Protein AF-A0A521CHL3-F1 (afdb_monomer)

Solvent-accessible surface area (backbone atoms only — not comparable to full-atom values): 56141 Å² total; per-residue (Å²): 143,76,88,83,78,94,79,90,90,88,90,88,84,85,87,86,85,91,86,89,87,87,84,86,89,77,91,72,84,73,78,74,84,77,61,81,56,54,75,77,79,68,53,83,86,53,56,62,40,13,30,24,64,44,37,39,57,24,23,21,20,54,37,72,91,40,62,57,53,78,48,54,65,20,42,77,37,71,34,74,70,78,50,58,35,85,77,58,42,73,54,68,34,48,39,29,29,50,95,64,32,32,39,38,42,41,32,41,62,54,93,85,50,97,58,73,41,62,48,35,43,34,36,26,34,58,90,73,43,42,80,73,43,71,38,60,69,99,61,47,59,76,37,38,39,52,17,43,63,101,68,37,32,35,42,17,14,63,60,11,45,32,36,22,37,72,87,67,55,48,77,74,38,73,33,59,73,31,38,30,25,8,18,40,38,68,56,96,65,34,31,37,37,35,27,28,34,71,88,78,65,45,11,28,40,36,36,20,33,62,88,69,46,48,76,76,51,72,40,85,48,60,44,39,94,26,57,18,25,46,19,45,54,94,64,30,39,38,41,38,24,6,46,50,11,35,38,37,35,30,33,62,86,80,63,41,75,74,36,70,31,77,48,87,44,85,44,87,39,63,29,12,38,38,16,48,54,71,70,30,31,33,43,31,37,60,54,31,38,38,35,25,31,60,77,76,42,45,79,73,38,69,42,85,36,60,54,27,54,38,33,40,15,45,55,79,62,34,36,36,41,43,30,58,55,15,50,33,35,22,34,57,89,73,55,45,78,73,37,65,41,72,67,44,88,48,45,72,20,36,34,34,33,32,44,66,33,30,39,35,37,42,6,41,74,13,27,38,40,34,22,35,58,89,70,47,48,72,68,49,74,47,53,69,34,46,56,69,40,64,35,34,67,29,60,45,91,34,27,43,32,32,30,57,82,39,27,41,41,34,33,28,51,50,74,97,66,87,64,41,44,50,37,77,49,59,40,55,85,61,41,46,64,78,36,74,28,39,36,40,30,76,78,36,45,71,73,70,56,37,33,39,40,33,66,54,46,43,42,57,54,76,41,75,60,48,58,48,77,46,63,40,89,62,62,42,85,31,48,30,24,33,24,35,26,28,85,73,29,26,46,22,50,40,76,51,76,47,49,26,44,41,66,40,49,44,48,44,72,75,48,60,70,59,71,42,46,41,58,43,74,46,41,41,32,30,39,40,32,24,78,17,70,27,68,46,74,48,60,32,41,37,36,25,82,86,57,51,72,48,76,50,76,50,71,38,48,49,71,33,69,48,84,46,76,49,72,46,67,36,37,89,81,36,57,46,77,39,57,36,38,38,34,49,87,82,32,62,34,73,47,78,40,43,25,39,59,81,73,72,85,74,81,87,84,86,90,84,86,81,88,86,88,86,83,92,87,78,91,78,83,91,87,84,88,89,87,88,79,91,87,85,89,89,85,91,84,90,83,90,85,92,79,84,88,74,88,90,79,85,87,77,76,86,79,78,80,81,77,82,79,79,75,84,74,87,73,89,79,78,90,82,85,86,91,85,89,83,90,82,87,88,85,88,86,89,82,89,78,89,79,87,82,92,80,90,82,86,83,85,86,87,89,80,87,84,83,86,84,88,87,88,84,89,81,89,79,89,83,85,80,93,84,82,79,82,77,82,77,86,73,82,81,79,89,79,76,88,88,45,88,88,70,40,61,67,49,50,54,49,48,51,53,51,31,50,53,54,15,53,52,26,44,70,70,43,37,48,68,60,16,41,54,33,34,55,50,40,48,75,68,44,51,71,62,41,74,74,47,80,61,75,69,25,58,52,50,45,54,53,49,48,54,45,52,53,47,36,44,53,48,48,52,55,42,49,53,51,51,52,44,40,53,39,50,22,54,16,50,34,26,37,52,53,12,38,55,27,44,56,75,63,40,50,73,59,13,36,52,23,11,48,51,12,21,52,35,31,45,53,42,51,50,57,52,68,69,47,88,79,67,76,53,80,49,59,47,71,27,68,40,85,75,87,63,94,52,45,84,36,47,45,55,78,41,76,58,39,32,74,67,25,30,49,48,31,38,76,67,68,36,58,32,40,45,45,33,16,71,58,37,69,58,100,83,56,86,64,72,58,69,57,50,35,50,50,51,28,36,73,73,68,37,35,43,75,71,29,52,54,37,55,55,47,48,20,74,40,65,83,54,70,58,48,77,38,67,49,71,65,51,44,51,51,53,22,51,50,18,48,52,51,29,61,76,60,107

Sequence (987 aa):
MGPFSRRSVLEAFAGITAVPAVGGARGVSSTADVDPTAFPSVGERDRGAWGTYHGNRRRTGYVPDGTGPEANPRIEWLFETGFTGGDGSLRQQHPIVRDGVAYAFAETSSETTADSGSFRLAAIDLETGSESWRVAPEVNGATGPLATDDRSLYLNSLNGVLSLGRTDGEVEWVQDDFFPTGGPVSVGEEVYSIVEDRSTGEGLVVALDAGSGERLWNHPVGEVRSAASPAYADGTIYAATGRGGRLYAIDVESRSEEWVFEIDGDHDFQGSVPAIAPGEAYVASQERLFSIDADAGEERWSVESGNSWNAPAVTGERVLHSESRGLVAYDRESGSELWRTRRFTGPESSSIAVGDTAYLHDGFTGEIGAFDLETGERRWRFPLGSHNVRADLSFHDGRLLLNVAGRVFAIVGGDVESTPTATATHDPDRPAIGREVTFDASGSGGEIDRYLWNLSGGLFRTGEEATYAYEYDTGGNRQYSLLVIDENGRTDAVYSEALAPNAEFSVTVTGTNGPIEAGAELEVSFDVTNDGDAEAARTIDVSADGIGSTSVRTRLDSGETSAETATLATDSESVGTFDVAVDSGTDGDSISVTVSDPAAESGGGDATDGTGGSGSEGDDATTDGNAGDDTAVDGTAAAGTVLSPVDSRYLLGAGTLAVLATGGALFRRSQGGDADGTEVDGLADDGDSAGDPSTAGDPSPATGASGSHAGGGAASGGDADPDDAASSSSDPEPPVDLDDPAGSVEAIRTGLAEAANAAESAEEDGDLDAAVARYERAVRTYDDPIERLDGPDAAELAAALDDVKAELHAVRTRRRARDTLRETLRSAEKSLREAIDAHVEGRSTLSKLRYRQARDRFGTALDAIDDADANVPSSPIEVSPAGESDLADAPLADLPGVSDGAAGALSEAGFETVADLYAANPAADDESGDLAAALDSARGQGDLEASAVSRLTALSWRSDGDTTAFGDRADVERRRDRAATGFDATR

Mean predicted aligned error: 20.57 Å

InterPro domains:
  IPR000601 PKD domain [PS50093] (420-491)
  IPR002372 Pyrrolo-quinoline quinone repeat domain [PF13360] (244-411)
  IPR006311 Twin-arginine translocation pathway, signal sequence [PS51318] (1-32)
  IPR011047 Quinoprotein alcohol dehydrogenase-like superfamily [SSF50998] (47-410)
  IPR013783 Immunoglobulin-like fold [G3DSA:2.60.40.10] (415-498)
  IPR018391 Pyrrolo-quinoline quinone beta-propeller repeat [SM00564] (94-136)
  IPR018391 Pyrrolo-quinoline quinone beta-propeller repeat [SM00564] (145-176)
  IPR018391 Pyrrolo-quinoline quinone beta-propeller repeat [SM00564] (192-220)
  IPR018391 Pyrrolo-quinoline quinone beta-propeller repeat [SM00564] (229-262)
  IPR018391 Pyrrolo-quinoline quinone beta-propeller repeat [SM00564] (274-304)
  IPR018391 Pyrrolo-quinoline quinone beta-propeller repeat [SM00564] (312-342)
  IPR018391 Pyrrolo-quinoline quinone beta-propeller repeat [SM00564] (351-383)
  IPR035986 PKD domain superfamily [SSF49299] (419-492)

Organism: NCBI:txid413815

Structure (mmCIF, N/CA/C/O backbone):
data_AF-A0A521CHL3-F1
#
_entry.id   AF-A0A521CHL3-F1
#
loop_
_atom_site.group_PDB
_atom_site.id
_atom_site.type_symbol
_atom_site.label_atom_id
_atom_site.label_alt_id
_atom_site.label_comp_id
_atom_site.label_asym_id
_atom_site.label_entity_id
_atom_site.label_seq_id
_atom_site.pdbx_PDB_ins_code
_atom_site.Cartn_x
_atom_site.Cartn_y
_atom_site.Cartn_z
_atom_site.occupancy
_atom_site.B_iso_or_equiv
_atom_site.auth_seq_id
_atom_site.auth_comp_id
_atom_site.auth_asym_id
_atom_site.auth_atom_id
_atom_site.pdbx_PDB_model_num
ATOM 1 N N . MET A 1 1 ? -6.415 -23.460 53.308 1.00 35.06 1 MET A N 1
ATOM 2 C CA . MET A 1 1 ? -6.766 -22.132 52.777 1.00 35.06 1 MET A CA 1
ATOM 3 C C . MET A 1 1 ? -5.615 -21.212 53.107 1.00 35.06 1 MET A C 1
ATOM 5 O O . MET A 1 1 ? -5.363 -20.959 54.275 1.00 35.06 1 MET A O 1
ATOM 9 N N . GLY A 1 2 ? -4.865 -20.883 52.069 1.00 25.92 2 GLY A N 1
ATOM 10 C CA . GLY A 1 2 ? -3.640 -20.093 52.016 1.00 25.92 2 GLY A CA 1
ATOM 11 C C . GLY A 1 2 ? -3.240 -20.121 50.534 1.00 25.92 2 GLY A C 1
ATOM 12 O O . GLY A 1 2 ? -3.306 -21.216 49.964 1.00 25.92 2 GLY A O 1
ATOM 13 N N . PRO A 1 3 ? -3.009 -18.968 49.888 1.00 32.91 3 PRO A N 1
ATOM 14 C CA . PRO A 1 3 ? -3.007 -18.853 48.433 1.00 32.91 3 PRO A CA 1
ATOM 15 C C . PRO A 1 3 ? -1.753 -19.495 47.833 1.00 32.91 3 PRO A C 1
ATOM 17 O O . PRO A 1 3 ? -0.672 -19.460 48.419 1.00 32.91 3 PRO A O 1
ATOM 20 N N . PHE A 1 4 ? -1.940 -20.150 46.689 1.00 25.53 4 PHE A N 1
ATOM 21 C CA . PHE A 1 4 ? -0.888 -20.780 45.901 1.00 25.53 4 PHE A CA 1
ATOM 22 C C . PHE A 1 4 ? -0.238 -19.717 45.012 1.00 25.53 4 PHE A C 1
ATOM 24 O O . PHE A 1 4 ? -0.891 -19.237 44.092 1.00 25.53 4 PHE A O 1
ATOM 31 N N . SER A 1 5 ? 1.035 -19.395 45.243 1.00 26.48 5 SER A N 1
ATOM 32 C CA . SER A 1 5 ? 1.858 -18.702 44.251 1.00 26.48 5 SER A CA 1
ATOM 33 C C . SER A 1 5 ? 2.413 -19.721 43.248 1.00 26.48 5 SER A C 1
ATOM 35 O O . SER A 1 5 ? 2.952 -20.771 43.616 1.00 26.48 5 SER A O 1
ATOM 37 N N . ARG A 1 6 ? 2.224 -19.447 41.954 1.00 30.14 6 ARG A N 1
ATOM 38 C CA . ARG A 1 6 ? 2.750 -20.245 40.840 1.00 30.14 6 ARG A CA 1
ATOM 39 C C . ARG A 1 6 ? 4.199 -19.836 40.556 1.00 30.14 6 ARG A C 1
ATOM 41 O O . ARG A 1 6 ? 4.444 -18.928 39.780 1.00 30.14 6 ARG A O 1
ATOM 48 N N . ARG A 1 7 ? 5.172 -20.549 41.123 1.00 27.22 7 ARG A N 1
ATOM 49 C CA . ARG A 1 7 ? 6.515 -20.683 40.525 1.00 27.22 7 ARG A CA 1
ATOM 50 C C . ARG A 1 7 ? 7.098 -22.036 40.943 1.00 27.22 7 ARG A C 1
ATOM 52 O O . ARG A 1 7 ? 7.063 -22.376 42.124 1.00 27.22 7 ARG A O 1
ATOM 59 N N . SER A 1 8 ? 7.659 -22.766 39.971 1.00 27.97 8 SER A N 1
ATOM 60 C CA . SER A 1 8 ? 8.470 -24.007 40.069 1.00 27.97 8 SER A CA 1
ATOM 61 C C . SER A 1 8 ? 7.780 -25.339 39.720 1.00 27.97 8 SER A C 1
ATOM 63 O O . SER A 1 8 ? 7.399 -26.061 40.632 1.00 27.97 8 SER A O 1
ATOM 65 N N . VAL A 1 9 ? 7.744 -25.735 38.433 1.00 26.08 9 VAL A N 1
ATOM 66 C CA . VAL A 1 9 ? 8.030 -27.128 37.989 1.00 26.08 9 VAL A CA 1
ATOM 67 C C . VAL A 1 9 ? 8.511 -27.128 36.523 1.00 26.08 9 VAL A C 1
ATOM 69 O O . VAL A 1 9 ? 7.705 -27.245 35.609 1.00 26.08 9 VAL A O 1
ATOM 72 N N . LEU A 1 10 ? 9.826 -27.087 36.296 1.00 25.38 10 LEU A N 1
ATOM 73 C CA . LEU A 1 10 ? 10.471 -27.632 35.094 1.00 25.38 10 LEU A CA 1
ATOM 74 C C . LEU A 1 10 ? 11.805 -28.252 35.526 1.00 25.38 10 LEU A C 1
ATOM 76 O O . LEU A 1 10 ? 12.746 -27.535 35.828 1.00 25.38 10 LEU A O 1
ATOM 80 N N . GLU A 1 11 ? 11.803 -29.581 35.664 1.00 26.72 11 GLU A N 1
ATOM 81 C CA . GLU A 1 11 ? 12.904 -30.534 35.429 1.00 26.72 11 GLU A CA 1
ATOM 82 C C . GLU A 1 11 ? 12.657 -31.823 36.232 1.00 26.72 11 GLU A C 1
ATOM 84 O O . GLU A 1 11 ? 12.900 -31.887 37.434 1.00 26.72 11 GLU A O 1
ATOM 89 N N . ALA A 1 12 ? 12.156 -32.860 35.552 1.00 25.39 12 ALA A N 1
ATOM 90 C CA . ALA A 1 12 ? 12.571 -34.262 35.696 1.00 25.39 12 ALA A CA 1
ATOM 91 C C . ALA A 1 12 ? 11.578 -35.167 34.949 1.00 25.39 12 ALA A C 1
ATOM 93 O O . ALA A 1 12 ? 10.434 -35.306 35.366 1.00 25.39 12 ALA A O 1
ATOM 94 N N . PHE A 1 13 ? 12.029 -35.791 33.859 1.00 27.11 13 PHE A N 1
ATOM 95 C CA . PHE A 1 13 ? 12.040 -37.249 33.644 1.00 27.11 13 PHE A CA 1
ATOM 96 C C . PHE A 1 13 ? 12.063 -37.584 32.148 1.00 27.11 13 PHE A C 1
ATOM 98 O O . PHE A 1 13 ? 11.044 -37.628 31.466 1.00 27.11 13 PHE A O 1
ATOM 105 N N . ALA A 1 14 ? 13.259 -37.927 31.670 1.00 25.86 14 ALA A N 1
ATOM 106 C CA . ALA A 1 14 ? 13.431 -38.768 30.500 1.00 25.86 14 ALA A CA 1
ATOM 107 C C . ALA A 1 14 ? 13.123 -40.235 30.858 1.00 25.86 14 ALA A C 1
ATOM 109 O O . ALA A 1 14 ? 13.662 -40.772 31.826 1.00 25.86 14 ALA A O 1
ATOM 110 N N . GLY A 1 15 ? 12.325 -40.884 30.007 1.00 25.23 15 GLY A N 1
ATOM 111 C CA . GLY A 1 15 ? 12.303 -42.333 29.808 1.00 25.23 15 GLY A CA 1
ATOM 112 C C . GLY A 1 15 ? 11.286 -43.123 30.632 1.00 25.23 15 GLY A C 1
ATOM 113 O O . GLY A 1 15 ? 11.526 -43.400 31.799 1.00 25.23 15 GLY A O 1
ATOM 114 N N . ILE A 1 16 ? 10.228 -43.611 29.972 1.00 27.03 16 ILE A N 1
ATOM 115 C CA . ILE A 1 16 ? 9.769 -45.011 30.033 1.00 27.03 16 ILE A CA 1
ATOM 116 C C . ILE A 1 16 ? 8.892 -45.319 28.803 1.00 27.03 16 ILE A C 1
ATOM 118 O O . ILE A 1 16 ? 8.158 -44.493 28.276 1.00 27.03 16 ILE A O 1
ATOM 122 N N . THR A 1 17 ? 9.073 -46.550 28.352 1.00 24.12 17 THR A N 1
ATOM 123 C CA . THR A 1 17 ? 8.630 -47.280 27.166 1.00 24.12 17 THR A CA 1
ATOM 124 C C . THR A 1 17 ? 7.113 -47.439 26.974 1.00 24.12 17 THR A C 1
ATOM 126 O O . THR A 1 17 ? 6.349 -47.561 27.926 1.00 24.12 17 THR A O 1
ATOM 129 N N . ALA A 1 18 ? 6.715 -47.559 25.703 1.00 25.81 18 ALA A N 1
ATOM 130 C CA . ALA A 1 18 ? 5.373 -47.887 25.212 1.00 25.81 18 ALA A CA 1
ATOM 131 C C . ALA A 1 18 ? 4.869 -49.300 25.585 1.00 25.81 18 ALA A C 1
ATOM 133 O O . ALA A 1 18 ? 5.690 -50.206 25.705 1.00 25.81 18 ALA A O 1
ATOM 134 N N . VAL A 1 19 ? 3.531 -49.481 25.653 1.00 25.47 19 VAL A N 1
ATOM 135 C CA . VAL A 1 19 ? 2.693 -50.631 25.183 1.00 25.47 19 VAL A CA 1
ATOM 136 C C . VAL A 1 19 ? 1.184 -50.274 25.374 1.00 25.47 19 VAL A C 1
ATOM 138 O O . VAL A 1 19 ? 0.874 -49.511 26.287 1.00 25.47 19 VAL A O 1
ATOM 141 N N . PRO A 1 20 ? 0.236 -50.762 24.531 1.00 39.19 20 PRO A N 1
ATOM 142 C CA . PRO A 1 20 ? -1.047 -50.103 24.246 1.00 39.19 20 PRO A CA 1
ATOM 143 C C . PRO A 1 20 ? -2.272 -50.735 24.937 1.00 39.19 20 PRO A C 1
ATOM 145 O O . PRO A 1 20 ? -2.263 -51.921 25.270 1.00 39.19 20 PRO A O 1
ATOM 148 N N . ALA A 1 21 ? -3.377 -49.985 25.048 1.00 23.52 21 ALA A N 1
ATOM 149 C CA . ALA A 1 21 ? -4.708 -50.557 25.270 1.00 23.52 21 ALA A CA 1
ATOM 150 C C . ALA A 1 21 ? -5.847 -49.677 24.722 1.00 23.52 21 ALA A C 1
ATOM 152 O O . ALA A 1 21 ? -5.897 -48.467 24.902 1.00 23.52 21 ALA A O 1
ATOM 153 N N . VAL A 1 22 ? -6.756 -50.374 24.048 1.00 26.78 22 VAL A N 1
ATOM 154 C CA . VAL A 1 22 ? -7.987 -49.970 23.361 1.00 26.78 22 VAL A CA 1
ATOM 155 C C . VAL A 1 22 ? -9.111 -49.628 24.350 1.00 26.78 22 VAL A C 1
ATOM 157 O O . VAL A 1 22 ? -9.289 -50.363 25.319 1.00 26.78 22 VAL A O 1
ATOM 160 N N . GLY A 1 23 ? -9.965 -48.643 24.024 1.00 23.70 23 GLY A N 1
ATOM 161 C CA . GLY A 1 23 ? -11.385 -48.688 24.417 1.00 23.70 23 GLY A CA 1
ATOM 162 C C . GLY A 1 23 ? -12.096 -47.374 24.777 1.00 23.70 23 GLY A C 1
ATOM 163 O O . GLY A 1 23 ? -12.236 -47.071 25.950 1.00 23.70 23 GLY A O 1
ATOM 164 N N . GLY A 1 24 ? -12.687 -46.708 23.776 1.00 23.14 24 GLY A N 1
ATOM 165 C CA . GLY A 1 24 ? -14.116 -46.343 23.788 1.00 23.14 24 GLY A CA 1
ATOM 166 C C . GLY A 1 24 ? -14.632 -45.124 24.580 1.00 23.14 24 GLY A C 1
ATOM 167 O O . GLY A 1 24 ? -14.970 -45.245 25.749 1.00 23.14 24 GLY A O 1
ATOM 168 N N . ALA A 1 25 ? -14.952 -44.072 23.811 1.00 23.08 25 ALA A N 1
ATOM 169 C CA . ALA A 1 25 ? -16.158 -43.222 23.885 1.00 23.08 25 ALA A CA 1
ATOM 170 C C . ALA A 1 25 ? -16.265 -42.130 24.977 1.00 23.08 25 ALA A C 1
ATOM 172 O O . ALA A 1 25 ? -16.672 -42.399 26.101 1.00 23.08 25 ALA A O 1
ATOM 173 N N . ARG A 1 26 ? -16.137 -40.853 24.590 1.00 25.17 26 ARG A N 1
ATOM 174 C CA . ARG A 1 26 ? -17.204 -39.947 24.094 1.00 25.17 26 ARG A CA 1
ATOM 175 C C . ARG A 1 26 ? -16.591 -38.558 23.870 1.00 25.17 26 ARG A C 1
ATOM 177 O O . ARG A 1 26 ? -15.890 -38.064 24.742 1.00 25.17 26 ARG A O 1
ATOM 184 N N . GLY A 1 27 ? -16.830 -37.982 22.693 1.00 26.38 27 GLY A N 1
ATOM 185 C CA . GLY A 1 27 ? -16.244 -36.713 22.265 1.00 26.38 27 GLY A CA 1
ATOM 186 C C . GLY A 1 27 ? -16.694 -35.546 23.135 1.00 26.38 27 GLY A C 1
ATOM 187 O O . GLY A 1 27 ? -17.873 -35.203 23.153 1.00 26.38 27 GLY A O 1
ATOM 188 N N . VAL A 1 28 ? -15.728 -34.963 23.833 1.00 24.62 28 VAL A N 1
ATOM 189 C CA . VAL A 1 28 ? -15.716 -33.553 24.208 1.00 24.62 28 VAL A CA 1
ATOM 190 C C . VAL A 1 28 ? -14.839 -32.905 23.144 1.00 24.62 28 VAL A C 1
ATOM 192 O O . VAL A 1 28 ? -13.716 -33.362 22.933 1.00 24.62 28 VAL A O 1
ATOM 195 N N . SER A 1 29 ? -15.399 -31.949 22.403 1.00 23.23 29 SER A N 1
ATOM 196 C CA . SER A 1 29 ? -14.643 -31.130 21.456 1.00 23.23 29 SER A CA 1
ATOM 197 C C . SER A 1 29 ? -13.524 -30.460 22.238 1.00 23.23 29 SER A C 1
ATOM 199 O O . SER A 1 29 ? -13.809 -29.721 23.178 1.00 23.23 29 SER A O 1
ATOM 201 N N . SER A 1 30 ? -12.276 -30.785 21.911 1.00 23.88 30 SER A N 1
ATOM 202 C CA . SER A 1 30 ? -11.129 -30.028 22.386 1.00 23.88 30 SER A CA 1
ATOM 203 C C . SER A 1 30 ? -11.307 -28.585 21.933 1.00 23.88 30 SER A C 1
ATOM 205 O O . SER A 1 30 ? -11.673 -28.338 20.782 1.00 23.88 30 SER A O 1
ATOM 207 N N . THR A 1 31 ? -11.097 -27.672 22.874 1.00 26.48 31 THR A N 1
ATOM 208 C CA . THR A 1 31 ? -10.693 -26.290 22.632 1.00 26.48 31 THR A CA 1
ATOM 209 C C . THR A 1 31 ? -9.754 -26.264 21.431 1.00 26.48 31 THR A C 1
ATOM 211 O O . THR A 1 31 ? -8.763 -26.997 21.416 1.00 26.48 31 THR A O 1
ATOM 214 N N . ALA A 1 32 ? -10.134 -25.529 20.388 1.00 26.14 32 ALA A N 1
ATOM 215 C CA . ALA A 1 32 ? -9.200 -25.208 19.326 1.00 26.14 32 ALA A CA 1
ATOM 216 C C . ALA A 1 32 ? -8.048 -24.440 19.981 1.00 26.14 32 ALA A C 1
ATOM 218 O O . ALA A 1 32 ? -8.306 -23.515 20.748 1.00 26.14 32 ALA A O 1
ATOM 219 N N . ASP A 1 33 ? -6.813 -24.878 19.743 1.00 24.36 33 ASP A N 1
ATOM 220 C CA . ASP A 1 33 ? -5.635 -24.050 19.969 1.00 24.36 33 ASP A CA 1
ATOM 221 C C . ASP A 1 33 ? -5.854 -22.765 19.157 1.00 24.36 33 ASP A C 1
ATOM 223 O O . ASP A 1 33 ? -5.810 -22.797 17.925 1.00 24.36 33 ASP A O 1
ATOM 227 N N . VAL A 1 34 ? -6.210 -21.665 19.825 1.00 34.19 34 VAL A N 1
ATOM 228 C CA . VAL A 1 34 ? -6.193 -20.342 19.201 1.00 34.19 34 VAL A CA 1
ATOM 229 C C . VAL A 1 34 ? -4.738 -19.917 19.224 1.00 34.19 34 VAL A C 1
ATOM 231 O O . VAL A 1 34 ? -4.152 -19.709 20.283 1.00 34.19 34 VAL A O 1
ATOM 234 N N . ASP A 1 35 ? -4.142 -19.909 18.043 1.00 32.97 35 ASP A N 1
ATOM 235 C CA . ASP A 1 35 ? -2.757 -19.536 17.828 1.00 32.97 35 ASP A CA 1
ATOM 236 C C . ASP A 1 35 ? -2.606 -18.015 18.031 1.00 32.97 35 ASP A C 1
ATOM 238 O O . ASP A 1 35 ? -3.145 -17.250 17.228 1.00 32.97 35 ASP A O 1
ATOM 242 N N . PRO A 1 36 ? -1.892 -17.543 19.072 1.00 31.84 36 PRO A N 1
ATOM 243 C CA . PRO A 1 36 ? -1.682 -16.113 19.314 1.00 31.84 36 PRO A CA 1
ATOM 244 C C . PRO A 1 36 ? -0.836 -15.440 18.218 1.00 31.84 36 PRO A C 1
ATOM 246 O O . PRO A 1 36 ? -0.735 -14.217 18.182 1.00 31.84 36 PRO A O 1
ATOM 249 N N . THR A 1 37 ? -0.238 -16.216 17.307 1.00 37.38 37 THR A N 1
ATOM 250 C CA . THR A 1 37 ? 0.479 -15.704 16.133 1.00 37.38 37 THR A CA 1
ATOM 251 C C . THR A 1 37 ? -0.426 -15.507 14.912 1.00 37.38 37 THR A C 1
ATOM 253 O O . THR A 1 37 ? 0.019 -14.925 13.912 1.00 37.38 37 THR A O 1
ATOM 256 N N . ALA A 1 38 ? -1.686 -15.959 14.981 1.00 45.12 38 ALA A N 1
ATOM 257 C CA . ALA A 1 38 ? -2.637 -15.869 13.886 1.00 45.12 38 ALA A CA 1
ATOM 258 C C . ALA A 1 38 ? -3.087 -14.423 13.654 1.00 45.12 38 ALA A C 1
ATOM 260 O O . ALA A 1 38 ? -3.426 -13.683 14.577 1.00 45.12 38 ALA A O 1
ATOM 261 N N . PHE A 1 39 ? -3.129 -14.020 12.383 1.00 53.34 39 PHE A N 1
ATOM 262 C CA . PHE A 1 39 ? -3.695 -12.730 12.013 1.00 53.34 39 PHE A CA 1
ATOM 263 C C . PHE A 1 39 ? -5.175 -12.680 12.409 1.00 53.34 39 PHE A C 1
ATOM 265 O O . PHE A 1 39 ? -5.908 -13.630 12.111 1.00 53.34 39 PHE A O 1
ATOM 272 N N . PRO A 1 40 ? -5.642 -11.582 13.031 1.00 50.03 40 PRO A N 1
ATOM 273 C CA . PRO A 1 40 ? -7.0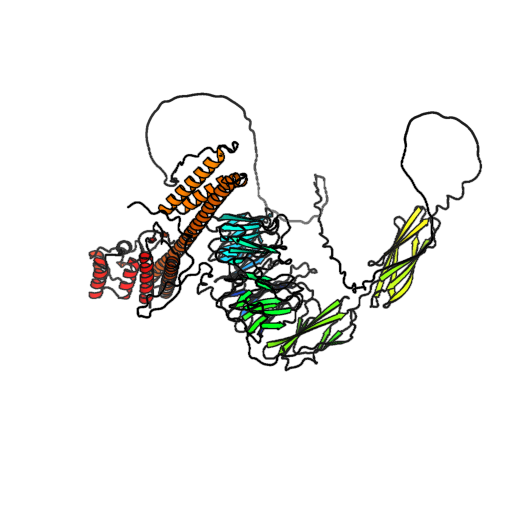51 -11.434 13.349 1.00 50.03 40 PRO A CA 1
ATOM 274 C C . PRO A 1 40 ? -7.876 -11.552 12.069 1.00 50.03 40 PRO A C 1
ATOM 276 O O . PRO A 1 40 ? -7.482 -11.050 11.009 1.00 50.03 40 PRO A O 1
ATOM 279 N N . SER A 1 41 ? -9.027 -12.223 12.158 1.00 42.69 41 SER A N 1
ATOM 280 C CA . SER A 1 41 ? -9.891 -12.384 10.994 1.00 42.69 41 SER A CA 1
ATOM 281 C C . SER A 1 41 ? -10.292 -11.003 10.472 1.00 42.69 41 SER A C 1
ATOM 283 O O . SER A 1 41 ? -10.833 -10.176 11.209 1.00 42.69 41 SER A O 1
ATOM 285 N N . VAL A 1 42 ? -9.993 -10.726 9.202 1.00 46.44 42 VAL A N 1
ATOM 286 C CA . VAL A 1 42 ? -10.389 -9.466 8.571 1.00 46.44 42 VAL A CA 1
ATOM 287 C C . VAL A 1 42 ? -11.915 -9.387 8.642 1.00 46.44 42 VAL A C 1
ATOM 289 O O . VAL A 1 42 ? -12.606 -10.325 8.219 1.00 46.44 42 VAL A O 1
ATOM 292 N N . GLY A 1 43 ? -12.445 -8.301 9.215 1.00 43.03 43 GLY A N 1
ATOM 293 C CA . GLY A 1 43 ? -13.889 -8.093 9.326 1.00 43.03 43 GLY A CA 1
ATOM 294 C C . GLY A 1 43 ? -14.553 -8.197 7.952 1.00 43.03 43 GLY A C 1
ATOM 295 O O . GLY A 1 43 ? -13.961 -7.795 6.953 1.00 43.03 43 GLY A O 1
ATOM 296 N N . GLU A 1 44 ? -15.782 -8.724 7.873 1.00 39.81 44 GLU A N 1
ATOM 297 C CA . GLU A 1 44 ? -16.467 -9.018 6.594 1.00 39.81 44 GLU A CA 1
ATOM 298 C C . GLU A 1 44 ? -16.480 -7.854 5.585 1.00 39.81 44 GLU A C 1
ATOM 300 O O . GLU A 1 44 ? -16.571 -8.103 4.388 1.00 39.81 44 GLU A O 1
ATOM 305 N N . ARG A 1 45 ? -16.381 -6.601 6.054 1.00 44.53 45 ARG A N 1
ATOM 306 C CA . ARG A 1 45 ? -16.339 -5.392 5.214 1.00 44.53 45 ARG A CA 1
ATOM 307 C C . ARG A 1 45 ? -14.976 -5.083 4.597 1.00 44.53 45 ARG A C 1
ATOM 309 O O . ARG A 1 45 ? -14.935 -4.478 3.535 1.00 44.53 45 ARG A O 1
ATOM 316 N N . ASP A 1 46 ? -13.888 -5.482 5.246 1.00 49.09 46 ASP A N 1
ATOM 317 C CA . ASP A 1 46 ? -12.530 -5.301 4.723 1.00 49.09 46 ASP A CA 1
ATOM 318 C C . ASP A 1 46 ? -12.013 -6.577 4.040 1.00 49.09 46 ASP A C 1
ATOM 320 O O . ASP A 1 46 ? -10.956 -6.560 3.407 1.00 49.09 46 ASP A O 1
ATOM 324 N N . ARG A 1 47 ? -12.771 -7.686 4.103 1.00 53.50 47 ARG A N 1
ATOM 325 C CA . ARG A 1 47 ? -12.464 -8.909 3.351 1.00 53.50 47 ARG A CA 1
ATOM 326 C C . ARG A 1 47 ? -12.436 -8.601 1.858 1.00 53.50 47 ARG A C 1
ATOM 328 O O . ARG A 1 47 ? -13.454 -8.287 1.250 1.00 53.50 47 ARG A O 1
ATOM 335 N N . GLY A 1 48 ? -11.245 -8.723 1.282 1.00 58.66 48 GLY A N 1
ATOM 336 C CA . GLY A 1 48 ? -10.987 -8.486 -0.132 1.00 58.66 48 GLY A CA 1
ATOM 337 C C . GLY A 1 48 ? -10.591 -7.051 -0.475 1.00 58.66 48 GLY A C 1
ATOM 338 O O . GLY A 1 48 ? -10.082 -6.848 -1.565 1.00 58.66 48 GLY A O 1
ATOM 339 N N . ALA A 1 49 ? -10.746 -6.051 0.398 1.00 76.50 49 ALA A N 1
ATOM 340 C CA . ALA A 1 49 ? -10.307 -4.691 0.074 1.00 76.50 49 ALA A CA 1
ATOM 341 C C . ALA A 1 49 ? -8.768 -4.584 0.052 1.00 76.50 49 ALA A C 1
ATOM 343 O O . ALA A 1 49 ? -8.090 -5.119 0.925 1.00 76.50 49 ALA A O 1
ATOM 344 N N . TRP A 1 50 ? -8.228 -3.838 -0.915 1.00 90.12 50 TRP A N 1
ATOM 345 C CA . TRP A 1 50 ? -6.821 -3.424 -0.981 1.00 90.12 50 TRP A CA 1
ATOM 346 C C . TRP A 1 50 ? -6.768 -1.900 -0.870 1.00 90.12 50 TRP A C 1
ATOM 348 O O . TRP A 1 50 ? -6.447 -1.186 -1.819 1.00 90.12 50 TRP A O 1
ATOM 358 N N . GLY A 1 51 ? -7.230 -1.391 0.273 1.00 88.25 51 GLY A N 1
ATOM 359 C CA . GLY A 1 51 ? -7.613 0.015 0.419 1.00 88.25 51 GLY A CA 1
ATOM 360 C C . GLY A 1 51 ? -6.454 0.982 0.651 1.00 88.25 51 GLY A C 1
ATOM 361 O O . GLY A 1 51 ? -6.669 2.177 0.796 1.00 88.25 51 GLY A O 1
ATOM 362 N N . THR A 1 52 ? -5.225 0.494 0.752 1.00 89.44 52 THR A N 1
ATOM 363 C CA . THR A 1 52 ? -4.055 1.322 1.033 1.00 89.44 52 THR A CA 1
ATOM 364 C C . THR A 1 52 ? -2.790 0.593 0.580 1.00 89.44 52 THR A C 1
ATOM 366 O O . THR A 1 52 ? -2.850 -0.591 0.235 1.00 89.44 52 THR A O 1
ATOM 369 N N . TYR A 1 53 ? -1.642 1.272 0.583 1.00 87.69 53 TYR A N 1
ATOM 370 C CA . TYR A 1 53 ? -0.364 0.631 0.269 1.00 87.69 53 TYR A CA 1
ATOM 371 C C . TYR A 1 53 ? -0.117 -0.631 1.089 1.00 87.69 53 TYR A C 1
ATOM 373 O O . TYR A 1 53 ? -0.342 -0.664 2.299 1.00 87.69 53 TYR A O 1
ATOM 381 N N . HIS A 1 54 ? 0.342 -1.669 0.397 1.00 89.12 54 HIS A N 1
ATOM 382 C CA . HIS A 1 54 ? 0.593 -2.995 0.955 1.00 89.12 54 HIS A CA 1
ATOM 383 C C . HIS A 1 54 ? -0.646 -3.677 1.567 1.00 89.12 54 HIS A C 1
ATOM 385 O O . HIS A 1 54 ? -0.552 -4.534 2.445 1.00 89.12 54 HIS A O 1
ATOM 391 N N . GLY A 1 55 ? -1.823 -3.302 1.062 1.00 86.31 55 GLY A N 1
ATOM 392 C CA . GLY A 1 55 ? -3.079 -4.043 1.151 1.00 86.31 55 GLY A CA 1
ATOM 393 C C . GLY A 1 55 ? -3.931 -3.757 2.371 1.00 86.31 55 GLY A C 1
ATOM 394 O O . GLY A 1 55 ? -5.149 -3.643 2.246 1.00 86.31 55 GLY A O 1
ATOM 395 N N . ASN A 1 56 ? -3.320 -3.576 3.536 1.00 87.94 56 ASN A N 1
ATOM 396 C CA . ASN A 1 56 ? -4.045 -3.332 4.777 1.00 87.94 56 ASN A CA 1
ATOM 397 C C . ASN A 1 56 ? -3.376 -2.242 5.621 1.00 87.94 56 ASN A C 1
ATOM 399 O O . ASN A 1 56 ? -2.249 -1.825 5.368 1.00 87.94 56 ASN A O 1
ATOM 403 N N . ARG A 1 57 ? -4.090 -1.775 6.648 1.00 90.25 57 ARG A N 1
ATOM 404 C CA . ARG A 1 57 ? -3.632 -0.705 7.550 1.00 90.25 57 ARG A CA 1
ATOM 405 C C . ARG A 1 57 ? -2.362 -1.077 8.319 1.00 90.25 57 ARG A C 1
ATOM 407 O O . ARG A 1 57 ? -1.575 -0.192 8.633 1.00 90.25 57 ARG A O 1
ATOM 414 N N . ARG A 1 58 ? -2.142 -2.376 8.546 1.00 92.25 58 ARG A N 1
ATOM 415 C CA . ARG A 1 58 ? -0.924 -2.929 9.149 1.00 92.25 58 ARG A CA 1
ATOM 416 C C . ARG A 1 58 ? 0.245 -3.051 8.165 1.00 92.25 58 ARG A C 1
ATOM 418 O O . ARG A 1 58 ? 1.337 -3.411 8.581 1.00 92.25 58 ARG A O 1
ATOM 425 N N . ARG A 1 59 ? 0.019 -2.778 6.874 1.00 91.56 59 ARG A N 1
ATOM 426 C CA . ARG A 1 59 ? 1.000 -2.851 5.781 1.00 91.56 59 ARG A CA 1
ATOM 427 C C . ARG A 1 59 ? 1.665 -4.224 5.631 1.00 91.56 59 ARG A C 1
ATOM 429 O O . ARG A 1 59 ? 2.813 -4.305 5.226 1.00 91.56 59 ARG A O 1
ATOM 436 N N . THR A 1 60 ? 0.977 -5.317 5.966 1.00 92.69 60 THR A N 1
ATOM 437 C CA . THR A 1 60 ? 1.634 -6.639 5.976 1.00 92.69 60 THR A CA 1
ATOM 438 C C . THR A 1 60 ? 1.833 -7.240 4.590 1.00 92.69 60 THR A C 1
ATOM 440 O O . THR A 1 60 ? 2.546 -8.229 4.463 1.00 92.69 60 THR A O 1
ATOM 443 N N . GLY A 1 61 ? 1.163 -6.733 3.550 1.00 92.50 61 GLY A N 1
ATOM 444 C CA . GLY A 1 61 ? 1.252 -7.312 2.209 1.00 92.50 61 GLY A CA 1
ATOM 445 C C . GLY A 1 61 ? 0.762 -8.749 2.089 1.00 92.50 61 GLY A C 1
ATOM 446 O O . GLY A 1 61 ? 1.090 -9.408 1.103 1.00 92.50 61 GLY A O 1
ATOM 447 N N . TYR A 1 62 ? 0.025 -9.243 3.086 1.00 92.81 62 TYR A N 1
ATOM 448 C CA . TYR A 1 62 ? -0.378 -10.637 3.193 1.00 92.81 62 TYR A CA 1
ATOM 449 C C . TYR A 1 62 ? -1.896 -10.803 3.136 1.00 92.81 62 TYR A C 1
ATOM 451 O O . TYR A 1 62 ? -2.643 -10.099 3.819 1.00 92.81 62 TYR A O 1
ATOM 459 N N . VAL A 1 63 ? -2.342 -11.768 2.330 1.00 91.00 63 VAL A N 1
ATOM 460 C CA . VAL A 1 63 ? -3.744 -12.168 2.177 1.00 91.00 63 VAL A CA 1
ATOM 461 C C . VAL A 1 63 ? -3.852 -13.680 2.428 1.00 91.00 63 VAL A C 1
ATOM 463 O O . VAL A 1 63 ? -3.707 -14.456 1.482 1.00 91.00 63 VAL A O 1
ATOM 466 N N . PRO A 1 64 ? -4.082 -14.127 3.679 1.00 85.50 64 PRO A N 1
ATOM 467 C CA . PRO A 1 64 ? -4.010 -15.545 4.056 1.00 85.50 64 PRO A CA 1
ATOM 468 C C . PRO A 1 64 ? -5.030 -16.429 3.333 1.00 85.50 64 PRO A C 1
ATOM 470 O O . PRO A 1 64 ? -4.677 -17.487 2.825 1.00 85.50 64 PRO A O 1
ATOM 473 N N . ASP A 1 65 ? -6.279 -15.974 3.233 1.00 83.44 65 ASP A N 1
ATOM 474 C CA . ASP A 1 65 ? -7.380 -16.746 2.636 1.00 83.44 65 ASP A CA 1
ATOM 475 C C . ASP A 1 65 ? -7.550 -16.487 1.129 1.00 83.44 65 ASP A C 1
ATOM 477 O O . ASP A 1 65 ? -8.554 -16.867 0.523 1.00 83.44 65 ASP A O 1
ATOM 481 N N . GLY A 1 66 ? -6.604 -15.771 0.518 1.00 84.19 66 GLY A N 1
ATOM 482 C CA . GLY A 1 66 ? -6.660 -15.419 -0.892 1.00 84.19 66 GLY A CA 1
ATOM 483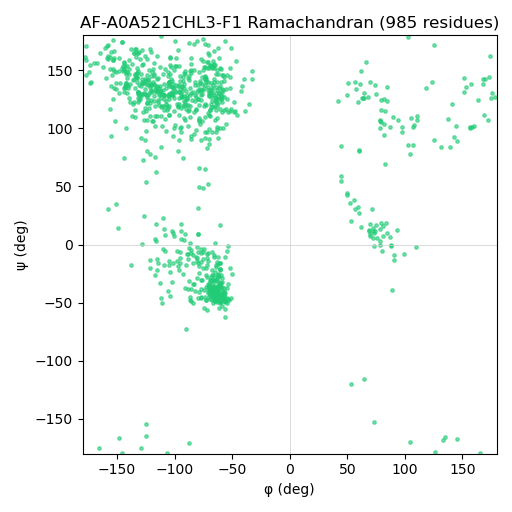 C C . GLY A 1 66 ? -6.151 -16.542 -1.789 1.00 84.19 66 GLY A C 1
ATOM 484 O O . GLY A 1 66 ? -5.241 -17.289 -1.438 1.00 84.19 66 GLY A O 1
ATOM 485 N N . THR A 1 67 ? -6.688 -16.611 -3.002 1.00 89.31 67 THR A N 1
ATOM 486 C CA . THR A 1 67 ? -6.160 -17.469 -4.067 1.00 89.31 67 THR A CA 1
ATOM 487 C C . THR A 1 67 ? -5.863 -16.598 -5.273 1.00 89.31 67 THR A C 1
ATOM 489 O O . THR A 1 67 ? -6.782 -16.086 -5.906 1.00 89.31 67 THR A O 1
ATOM 492 N N . GLY A 1 68 ? -4.580 -16.370 -5.548 1.00 89.50 68 GLY A N 1
ATOM 493 C CA . GLY A 1 68 ? -4.138 -15.627 -6.728 1.00 89.50 68 GLY A CA 1
ATOM 494 C C . GLY A 1 68 ? -3.948 -16.507 -7.964 1.00 89.50 68 GLY A C 1
ATOM 495 O O . GLY A 1 68 ? -4.320 -17.680 -7.963 1.00 89.50 68 GLY A O 1
ATOM 496 N N . PRO A 1 69 ? -3.363 -15.958 -9.041 1.00 92.62 69 PRO A N 1
ATOM 497 C CA . PRO A 1 69 ? -3.035 -16.729 -10.234 1.00 92.62 69 PRO A CA 1
ATOM 498 C C . PRO A 1 69 ? -1.990 -17.820 -9.934 1.00 92.62 69 PRO A C 1
ATOM 500 O O . PRO A 1 69 ? -0.793 -17.558 -9.874 1.00 92.62 69 PRO A O 1
ATOM 503 N N . GLU A 1 70 ? -2.420 -19.073 -9.779 1.00 85.12 70 GLU A N 1
ATOM 504 C CA . GLU A 1 70 ? -1.511 -20.191 -9.465 1.00 85.12 70 GLU A CA 1
ATOM 505 C C . GLU A 1 70 ? -0.693 -20.664 -10.678 1.00 85.12 70 GLU A C 1
ATOM 507 O O . GLU A 1 70 ? 0.436 -21.135 -10.533 1.00 85.12 70 GLU A O 1
ATOM 512 N N . ALA A 1 71 ? -1.249 -20.538 -11.888 1.00 89.00 71 ALA A N 1
ATOM 513 C CA . ALA A 1 71 ? -0.615 -20.958 -13.134 1.00 89.00 71 ALA A CA 1
ATOM 514 C C . ALA A 1 71 ? -1.201 -20.242 -14.362 1.00 89.00 71 ALA A C 1
ATOM 516 O O . ALA A 1 71 ? -2.323 -19.732 -14.337 1.00 89.00 71 ALA A O 1
ATOM 517 N N . ASN A 1 72 ? -0.428 -20.265 -15.454 1.00 90.69 72 ASN A N 1
ATOM 518 C CA . ASN A 1 72 ? -0.766 -19.712 -16.774 1.00 90.69 72 ASN A CA 1
ATOM 519 C C . ASN A 1 72 ? -1.395 -18.306 -16.694 1.00 90.69 72 ASN A C 1
ATOM 521 O O . ASN A 1 72 ? -2.539 -18.117 -17.117 1.00 90.69 72 ASN A O 1
ATOM 525 N N . PRO A 1 73 ? -0.678 -17.332 -16.110 1.00 94.75 73 PRO A N 1
ATOM 526 C CA . PRO A 1 73 ? -1.171 -15.966 -15.991 1.00 94.75 73 PRO A CA 1
ATOM 527 C C . PRO A 1 73 ? -1.523 -15.374 -17.361 1.00 94.75 73 PRO A C 1
ATOM 529 O O . PRO A 1 73 ? -0.849 -15.636 -18.362 1.00 94.75 73 PRO A O 1
ATOM 532 N N . ARG A 1 74 ? -2.577 -14.559 -17.386 1.00 94.69 74 ARG A N 1
ATOM 533 C CA . ARG A 1 74 ? -3.000 -13.776 -18.551 1.00 94.69 74 ARG A CA 1
ATOM 534 C C . ARG A 1 74 ? -3.536 -12.417 -18.116 1.00 94.69 74 ARG A C 1
ATOM 536 O O . ARG A 1 74 ? -4.062 -12.283 -17.011 1.00 94.69 74 ARG A O 1
ATOM 543 N N . ILE A 1 75 ? -3.446 -11.437 -19.006 1.00 94.56 75 ILE A N 1
ATOM 544 C CA . ILE A 1 75 ? -4.135 -10.155 -18.872 1.00 94.56 75 ILE A CA 1
ATOM 545 C C . ILE A 1 75 ? -5.636 -10.416 -19.026 1.00 94.56 75 ILE A C 1
ATOM 547 O O . ILE A 1 75 ? -6.083 -10.884 -20.069 1.00 94.56 75 ILE A O 1
ATOM 551 N N . GLU A 1 76 ? -6.416 -10.124 -17.992 1.00 95.00 76 GLU A N 1
ATOM 552 C CA . GLU A 1 76 ? -7.877 -10.104 -18.093 1.00 95.00 76 GLU A CA 1
ATOM 553 C C . GLU A 1 76 ? -8.340 -8.828 -18.792 1.00 95.00 76 GLU A C 1
ATOM 555 O O . GLU A 1 76 ? -9.145 -8.871 -19.719 1.00 95.00 76 GLU A O 1
ATOM 560 N N . TRP A 1 77 ? -7.774 -7.695 -18.377 1.00 94.12 77 TRP A N 1
ATOM 561 C CA . TRP A 1 77 ? -7.971 -6.406 -19.016 1.00 94.12 77 TRP A CA 1
ATOM 562 C C . TRP A 1 77 ? -6.771 -5.485 -18.793 1.00 94.12 77 TRP A C 1
ATOM 564 O O . TRP A 1 77 ? -5.947 -5.667 -17.891 1.00 94.12 77 TRP A O 1
ATOM 574 N N . LEU A 1 78 ? -6.687 -4.474 -19.654 1.00 91.12 78 LEU A N 1
ATOM 575 C CA . LEU A 1 78 ? -5.670 -3.431 -19.646 1.00 91.12 78 LEU A CA 1
ATOM 576 C C . LEU A 1 78 ? -6.356 -2.073 -19.740 1.00 91.12 78 LEU A C 1
ATOM 578 O O . LEU A 1 78 ? -7.117 -1.841 -20.680 1.00 91.12 78 LEU A O 1
ATOM 582 N N . PHE A 1 79 ? -6.019 -1.166 -18.831 1.00 89.44 79 PHE A N 1
ATOM 583 C CA . PHE A 1 79 ? -6.526 0.199 -18.828 1.00 89.44 79 PHE A CA 1
ATOM 584 C C . PHE A 1 79 ? -5.400 1.212 -19.048 1.00 89.44 79 PHE A C 1
ATOM 586 O O . PHE A 1 79 ? -4.360 1.151 -18.392 1.00 89.44 79 PHE A O 1
ATOM 593 N N . GLU A 1 80 ? -5.611 2.180 -19.941 1.00 86.06 80 GLU A N 1
ATOM 594 C CA . GLU A 1 80 ? -4.661 3.269 -20.175 1.00 86.06 80 GLU A CA 1
ATOM 595 C C . GLU A 1 80 ? -5.059 4.519 -19.377 1.00 86.06 80 GLU A C 1
ATOM 597 O O . GLU A 1 80 ? -6.089 5.153 -19.633 1.00 86.06 80 GLU A O 1
ATOM 602 N N . THR A 1 81 ? -4.188 4.954 -18.459 1.00 78.25 81 THR A N 1
ATOM 603 C CA . THR A 1 81 ? -4.394 6.180 -17.654 1.00 78.25 81 THR A CA 1
ATOM 604 C C . THR A 1 81 ? -4.338 7.455 -18.509 1.00 78.25 81 THR A C 1
ATOM 606 O O . THR A 1 81 ? -4.639 8.566 -18.067 1.00 78.25 81 THR A O 1
ATOM 609 N N . GLY A 1 82 ? -3.980 7.301 -19.787 1.00 71.31 82 GLY A N 1
ATOM 610 C CA . GLY A 1 82 ? -3.857 8.349 -20.790 1.00 71.31 82 GLY A CA 1
ATOM 611 C C . GLY A 1 82 ? -2.572 9.171 -20.677 1.00 71.31 82 GLY A C 1
ATOM 612 O O . GLY A 1 82 ? -2.419 10.124 -21.442 1.00 71.31 82 GLY A O 1
ATOM 613 N N . PHE A 1 83 ? -1.676 8.833 -19.749 1.00 68.44 83 PHE A N 1
ATOM 614 C CA . PHE A 1 83 ? -0.288 9.277 -19.779 1.00 68.44 83 PHE A CA 1
ATOM 615 C C . PHE A 1 83 ? 0.576 8.134 -20.295 1.00 68.44 83 PHE A C 1
ATOM 617 O O . PHE A 1 83 ? 0.981 7.249 -19.551 1.00 68.44 83 PHE A O 1
ATOM 624 N N . THR A 1 84 ? 0.818 8.139 -21.601 1.00 56.06 84 THR A N 1
ATOM 625 C CA . THR A 1 84 ? 1.754 7.242 -22.278 1.00 56.06 84 THR A CA 1
ATOM 626 C C . THR A 1 84 ? 2.956 8.113 -22.652 1.00 56.06 84 THR A C 1
ATOM 628 O O . THR A 1 84 ? 2.868 8.941 -23.553 1.00 56.06 84 THR A O 1
ATOM 631 N N . GLY A 1 85 ? 4.002 8.068 -21.819 1.00 52.38 85 GLY A N 1
ATOM 632 C CA . GLY A 1 85 ? 5.043 9.102 -21.687 1.00 52.38 85 GLY A CA 1
ATOM 633 C C . GLY A 1 85 ? 5.727 9.564 -22.984 1.00 52.38 85 GLY A C 1
ATOM 634 O O . GLY A 1 85 ? 5.843 8.830 -23.957 1.00 52.38 85 GLY A O 1
ATOM 635 N N . GLY A 1 86 ? 6.196 10.812 -22.994 1.00 44.53 86 GLY A N 1
ATOM 636 C CA . GLY A 1 86 ? 7.006 11.385 -24.076 1.00 44.53 86 GLY A CA 1
ATOM 637 C C . GLY A 1 86 ? 8.432 11.761 -23.659 1.00 44.53 86 GLY A C 1
ATOM 638 O O . GLY A 1 86 ? 9.248 12.030 -24.530 1.00 44.53 86 GLY A O 1
ATOM 639 N N . ASP A 1 87 ? 8.748 11.787 -22.362 1.00 43.78 87 ASP A N 1
ATOM 640 C CA . ASP A 1 87 ? 9.972 12.421 -21.847 1.00 43.78 87 ASP A CA 1
ATOM 641 C C . ASP A 1 87 ? 10.560 11.774 -20.574 1.00 43.78 87 ASP A C 1
ATOM 643 O O . ASP A 1 87 ? 11.465 12.327 -19.958 1.00 43.78 87 ASP A O 1
ATOM 647 N N . GLY A 1 88 ? 10.132 10.563 -20.208 1.00 46.97 88 GLY A N 1
ATOM 648 C CA . GLY A 1 88 ? 10.884 9.718 -19.268 1.00 46.97 88 GLY A CA 1
ATOM 649 C C . GLY A 1 88 ? 10.610 9.889 -17.769 1.00 46.97 88 GLY A C 1
ATOM 650 O O . GLY A 1 88 ? 11.162 9.107 -17.000 1.00 46.97 88 GLY A O 1
ATOM 651 N N . SER A 1 89 ? 9.714 10.784 -17.337 1.00 54.22 89 SER A N 1
ATOM 652 C CA . SER A 1 89 ? 9.362 10.935 -15.910 1.00 54.22 89 SER A CA 1
ATOM 653 C C . SER A 1 89 ? 7.876 10.725 -15.626 1.00 54.22 89 SER A C 1
ATOM 655 O O . SER A 1 89 ? 7.121 11.678 -15.420 1.00 54.22 89 SER A O 1
ATOM 657 N N . LEU A 1 90 ? 7.429 9.469 -15.593 1.00 61.91 90 LEU A N 1
ATOM 658 C CA . LEU A 1 90 ? 6.085 9.139 -15.110 1.00 61.91 90 LEU A CA 1
ATOM 659 C C . LEU A 1 90 ? 6.147 8.718 -13.643 1.00 61.91 90 LEU A C 1
ATOM 661 O O . LEU A 1 90 ? 6.636 7.628 -13.341 1.00 61.91 90 LEU A O 1
ATOM 665 N N . ARG A 1 91 ? 5.595 9.541 -12.745 1.00 66.44 91 ARG A N 1
ATOM 666 C CA . ARG A 1 91 ? 5.327 9.123 -11.364 1.00 66.44 91 ARG A CA 1
ATOM 667 C C . ARG A 1 91 ? 4.007 8.364 -11.338 1.00 66.44 91 ARG A C 1
ATOM 669 O O . ARG A 1 91 ? 2.977 8.846 -11.806 1.00 66.44 91 ARG A O 1
ATOM 676 N N . GLN A 1 92 ? 4.054 7.136 -10.842 1.00 68.25 92 GLN A N 1
ATOM 677 C CA . GLN A 1 92 ? 2.925 6.213 -10.831 1.00 68.25 92 GLN A CA 1
ATOM 678 C C . GLN A 1 92 ? 2.802 5.606 -9.447 1.00 68.25 92 GLN A C 1
ATOM 680 O O . GLN A 1 92 ? 3.806 5.329 -8.796 1.00 68.25 92 GLN A O 1
ATOM 685 N N . GLN A 1 93 ? 1.564 5.398 -9.019 1.00 77.44 93 GLN A N 1
ATOM 686 C CA . GLN A 1 93 ? 1.261 4.700 -7.777 1.00 77.44 93 GLN A CA 1
ATOM 687 C C . GLN A 1 93 ? 0.577 3.375 -8.106 1.00 77.44 93 GLN A C 1
ATOM 689 O O . GLN A 1 93 ? -0.078 3.240 -9.150 1.00 77.44 93 GLN A O 1
ATOM 694 N N . HIS A 1 94 ? 0.739 2.397 -7.218 1.00 85.12 94 HIS A N 1
ATOM 695 C CA . HIS A 1 94 ? 0.017 1.137 -7.321 1.00 85.12 94 HIS A CA 1
ATOM 696 C C . HIS A 1 94 ? -1.496 1.386 -7.207 1.00 85.12 94 HIS A C 1
ATOM 698 O O . HIS A 1 94 ? -1.920 2.296 -6.486 1.00 85.12 94 HIS A O 1
ATOM 704 N N . PRO A 1 95 ? -2.328 0.599 -7.904 1.00 91.50 95 PRO A N 1
ATOM 705 C CA . PRO A 1 95 ? -3.772 0.728 -7.786 1.00 91.50 95 PRO A CA 1
ATOM 706 C C . PRO A 1 95 ? -4.249 0.330 -6.389 1.00 91.50 95 PRO A C 1
ATOM 708 O O . PRO A 1 95 ? -3.829 -0.701 -5.875 1.00 91.50 95 PRO A O 1
ATOM 711 N N . ILE A 1 96 ? -5.166 1.078 -5.787 1.00 93.00 96 ILE A N 1
ATOM 712 C CA . ILE A 1 96 ? -5.899 0.612 -4.598 1.00 93.00 96 ILE A CA 1
ATOM 713 C C . ILE A 1 96 ? -7.282 0.121 -5.013 1.00 93.00 96 ILE A C 1
ATOM 715 O O . ILE A 1 96 ? -7.833 0.595 -6.005 1.00 93.00 96 ILE A O 1
ATOM 719 N N . VAL A 1 97 ? -7.844 -0.838 -4.282 1.00 92.38 97 VAL A N 1
ATOM 720 C CA . VAL A 1 97 ? -9.102 -1.493 -4.656 1.00 92.38 97 VAL A CA 1
ATOM 721 C C . VAL A 1 97 ? -10.075 -1.492 -3.495 1.00 92.38 97 VAL A C 1
ATOM 723 O O . VAL A 1 97 ? -9.742 -1.940 -2.396 1.00 92.38 97 VAL A O 1
ATOM 726 N N . ARG A 1 98 ? -11.307 -1.051 -3.748 1.00 89.56 98 ARG A N 1
ATOM 727 C CA . ARG A 1 98 ? -12.412 -1.179 -2.794 1.00 89.56 98 ARG A CA 1
ATOM 728 C C . ARG A 1 98 ? -13.744 -1.272 -3.529 1.00 89.56 98 ARG A C 1
ATOM 730 O O . ARG A 1 98 ? -13.959 -0.563 -4.507 1.00 89.56 98 ARG A O 1
ATOM 737 N N . ASP A 1 99 ? -14.628 -2.145 -3.049 1.00 86.12 99 ASP A N 1
ATOM 738 C CA . ASP A 1 99 ? -15.981 -2.374 -3.585 1.00 86.12 99 ASP A CA 1
ATOM 739 C C . ASP A 1 99 ? -16.035 -2.604 -5.107 1.00 86.12 99 ASP A C 1
ATOM 741 O O . ASP A 1 99 ? -16.889 -2.053 -5.798 1.00 86.12 99 ASP A O 1
ATOM 745 N N . GLY A 1 100 ? -15.103 -3.398 -5.646 1.00 87.62 100 GLY A N 1
ATOM 746 C CA . GLY A 1 100 ? -15.057 -3.705 -7.081 1.00 87.62 100 GLY A CA 1
ATOM 747 C C . GLY A 1 100 ? -14.596 -2.543 -7.968 1.00 87.62 100 GLY A C 1
ATOM 748 O O . GLY A 1 100 ? -14.748 -2.612 -9.185 1.00 87.62 100 GLY A O 1
ATOM 749 N N . VAL A 1 101 ? -14.016 -1.490 -7.388 1.00 92.62 101 VAL A N 1
ATOM 750 C CA . VAL A 1 101 ? -13.427 -0.367 -8.124 1.00 92.62 101 VAL A CA 1
ATOM 751 C C . VAL A 1 101 ? -11.937 -0.286 -7.815 1.00 92.62 101 VAL A C 1
ATOM 753 O O . VAL A 1 101 ? -11.538 -0.255 -6.649 1.00 92.62 101 VAL A O 1
ATOM 756 N N . ALA A 1 102 ? -11.116 -0.246 -8.863 1.00 94.56 102 ALA A N 1
ATOM 757 C CA . ALA A 1 102 ? -9.693 0.046 -8.770 1.00 94.56 102 ALA A CA 1
ATOM 758 C C . ALA A 1 102 ? -9.448 1.537 -9.027 1.00 94.56 102 ALA A C 1
ATOM 760 O O . ALA A 1 102 ? -9.923 2.091 -10.015 1.00 94.56 102 ALA A O 1
ATOM 761 N N . TYR A 1 103 ? -8.676 2.181 -8.160 1.00 93.31 103 TYR A N 1
ATOM 762 C CA . TYR A 1 103 ? -8.284 3.579 -8.296 1.00 93.31 103 TYR A CA 1
ATOM 763 C C . TYR A 1 103 ? -6.808 3.651 -8.645 1.00 93.31 103 TYR A C 1
ATOM 765 O O . TYR A 1 103 ? -5.972 3.096 -7.931 1.00 93.31 103 TYR A O 1
ATOM 773 N N . ALA A 1 104 ? -6.485 4.327 -9.743 1.00 89.69 104 ALA A N 1
ATOM 774 C CA . ALA A 1 104 ? -5.129 4.408 -10.261 1.00 89.69 104 ALA A CA 1
ATOM 775 C C . ALA A 1 104 ? -4.714 5.850 -10.528 1.00 89.69 104 ALA A C 1
ATOM 777 O O . ALA A 1 104 ? -5.457 6.638 -11.115 1.00 89.69 104 ALA A O 1
ATOM 778 N N . PHE A 1 105 ? -3.488 6.160 -10.122 1.00 83.19 105 PHE A N 1
ATOM 779 C CA . PHE A 1 105 ? -2.906 7.489 -10.198 1.00 83.19 105 PHE A CA 1
ATOM 780 C C . PHE A 1 105 ? -1.707 7.508 -11.151 1.00 83.19 105 PHE A C 1
ATOM 782 O O . PHE A 1 105 ? -0.842 6.626 -11.094 1.00 83.19 105 PHE A O 1
ATOM 789 N N . ALA A 1 106 ? -1.644 8.528 -12.007 1.00 77.25 106 ALA A N 1
ATOM 790 C CA . ALA A 1 106 ? -0.509 8.790 -12.883 1.00 77.25 106 ALA A CA 1
ATOM 791 C C . ALA A 1 106 ? -0.234 10.297 -13.010 1.00 77.25 106 ALA A C 1
ATOM 793 O O . ALA A 1 106 ? -1.154 11.101 -13.163 1.00 77.25 106 ALA A O 1
ATOM 794 N N . GLU A 1 107 ? 1.045 10.659 -12.994 1.00 73.00 107 GLU A N 1
ATOM 795 C CA . GLU A 1 107 ? 1.557 12.026 -13.099 1.00 73.00 107 GLU A CA 1
ATOM 796 C C . GLU A 1 107 ? 2.689 12.084 -14.132 1.00 73.00 107 GLU A C 1
ATOM 798 O O . GLU A 1 107 ? 3.558 11.208 -14.174 1.00 73.00 107 GLU A O 1
ATOM 803 N N . THR A 1 108 ? 2.710 13.148 -14.935 1.00 64.62 108 THR A N 1
ATOM 804 C CA . THR A 1 108 ? 3.856 13.506 -15.784 1.00 64.62 108 THR A CA 1
ATOM 805 C C . THR A 1 108 ? 4.721 14.545 -15.087 1.00 64.62 108 THR A C 1
ATOM 807 O O . THR A 1 108 ? 4.197 15.586 -14.695 1.00 64.62 108 THR A O 1
ATOM 810 N N . SER A 1 109 ? 6.034 14.347 -15.023 1.00 54.28 109 SER A N 1
ATOM 811 C CA . SER A 1 109 ? 6.952 15.412 -14.616 1.00 54.28 109 SER A CA 1
ATOM 812 C C . SER A 1 109 ? 7.495 16.111 -15.869 1.00 54.28 109 SER A C 1
ATOM 814 O O . SER A 1 109 ? 8.397 15.588 -16.517 1.00 54.28 109 SER A O 1
ATOM 816 N N . SER A 1 110 ? 6.951 17.272 -16.243 1.00 50.31 110 SER A N 1
ATOM 817 C CA . SER A 1 110 ? 7.567 18.096 -17.290 1.00 50.31 110 SER A CA 1
ATOM 818 C C . SER A 1 110 ? 8.610 19.023 -16.662 1.00 50.31 110 SER A C 1
ATOM 820 O O . SER A 1 110 ? 8.248 19.916 -15.899 1.00 50.31 110 SER A O 1
ATOM 822 N N . GLU A 1 111 ? 9.891 18.869 -17.007 1.00 41.56 111 GLU A N 1
ATOM 823 C CA . GLU A 1 111 ? 10.953 19.809 -16.591 1.00 41.56 111 GLU A CA 1
ATOM 824 C C . GLU A 1 111 ? 10.926 21.139 -17.377 1.00 41.56 111 GLU A C 1
ATOM 826 O O . GLU A 1 111 ? 11.596 22.102 -17.009 1.00 41.56 111 GLU A O 1
ATOM 831 N N . THR A 1 112 ? 10.170 21.216 -18.480 1.00 40.41 112 THR A N 1
ATOM 832 C CA . THR A 1 112 ? 10.312 22.278 -19.497 1.00 40.41 112 THR A CA 1
ATOM 833 C C . THR A 1 112 ? 9.186 23.312 -19.543 1.00 40.41 112 THR A C 1
ATOM 835 O O . THR A 1 112 ? 9.316 24.314 -20.249 1.00 40.41 112 THR A O 1
ATOM 838 N N . THR A 1 113 ? 8.109 23.144 -18.775 1.00 36.56 113 THR A N 1
ATOM 839 C CA . THR A 1 113 ? 7.016 24.124 -18.693 1.00 36.56 113 THR A CA 1
ATOM 840 C C . THR A 1 113 ? 6.755 24.528 -17.251 1.00 36.56 113 THR A C 1
ATOM 842 O O . THR A 1 113 ? 6.760 23.695 -16.358 1.00 36.56 113 THR A O 1
ATOM 845 N N . ALA A 1 114 ? 6.490 25.819 -17.031 1.00 37.31 114 ALA A N 1
ATOM 846 C CA . ALA A 1 114 ? 6.083 26.376 -15.736 1.00 37.31 114 ALA A CA 1
ATOM 847 C C . ALA A 1 114 ? 4.704 25.872 -15.246 1.00 37.31 114 ALA A C 1
ATOM 849 O O . ALA A 1 114 ? 4.253 26.289 -14.182 1.00 37.31 114 ALA A O 1
ATOM 850 N N . ASP A 1 115 ? 4.052 24.993 -16.011 1.00 42.69 115 ASP A N 1
ATOM 851 C CA . ASP A 1 115 ? 2.936 24.182 -15.545 1.00 42.69 115 ASP A CA 1
ATOM 852 C C . ASP A 1 115 ? 3.515 23.018 -14.732 1.00 42.69 115 ASP A C 1
ATOM 854 O O . ASP A 1 115 ? 4.124 22.097 -15.277 1.00 42.69 115 ASP A O 1
ATOM 858 N N . SER A 1 116 ? 3.340 23.082 -13.411 1.00 48.62 116 SER A N 1
ATOM 859 C CA . SER A 1 116 ? 3.437 21.927 -12.513 1.00 48.62 116 SER A CA 1
ATOM 860 C C . SER A 1 116 ? 2.761 20.709 -13.155 1.00 48.62 116 SER A C 1
ATOM 862 O O . SER A 1 116 ? 1.686 20.862 -13.734 1.00 48.62 116 SER A O 1
ATOM 864 N N . GLY A 1 117 ? 3.398 19.534 -13.076 1.00 56.00 117 GLY A N 1
ATOM 865 C CA . GLY A 1 117 ? 3.036 18.318 -13.814 1.00 56.00 117 GLY A CA 1
ATOM 866 C C . GLY A 1 117 ? 1.533 18.048 -13.947 1.00 56.00 117 GLY A C 1
ATOM 867 O O . GLY A 1 117 ? 0.757 18.297 -13.035 1.00 56.00 117 GLY A O 1
ATOM 868 N N . SER A 1 118 ? 1.086 17.537 -15.096 1.00 63.94 118 SER A N 1
ATOM 869 C CA . SER A 1 118 ? -0.321 17.162 -15.257 1.00 63.94 118 SER A CA 1
ATOM 870 C C . SER A 1 118 ? -0.622 15.828 -14.556 1.00 63.94 118 SER A C 1
ATOM 872 O O . SER A 1 118 ? 0.062 14.827 -14.780 1.00 63.94 118 SER A O 1
ATOM 874 N N . PHE A 1 119 ? -1.659 15.820 -13.716 1.00 75.00 119 PHE A N 1
ATOM 875 C CA . PHE A 1 119 ? -2.097 14.679 -12.901 1.00 75.00 119 PHE A CA 1
ATOM 876 C C . PHE A 1 119 ? -3.368 14.042 -13.443 1.00 75.00 119 PHE A C 1
ATOM 878 O O . PHE A 1 119 ? -4.234 14.735 -13.980 1.00 75.00 119 PHE A O 1
ATOM 885 N N . ARG A 1 120 ? -3.516 12.724 -13.263 1.00 81.81 120 ARG A N 1
ATOM 886 C CA . ARG A 1 120 ? -4.757 11.992 -13.540 1.00 81.81 120 ARG A CA 1
ATOM 887 C C . ARG A 1 120 ? -5.002 10.917 -12.497 1.00 81.81 120 ARG A C 1
ATOM 889 O O . ARG A 1 120 ? -4.145 10.070 -12.244 1.00 81.81 120 ARG A O 1
ATOM 896 N N . LEU A 1 121 ? -6.220 10.930 -11.973 1.00 88.56 121 LEU A N 1
ATOM 897 C CA . LEU A 1 121 ? -6.789 9.873 -11.154 1.00 88.56 121 LEU A CA 1
ATOM 898 C C . LEU A 1 121 ? -7.940 9.241 -11.933 1.00 88.56 121 LEU A C 1
ATOM 900 O O . LEU A 1 121 ? -8.818 9.947 -12.434 1.00 88.56 121 LEU A O 1
ATOM 904 N N . ALA A 1 122 ? -7.921 7.920 -12.051 1.00 90.69 122 ALA A N 1
ATOM 905 C CA . ALA A 1 122 ? -8.970 7.155 -12.705 1.00 90.69 122 ALA A CA 1
ATOM 906 C C . ALA A 1 122 ? -9.573 6.146 -11.730 1.00 90.69 122 ALA A C 1
ATOM 908 O O . ALA A 1 122 ? -8.837 5.464 -11.015 1.00 90.69 122 ALA A O 1
ATOM 909 N N . ALA A 1 123 ? -10.897 6.029 -11.754 1.00 93.81 123 ALA A N 1
ATOM 910 C CA . ALA A 1 123 ? -11.615 4.893 -11.201 1.00 93.81 123 ALA A CA 1
ATOM 911 C C . ALA A 1 123 ? -11.970 3.925 -12.326 1.00 93.81 123 ALA A C 1
ATOM 913 O O . ALA A 1 123 ? -12.513 4.319 -13.361 1.00 93.81 123 ALA A O 1
ATOM 914 N N . ILE A 1 124 ? -11.668 2.656 -12.103 1.00 95.19 124 ILE A N 1
ATOM 915 C CA . ILE A 1 124 ? -11.761 1.581 -13.080 1.00 95.19 124 ILE A CA 1
ATOM 916 C C . ILE A 1 124 ? -12.673 0.516 -12.484 1.00 95.19 124 ILE A C 1
ATOM 918 O O . ILE A 1 124 ? -12.429 0.031 -11.378 1.00 95.19 124 ILE A O 1
ATOM 922 N N . ASP A 1 125 ? -13.732 0.167 -13.204 1.00 92.31 125 ASP A N 1
ATOM 923 C CA . ASP A 1 125 ? -14.572 -0.974 -12.864 1.00 92.31 125 ASP A CA 1
ATOM 924 C C . ASP A 1 125 ? -13.735 -2.256 -12.954 1.00 92.31 125 ASP A C 1
ATOM 926 O O . ASP A 1 125 ? -13.169 -2.570 -14.002 1.00 92.31 125 ASP A O 1
ATOM 930 N N . LEU A 1 126 ? -13.607 -2.973 -11.839 1.00 92.12 126 LEU A N 1
ATOM 931 C CA . LEU A 1 126 ? -12.656 -4.074 -11.729 1.00 92.12 126 LEU A CA 1
ATOM 932 C C . LEU A 1 126 ? -13.071 -5.306 -12.545 1.00 92.12 126 LEU A C 1
ATOM 934 O O . LEU A 1 126 ? -12.210 -6.068 -12.980 1.00 92.12 126 LEU A O 1
ATOM 938 N N . GLU A 1 127 ? -14.372 -5.509 -12.757 1.00 89.31 127 GLU A N 1
ATOM 939 C CA . GLU A 1 127 ? -14.893 -6.651 -13.515 1.00 89.31 127 GLU A CA 1
ATOM 940 C C . GLU A 1 127 ? -14.655 -6.474 -15.020 1.00 89.31 127 GLU A C 1
ATOM 942 O O . GLU A 1 127 ? -14.312 -7.425 -15.719 1.00 89.31 127 GLU A O 1
ATOM 947 N N . THR A 1 128 ? -14.812 -5.251 -15.525 1.00 88.62 128 THR A N 1
ATOM 948 C CA . THR A 1 128 ? -14.760 -4.967 -16.966 1.00 88.62 128 THR A CA 1
ATOM 949 C C . THR A 1 128 ? -13.468 -4.296 -17.429 1.00 88.62 128 THR A C 1
ATOM 951 O O . THR A 1 128 ? -13.212 -4.256 -18.632 1.00 88.62 128 THR A O 1
ATOM 954 N N . GLY A 1 129 ? -12.684 -3.717 -16.517 1.00 92.19 129 GLY A N 1
ATOM 955 C CA . GLY A 1 129 ? -11.535 -2.868 -16.846 1.00 92.19 129 GLY A CA 1
ATOM 956 C C . GLY A 1 129 ? -11.914 -1.525 -17.477 1.00 92.19 129 GLY A C 1
ATOM 957 O O . GLY A 1 129 ? -11.056 -0.838 -18.036 1.00 92.19 129 GLY A O 1
ATOM 958 N N . SER A 1 130 ? -13.198 -1.157 -17.436 1.00 91.88 130 SER A N 1
ATOM 959 C CA . SER A 1 130 ? -13.711 0.065 -18.058 1.00 91.88 130 SER A CA 1
ATOM 960 C C . SER A 1 130 ? -13.562 1.268 -17.131 1.00 91.88 130 SER A C 1
ATOM 962 O O . SER A 1 130 ? -13.635 1.145 -15.911 1.00 91.88 130 SER A O 1
ATOM 964 N N . GLU A 1 131 ? -13.401 2.456 -17.713 1.00 93.69 131 GLU A N 1
ATOM 965 C CA . GLU A 1 131 ? -13.413 3.700 -16.944 1.00 93.69 131 GLU A CA 1
ATOM 966 C C . GLU A 1 131 ? -14.789 3.940 -16.315 1.00 93.69 131 GLU A C 1
ATOM 968 O O . GLU A 1 131 ? -15.791 4.019 -17.029 1.00 93.69 131 GLU A O 1
ATOM 973 N N . SER A 1 132 ? -14.821 4.119 -14.997 1.00 90.00 132 SER A N 1
ATOM 974 C CA . SER A 1 132 ? -15.990 4.637 -14.281 1.00 90.00 132 SER A CA 1
ATOM 975 C C . SER A 1 132 ? -16.002 6.162 -14.324 1.00 90.00 132 SER A C 1
ATOM 977 O O . SER A 1 132 ? -16.998 6.777 -14.704 1.00 90.00 132 SER A O 1
ATOM 979 N N . TRP A 1 133 ? -14.874 6.771 -13.960 1.00 92.12 133 TRP A N 1
ATOM 980 C CA . TRP A 1 133 ? -14.641 8.206 -14.062 1.00 92.12 133 TRP A CA 1
ATOM 981 C C . TRP A 1 133 ? -13.142 8.501 -14.095 1.00 92.12 133 TRP A C 1
ATOM 983 O O . TRP A 1 133 ? -12.310 7.681 -13.697 1.00 92.12 133 TRP A O 1
ATOM 993 N N . ARG A 1 134 ? -12.803 9.708 -14.547 1.00 90.12 134 ARG A N 1
ATOM 994 C CA . ARG A 1 134 ? -11.444 10.241 -14.541 1.00 90.12 134 ARG A CA 1
ATOM 995 C C . ARG A 1 134 ? -11.474 11.726 -14.235 1.00 90.12 134 ARG A C 1
ATOM 997 O O . ARG A 1 134 ? -12.237 12.470 -14.848 1.00 90.12 134 ARG A O 1
ATOM 1004 N N . VAL A 1 135 ? -10.582 12.145 -13.349 1.00 88.19 135 VAL A N 1
ATOM 1005 C CA . VAL A 1 135 ? -10.385 13.549 -12.985 1.00 88.19 135 VAL A CA 1
ATOM 1006 C C . VAL A 1 135 ? -8.910 13.926 -13.064 1.00 88.19 135 VAL A C 1
ATOM 1008 O O . VAL A 1 135 ? -8.017 13.074 -13.028 1.00 88.19 135 VAL A O 1
ATOM 1011 N N . ALA A 1 136 ? -8.662 15.226 -13.172 1.00 83.81 136 ALA A N 1
ATOM 1012 C CA . ALA A 1 136 ? -7.348 15.839 -13.036 1.00 83.81 136 ALA A CA 1
ATOM 1013 C C . ALA A 1 136 ? -7.453 16.901 -11.933 1.00 83.81 136 ALA A C 1
ATOM 1015 O O . ALA A 1 136 ? -7.691 18.068 -12.248 1.00 83.81 136 ALA A O 1
ATOM 1016 N N . PRO A 1 137 ? -7.388 16.498 -10.650 1.00 75.62 137 PRO A N 1
ATOM 1017 C CA . PRO A 1 137 ? -7.480 17.440 -9.545 1.00 75.62 137 PRO A CA 1
ATOM 1018 C C . PRO A 1 137 ? -6.355 18.474 -9.656 1.00 75.62 137 PRO A C 1
ATOM 1020 O O . PRO A 1 137 ? -5.249 18.131 -10.079 1.00 75.62 137 PRO A O 1
ATOM 1023 N N . GLU A 1 138 ? -6.614 19.720 -9.257 1.00 74.69 138 GLU A N 1
ATOM 1024 C CA . GLU A 1 138 ? -5.593 20.776 -9.177 1.00 74.69 138 GLU A CA 1
ATOM 1025 C C . GLU A 1 138 ? -4.670 20.539 -7.966 1.00 74.69 138 GLU A C 1
ATOM 1027 O O . GLU A 1 138 ? -4.649 21.286 -6.988 1.00 74.69 138 GLU A O 1
ATOM 1032 N N . VAL A 1 139 ? -3.921 19.439 -8.010 1.00 70.38 139 VAL A N 1
ATOM 1033 C CA . VAL A 1 139 ? -2.914 19.063 -7.016 1.00 70.38 139 VAL A CA 1
ATOM 1034 C C . VAL A 1 139 ? -1.524 19.336 -7.564 1.00 70.38 139 VAL A C 1
ATOM 1036 O O . VAL A 1 139 ? -1.282 19.211 -8.759 1.00 70.38 139 VAL A O 1
ATOM 1039 N N . ASN A 1 140 ? -0.600 19.704 -6.685 1.00 71.62 140 ASN A N 1
ATOM 1040 C CA . ASN A 1 140 ? 0.812 19.802 -7.021 1.00 71.62 140 ASN A CA 1
ATOM 1041 C C . ASN A 1 140 ? 1.531 18.599 -6.415 1.00 71.62 140 ASN A C 1
ATOM 1043 O O . ASN A 1 140 ? 1.614 18.524 -5.199 1.00 71.62 140 ASN A O 1
ATOM 1047 N N . GLY A 1 141 ? 2.014 17.676 -7.243 1.00 71.25 141 GLY A N 1
ATOM 1048 C CA . GLY A 1 141 ? 2.805 16.485 -6.890 1.00 71.25 141 GLY A CA 1
ATOM 1049 C C . GLY A 1 141 ? 2.110 15.514 -5.937 1.00 71.25 141 GLY A C 1
ATOM 1050 O O . GLY A 1 141 ? 1.824 15.890 -4.810 1.00 71.25 141 GLY A O 1
ATOM 1051 N N . ALA A 1 142 ? 1.920 14.240 -6.293 1.00 72.50 142 ALA A N 1
ATOM 1052 C CA . ALA A 1 142 ? 1.618 13.245 -5.255 1.00 72.50 142 ALA A CA 1
ATOM 1053 C C . ALA A 1 142 ? 2.900 12.876 -4.507 1.00 72.50 142 ALA A C 1
ATOM 1055 O O . ALA A 1 142 ? 3.930 12.599 -5.128 1.00 72.50 142 ALA A O 1
ATOM 1056 N N . THR A 1 143 ? 2.829 12.856 -3.178 1.00 70.62 143 THR A N 1
ATOM 1057 C CA . THR A 1 143 ? 3.978 12.529 -2.320 1.00 70.62 143 THR A CA 1
ATOM 1058 C C . THR A 1 143 ? 3.970 11.074 -1.858 1.00 70.62 143 THR A C 1
ATOM 1060 O O . THR A 1 143 ? 5.007 10.547 -1.467 1.00 70.62 143 THR A O 1
ATOM 1063 N N . GLY A 1 144 ? 2.847 10.370 -2.014 1.00 76.38 144 GLY A N 1
ATOM 1064 C CA . GLY A 1 144 ? 2.748 8.953 -1.695 1.00 76.38 144 GLY A CA 1
ATOM 1065 C C . GLY A 1 144 ? 1.503 8.272 -2.264 1.00 76.38 144 GLY A C 1
ATOM 1066 O O . GLY A 1 144 ? 0.741 8.879 -3.023 1.00 76.38 144 GLY A O 1
ATOM 1067 N N . PRO A 1 145 ? 1.308 6.990 -1.926 1.00 81.38 145 PRO A N 1
ATOM 1068 C CA . PRO A 1 145 ? 0.180 6.210 -2.410 1.00 81.38 145 PRO A CA 1
ATOM 1069 C C . PRO A 1 145 ? -1.158 6.630 -1.802 1.00 81.38 145 PRO A C 1
ATOM 1071 O O . PRO A 1 145 ? -1.217 7.194 -0.711 1.00 81.38 145 PRO A O 1
ATOM 1074 N N . LEU A 1 146 ? -2.240 6.315 -2.517 1.00 89.50 146 LEU A N 1
ATOM 1075 C CA . LEU A 1 146 ? -3.611 6.578 -2.083 1.00 89.50 146 LEU A CA 1
ATOM 1076 C C . LEU A 1 146 ? -4.010 5.688 -0.895 1.00 89.50 146 LEU A C 1
ATOM 1078 O O . LEU A 1 146 ? -3.540 4.556 -0.745 1.00 89.50 146 LEU A O 1
ATOM 1082 N N . ALA A 1 147 ? -4.968 6.172 -0.110 1.00 91.44 147 ALA A N 1
ATOM 1083 C CA . ALA A 1 147 ? -5.752 5.352 0.806 1.00 91.44 147 ALA A CA 1
ATOM 1084 C C . ALA A 1 147 ? -7.249 5.516 0.523 1.00 91.44 147 ALA A C 1
ATOM 1086 O O . ALA A 1 147 ? -7.670 6.501 -0.075 1.00 91.44 147 ALA A O 1
ATOM 1087 N N . THR A 1 148 ? -8.068 4.564 0.953 1.00 92.12 148 THR A N 1
ATOM 1088 C CA . THR A 1 148 ? -9.523 4.643 0.830 1.00 92.12 148 THR A CA 1
ATOM 1089 C C . THR A 1 148 ? -10.230 3.936 1.976 1.00 92.12 148 THR A C 1
ATOM 1091 O O . THR A 1 148 ? -9.744 2.934 2.507 1.00 92.12 148 THR A O 1
ATOM 1094 N N . ASP A 1 149 ? -11.405 4.450 2.320 1.00 86.00 149 ASP A N 1
ATOM 1095 C CA . ASP A 1 149 ? -12.373 3.826 3.216 1.00 86.00 149 ASP A CA 1
ATOM 1096 C C . ASP A 1 149 ? -13.746 3.685 2.532 1.00 86.00 149 ASP A C 1
ATOM 1098 O O . ASP A 1 149 ? -13.875 3.770 1.310 1.00 86.00 149 ASP A O 1
ATOM 1102 N N . ASP A 1 150 ? -14.797 3.428 3.312 1.00 81.38 150 ASP A N 1
ATOM 1103 C CA . ASP A 1 150 ? -16.160 3.280 2.794 1.00 81.38 150 ASP A CA 1
ATOM 1104 C C . ASP A 1 150 ? -16.682 4.535 2.072 1.00 81.38 150 ASP A C 1
ATOM 1106 O O . ASP A 1 150 ? -17.593 4.422 1.251 1.00 81.38 150 ASP A O 1
ATOM 1110 N N . ARG A 1 151 ? -16.112 5.714 2.333 1.00 82.06 151 ARG A N 1
ATOM 1111 C CA . ARG A 1 151 ? -16.620 7.006 1.872 1.00 82.06 151 ARG A CA 1
ATOM 1112 C C . ARG A 1 151 ? -15.724 7.650 0.816 1.00 82.06 151 ARG A C 1
ATOM 1114 O O . ARG A 1 151 ? -16.229 8.016 -0.248 1.00 82.06 151 ARG A O 1
ATOM 1121 N N . SER A 1 152 ? -14.426 7.748 1.083 1.00 93.19 152 SER A N 1
ATOM 1122 C CA . SER A 1 152 ? -13.546 8.682 0.375 1.00 93.19 152 SER A CA 1
ATOM 1123 C C . SER A 1 152 ? -12.213 8.057 -0.050 1.00 93.19 152 SER A C 1
ATOM 1125 O O . SER A 1 152 ? -11.833 6.953 0.361 1.00 93.19 152 SER A O 1
ATOM 1127 N N . LEU A 1 153 ? -11.526 8.752 -0.956 1.00 94.38 153 LEU A N 1
ATOM 1128 C CA . LEU A 1 153 ? -10.129 8.533 -1.318 1.00 94.38 153 LEU A CA 1
ATOM 1129 C C . LEU A 1 153 ? -9.289 9.614 -0.644 1.00 94.38 153 LEU A C 1
ATOM 1131 O O . LEU A 1 153 ? -9.635 10.787 -0.727 1.00 94.38 153 LEU A O 1
ATOM 1135 N N . TYR A 1 154 ? -8.157 9.237 -0.065 1.00 93.81 154 TYR A N 1
ATOM 1136 C CA . TYR A 1 154 ? -7.220 10.169 0.548 1.00 93.81 154 TYR A CA 1
ATOM 1137 C C . TYR A 1 154 ? -5.912 10.186 -0.219 1.00 93.81 154 TYR A C 1
ATOM 1139 O O . TYR A 1 154 ? -5.343 9.133 -0.530 1.00 93.81 154 TYR A O 1
ATOM 1147 N N . LEU A 1 155 ? -5.441 11.393 -0.508 1.00 90.31 155 LEU A N 1
ATOM 1148 C CA . LEU A 1 155 ? -4.227 11.638 -1.270 1.00 90.31 155 LEU A CA 1
ATOM 1149 C C . LEU A 1 155 ? -3.357 12.660 -0.549 1.00 90.31 155 LEU A C 1
ATOM 1151 O O . LEU A 1 155 ? -3.812 13.750 -0.212 1.00 90.31 155 LEU A O 1
ATOM 1155 N N . ASN A 1 156 ? -2.080 12.329 -0.415 1.00 89.19 156 ASN A N 1
ATOM 1156 C CA . ASN A 1 156 ? -1.065 13.267 0.026 1.00 89.19 156 ASN A CA 1
ATOM 1157 C C . ASN A 1 156 ? -0.393 13.917 -1.186 1.00 89.19 156 ASN A C 1
ATOM 1159 O O . ASN A 1 156 ? 0.056 13.232 -2.111 1.00 89.19 156 ASN A O 1
ATOM 1163 N N . SER A 1 157 ? -0.351 15.249 -1.181 1.00 84.88 157 SER A N 1
ATOM 1164 C CA . SER A 1 157 ? 0.253 16.060 -2.237 1.00 84.88 157 SER A CA 1
ATOM 1165 C C . SER A 1 157 ? 1.136 17.172 -1.674 1.00 84.88 157 SER A C 1
ATOM 1167 O O . SER A 1 157 ? 1.036 17.497 -0.495 1.00 84.88 157 SER A O 1
ATOM 1169 N N . LEU A 1 158 ? 1.939 17.846 -2.502 1.00 79.69 158 LEU A N 1
ATOM 1170 C CA . LEU A 1 158 ? 2.696 19.029 -2.057 1.00 79.69 158 LEU A CA 1
ATOM 1171 C C . LEU A 1 158 ? 1.778 20.163 -1.572 1.00 79.69 158 LEU A C 1
ATOM 1173 O O . LEU A 1 158 ? 2.215 21.003 -0.788 1.00 79.69 158 LEU A O 1
ATOM 1177 N N . ASN A 1 159 ? 0.508 20.172 -1.996 1.00 80.00 159 ASN A N 1
ATOM 1178 C CA . ASN A 1 159 ? -0.494 21.128 -1.527 1.00 80.00 159 ASN A CA 1
ATOM 1179 C C . ASN A 1 159 ? -1.080 20.767 -0.154 1.00 80.00 159 ASN A C 1
ATOM 1181 O O . ASN A 1 159 ? -1.639 21.656 0.482 1.00 80.00 159 ASN A O 1
ATOM 1185 N N . GLY A 1 160 ? -0.909 19.539 0.340 1.00 88.81 160 GLY A N 1
ATOM 1186 C CA . GLY A 1 160 ? -1.493 19.081 1.601 1.00 88.81 160 GLY A CA 1
ATOM 1187 C C . GLY A 1 160 ? -2.130 17.695 1.495 1.00 88.81 160 GLY A C 1
ATOM 1188 O O . GLY A 1 160 ? -1.903 16.970 0.521 1.00 88.81 160 GLY A O 1
ATOM 1189 N N . VAL A 1 161 ? -2.936 17.340 2.496 1.00 92.50 161 VAL A N 1
ATOM 1190 C CA . VAL A 1 161 ? -3.760 16.119 2.513 1.00 92.50 161 VAL A CA 1
ATOM 1191 C C . VAL A 1 161 ? -5.126 16.441 1.910 1.00 92.50 161 VAL A C 1
ATOM 1193 O O . VAL A 1 161 ? -5.739 17.444 2.270 1.00 92.50 161 VAL A O 1
ATOM 1196 N N . LEU A 1 162 ? -5.607 15.612 0.987 1.00 92.62 162 LEU A N 1
ATOM 1197 C CA . LEU A 1 162 ? -6.889 15.795 0.309 1.00 92.62 162 LEU A CA 1
ATOM 1198 C C . LEU A 1 162 ? -7.807 14.605 0.557 1.00 92.62 162 LEU A C 1
ATOM 1200 O O . LEU A 1 162 ? -7.343 13.464 0.533 1.00 92.62 162 LEU A O 1
ATOM 1204 N N . SER A 1 163 ? -9.106 14.882 0.671 1.00 94.62 163 SER A N 1
ATOM 1205 C CA . SER A 1 163 ? -10.161 13.888 0.467 1.00 94.62 163 SER A CA 1
ATOM 1206 C C . SER A 1 163 ? -10.847 14.108 -0.872 1.00 94.62 163 SER A C 1
ATOM 1208 O O . SER A 1 163 ? -11.160 15.241 -1.245 1.00 94.62 163 SER A O 1
ATOM 1210 N N . LEU A 1 164 ? -11.091 13.016 -1.589 1.00 93.06 164 LEU A N 1
ATOM 1211 C CA . LEU A 1 164 ? -11.799 12.987 -2.861 1.00 93.06 164 LEU A CA 1
ATOM 1212 C C . LEU A 1 164 ? -12.965 11.997 -2.782 1.00 93.06 164 LEU A C 1
ATOM 1214 O O . LEU A 1 164 ? -12.837 10.908 -2.215 1.00 93.06 164 LEU A O 1
ATOM 1218 N N . GLY A 1 165 ? -14.085 12.331 -3.415 1.00 91.56 165 GLY A N 1
ATOM 1219 C CA . GLY A 1 165 ? -15.234 11.441 -3.521 1.00 91.56 165 GLY A CA 1
ATOM 1220 C C . GLY A 1 165 ? -14.899 10.173 -4.312 1.00 91.56 165 GLY A C 1
ATOM 1221 O O . GLY A 1 165 ? -14.338 10.220 -5.406 1.00 91.56 165 GLY A O 1
ATOM 1222 N N . ARG A 1 166 ? -15.282 8.997 -3.804 1.00 91.62 166 ARG A N 1
ATOM 1223 C CA . ARG A 1 166 ? -15.043 7.709 -4.492 1.00 91.62 166 ARG A CA 1
ATOM 1224 C C . ARG A 1 166 ? -15.834 7.534 -5.791 1.00 91.62 166 ARG A C 1
ATOM 1226 O O . ARG A 1 166 ? -15.475 6.696 -6.622 1.00 91.62 166 ARG A O 1
ATOM 1233 N N . THR A 1 167 ? -16.937 8.264 -5.945 1.00 89.56 167 THR A N 1
ATOM 1234 C CA . THR A 1 167 ? -17.895 8.106 -7.051 1.00 89.56 167 THR A CA 1
ATOM 1235 C C . THR A 1 167 ? -17.695 9.085 -8.197 1.00 89.56 167 THR A C 1
ATOM 1237 O O . THR A 1 167 ? -18.212 8.835 -9.283 1.00 89.56 167 THR A O 1
ATOM 1240 N N . ASP A 1 168 ? -16.981 10.179 -7.963 1.00 86.00 168 ASP A N 1
ATOM 1241 C CA . ASP A 1 168 ? -16.784 11.263 -8.927 1.00 86.00 168 ASP A CA 1
ATOM 1242 C C . ASP A 1 168 ? -15.342 11.789 -8.966 1.00 86.00 168 ASP A C 1
ATOM 1244 O O . ASP A 1 168 ? -14.962 12.406 -9.957 1.00 86.00 168 ASP A O 1
ATOM 1248 N N . GLY A 1 169 ? -14.525 11.506 -7.948 1.00 87.50 169 GLY A N 1
ATOM 1249 C CA . GLY A 1 169 ? -13.158 12.007 -7.836 1.00 87.50 169 GLY A CA 1
ATOM 1250 C C . GLY A 1 169 ? -13.083 13.491 -7.476 1.00 87.50 169 GLY A C 1
ATOM 1251 O O . GLY A 1 169 ? -12.001 14.069 -7.544 1.00 87.50 169 GLY A O 1
ATOM 1252 N N . GLU A 1 170 ? -14.203 14.118 -7.114 1.00 86.75 170 GLU A N 1
ATOM 1253 C CA . GLU A 1 170 ? -14.245 15.536 -6.764 1.00 86.75 170 GLU A CA 1
ATOM 1254 C C . GLU A 1 170 ? -13.624 15.761 -5.384 1.00 86.75 170 GLU A C 1
ATOM 1256 O O . GLU A 1 170 ? -13.793 14.948 -4.475 1.00 86.75 170 GLU A O 1
ATOM 1261 N N . VAL A 1 171 ? -12.903 16.869 -5.217 1.00 90.00 171 VAL A N 1
ATOM 1262 C CA . VAL A 1 171 ? -12.286 17.225 -3.932 1.00 90.00 171 VAL A CA 1
ATOM 1263 C C . VAL A 1 171 ? -13.384 17.567 -2.921 1.00 90.00 171 VAL A C 1
ATOM 1265 O O . VAL A 1 171 ? -14.158 18.500 -3.132 1.00 90.00 171 VAL A O 1
ATOM 1268 N N . GLU A 1 172 ? -13.434 16.834 -1.809 1.00 89.94 172 GLU A N 1
ATOM 1269 C CA . GLU A 1 172 ? -14.366 17.086 -0.703 1.00 89.94 172 GLU A CA 1
ATOM 1270 C C . GLU A 1 172 ? -13.800 18.112 0.282 1.00 89.94 172 GLU A C 1
ATOM 1272 O O . GLU A 1 172 ? -14.502 19.034 0.699 1.00 89.94 172 GLU A O 1
ATOM 1277 N N . TRP A 1 173 ? -12.523 17.959 0.640 1.00 93.44 173 TRP A N 1
ATOM 1278 C CA . TRP A 1 173 ? -11.790 18.883 1.499 1.00 93.44 173 TRP A CA 1
ATOM 1279 C C . TRP A 1 173 ? -10.285 18.827 1.215 1.00 93.44 173 TRP A C 1
ATOM 1281 O O . TRP A 1 173 ? -9.767 17.845 0.674 1.00 93.44 173 TRP A O 1
ATOM 1291 N N . VAL A 1 174 ? -9.585 19.898 1.594 1.00 91.12 174 VAL A N 1
ATOM 1292 C CA . VAL A 1 174 ? -8.123 20.024 1.526 1.00 91.12 174 VAL A CA 1
ATOM 1293 C C . VAL A 1 174 ? -7.624 20.542 2.867 1.00 91.12 174 VAL A C 1
ATOM 1295 O O . VAL A 1 174 ? -8.150 21.533 3.369 1.00 91.12 174 VAL A O 1
ATOM 1298 N N . GLN A 1 175 ? -6.607 19.883 3.414 1.00 91.50 175 GLN A N 1
ATOM 1299 C CA . GLN A 1 175 ? -5.869 20.330 4.585 1.00 91.50 175 GLN A CA 1
ATOM 1300 C C . GLN A 1 175 ? -4.443 20.702 4.175 1.00 91.50 175 GLN A C 1
ATOM 1302 O O . GLN A 1 175 ? -3.644 19.828 3.830 1.00 91.50 175 GLN A O 1
ATOM 1307 N N . ASP A 1 176 ? -4.128 21.993 4.210 1.00 90.88 176 ASP A N 1
ATOM 1308 C CA . ASP A 1 176 ? -2.911 22.586 3.657 1.00 90.88 176 ASP A CA 1
ATOM 1309 C C . ASP A 1 176 ? -2.004 23.229 4.722 1.00 90.88 176 ASP A C 1
ATOM 1311 O O . ASP A 1 176 ? -1.070 23.956 4.400 1.00 90.88 176 ASP A O 1
ATOM 1315 N N . ASP A 1 177 ? -2.175 22.911 6.000 1.00 87.19 177 ASP A N 1
ATOM 1316 C CA . ASP A 1 177 ? -1.245 23.378 7.039 1.00 87.19 177 ASP A CA 1
ATOM 1317 C C . ASP A 1 177 ? 0.136 22.677 6.988 1.00 87.19 177 ASP A C 1
ATOM 1319 O O . ASP A 1 177 ? 1.095 23.127 7.622 1.00 87.19 177 ASP A O 1
ATOM 1323 N N . PHE A 1 178 ? 0.275 21.594 6.209 1.00 87.94 178 PHE A N 1
ATOM 1324 C CA . PHE A 1 178 ? 1.447 20.708 6.233 1.00 87.94 178 PHE A CA 1
ATOM 1325 C C . PHE A 1 178 ? 1.996 20.358 4.841 1.00 87.94 178 PHE A C 1
ATOM 1327 O O . PHE A 1 178 ? 1.312 20.465 3.820 1.00 87.94 178 PHE A O 1
ATOM 1334 N N . PHE A 1 179 ? 3.243 19.890 4.798 1.00 87.38 179 PHE A N 1
ATOM 1335 C CA . PHE A 1 179 ? 3.831 19.168 3.670 1.00 87.38 179 PHE A CA 1
ATOM 1336 C C . PHE A 1 179 ? 3.811 17.662 3.964 1.00 87.38 179 PHE A C 1
ATOM 1338 O O . PHE A 1 179 ? 4.655 17.174 4.713 1.00 87.38 179 PHE A O 1
ATOM 1345 N N . PRO A 1 180 ? 2.855 16.894 3.426 1.00 86.12 180 PRO A N 1
ATOM 1346 C CA . PRO A 1 180 ? 2.795 15.462 3.674 1.00 86.12 180 PRO A CA 1
ATOM 1347 C C . PRO A 1 180 ? 3.887 14.720 2.910 1.00 86.12 180 PRO A C 1
ATOM 1349 O O . PRO A 1 180 ? 4.187 15.049 1.759 1.00 86.12 180 PRO A O 1
ATOM 1352 N N . THR A 1 181 ? 4.457 13.692 3.532 1.00 78.56 181 THR A N 1
ATOM 1353 C CA . THR A 1 181 ? 5.696 13.092 3.029 1.00 78.56 181 THR A CA 1
ATOM 1354 C C . THR A 1 181 ? 5.478 11.740 2.352 1.00 78.56 181 THR A C 1
ATOM 1356 O O . THR A 1 181 ? 6.054 11.538 1.290 1.00 78.56 181 THR A O 1
ATOM 1359 N N . GLY A 1 182 ? 4.603 10.865 2.871 1.00 81.56 182 GLY A N 1
ATOM 1360 C CA . GLY A 1 182 ? 4.214 9.577 2.258 1.00 81.56 182 GLY A CA 1
ATOM 1361 C C . GLY A 1 182 ? 2.704 9.414 2.046 1.00 81.56 182 GLY A C 1
ATOM 1362 O O . GLY A 1 182 ? 2.006 10.405 1.883 1.00 81.56 182 GLY A O 1
ATOM 1363 N N . GLY A 1 183 ? 2.181 8.182 1.997 1.00 86.62 183 GLY A N 1
ATOM 1364 C CA . GLY A 1 183 ? 0.748 7.903 1.796 1.00 86.62 183 GLY A CA 1
ATOM 1365 C C . GLY A 1 183 ? -0.018 7.765 3.118 1.00 86.62 183 GLY A C 1
ATOM 1366 O O . GLY A 1 183 ? 0.518 7.162 4.048 1.00 86.62 183 GLY A O 1
ATOM 1367 N N . PRO A 1 184 ? -1.258 8.276 3.236 1.00 92.38 184 PRO A N 1
ATOM 1368 C CA . PRO A 1 184 ? -1.998 8.252 4.494 1.00 92.38 184 PRO A CA 1
ATOM 1369 C C . PRO A 1 184 ? -2.529 6.849 4.842 1.00 92.38 184 PRO A C 1
ATOM 1371 O O . PRO A 1 184 ? -2.471 5.902 4.047 1.00 92.38 184 PRO A O 1
ATOM 1374 N N . VAL A 1 185 ? -3.084 6.708 6.047 1.00 92.38 185 VAL A N 1
ATOM 1375 C CA . VAL A 1 185 ? -3.894 5.551 6.456 1.00 92.38 185 VAL A CA 1
ATOM 1376 C C . VAL A 1 185 ? -5.213 6.044 7.056 1.00 92.38 185 VAL A C 1
ATOM 1378 O O . VAL A 1 185 ? -5.207 6.897 7.934 1.00 92.38 185 VAL A O 1
ATOM 1381 N N . SER A 1 186 ? -6.348 5.534 6.567 1.00 91.69 186 SER A N 1
ATOM 1382 C CA . SER A 1 186 ? -7.681 5.851 7.111 1.00 91.69 186 SER A CA 1
ATOM 1383 C C . SER A 1 186 ? -8.156 4.730 8.031 1.00 91.69 186 SER A C 1
ATOM 1385 O O . SER A 1 186 ? -8.090 3.556 7.644 1.00 91.69 186 SER A O 1
ATOM 1387 N N . VAL A 1 187 ? -8.641 5.084 9.225 1.00 87.06 187 VAL A N 1
ATOM 1388 C CA . VAL A 1 187 ? -9.197 4.195 10.252 1.00 87.06 187 VAL A CA 1
ATOM 1389 C C . VAL A 1 187 ? -10.494 4.793 10.792 1.00 87.06 187 VAL A C 1
ATOM 1391 O O . VAL A 1 187 ? -10.487 5.768 11.533 1.00 87.06 187 VAL A O 1
ATOM 1394 N N . GLY A 1 188 ? -11.630 4.171 10.474 1.00 82.50 188 GLY A N 1
ATOM 1395 C CA . GLY A 1 188 ? -12.920 4.631 10.992 1.00 82.50 188 GLY A CA 1
ATOM 1396 C C . GLY A 1 188 ? -13.266 6.029 10.479 1.00 82.50 188 GLY A C 1
ATOM 1397 O O . GLY A 1 188 ? -13.478 6.192 9.283 1.00 82.50 188 GLY A O 1
ATOM 1398 N N . GLU A 1 189 ? -13.350 7.001 11.387 1.00 86.19 189 GLU A N 1
ATOM 1399 C CA . GLU A 1 189 ? -13.635 8.412 11.084 1.00 86.19 189 GLU A CA 1
ATOM 1400 C C . GLU A 1 189 ? -12.363 9.284 11.112 1.00 86.19 189 GLU A C 1
ATOM 1402 O O . GLU A 1 189 ? -12.458 10.507 11.072 1.00 86.19 189 GLU A O 1
ATOM 1407 N N . GLU A 1 190 ? -11.172 8.676 11.151 1.00 91.62 190 GLU A N 1
ATOM 1408 C CA . GLU A 1 190 ? -9.892 9.383 11.253 1.00 91.62 190 GLU A CA 1
ATOM 1409 C C . GLU A 1 190 ? -8.936 9.017 10.105 1.00 91.62 190 GLU A C 1
ATOM 1411 O O . GLU A 1 190 ? -8.888 7.878 9.631 1.00 91.62 190 GLU A O 1
ATOM 1416 N N . VAL A 1 191 ? -8.137 9.991 9.671 1.00 95.56 191 VAL A N 1
ATOM 1417 C CA . VAL A 1 191 ? -7.065 9.833 8.680 1.00 95.56 191 VAL A CA 1
ATOM 1418 C C . VAL A 1 191 ? -5.748 10.238 9.316 1.00 95.56 191 VAL A C 1
ATOM 1420 O O . VAL A 1 191 ? -5.601 11.372 9.772 1.00 95.56 191 VAL A O 1
ATOM 1423 N N . TYR A 1 192 ? -4.768 9.339 9.293 1.00 94.88 192 TYR A N 1
ATOM 1424 C CA . TYR A 1 192 ? -3.433 9.611 9.807 1.00 94.88 192 TYR A CA 1
ATOM 1425 C C . TYR A 1 192 ? -2.431 9.800 8.680 1.00 94.88 192 TYR A C 1
ATOM 1427 O O . TYR A 1 192 ? -2.410 9.048 7.698 1.00 94.88 192 TYR A O 1
ATOM 1435 N N . SER A 1 193 ? -1.564 10.791 8.850 1.00 93.69 193 SER A N 1
ATOM 1436 C CA . SER A 1 193 ? -0.501 11.101 7.905 1.00 93.69 193 SER A CA 1
ATOM 1437 C C . SER A 1 193 ? 0.773 11.507 8.631 1.00 93.69 193 SER A C 1
ATOM 1439 O O . SER A 1 193 ? 0.723 12.134 9.687 1.00 93.69 193 SER A O 1
ATOM 1441 N N . ILE A 1 194 ? 1.915 11.193 8.023 1.00 91.62 194 ILE A N 1
ATOM 1442 C CA . ILE A 1 194 ? 3.213 11.753 8.401 1.00 91.62 194 ILE A CA 1
ATOM 1443 C C . ILE A 1 194 ? 3.437 12.998 7.541 1.00 91.62 194 ILE A C 1
ATOM 1445 O O . ILE A 1 194 ? 3.247 12.963 6.319 1.00 91.62 194 ILE A O 1
ATOM 1449 N N . VAL A 1 195 ? 3.747 14.118 8.185 1.00 90.75 195 VAL A N 1
ATOM 1450 C CA . VAL A 1 195 ? 3.808 15.436 7.550 1.00 90.75 195 VAL A CA 1
ATOM 1451 C C . VAL A 1 195 ? 4.925 16.288 8.143 1.00 90.75 195 VAL A C 1
ATOM 1453 O O . VAL A 1 195 ? 5.336 16.071 9.273 1.00 90.75 195 VAL A O 1
ATOM 1456 N N . GLU A 1 196 ? 5.403 17.275 7.397 1.00 89.62 196 GLU A N 1
ATOM 1457 C CA . GLU A 1 196 ? 6.269 18.349 7.887 1.00 89.62 196 GLU A CA 1
ATOM 1458 C C . GLU A 1 196 ? 5.427 19.618 8.073 1.00 89.62 196 GLU A C 1
ATOM 1460 O O . GLU A 1 196 ? 4.689 20.027 7.171 1.00 89.62 196 GLU A O 1
ATOM 1465 N N . ASP A 1 197 ? 5.500 20.246 9.241 1.00 87.62 197 ASP A N 1
ATOM 1466 C CA . ASP A 1 197 ? 4.809 21.506 9.506 1.00 87.62 197 ASP A CA 1
ATOM 1467 C C . ASP A 1 197 ? 5.400 22.636 8.653 1.00 87.62 197 ASP A C 1
ATOM 1469 O O . ASP A 1 197 ? 6.609 22.871 8.649 1.00 87.62 197 ASP A O 1
ATOM 1473 N N . ARG A 1 198 ? 4.549 23.380 7.933 1.00 86.75 198 ARG A N 1
ATOM 1474 C CA . ARG A 1 198 ? 5.016 24.437 7.016 1.00 86.75 198 ARG A CA 1
ATOM 1475 C C . ARG A 1 198 ? 5.672 25.616 7.729 1.00 86.75 198 ARG A C 1
ATOM 1477 O O . ARG A 1 198 ? 6.452 26.343 7.115 1.00 86.75 198 ARG A O 1
ATOM 1484 N N . SER A 1 199 ? 5.307 25.855 8.984 1.00 85.19 199 SER A N 1
ATOM 1485 C CA . SER A 1 199 ? 5.745 27.015 9.755 1.00 85.19 199 SER A CA 1
ATOM 1486 C C . SER A 1 199 ? 7.022 26.740 10.542 1.00 85.19 199 SER A C 1
ATOM 1488 O O . SER A 1 199 ? 7.881 27.622 10.629 1.00 85.19 199 SER A O 1
ATOM 1490 N N . THR A 1 200 ? 7.166 25.530 11.086 1.00 86.62 200 THR A N 1
ATOM 1491 C CA . THR A 1 200 ? 8.307 25.149 11.928 1.00 86.62 200 THR A CA 1
ATOM 1492 C C . THR A 1 200 ? 9.320 24.259 11.211 1.00 86.62 200 THR A C 1
ATOM 1494 O O . THR A 1 200 ? 10.489 24.262 11.600 1.00 86.62 200 THR A O 1
ATOM 1497 N N . GLY A 1 201 ? 8.911 23.532 10.165 1.00 85.06 201 GLY A N 1
ATOM 1498 C CA . GLY A 1 201 ? 9.706 22.469 9.539 1.00 85.06 201 GLY A CA 1
ATOM 1499 C C . GLY A 1 201 ? 9.807 21.200 10.395 1.00 85.06 201 GLY A C 1
ATOM 1500 O O . GLY A 1 201 ? 10.654 20.347 10.138 1.00 85.06 201 GLY A O 1
ATOM 1501 N N . GLU A 1 202 ? 9.004 21.091 11.455 1.00 86.88 202 GLU A N 1
ATOM 1502 C CA . GLU A 1 202 ? 8.993 19.939 12.356 1.00 86.88 202 GLU A CA 1
ATOM 1503 C C . GLU A 1 202 ? 8.238 18.763 11.727 1.00 86.88 202 GLU A C 1
ATOM 1505 O O . GLU A 1 202 ? 7.203 18.950 11.087 1.00 86.88 202 GLU A O 1
ATOM 1510 N N . GLY A 1 203 ? 8.748 17.544 11.913 1.00 89.25 203 GLY A N 1
ATOM 1511 C CA . GLY A 1 203 ? 8.033 16.336 11.524 1.00 89.25 203 GLY A CA 1
ATOM 1512 C C . GLY A 1 203 ? 6.895 16.048 12.493 1.00 89.25 203 GLY A C 1
ATOM 1513 O O . GLY A 1 203 ? 7.075 16.114 13.702 1.00 89.25 203 GLY A O 1
ATOM 1514 N N . LEU A 1 204 ? 5.721 15.711 11.974 1.00 92.00 204 LEU A N 1
ATOM 1515 C CA . LEU A 1 204 ? 4.529 15.411 12.754 1.00 92.00 204 LEU A CA 1
ATOM 1516 C C . LEU A 1 204 ? 3.865 14.132 12.238 1.00 92.00 204 LEU A C 1
ATOM 1518 O O . LEU A 1 204 ? 3.764 13.901 11.032 1.00 92.00 204 LEU A O 1
ATOM 1522 N N . VAL A 1 205 ? 3.310 13.351 13.157 1.00 94.12 205 VAL A N 1
ATOM 1523 C CA . VAL A 1 205 ? 2.151 12.506 12.860 1.00 94.12 205 VAL A CA 1
ATOM 1524 C C . VAL A 1 205 ? 0.909 13.341 13.137 1.00 94.12 205 VAL A C 1
ATOM 1526 O O . VAL A 1 205 ? 0.770 13.895 14.225 1.00 94.12 205 VAL A O 1
ATOM 1529 N N . VAL A 1 206 ? 0.009 13.452 12.165 1.00 94.62 206 VAL A N 1
ATOM 1530 C CA . VAL A 1 206 ? -1.265 14.171 12.314 1.00 94.62 206 VAL A CA 1
ATOM 1531 C C . VAL A 1 206 ? -2.433 13.210 12.185 1.00 94.62 206 VAL A C 1
ATOM 1533 O O . VAL A 1 206 ? -2.402 12.316 11.341 1.00 94.62 206 VAL A O 1
ATOM 1536 N N . ALA A 1 207 ? -3.469 13.437 12.990 1.00 95.50 207 ALA A N 1
ATOM 1537 C CA . ALA A 1 207 ? -4.781 12.830 12.828 1.00 95.50 207 ALA A CA 1
ATOM 1538 C C . ALA A 1 207 ? -5.779 13.890 12.371 1.00 95.50 207 ALA A C 1
ATOM 1540 O O . ALA A 1 207 ? -5.886 14.965 12.975 1.00 95.50 207 ALA A O 1
ATOM 1541 N N . LEU A 1 208 ? -6.502 13.581 11.303 1.00 95.38 208 LEU A N 1
ATOM 1542 C CA . LEU A 1 208 ? -7.514 14.435 10.700 1.00 95.38 208 LEU A CA 1
ATOM 1543 C C . LEU A 1 208 ? -8.874 13.742 10.777 1.00 95.38 208 LEU A C 1
ATOM 1545 O O . LEU A 1 208 ? -8.952 12.526 10.612 1.00 95.38 208 LEU A O 1
ATOM 1549 N N . ASP A 1 209 ? -9.940 14.512 10.970 1.00 91.56 209 ASP A N 1
ATOM 1550 C CA . ASP A 1 209 ? -11.303 14.023 10.778 1.00 91.56 209 ASP A CA 1
ATOM 1551 C C . ASP A 1 209 ? -11.504 13.648 9.303 1.00 91.56 209 ASP A C 1
ATOM 1553 O O . ASP A 1 209 ? -11.261 14.452 8.401 1.00 91.56 209 ASP A O 1
ATOM 1557 N N . ALA A 1 210 ? -11.947 12.422 9.041 1.00 90.12 210 ALA A N 1
ATOM 1558 C CA . ALA A 1 210 ? -12.150 11.904 7.691 1.00 90.12 210 ALA A CA 1
ATOM 1559 C C . ALA A 1 210 ? -13.224 12.681 6.906 1.00 90.12 210 ALA A C 1
ATOM 1561 O O . ALA A 1 210 ? -13.169 12.780 5.678 1.00 90.12 210 ALA A O 1
ATOM 1562 N N . GLY A 1 211 ? -14.221 13.238 7.598 1.00 87.88 211 GLY A N 1
ATOM 1563 C CA . GLY A 1 211 ? -15.345 13.944 6.995 1.00 87.88 211 GLY A CA 1
ATOM 1564 C C . GLY A 1 211 ? -15.071 15.413 6.679 1.00 87.88 211 GLY A C 1
ATOM 1565 O O . GLY A 1 211 ? -15.618 15.909 5.690 1.00 87.88 211 GLY A O 1
ATOM 1566 N N . SER A 1 212 ? -14.272 16.102 7.497 1.00 86.12 212 SER A N 1
ATOM 1567 C CA . SER A 1 212 ? -14.013 17.545 7.391 1.00 86.12 212 SER A CA 1
ATOM 1568 C C . SER A 1 212 ? -12.565 17.912 7.055 1.00 86.12 212 SER A C 1
ATOM 1570 O O . SER A 1 212 ? -12.330 19.018 6.570 1.00 86.12 212 SER A O 1
ATOM 1572 N N . GLY A 1 213 ? -11.600 17.025 7.308 1.00 89.94 213 GLY A N 1
ATOM 1573 C CA . GLY A 1 213 ? -10.167 17.317 7.207 1.00 89.94 213 GLY A CA 1
ATOM 1574 C C . GLY A 1 213 ? -9.617 18.148 8.373 1.00 89.94 213 GLY A C 1
ATOM 1575 O O . GLY A 1 213 ? -8.453 18.565 8.349 1.00 89.94 213 GLY A O 1
ATOM 1576 N N . GLU A 1 214 ? -10.430 18.421 9.398 1.00 89.12 214 GLU A N 1
ATOM 1577 C CA . GLU A 1 214 ? -10.000 19.171 10.577 1.00 89.12 214 GLU A CA 1
ATOM 1578 C C . GLU A 1 214 ? -8.985 18.365 11.387 1.00 89.12 214 GLU A C 1
ATOM 1580 O O . GLU A 1 214 ? -9.165 17.176 11.648 1.00 89.12 214 GLU A O 1
ATOM 1585 N N . ARG A 1 215 ? -7.902 19.020 11.815 1.00 93.69 215 ARG A N 1
ATOM 1586 C CA . ARG A 1 215 ? -6.886 18.380 12.651 1.00 93.69 215 ARG A CA 1
ATOM 1587 C C . ARG A 1 215 ? -7.451 18.087 14.040 1.00 93.69 215 ARG A C 1
ATOM 1589 O O . ARG A 1 215 ? -7.715 19.011 14.806 1.00 93.69 215 ARG A O 1
ATOM 1596 N N . LEU A 1 216 ? -7.544 16.803 14.374 1.00 87.88 216 LEU A N 1
ATOM 1597 C CA . LEU A 1 216 ? -7.975 16.307 15.680 1.00 87.88 216 LEU A CA 1
ATOM 1598 C C . LEU A 1 216 ? -6.838 16.387 16.698 1.00 87.88 216 LEU A C 1
ATOM 1600 O O . LEU A 1 216 ? -7.020 16.855 17.824 1.00 87.88 216 LEU A O 1
ATOM 1604 N N . TRP A 1 217 ? -5.649 15.944 16.290 1.00 92.69 217 TRP A N 1
ATOM 1605 C CA . TRP A 1 217 ? -4.430 16.011 17.087 1.00 92.69 217 TRP A CA 1
ATOM 1606 C C . TRP A 1 217 ? -3.181 15.885 16.207 1.00 92.69 217 TRP A C 1
ATOM 1608 O O . TRP A 1 217 ? -3.254 15.595 15.012 1.00 92.69 217 TRP A O 1
ATOM 1618 N N . ASN A 1 218 ? -2.021 16.164 16.798 1.00 92.69 218 ASN A N 1
ATOM 1619 C CA . ASN A 1 218 ? -0.718 15.895 16.201 1.00 92.69 218 ASN A CA 1
ATOM 1620 C C . ASN A 1 218 ? 0.281 15.462 17.279 1.00 92.69 218 ASN A C 1
ATOM 1622 O O . ASN A 1 218 ? 0.098 15.797 18.449 1.00 92.69 218 ASN A O 1
ATOM 1626 N N . HIS A 1 219 ? 1.308 14.730 16.863 1.00 93.38 219 HIS A N 1
ATOM 1627 C CA . HIS A 1 219 ? 2.420 14.299 17.697 1.00 93.38 219 HIS A CA 1
ATOM 1628 C C . HIS A 1 219 ? 3.741 14.636 16.991 1.00 93.38 219 HIS A C 1
ATOM 1630 O O . HIS A 1 219 ? 3.928 14.205 15.847 1.00 93.38 219 HIS A O 1
ATOM 1636 N N . PRO A 1 220 ? 4.656 15.378 17.637 1.00 91.62 220 PRO A N 1
ATOM 1637 C CA . PRO A 1 220 ? 5.982 15.635 17.094 1.00 91.62 220 PRO A CA 1
ATOM 1638 C C . PRO A 1 220 ? 6.779 14.353 16.880 1.00 91.62 220 PRO A C 1
ATOM 1640 O O . PRO A 1 220 ? 6.805 13.468 17.731 1.00 91.62 220 PRO A O 1
ATOM 1643 N N . VAL A 1 221 ? 7.453 14.259 15.746 1.00 88.62 221 VAL A N 1
ATOM 1644 C CA . VAL A 1 221 ? 8.393 13.189 15.415 1.00 88.62 221 VAL A CA 1
ATOM 1645 C C . VAL A 1 221 ? 9.669 13.802 14.836 1.00 88.62 221 VAL A C 1
ATOM 1647 O O . VAL A 1 221 ? 9.734 14.998 14.548 1.00 88.62 221 VAL A O 1
ATOM 1650 N N . GLY A 1 222 ? 10.718 12.991 14.698 1.00 80.44 222 GLY A N 1
ATOM 1651 C CA . GLY A 1 222 ? 11.963 13.412 14.053 1.00 80.44 222 GLY A CA 1
ATOM 1652 C C . GLY A 1 222 ? 11.755 13.929 12.623 1.00 80.44 222 GLY A C 1
ATOM 1653 O O . GLY A 1 222 ? 10.664 13.877 12.069 1.00 80.44 222 GLY A O 1
ATOM 1654 N N . GLU A 1 223 ? 12.811 14.431 11.990 1.00 79.06 223 GLU A N 1
ATOM 1655 C CA . GLU A 1 223 ? 12.735 15.011 10.643 1.00 79.06 223 GLU A CA 1
ATOM 1656 C C . GLU A 1 223 ? 12.258 13.985 9.579 1.00 79.06 223 GLU A C 1
ATOM 1658 O O . GLU A 1 223 ? 12.776 12.871 9.458 1.00 79.06 223 GLU A O 1
ATOM 1663 N N . VAL A 1 224 ? 11.262 14.377 8.772 1.00 74.31 224 VAL A N 1
ATOM 1664 C CA . VAL A 1 224 ? 10.434 13.471 7.940 1.00 74.31 224 VAL A CA 1
ATOM 1665 C C . VAL A 1 224 ? 10.671 13.575 6.428 1.00 74.31 224 VAL A C 1
ATOM 1667 O O . VAL A 1 224 ? 9.802 13.187 5.659 1.00 74.31 224 VAL A O 1
ATOM 1670 N N . ARG A 1 225 ? 11.828 14.053 5.953 1.00 61.16 225 ARG A N 1
ATOM 1671 C CA . ARG A 1 225 ? 12.098 14.375 4.524 1.00 61.16 225 ARG A CA 1
ATOM 1672 C C . ARG A 1 225 ? 12.002 13.225 3.482 1.00 61.16 225 ARG A C 1
ATOM 1674 O O . ARG A 1 225 ? 12.500 13.371 2.368 1.00 61.16 225 ARG A O 1
ATOM 1681 N N . SER A 1 226 ? 11.370 12.091 3.789 1.00 63.62 226 SER A N 1
ATOM 1682 C CA . SER A 1 226 ? 11.203 10.919 2.917 1.00 63.62 226 SER A CA 1
ATOM 1683 C C . SER A 1 226 ? 9.751 10.413 2.887 1.00 63.62 226 SER A C 1
ATOM 1685 O O . SER A 1 226 ? 8.959 10.768 3.755 1.00 63.62 226 SER A O 1
ATOM 1687 N N . ALA A 1 227 ? 9.415 9.558 1.912 1.00 63.41 227 ALA A N 1
ATOM 1688 C CA . ALA A 1 227 ? 8.078 9.010 1.656 1.00 63.41 227 ALA A CA 1
ATOM 1689 C C . ALA A 1 227 ? 7.592 7.981 2.696 1.00 63.41 227 ALA A C 1
ATOM 1691 O O . ALA A 1 227 ? 7.152 6.879 2.364 1.00 63.41 227 ALA A O 1
ATOM 1692 N N . ALA A 1 228 ? 7.657 8.347 3.972 1.00 70.06 228 ALA A N 1
ATOM 1693 C CA . ALA A 1 228 ? 7.213 7.530 5.082 1.00 70.06 228 ALA A CA 1
ATOM 1694 C C . ALA A 1 228 ? 5.683 7.468 5.128 1.00 70.06 228 ALA A C 1
ATOM 1696 O O . ALA A 1 228 ? 5.000 8.484 5.258 1.00 70.06 228 ALA A O 1
ATOM 1697 N N . SER A 1 229 ? 5.140 6.258 5.026 1.00 86.38 229 SER A N 1
ATOM 1698 C CA . SER A 1 229 ? 3.706 6.007 5.183 1.00 86.38 229 SER A CA 1
ATOM 1699 C C . SER A 1 229 ? 3.470 5.355 6.547 1.00 86.38 229 SER A C 1
ATOM 1701 O O . SER A 1 229 ? 4.149 4.369 6.839 1.00 86.38 229 SER A O 1
ATOM 1703 N N . PRO A 1 230 ? 2.541 5.852 7.382 1.00 92.06 230 PRO A N 1
ATOM 1704 C CA . PRO A 1 230 ? 2.255 5.227 8.664 1.00 92.06 230 PRO A CA 1
ATOM 1705 C C . PRO A 1 230 ? 1.553 3.873 8.487 1.00 92.06 230 PRO A C 1
ATOM 1707 O O . PRO A 1 230 ? 0.819 3.644 7.510 1.00 92.06 230 PRO A O 1
ATOM 1710 N N . ALA A 1 231 ? 1.759 2.996 9.467 1.00 93.69 231 ALA A N 1
ATOM 1711 C CA . ALA A 1 231 ? 0.953 1.801 9.690 1.00 93.69 231 ALA A CA 1
ATOM 1712 C C . ALA A 1 231 ? 0.088 1.984 10.942 1.00 93.69 231 ALA A C 1
ATOM 1714 O O . ALA A 1 231 ? 0.466 2.700 11.865 1.00 93.69 231 ALA A O 1
ATOM 1715 N N . TYR A 1 232 ? -1.071 1.335 10.968 1.00 93.50 232 TYR A N 1
ATOM 1716 C CA . TYR A 1 232 ? -1.971 1.314 12.116 1.00 93.50 232 TYR A CA 1
ATOM 1717 C C . TYR A 1 232 ? -2.270 -0.128 12.518 1.00 93.50 232 TYR A C 1
ATOM 1719 O O . TYR A 1 232 ? -2.702 -0.937 11.686 1.00 93.50 232 TYR A O 1
ATOM 1727 N N . ALA A 1 233 ? -2.079 -0.426 13.797 1.00 89.06 233 ALA A N 1
ATOM 1728 C CA . ALA A 1 233 ? -2.342 -1.723 14.398 1.00 89.06 233 ALA A CA 1
ATOM 1729 C C . ALA A 1 233 ? -2.773 -1.536 15.854 1.00 89.06 233 ALA A C 1
ATOM 1731 O O . ALA A 1 233 ? -2.103 -0.836 16.597 1.00 89.06 233 ALA A O 1
ATOM 1732 N N . ASP A 1 234 ? -3.881 -2.168 16.245 1.00 83.94 234 ASP A N 1
ATOM 1733 C CA . ASP A 1 234 ? -4.293 -2.315 17.652 1.00 83.94 234 ASP A CA 1
ATOM 1734 C C . ASP A 1 234 ? -4.347 -1.010 18.470 1.00 83.94 234 ASP A C 1
ATOM 1736 O O . ASP A 1 234 ? -4.049 -1.013 19.657 1.00 83.94 234 ASP A O 1
ATOM 1740 N N . GLY A 1 235 ? -4.752 0.105 17.850 1.00 86.62 235 GLY A N 1
ATOM 1741 C CA . GLY A 1 235 ? -4.811 1.411 18.521 1.00 86.62 235 GLY A CA 1
ATOM 1742 C C . GLY A 1 235 ? -3.513 2.218 18.465 1.00 86.62 235 GLY A C 1
ATOM 1743 O O . GLY A 1 235 ? -3.506 3.361 18.907 1.00 86.62 235 GLY A O 1
ATOM 1744 N N . THR A 1 236 ? -2.457 1.686 17.852 1.00 92.06 236 THR A N 1
ATOM 1745 C CA . THR A 1 236 ? -1.142 2.326 17.755 1.00 92.06 236 THR A CA 1
ATOM 1746 C C . THR A 1 236 ? -0.819 2.707 16.307 1.00 92.06 236 THR A C 1
ATOM 1748 O O . THR A 1 236 ? -1.036 1.937 15.362 1.00 92.06 236 THR A O 1
ATOM 1751 N N . ILE A 1 237 ? -0.287 3.918 16.121 1.00 95.75 237 ILE A N 1
ATOM 1752 C CA . ILE A 1 237 ? 0.310 4.392 14.870 1.00 95.75 237 ILE A CA 1
ATOM 1753 C C . ILE A 1 237 ? 1.813 4.151 14.905 1.00 95.75 237 ILE A C 1
ATOM 1755 O O . ILE A 1 237 ? 2.507 4.618 15.804 1.00 95.75 237 ILE A O 1
ATOM 1759 N N . TYR A 1 238 ? 2.310 3.484 13.868 1.00 94.31 238 TYR A N 1
ATOM 1760 C CA . TYR A 1 238 ? 3.726 3.240 13.651 1.00 94.31 238 TYR A CA 1
ATOM 1761 C C . TYR A 1 238 ? 4.241 4.157 12.548 1.00 94.31 238 TYR A C 1
ATOM 1763 O O . TYR A 1 238 ? 3.766 4.096 11.407 1.00 94.31 238 TYR A O 1
ATOM 1771 N N . ALA A 1 239 ? 5.207 5.010 12.880 1.00 91.62 239 ALA A N 1
ATOM 1772 C CA . ALA A 1 239 ? 5.743 6.021 11.976 1.00 91.62 239 ALA A CA 1
ATOM 1773 C C . ALA A 1 239 ? 7.269 5.933 11.896 1.00 91.62 239 ALA A C 1
ATOM 1775 O O . ALA A 1 239 ? 7.967 6.201 12.870 1.00 91.62 239 ALA A O 1
ATOM 1776 N N . ALA A 1 240 ? 7.785 5.569 10.721 1.00 87.75 240 ALA A N 1
ATOM 1777 C CA . ALA A 1 240 ? 9.218 5.589 10.451 1.00 87.75 240 ALA A CA 1
ATOM 1778 C C . ALA A 1 240 ? 9.649 6.986 9.973 1.00 87.75 240 ALA A C 1
ATOM 1780 O O . ALA A 1 240 ? 9.063 7.520 9.034 1.00 87.75 240 ALA A O 1
ATOM 1781 N N . THR A 1 241 ? 10.674 7.583 10.577 1.00 81.00 241 THR A N 1
ATOM 1782 C CA . THR A 1 241 ? 11.237 8.873 10.153 1.00 81.00 241 THR A CA 1
ATOM 1783 C C . THR A 1 241 ? 12.562 8.672 9.435 1.00 81.00 241 THR A C 1
ATOM 1785 O O . THR A 1 241 ? 13.380 7.842 9.830 1.00 81.00 241 THR A O 1
ATOM 1788 N N . GLY A 1 242 ? 12.774 9.447 8.371 1.00 69.50 242 GLY A N 1
ATOM 1789 C CA . GLY A 1 242 ? 13.936 9.285 7.503 1.00 69.50 242 GLY A CA 1
ATOM 1790 C C . GLY A 1 242 ? 15.244 9.737 8.149 1.00 69.50 242 GLY A C 1
ATOM 1791 O O . GLY A 1 242 ? 16.189 8.964 8.253 1.00 69.50 242 GLY A O 1
ATOM 1792 N N . ARG A 1 243 ? 15.332 10.988 8.611 1.00 66.62 243 ARG A N 1
ATOM 1793 C CA . ARG A 1 243 ? 16.607 11.522 9.103 1.00 66.62 243 ARG A CA 1
ATOM 1794 C C . ARG A 1 243 ? 16.784 11.236 10.591 1.00 66.62 243 ARG A C 1
ATOM 1796 O O . ARG A 1 243 ? 15.914 11.571 11.391 1.00 66.62 243 ARG A O 1
ATOM 1803 N N . GLY A 1 244 ? 17.901 10.596 10.935 1.00 67.50 244 GLY A N 1
ATOM 1804 C CA . GLY A 1 244 ? 18.156 10.062 12.276 1.00 67.50 244 GLY A CA 1
ATOM 1805 C C . GLY A 1 244 ? 17.493 8.708 12.549 1.00 67.50 244 GLY A C 1
ATOM 1806 O O . GLY A 1 244 ? 17.518 8.283 13.698 1.00 67.50 244 GLY A O 1
ATOM 1807 N N . GLY A 1 245 ? 16.883 8.088 11.521 1.00 79.75 245 GLY A N 1
ATOM 1808 C CA . GLY A 1 245 ? 16.397 6.705 11.498 1.00 79.75 245 GLY A CA 1
ATOM 1809 C C . GLY A 1 245 ? 15.633 6.284 12.747 1.00 79.75 245 GLY A C 1
ATOM 1810 O O . GLY A 1 245 ? 16.210 5.694 13.650 1.00 79.75 245 GLY A O 1
ATOM 1811 N N . ARG A 1 246 ? 14.329 6.556 12.828 1.00 87.62 246 ARG A N 1
ATOM 1812 C CA . ARG A 1 246 ? 13.523 6.162 13.999 1.00 87.62 246 ARG A CA 1
ATOM 1813 C C . ARG A 1 246 ? 12.213 5.526 13.592 1.00 87.62 246 ARG A C 1
ATOM 1815 O O . ARG A 1 246 ? 11.622 5.940 12.602 1.00 87.62 246 ARG A O 1
ATOM 1822 N N . LEU A 1 247 ? 11.750 4.557 14.370 1.00 91.31 247 LEU A N 1
ATOM 1823 C CA . LEU A 1 247 ? 10.386 4.047 14.326 1.00 91.31 247 LEU A CA 1
ATOM 1824 C C . LEU A 1 247 ? 9.683 4.445 15.621 1.00 91.31 247 LEU A C 1
ATOM 1826 O O . LEU A 1 247 ? 10.100 4.041 16.701 1.00 91.31 247 LEU A O 1
ATOM 1830 N N . TYR A 1 248 ? 8.627 5.236 15.497 1.00 93.25 248 TYR A N 1
ATOM 1831 C CA . TYR A 1 248 ? 7.777 5.651 16.606 1.00 93.25 248 TYR A CA 1
ATOM 1832 C C . TYR A 1 248 ? 6.565 4.733 16.696 1.00 93.25 248 TYR A C 1
ATOM 1834 O O . TYR A 1 248 ? 5.951 4.464 15.662 1.00 93.25 248 TYR A O 1
ATOM 1842 N N . ALA A 1 249 ? 6.191 4.334 17.909 1.00 95.44 249 ALA A N 1
ATOM 1843 C CA . ALA A 1 249 ? 4.880 3.778 18.226 1.00 95.44 249 ALA A CA 1
ATOM 1844 C C . ALA A 1 249 ? 4.102 4.793 19.066 1.00 95.44 249 ALA A C 1
ATOM 1846 O O . ALA A 1 249 ? 4.552 5.199 20.137 1.00 95.44 249 ALA A O 1
ATOM 1847 N N . ILE A 1 250 ? 2.959 5.245 18.557 1.00 94.69 250 ILE A N 1
ATOM 1848 C CA . ILE A 1 250 ? 2.150 6.305 19.162 1.00 94.69 250 ILE A CA 1
ATOM 1849 C C . ILE A 1 250 ? 0.754 5.753 19.418 1.00 94.69 250 ILE A C 1
ATOM 1851 O O . ILE A 1 250 ? 0.046 5.400 18.474 1.00 94.69 250 ILE A O 1
ATOM 1855 N N . ASP A 1 251 ? 0.350 5.709 20.681 1.00 89.44 251 ASP A N 1
ATOM 1856 C CA . ASP A 1 251 ? -0.998 5.306 21.068 1.00 89.44 251 ASP A CA 1
ATOM 1857 C C . ASP A 1 251 ? -2.004 6.388 20.655 1.00 89.44 251 ASP A C 1
ATOM 1859 O O . ASP A 1 251 ? -1.842 7.570 20.970 1.00 89.44 251 ASP A O 1
ATOM 1863 N N . VAL A 1 252 ? -3.050 5.996 19.931 1.00 87.50 252 VAL A N 1
ATOM 1864 C CA . VAL A 1 252 ? -4.029 6.931 19.359 1.00 87.50 252 VAL A CA 1
ATOM 1865 C C . VAL A 1 252 ? -4.917 7.561 20.432 1.00 87.50 252 VAL A C 1
ATOM 1867 O O . VAL A 1 252 ? -5.298 8.726 20.298 1.00 87.50 252 VAL A O 1
ATOM 1870 N N . GLU A 1 253 ? -5.245 6.827 21.497 1.00 81.81 253 GLU A N 1
ATOM 1871 C CA . GLU A 1 253 ? -6.168 7.306 22.529 1.00 81.81 253 GLU A CA 1
ATOM 1872 C C . GLU A 1 253 ? -5.507 8.349 23.437 1.00 81.81 253 GLU A C 1
ATOM 1874 O O . GLU A 1 253 ? -5.995 9.476 23.572 1.00 81.81 253 GLU A O 1
ATOM 1879 N N . SER A 1 254 ? -4.363 7.999 24.024 1.00 79.19 254 SER A N 1
ATOM 1880 C CA . SER A 1 254 ? -3.568 8.891 24.871 1.00 79.19 254 SER A CA 1
ATOM 1881 C C . SER A 1 254 ? -2.799 9.939 24.072 1.00 79.19 254 SER A C 1
ATOM 1883 O O . SER A 1 254 ? -2.429 10.973 24.635 1.00 79.19 254 SER A O 1
ATOM 1885 N N . ARG A 1 255 ? -2.581 9.698 22.770 1.00 86.44 255 ARG A N 1
ATOM 1886 C CA . ARG A 1 255 ? -1.787 10.545 21.863 1.00 86.44 255 ARG A CA 1
ATOM 1887 C C . ARG A 1 255 ? -0.348 10.681 22.345 1.00 86.44 255 ARG A C 1
ATOM 1889 O O . ARG A 1 255 ? 0.258 11.741 22.195 1.00 86.44 255 ARG A O 1
ATOM 1896 N N . SER A 1 256 ? 0.161 9.632 22.981 1.00 82.00 256 SER A N 1
ATOM 1897 C CA . SER A 1 256 ? 1.494 9.604 23.564 1.00 82.00 256 SER A CA 1
ATOM 1898 C C . SER A 1 256 ? 2.346 8.516 22.930 1.00 82.00 256 SER A C 1
ATOM 1900 O O . SER A 1 256 ? 1.849 7.487 22.474 1.00 82.00 256 SER A O 1
ATOM 1902 N N . GLU A 1 257 ? 3.641 8.792 22.860 1.00 90.56 257 GLU A N 1
ATOM 1903 C CA . GLU A 1 257 ? 4.660 7.833 22.463 1.00 90.56 257 GLU A CA 1
ATOM 1904 C C . GLU A 1 257 ? 4.693 6.657 23.450 1.00 90.56 257 GLU A C 1
ATOM 1906 O O . GLU A 1 257 ? 4.910 6.843 24.649 1.00 90.56 257 GLU A O 1
ATOM 1911 N N . GLU A 1 258 ? 4.484 5.444 22.941 1.00 85.56 258 GLU A N 1
ATOM 1912 C CA . GLU A 1 258 ? 4.637 4.211 23.715 1.00 85.56 258 GLU A CA 1
ATOM 1913 C C . GLU A 1 258 ? 6.105 3.786 23.781 1.00 85.56 258 GLU A C 1
ATOM 1915 O O . GLU A 1 258 ? 6.565 3.332 24.834 1.00 85.56 258 GLU A O 1
ATOM 1920 N N . TRP A 1 259 ? 6.814 3.935 22.656 1.00 92.88 259 TRP A N 1
ATOM 1921 C CA . TRP A 1 259 ? 8.246 3.689 22.505 1.00 92.88 259 TRP A CA 1
ATOM 1922 C C . TRP A 1 259 ? 8.801 4.299 21.204 1.00 92.88 259 TRP A C 1
ATOM 1924 O O . TRP A 1 259 ? 8.059 4.616 20.266 1.00 92.88 259 TRP A O 1
ATOM 1934 N N . VAL A 1 260 ? 10.134 4.407 21.133 1.00 92.62 260 VAL A N 1
ATOM 1935 C CA . VAL A 1 260 ? 10.893 4.754 19.919 1.00 92.62 260 VAL A CA 1
ATOM 1936 C C . VAL A 1 260 ? 12.032 3.770 19.741 1.00 92.62 260 VAL A C 1
ATOM 1938 O O . VAL A 1 260 ? 12.807 3.545 20.665 1.00 92.62 260 VAL A O 1
ATOM 1941 N N . PHE A 1 261 ? 12.159 3.242 18.530 1.00 91.56 261 PHE A N 1
ATOM 1942 C CA . PHE A 1 261 ? 13.260 2.381 18.131 1.00 91.56 261 PHE A CA 1
ATOM 1943 C C . PHE A 1 261 ? 14.205 3.120 17.178 1.00 91.56 261 PHE A C 1
ATOM 1945 O O . PHE A 1 261 ? 13.748 3.780 16.242 1.00 91.56 261 PHE A O 1
ATOM 1952 N N . GLU A 1 262 ? 15.517 3.009 17.391 1.00 89.38 262 GLU A N 1
ATOM 1953 C CA . GLU A 1 262 ? 16.534 3.621 16.529 1.00 89.38 262 GLU A CA 1
ATOM 1954 C C . GLU A 1 262 ? 16.956 2.662 15.400 1.00 89.38 262 GLU A C 1
ATOM 1956 O O . GLU A 1 262 ? 17.474 1.575 15.631 1.00 89.38 262 GLU A O 1
ATOM 1961 N N . ILE A 1 263 ? 16.745 3.091 14.157 1.00 84.75 263 ILE A N 1
ATOM 1962 C CA . ILE A 1 263 ? 17.061 2.391 12.911 1.00 84.75 263 ILE A CA 1
ATOM 1963 C C . ILE A 1 263 ? 18.438 2.864 12.421 1.00 84.75 263 ILE A C 1
ATOM 1965 O O . ILE A 1 263 ? 18.554 3.935 11.832 1.00 84.75 263 ILE A O 1
ATOM 1969 N N . ASP A 1 264 ? 19.480 2.062 12.650 1.00 73.88 264 ASP A N 1
ATOM 1970 C CA . ASP A 1 264 ? 20.855 2.264 12.144 1.00 73.88 264 ASP A CA 1
ATOM 1971 C C . ASP A 1 264 ? 21.516 3.640 12.432 1.00 73.88 264 ASP A C 1
ATOM 1973 O O . ASP A 1 264 ? 22.520 3.996 11.816 1.00 73.88 264 ASP A O 1
ATOM 1977 N N . GLY A 1 265 ? 21.032 4.402 13.418 1.00 62.94 265 GLY A N 1
ATOM 1978 C CA . GLY A 1 265 ? 21.672 5.639 13.892 1.00 62.94 265 GLY A CA 1
ATOM 1979 C C . GLY A 1 265 ? 21.554 6.849 12.944 1.00 62.94 265 GLY A C 1
ATOM 1980 O O . GLY A 1 265 ? 20.595 6.993 12.194 1.00 62.94 265 GLY A O 1
ATOM 1981 N N . ASP A 1 266 ? 22.525 7.774 13.000 1.00 53.47 266 ASP A N 1
ATOM 1982 C CA . ASP A 1 266 ? 22.453 9.131 12.403 1.00 53.47 266 ASP A CA 1
ATOM 1983 C C . ASP A 1 266 ? 22.725 9.183 10.878 1.00 53.47 266 ASP A C 1
ATOM 1985 O O . ASP A 1 266 ? 23.287 10.145 10.347 1.00 53.47 266 ASP A O 1
ATOM 1989 N N . HIS A 1 267 ? 22.372 8.121 10.152 1.00 57.69 267 HIS A N 1
ATOM 1990 C CA . HIS A 1 267 ? 22.487 8.073 8.696 1.00 57.69 267 HIS A CA 1
ATOM 1991 C C . HIS A 1 267 ? 21.218 8.634 8.033 1.00 57.69 267 HIS A C 1
ATOM 1993 O O . HIS A 1 267 ? 20.102 8.413 8.501 1.00 57.69 267 HIS A O 1
ATOM 1999 N N . ASP A 1 268 ? 21.379 9.380 6.929 1.00 57.47 268 ASP A N 1
ATOM 2000 C CA . ASP A 1 268 ? 20.250 9.849 6.114 1.00 57.47 268 ASP A CA 1
ATOM 2001 C C . ASP A 1 268 ? 19.538 8.623 5.509 1.00 57.47 268 ASP A C 1
ATOM 2003 O O . ASP A 1 268 ? 19.955 8.056 4.492 1.00 57.47 268 ASP A O 1
ATOM 2007 N N . PHE A 1 269 ? 18.469 8.185 6.169 1.00 56.44 269 PHE A N 1
ATOM 2008 C CA . PHE A 1 269 ? 17.670 7.033 5.788 1.00 56.44 269 PHE A CA 1
ATOM 2009 C C . PHE A 1 269 ? 16.453 7.481 4.965 1.00 56.44 269 PHE A C 1
ATOM 2011 O O . PHE A 1 269 ? 15.757 8.446 5.284 1.00 56.44 269 PHE A O 1
ATOM 2018 N N . GLN A 1 270 ? 16.196 6.786 3.855 1.00 61.38 270 GLN A N 1
ATOM 2019 C CA . GLN A 1 270 ? 14.911 6.870 3.168 1.00 61.38 270 GLN A CA 1
ATOM 2020 C C . GLN A 1 270 ? 14.014 5.779 3.748 1.00 61.38 270 GLN A C 1
ATOM 2022 O O . GLN A 1 270 ? 14.258 4.598 3.512 1.00 61.38 270 GLN A O 1
ATOM 2027 N N . GLY A 1 271 ? 13.029 6.198 4.544 1.00 59.56 271 GLY A N 1
ATOM 2028 C CA . GLY A 1 271 ? 12.112 5.334 5.287 1.00 59.56 271 GLY A CA 1
ATOM 2029 C C . GLY A 1 271 ? 11.496 4.219 4.450 1.00 59.56 271 GLY A C 1
ATOM 2030 O O . GLY A 1 271 ? 10.807 4.520 3.477 1.00 59.56 271 GLY A O 1
ATOM 2031 N N . SER A 1 272 ? 11.663 2.952 4.849 1.00 72.88 272 SER A N 1
ATOM 2032 C CA . SER A 1 272 ? 10.723 1.907 4.427 1.00 72.88 272 SER A CA 1
ATOM 2033 C C . SER A 1 272 ? 9.414 2.044 5.208 1.00 72.88 272 SER A C 1
ATOM 2035 O O . SER A 1 272 ? 9.358 2.645 6.284 1.00 72.88 272 SER A O 1
ATOM 2037 N N . VAL A 1 273 ? 8.335 1.503 4.649 1.00 86.44 273 VAL A N 1
ATOM 2038 C CA . VAL A 1 273 ? 7.033 1.478 5.320 1.00 86.44 273 VAL A CA 1
ATOM 2039 C C . VAL A 1 273 ? 7.030 0.338 6.345 1.00 86.44 273 VAL A C 1
ATOM 2041 O O . VAL A 1 273 ? 7.312 -0.796 5.948 1.00 86.44 273 VAL A O 1
ATOM 2044 N N . PRO A 1 274 ? 6.722 0.607 7.630 1.00 91.75 274 PRO A N 1
ATOM 2045 C CA . PRO A 1 274 ? 6.702 -0.432 8.649 1.00 91.75 274 PRO A CA 1
ATOM 2046 C C . PRO A 1 274 ? 5.543 -1.404 8.412 1.00 91.75 274 PRO A C 1
ATOM 2048 O O . PRO A 1 274 ? 4.434 -0.974 8.092 1.00 91.75 274 PRO A O 1
ATOM 2051 N N . ALA A 1 275 ? 5.790 -2.700 8.603 1.00 94.00 275 ALA A N 1
ATOM 2052 C CA . ALA A 1 275 ? 4.778 -3.752 8.552 1.00 94.00 275 ALA A CA 1
ATOM 2053 C C . ALA A 1 275 ? 4.547 -4.322 9.953 1.00 94.00 275 ALA A C 1
ATOM 2055 O O . ALA A 1 275 ? 5.502 -4.691 10.630 1.00 94.00 275 ALA A O 1
ATOM 2056 N N . ILE A 1 276 ? 3.290 -4.409 10.389 1.00 95.06 276 ILE A N 1
ATOM 2057 C CA . ILE A 1 276 ? 2.940 -4.785 11.765 1.00 95.06 276 ILE A CA 1
ATOM 2058 C C . ILE A 1 276 ? 2.179 -6.112 11.775 1.00 95.06 276 ILE A C 1
ATOM 2060 O O . ILE A 1 276 ? 1.032 -6.201 11.334 1.00 95.06 276 ILE A O 1
ATOM 2064 N N . ALA A 1 277 ? 2.805 -7.161 12.290 1.00 90.62 277 ALA A N 1
ATOM 2065 C CA . ALA A 1 277 ? 2.168 -8.445 12.562 1.00 90.62 277 ALA A CA 1
ATOM 2066 C C . ALA A 1 277 ? 1.754 -8.535 14.042 1.00 90.62 277 ALA A C 1
ATOM 2068 O O . ALA A 1 277 ? 2.172 -7.700 14.843 1.00 90.62 277 ALA A O 1
ATOM 2069 N N . PRO A 1 278 ? 0.928 -9.522 14.437 1.00 83.50 278 PRO A N 1
ATOM 2070 C CA . PRO A 1 278 ? 0.615 -9.737 15.849 1.00 83.50 278 PRO A CA 1
ATOM 2071 C C . PRO A 1 278 ? 1.890 -9.829 16.702 1.00 83.50 278 PRO A C 1
ATOM 2073 O O . PRO A 1 278 ? 2.714 -10.716 16.485 1.00 83.50 278 PRO A O 1
ATOM 2076 N N . GLY A 1 279 ? 2.060 -8.884 17.629 1.00 84.88 279 GLY A N 1
ATOM 2077 C CA . GLY A 1 279 ? 3.203 -8.794 18.539 1.00 84.88 279 GLY A CA 1
ATOM 2078 C C . GLY A 1 279 ? 4.530 -8.344 17.918 1.00 84.88 279 GLY A C 1
ATOM 2079 O O . GLY A 1 279 ? 5.510 -8.245 18.653 1.00 84.88 279 GLY A O 1
ATOM 2080 N N . GLU A 1 280 ? 4.636 -8.081 16.609 1.00 92.69 280 GLU A N 1
ATOM 2081 C CA . GLU A 1 280 ? 5.919 -7.709 15.978 1.00 92.69 280 GLU A CA 1
ATOM 2082 C C . GLU A 1 280 ? 5.783 -6.590 14.942 1.00 92.69 280 GLU A C 1
ATOM 2084 O O . GLU A 1 280 ? 4.874 -6.592 14.110 1.00 92.69 280 GLU A O 1
ATOM 2089 N N . ALA A 1 281 ? 6.730 -5.659 14.958 1.00 95.50 281 ALA A N 1
ATOM 2090 C CA . ALA A 1 281 ? 6.898 -4.623 13.955 1.00 95.50 281 ALA A CA 1
ATOM 2091 C C . ALA A 1 281 ? 8.148 -4.908 13.115 1.00 95.50 281 ALA A C 1
ATOM 2093 O O . ALA A 1 281 ? 9.200 -5.259 13.643 1.00 95.50 281 ALA A O 1
ATOM 2094 N N . TYR A 1 282 ? 8.042 -4.717 11.803 1.00 93.88 282 TYR A N 1
ATOM 2095 C CA . TYR A 1 282 ? 9.143 -4.893 10.864 1.00 93.88 282 TYR A CA 1
ATOM 2096 C C . TYR A 1 282 ? 9.422 -3.599 10.129 1.00 93.88 282 TYR A C 1
ATOM 2098 O O . TYR A 1 282 ? 8.509 -2.974 9.587 1.00 93.88 282 TYR A O 1
ATOM 2106 N N . VAL A 1 283 ? 10.694 -3.228 10.053 1.00 90.38 283 VAL A N 1
ATOM 2107 C CA . VAL A 1 283 ? 11.146 -2.063 9.295 1.00 90.38 283 VAL A CA 1
ATOM 2108 C C . VAL A 1 283 ? 12.487 -2.374 8.645 1.00 90.38 283 VAL A C 1
ATOM 2110 O O . VAL A 1 283 ? 13.364 -2.986 9.251 1.00 90.38 283 VAL A O 1
ATOM 2113 N N . ALA A 1 284 ? 12.630 -1.994 7.381 1.00 86.00 284 ALA A N 1
ATOM 2114 C CA . ALA A 1 284 ? 13.865 -2.146 6.624 1.00 86.00 284 ALA A CA 1
ATOM 2115 C C . ALA A 1 284 ? 14.607 -0.812 6.496 1.00 86.00 284 ALA A C 1
ATOM 2117 O O . ALA A 1 284 ? 13.989 0.235 6.290 1.00 86.00 284 ALA A O 1
ATOM 2118 N N . SER A 1 285 ? 15.928 -0.875 6.570 1.00 81.00 285 SER A N 1
ATOM 2119 C CA . SER A 1 285 ? 16.877 0.185 6.272 1.00 81.00 285 SER A CA 1
ATOM 2120 C C . SER A 1 285 ? 17.693 -0.139 5.015 1.00 81.00 285 SER A C 1
ATOM 2122 O O . SER A 1 285 ? 17.565 -1.210 4.422 1.00 81.00 285 SER A O 1
ATOM 2124 N N . GLN A 1 286 ? 18.590 0.773 4.627 1.00 75.94 286 GLN A N 1
ATOM 2125 C CA . GLN A 1 286 ? 19.585 0.492 3.583 1.00 75.94 286 GLN A CA 1
ATOM 2126 C C . GLN A 1 286 ? 20.526 -0.667 3.945 1.00 75.94 286 GLN A C 1
ATOM 2128 O O . GLN A 1 286 ? 21.154 -1.245 3.064 1.00 75.94 286 GLN A O 1
ATOM 2133 N N . GLU A 1 287 ? 20.665 -1.007 5.220 1.00 78.50 287 GLU A N 1
ATOM 2134 C CA . GLU A 1 287 ? 21.652 -1.990 5.661 1.00 78.50 287 GLU A CA 1
ATOM 2135 C C . GLU A 1 287 ? 21.018 -3.218 6.293 1.00 78.50 287 GLU A C 1
ATOM 2137 O O . GLU A 1 287 ? 21.625 -4.288 6.269 1.00 78.50 287 GLU A O 1
ATOM 2142 N N . ARG A 1 288 ? 19.818 -3.095 6.868 1.00 87.19 288 ARG A N 1
ATOM 2143 C CA . ARG A 1 288 ? 19.235 -4.132 7.717 1.00 87.19 288 ARG A CA 1
ATOM 2144 C C . ARG A 1 288 ? 17.725 -4.229 7.586 1.00 87.19 288 ARG A C 1
ATOM 2146 O O . ARG A 1 288 ? 17.039 -3.252 7.327 1.00 87.19 288 ARG A O 1
ATOM 2153 N N . LEU A 1 289 ? 17.197 -5.420 7.827 1.00 90.50 289 LEU A N 1
ATOM 2154 C CA . LEU A 1 289 ? 15.794 -5.633 8.163 1.00 90.50 289 LEU A CA 1
ATOM 2155 C C . LEU A 1 289 ? 15.711 -5.923 9.661 1.00 90.50 289 LEU A C 1
ATOM 2157 O O . LEU A 1 289 ? 16.409 -6.813 10.149 1.00 90.50 289 LEU A O 1
ATOM 2161 N N . PHE A 1 290 ? 14.861 -5.184 10.366 1.00 93.00 290 PHE A N 1
ATOM 2162 C CA . PHE A 1 290 ? 14.630 -5.325 11.800 1.00 93.00 290 PHE A CA 1
ATOM 2163 C C . PHE A 1 290 ? 13.293 -6.009 12.068 1.00 93.00 290 PHE A C 1
ATOM 2165 O O . PHE A 1 290 ? 12.298 -5.698 11.411 1.00 93.00 290 PHE A O 1
ATOM 2172 N N . SER A 1 291 ? 13.284 -6.893 13.063 1.00 95.81 291 SER A N 1
ATOM 2173 C CA . SER A 1 291 ? 12.095 -7.335 13.787 1.00 95.81 291 SER A CA 1
ATOM 2174 C C . SER A 1 291 ? 12.136 -6.757 15.191 1.00 95.81 291 SER A C 1
ATOM 2176 O O . SER A 1 291 ? 13.142 -6.879 15.895 1.00 95.81 291 SER A O 1
ATOM 2178 N N . ILE A 1 292 ? 11.047 -6.116 15.585 1.00 95.75 292 ILE A N 1
ATOM 2179 C CA . ILE A 1 292 ? 10.919 -5.346 16.816 1.00 95.75 292 ILE A CA 1
ATOM 2180 C C . ILE A 1 292 ? 9.685 -5.858 17.553 1.00 95.75 292 ILE A C 1
ATOM 2182 O O . ILE A 1 292 ? 8.652 -6.130 16.939 1.00 95.75 292 ILE A O 1
ATOM 2186 N N . ASP A 1 293 ? 9.770 -5.988 18.870 1.00 91.62 293 ASP A N 1
ATOM 2187 C CA . ASP A 1 293 ? 8.610 -6.229 19.719 1.00 91.62 293 ASP A CA 1
ATOM 2188 C C . ASP A 1 293 ? 7.626 -5.059 19.582 1.00 91.62 293 ASP A C 1
ATOM 2190 O O . ASP A 1 293 ? 7.964 -3.920 19.898 1.00 91.62 293 ASP A O 1
ATOM 2194 N N . ALA A 1 294 ? 6.417 -5.316 19.069 1.00 88.81 294 ALA A N 1
ATOM 2195 C CA . ALA A 1 294 ? 5.476 -4.251 18.704 1.00 88.81 294 ALA A CA 1
ATOM 2196 C C . ALA A 1 294 ? 4.994 -3.414 19.901 1.00 88.81 294 ALA A C 1
ATOM 2198 O O . ALA A 1 294 ? 4.485 -2.306 19.715 1.00 88.81 294 ALA A O 1
ATOM 2199 N N . ASP A 1 295 ? 5.158 -3.927 21.112 1.00 83.00 295 ASP A N 1
ATOM 2200 C CA . ASP A 1 295 ? 4.599 -3.380 22.340 1.00 83.00 295 ASP A CA 1
ATOM 2201 C C . ASP A 1 295 ? 5.685 -2.837 23.281 1.00 83.00 295 ASP A C 1
ATOM 2203 O O . ASP A 1 295 ? 5.448 -1.858 23.993 1.00 83.00 295 ASP A O 1
ATOM 2207 N N . ALA A 1 296 ? 6.866 -3.466 23.289 1.00 82.44 296 ALA A N 1
ATOM 2208 C CA . ALA A 1 296 ? 8.029 -3.031 24.061 1.00 82.44 296 ALA A CA 1
ATOM 2209 C C . ALA A 1 296 ? 8.975 -2.117 23.264 1.00 82.44 296 ALA A C 1
ATOM 2211 O O . ALA A 1 296 ? 9.694 -1.322 23.864 1.00 82.44 296 ALA A O 1
ATOM 2212 N N . GLY A 1 297 ? 8.980 -2.210 21.930 1.00 90.38 297 GLY A N 1
ATOM 2213 C CA . GLY A 1 297 ? 9.899 -1.455 21.075 1.00 90.38 297 GLY A CA 1
ATOM 2214 C C . GLY A 1 297 ? 11.333 -1.983 21.079 1.00 90.38 297 GLY A C 1
ATOM 2215 O O . GLY A 1 297 ? 12.247 -1.268 20.679 1.00 90.38 297 GLY A O 1
ATOM 2216 N N . GLU A 1 298 ? 11.551 -3.217 21.537 1.00 89.56 298 GLU A N 1
ATOM 2217 C CA . GLU A 1 298 ? 12.876 -3.837 21.643 1.00 89.56 298 GLU A CA 1
ATOM 2218 C C . GLU A 1 298 ? 13.190 -4.693 20.403 1.00 89.56 298 GLU A C 1
ATOM 2220 O O . GLU A 1 298 ? 12.316 -5.385 19.878 1.00 89.56 298 GLU A O 1
ATOM 2225 N N . GLU A 1 299 ? 14.437 -4.668 19.916 1.00 94.69 299 GLU A N 1
ATOM 2226 C CA . GLU A 1 299 ? 14.860 -5.531 18.802 1.00 94.69 299 GLU A CA 1
ATOM 2227 C C . GLU A 1 299 ? 14.757 -7.008 19.204 1.00 94.69 299 GLU A C 1
ATOM 2229 O O . GLU A 1 299 ? 15.382 -7.445 20.170 1.00 94.69 299 GLU A O 1
ATOM 2234 N N . ARG A 1 300 ? 14.029 -7.804 18.415 1.00 92.44 300 ARG A N 1
ATOM 2235 C CA . ARG A 1 300 ? 14.029 -9.268 18.544 1.00 92.44 300 ARG A CA 1
ATOM 2236 C C . ARG A 1 300 ? 15.148 -9.902 17.739 1.00 92.44 300 ARG A C 1
ATOM 2238 O O . ARG A 1 300 ? 15.872 -10.767 18.229 1.00 92.44 300 ARG A O 1
ATOM 2245 N N . TRP A 1 301 ? 15.274 -9.478 16.488 1.00 95.81 301 TRP A N 1
ATOM 2246 C CA . TRP A 1 301 ? 16.355 -9.875 15.601 1.00 95.81 301 TRP A CA 1
ATOM 2247 C C . TRP A 1 301 ? 16.523 -8.845 14.490 1.00 95.81 301 TRP A C 1
ATOM 2249 O O . TRP A 1 301 ? 15.598 -8.115 14.137 1.00 95.81 301 TRP A O 1
ATOM 2259 N N . SER A 1 302 ? 17.700 -8.836 13.877 1.00 93.81 302 SER A N 1
ATOM 2260 C CA . SER A 1 302 ? 17.947 -8.089 12.652 1.00 93.81 302 SER A CA 1
ATOM 2261 C C . SER A 1 302 ? 18.901 -8.842 11.734 1.00 93.81 302 SER A C 1
ATOM 2263 O O . SER A 1 302 ? 19.759 -9.613 12.176 1.00 93.81 302 SER A O 1
ATOM 2265 N N . VAL A 1 303 ? 18.742 -8.625 10.433 1.00 91.88 303 VAL A N 1
ATOM 2266 C CA . VAL A 1 303 ? 19.550 -9.256 9.384 1.00 91.88 303 VAL A CA 1
ATOM 2267 C C . VAL A 1 303 ? 20.093 -8.204 8.439 1.00 91.88 303 VAL A C 1
ATOM 2269 O O . VAL A 1 303 ? 19.423 -7.210 8.184 1.00 91.88 303 VAL A O 1
ATOM 2272 N N . GLU A 1 304 ? 21.290 -8.426 7.899 1.00 88.06 304 GLU A N 1
ATOM 2273 C CA . GLU A 1 304 ? 21.830 -7.569 6.842 1.00 88.06 304 GLU A CA 1
ATOM 2274 C C . GLU A 1 304 ? 20.943 -7.669 5.591 1.00 88.06 304 GLU A C 1
ATOM 2276 O O . GLU A 1 304 ? 20.752 -8.759 5.044 1.00 88.06 304 GLU A O 1
ATOM 2281 N N . SER A 1 305 ? 20.431 -6.528 5.137 1.00 76.38 305 SER A N 1
ATOM 2282 C CA . SER A 1 305 ? 19.657 -6.381 3.909 1.00 76.38 305 SER A CA 1
ATOM 2283 C C . SER A 1 305 ? 20.537 -5.783 2.813 1.00 76.38 305 SER A C 1
ATOM 2285 O O . SER A 1 305 ? 21.385 -4.920 3.039 1.00 76.38 305 SER A O 1
ATOM 2287 N N . GLY A 1 306 ? 20.370 -6.268 1.585 1.00 67.25 306 GLY A N 1
ATOM 2288 C CA . GLY A 1 306 ? 21.174 -5.867 0.435 1.00 67.25 306 GLY A CA 1
ATOM 2289 C C . GLY A 1 306 ? 20.837 -4.491 -0.148 1.00 67.25 306 GLY A C 1
ATOM 2290 O O . GLY A 1 306 ? 20.722 -4.418 -1.368 1.00 67.25 306 GLY A O 1
ATOM 2291 N N . ASN A 1 307 ? 20.719 -3.429 0.655 1.00 68.38 307 ASN A N 1
ATOM 2292 C CA . ASN A 1 307 ? 20.344 -2.076 0.220 1.00 68.38 307 ASN A CA 1
ATOM 2293 C C . ASN A 1 307 ? 18.969 -1.996 -0.447 1.00 68.38 307 ASN A C 1
ATOM 2295 O O . ASN A 1 307 ? 18.859 -1.973 -1.673 1.00 68.38 307 ASN A O 1
ATOM 2299 N N . SER A 1 308 ? 17.926 -1.952 0.383 1.00 70.31 308 SER A N 1
ATOM 2300 C CA . SER A 1 308 ? 16.531 -1.923 -0.047 1.00 70.31 308 SER A CA 1
ATOM 2301 C C . SER A 1 308 ? 15.689 -0.996 0.827 1.00 70.31 308 SER A C 1
ATOM 2303 O O . SER A 1 308 ? 15.865 -0.933 2.037 1.00 70.31 308 SER A O 1
ATOM 2305 N N . TRP A 1 309 ? 14.731 -0.306 0.211 1.00 73.38 309 TRP A N 1
ATOM 2306 C CA . TRP A 1 309 ? 13.725 0.516 0.901 1.00 73.38 309 TRP A CA 1
ATOM 2307 C C . TRP A 1 309 ? 12.323 -0.111 0.825 1.00 73.38 309 TRP A C 1
ATOM 2309 O O . TRP A 1 309 ? 11.315 0.552 1.068 1.00 73.38 309 TRP A O 1
ATOM 2319 N N . ASN A 1 310 ? 12.236 -1.381 0.418 1.00 83.06 310 ASN A N 1
ATOM 2320 C CA . ASN A 1 310 ? 10.964 -2.048 0.162 1.00 83.06 310 ASN A CA 1
ATOM 2321 C C . ASN A 1 310 ? 10.261 -2.453 1.453 1.00 83.06 310 ASN A C 1
ATOM 2323 O O . ASN A 1 310 ? 10.893 -2.891 2.415 1.00 83.06 310 ASN A O 1
ATOM 2327 N N . ALA A 1 311 ? 8.933 -2.367 1.434 1.00 88.06 311 ALA A N 1
ATOM 2328 C CA . ALA A 1 311 ? 8.124 -2.831 2.545 1.00 88.06 311 ALA A CA 1
ATOM 2329 C C . ALA A 1 311 ? 8.177 -4.373 2.600 1.00 88.06 311 ALA A C 1
ATOM 2331 O O . ALA A 1 311 ? 7.992 -5.024 1.560 1.00 88.06 311 ALA A O 1
ATOM 2332 N N . PRO A 1 312 ? 8.459 -4.980 3.765 1.00 92.25 312 PRO A N 1
ATOM 2333 C CA . PRO A 1 312 ? 8.454 -6.431 3.911 1.00 92.25 312 PRO A CA 1
ATOM 2334 C C . PRO A 1 312 ? 7.020 -6.975 3.901 1.00 92.25 312 PRO A C 1
ATOM 2336 O O . PRO A 1 312 ? 6.128 -6.389 4.508 1.00 92.25 312 PRO A O 1
ATOM 2339 N N . ALA A 1 313 ? 6.785 -8.107 3.232 1.00 94.75 313 ALA A N 1
ATOM 2340 C CA . ALA A 1 313 ? 5.516 -8.823 3.355 1.00 94.75 313 ALA A CA 1
ATOM 2341 C C . ALA A 1 313 ? 5.597 -9.838 4.497 1.00 94.75 313 ALA A C 1
ATOM 2343 O O . ALA A 1 313 ? 6.485 -10.687 4.518 1.00 94.75 313 ALA A O 1
ATOM 2344 N N . VAL A 1 314 ? 4.666 -9.766 5.442 1.00 95.69 314 VAL A N 1
ATOM 2345 C CA . VAL A 1 314 ? 4.721 -10.515 6.698 1.00 95.69 314 VAL A CA 1
ATOM 2346 C C . VAL A 1 314 ? 3.545 -11.477 6.790 1.00 95.69 314 VAL A C 1
ATOM 2348 O O . VAL A 1 314 ? 2.382 -11.075 6.789 1.00 95.69 314 VAL A O 1
ATOM 2351 N N . THR A 1 315 ? 3.870 -12.762 6.872 1.00 92.62 315 THR A N 1
ATOM 2352 C CA . THR A 1 315 ? 2.925 -13.875 7.020 1.00 92.62 315 THR A CA 1
ATOM 2353 C C . THR A 1 315 ? 2.975 -14.432 8.442 1.00 92.62 315 THR A C 1
ATOM 2355 O O . THR A 1 315 ? 3.721 -13.930 9.278 1.00 92.62 315 THR A O 1
ATOM 2358 N N . GLY A 1 316 ? 2.185 -15.471 8.740 1.00 87.19 316 GLY A N 1
ATOM 2359 C CA . GLY A 1 316 ? 2.173 -16.078 10.077 1.00 87.19 316 GLY A CA 1
ATOM 2360 C C . GLY A 1 316 ? 3.534 -16.646 10.493 1.00 87.19 316 GLY A C 1
ATOM 2361 O O . GLY A 1 316 ? 3.896 -16.549 11.657 1.00 87.19 316 GLY A O 1
ATOM 2362 N N . GLU A 1 317 ? 4.309 -17.156 9.534 1.00 90.19 317 GLU A N 1
ATOM 2363 C CA . GLU A 1 317 ? 5.558 -17.890 9.793 1.00 90.19 317 GLU A CA 1
ATOM 2364 C C . GLU A 1 317 ? 6.793 -17.262 9.126 1.00 90.19 317 GLU A C 1
ATOM 2366 O O . GLU A 1 317 ? 7.922 -17.655 9.411 1.00 90.19 317 GLU A O 1
ATOM 2371 N N . ARG A 1 318 ? 6.606 -16.328 8.184 1.00 95.38 318 ARG A N 1
ATOM 2372 C CA . ARG A 1 318 ? 7.687 -15.833 7.314 1.00 95.38 318 ARG A CA 1
ATOM 2373 C C . ARG A 1 318 ? 7.617 -14.336 7.082 1.00 95.38 318 ARG A C 1
ATOM 2375 O O . ARG A 1 318 ? 6.523 -13.794 6.908 1.00 95.38 318 ARG A O 1
ATOM 2382 N N . VAL A 1 319 ? 8.787 -13.726 6.940 1.00 96.44 319 VAL A N 1
ATOM 2383 C CA . VAL A 1 319 ? 8.971 -12.354 6.462 1.00 96.44 319 VAL A CA 1
ATOM 2384 C C . VAL A 1 319 ? 9.625 -12.401 5.087 1.00 96.44 319 VAL A C 1
ATOM 2386 O O . VAL A 1 319 ? 10.726 -12.920 4.930 1.00 96.44 319 VAL A O 1
ATOM 2389 N N . LEU A 1 320 ? 8.941 -11.873 4.082 1.00 95.00 320 LEU A N 1
ATOM 2390 C CA . LEU A 1 320 ? 9.446 -11.736 2.725 1.00 95.00 320 LEU A CA 1
ATOM 2391 C C . LEU A 1 320 ? 10.016 -10.337 2.530 1.00 95.00 320 LEU A C 1
ATOM 2393 O O . LEU A 1 320 ? 9.312 -9.346 2.727 1.00 95.00 320 LEU A O 1
ATOM 2397 N N . HIS A 1 321 ? 11.262 -10.250 2.085 1.00 91.38 321 HIS A N 1
ATOM 2398 C CA . HIS A 1 321 ? 11.912 -8.976 1.816 1.00 91.38 321 HIS A CA 1
ATOM 2399 C C . HIS A 1 321 ? 12.582 -8.987 0.443 1.00 91.38 321 HIS A C 1
ATOM 2401 O O . HIS A 1 321 ? 13.287 -9.928 0.072 1.00 91.38 321 HIS A O 1
ATOM 2407 N N . SER A 1 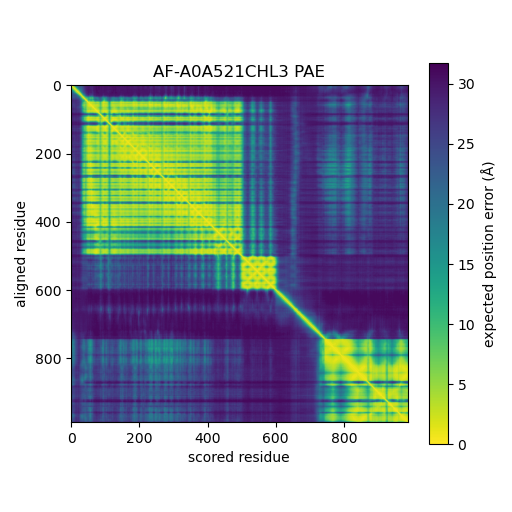322 ? 12.296 -7.950 -0.343 1.00 87.56 322 SER A N 1
ATOM 2408 C CA . SER A 1 322 ? 12.856 -7.771 -1.684 1.00 87.56 322 SER A CA 1
ATOM 2409 C C . SER A 1 322 ? 14.130 -6.940 -1.587 1.00 87.56 322 SER A C 1
ATOM 2411 O O . SER A 1 322 ? 14.070 -5.809 -1.104 1.00 87.56 322 SER A O 1
ATOM 2413 N N . GLU A 1 323 ? 15.252 -7.510 -2.025 1.00 79.81 323 GLU A N 1
ATOM 2414 C CA . GLU A 1 323 ? 16.600 -6.932 -1.949 1.00 79.81 323 GLU A CA 1
ATOM 2415 C C . GLU A 1 323 ? 17.332 -7.006 -3.299 1.00 79.81 323 GLU A C 1
ATOM 2417 O O . GLU A 1 323 ? 17.022 -7.880 -4.116 1.00 79.81 323 GLU A O 1
ATOM 2422 N N . SER A 1 324 ? 18.445 -6.259 -3.445 1.00 72.75 324 SER A N 1
ATOM 2423 C CA . SER A 1 324 ? 19.357 -6.267 -4.625 1.00 72.75 324 SER A CA 1
ATOM 2424 C C . SER A 1 324 ? 19.922 -7.631 -5.036 1.00 72.75 324 SER A C 1
ATOM 2426 O O . SER A 1 324 ? 20.665 -7.766 -6.020 1.00 72.75 324 SER A O 1
ATOM 2428 N N . ARG A 1 325 ? 19.637 -8.664 -4.244 1.00 69.94 325 ARG A N 1
ATOM 2429 C CA . ARG A 1 325 ? 20.067 -10.050 -4.419 1.00 69.94 325 ARG A CA 1
ATOM 2430 C C . ARG A 1 325 ? 18.916 -11.026 -4.640 1.00 69.94 325 ARG A C 1
ATOM 2432 O O . ARG A 1 325 ? 19.198 -12.216 -4.773 1.00 69.94 325 ARG A O 1
ATOM 2439 N N . GLY A 1 326 ? 17.675 -10.565 -4.750 1.00 81.62 326 GLY A N 1
ATOM 2440 C CA . GLY A 1 326 ? 16.502 -11.420 -4.906 1.00 81.62 326 GLY A CA 1
ATOM 2441 C C . GLY A 1 326 ? 15.414 -11.140 -3.870 1.00 81.62 326 GLY A C 1
ATOM 2442 O O . GLY A 1 326 ? 15.570 -10.306 -2.985 1.00 81.62 326 GLY A O 1
ATOM 2443 N N . LEU A 1 327 ? 14.334 -11.912 -3.955 1.00 90.19 327 LEU A N 1
ATOM 2444 C CA . LEU A 1 327 ? 13.370 -12.059 -2.875 1.00 90.19 327 LEU A CA 1
ATOM 2445 C C . LEU A 1 327 ? 13.928 -13.058 -1.862 1.00 90.19 327 LEU A C 1
ATOM 2447 O O . LEU A 1 327 ? 14.379 -14.145 -2.244 1.00 90.19 327 LEU A O 1
ATOM 2451 N N . VAL A 1 328 ? 13.890 -12.690 -0.590 1.00 92.75 328 VAL A N 1
ATOM 2452 C CA . VAL A 1 328 ? 14.347 -13.514 0.529 1.00 92.75 328 VAL A CA 1
ATOM 2453 C C . VAL A 1 328 ? 13.170 -13.797 1.441 1.00 92.75 328 VAL A C 1
ATOM 2455 O O . VAL A 1 328 ? 12.387 -12.891 1.718 1.00 92.75 328 VAL A O 1
ATOM 2458 N N . ALA A 1 329 ? 13.057 -15.034 1.913 1.00 95.81 329 ALA A N 1
ATOM 2459 C CA . ALA A 1 329 ? 12.184 -15.370 3.025 1.00 95.81 329 ALA A CA 1
ATOM 2460 C C . ALA A 1 329 ? 13.012 -15.622 4.274 1.00 95.81 329 ALA A C 1
ATOM 2462 O O . ALA A 1 329 ? 13.919 -16.456 4.269 1.00 95.81 329 ALA A O 1
ATOM 2463 N N . TYR A 1 330 ? 12.644 -14.940 5.345 1.00 96.00 330 TYR A N 1
ATOM 2464 C CA . TYR A 1 330 ? 13.159 -15.150 6.683 1.00 96.00 330 TYR A CA 1
ATOM 2465 C C . TYR A 1 330 ? 12.116 -15.865 7.529 1.00 96.00 330 TYR A C 1
ATOM 2467 O O . TYR A 1 330 ? 10.915 -15.637 7.377 1.00 96.00 330 TYR A O 1
ATOM 2475 N N . ASP A 1 331 ? 12.585 -16.728 8.417 1.00 95.44 331 ASP A N 1
ATOM 2476 C CA . ASP A 1 331 ? 11.796 -17.265 9.512 1.00 95.44 331 ASP A CA 1
ATOM 2477 C C . ASP A 1 331 ? 11.380 -16.118 10.435 1.00 95.44 331 ASP A C 1
ATOM 2479 O O . ASP A 1 331 ? 12.217 -15.315 10.850 1.00 95.44 331 ASP A O 1
ATOM 2483 N N . ARG A 1 332 ? 10.082 -16.015 10.720 1.00 94.00 332 ARG A N 1
ATOM 2484 C CA . ARG A 1 332 ? 9.520 -14.877 11.455 1.00 94.00 332 ARG A CA 1
ATOM 2485 C C . ARG A 1 332 ? 10.045 -14.789 12.892 1.00 94.00 332 ARG A C 1
ATOM 2487 O O . ARG A 1 332 ? 10.319 -13.690 13.364 1.00 94.00 332 ARG A O 1
ATOM 2494 N N . GLU A 1 333 ? 10.224 -15.931 13.554 1.00 89.94 333 GLU A N 1
ATOM 2495 C CA . GLU A 1 333 ? 10.639 -16.007 14.960 1.00 89.94 333 GLU A CA 1
ATOM 2496 C C . GLU A 1 333 ? 12.142 -15.740 15.128 1.00 89.94 333 GLU A C 1
ATOM 2498 O O . GLU A 1 333 ? 12.556 -14.988 16.007 1.00 89.94 333 GLU A O 1
ATOM 2503 N N . SER A 1 334 ? 12.975 -16.343 14.277 1.00 90.31 334 SER A N 1
ATOM 2504 C CA . SER A 1 334 ? 14.436 -16.325 14.433 1.00 90.31 334 SER A CA 1
ATOM 2505 C C . SER A 1 334 ? 15.173 -15.339 13.529 1.00 90.31 334 SER A C 1
ATOM 2507 O O . SER A 1 334 ? 16.368 -15.112 13.732 1.00 90.31 334 SER A O 1
ATOM 2509 N N . GLY A 1 335 ? 14.524 -14.828 12.481 1.00 94.25 335 GLY A N 1
ATOM 2510 C CA . GLY A 1 335 ? 15.174 -14.040 11.433 1.00 94.25 335 GLY A CA 1
ATOM 2511 C C . GLY A 1 335 ? 16.109 -14.853 10.535 1.00 94.25 335 GLY A C 1
ATOM 2512 O O . GLY A 1 335 ? 16.862 -14.286 9.748 1.00 94.25 335 GLY A O 1
ATOM 2513 N N . SER A 1 336 ? 16.121 -16.186 10.630 1.00 95.44 336 SER A N 1
ATOM 2514 C CA . SER A 1 336 ? 17.002 -17.008 9.794 1.00 95.44 336 SER A CA 1
ATOM 2515 C C . SER A 1 336 ? 16.515 -17.074 8.341 1.00 95.44 336 SER A C 1
ATOM 2517 O O . SER A 1 336 ? 15.326 -17.225 8.082 1.00 95.44 336 SER A O 1
ATOM 2519 N N . GLU A 1 337 ? 17.425 -16.961 7.367 1.00 95.12 337 GLU A N 1
ATOM 2520 C CA . GLU A 1 337 ? 17.078 -17.100 5.944 1.00 95.12 337 GLU A CA 1
ATOM 2521 C C . GLU A 1 337 ? 16.599 -18.534 5.651 1.00 95.12 337 GLU A C 1
ATOM 2523 O O . GLU A 1 337 ? 17.349 -19.499 5.816 1.00 95.12 337 GLU A O 1
ATOM 2528 N N . LEU A 1 338 ? 15.354 -18.666 5.190 1.00 95.81 338 LEU A N 1
ATOM 2529 C CA . LEU A 1 338 ? 14.733 -19.931 4.793 1.00 95.81 338 LEU A CA 1
ATOM 2530 C C . LEU A 1 338 ? 15.051 -20.269 3.338 1.00 95.81 338 LEU A C 1
ATOM 2532 O O . LEU A 1 338 ? 15.450 -21.390 3.013 1.00 95.81 338 LEU A O 1
ATOM 2536 N N . TRP A 1 339 ? 14.869 -19.289 2.454 1.00 95.25 339 TRP A N 1
ATOM 2537 C CA . TRP A 1 339 ? 15.170 -19.407 1.035 1.00 95.25 339 TRP A CA 1
ATOM 2538 C C . TRP A 1 339 ? 15.428 -18.038 0.412 1.00 95.25 339 TRP A C 1
ATOM 2540 O O . TRP A 1 339 ? 15.025 -16.995 0.928 1.00 95.25 339 TRP A O 1
ATOM 2550 N N . ARG A 1 340 ? 16.074 -18.059 -0.755 1.00 92.00 340 ARG A N 1
ATOM 2551 C CA . ARG A 1 340 ? 16.358 -16.874 -1.563 1.00 92.00 340 ARG A CA 1
ATOM 2552 C C . ARG A 1 340 ? 16.219 -17.194 -3.044 1.00 92.00 340 ARG A C 1
ATOM 2554 O O . ARG A 1 340 ? 16.693 -18.232 -3.517 1.00 92.00 340 ARG A O 1
ATOM 2561 N N . THR A 1 341 ? 15.595 -16.290 -3.793 1.00 88.12 341 THR A N 1
ATOM 2562 C CA . THR A 1 341 ? 15.501 -16.411 -5.252 1.00 88.12 341 THR A CA 1
ATOM 2563 C C . THR A 1 341 ? 16.823 -16.055 -5.931 1.00 88.12 341 THR A C 1
ATOM 2565 O O . THR A 1 341 ? 17.807 -15.654 -5.316 1.00 88.12 341 THR A O 1
ATOM 2568 N N . ARG A 1 342 ? 16.879 -16.184 -7.259 1.00 79.56 342 ARG A N 1
ATOM 2569 C CA . ARG A 1 342 ? 18.014 -15.636 -8.014 1.00 79.56 342 ARG A CA 1
ATOM 2570 C C . ARG A 1 342 ? 18.018 -14.107 -7.926 1.00 79.56 342 ARG A C 1
ATOM 2572 O O . ARG A 1 342 ? 16.968 -13.496 -7.748 1.00 79.56 342 ARG A O 1
ATOM 2579 N N . ARG A 1 343 ? 19.209 -13.535 -8.102 1.00 69.81 343 ARG A N 1
ATOM 2580 C CA . ARG A 1 343 ? 19.464 -12.094 -8.076 1.00 69.81 343 ARG A CA 1
ATOM 2581 C C . ARG A 1 343 ? 18.620 -11.332 -9.100 1.00 69.81 343 ARG A C 1
ATOM 2583 O O . ARG A 1 343 ? 18.708 -11.644 -10.287 1.00 69.81 343 ARG A O 1
ATOM 2590 N N . PHE A 1 344 ? 17.899 -10.316 -8.627 1.00 64.75 344 PHE A N 1
ATOM 2591 C CA . PHE A 1 344 ? 17.335 -9.233 -9.437 1.00 64.75 344 PHE A CA 1
ATOM 2592 C C . PHE A 1 344 ? 18.357 -8.086 -9.505 1.00 64.75 344 PHE A C 1
ATOM 2594 O O . PHE A 1 344 ? 19.198 -7.953 -8.618 1.00 64.75 344 PHE A O 1
ATOM 2601 N N . THR A 1 345 ? 18.390 -7.324 -10.598 1.00 53.19 345 THR A N 1
ATOM 2602 C CA . THR A 1 345 ? 19.444 -6.315 -10.846 1.00 53.19 345 THR A CA 1
ATOM 2603 C C . THR A 1 345 ? 18.896 -4.920 -11.154 1.00 53.19 345 THR A C 1
ATOM 2605 O O . THR A 1 345 ? 19.586 -4.139 -11.804 1.00 53.19 345 THR A O 1
ATOM 2608 N N . GLY A 1 346 ? 17.680 -4.584 -10.719 1.00 59.91 346 GLY A N 1
ATOM 2609 C CA . GLY A 1 346 ? 17.047 -3.298 -11.053 1.00 59.91 346 GLY A CA 1
ATOM 2610 C C . GLY A 1 346 ? 16.120 -2.763 -9.968 1.00 59.91 346 GLY A C 1
ATOM 2611 O O . GLY A 1 346 ? 16.205 -3.227 -8.838 1.00 59.91 346 GLY A O 1
ATOM 2612 N N . PRO A 1 347 ? 15.288 -1.750 -10.281 1.00 56.72 347 PRO A N 1
ATOM 2613 C CA . PRO A 1 347 ? 14.448 -1.094 -9.287 1.00 56.72 347 PRO A CA 1
ATOM 2614 C C . PRO A 1 347 ? 13.434 -2.089 -8.727 1.00 56.72 347 PRO A C 1
ATOM 2616 O O . PRO A 1 347 ? 12.657 -2.691 -9.468 1.00 56.72 347 PRO A O 1
ATOM 2619 N N . GLU A 1 348 ? 13.459 -2.271 -7.415 1.00 66.69 348 GLU A N 1
ATOM 2620 C CA . GLU A 1 348 ? 12.662 -3.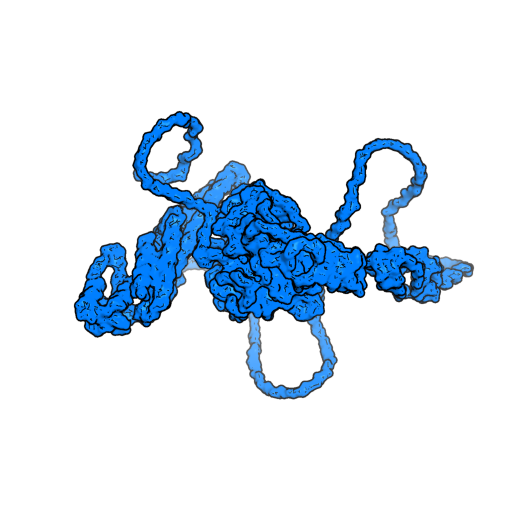298 -6.758 1.00 66.69 348 GLU A CA 1
ATOM 2621 C C . GLU A 1 348 ? 11.322 -2.750 -6.292 1.00 66.69 348 GLU A C 1
ATOM 2623 O O . GLU A 1 348 ? 11.197 -1.589 -5.889 1.00 66.69 348 GLU A O 1
ATOM 2628 N N . SER A 1 349 ? 10.321 -3.618 -6.387 1.00 83.56 349 SER A N 1
ATOM 2629 C CA . SER A 1 349 ? 8.971 -3.391 -5.885 1.00 83.56 349 SER A CA 1
ATOM 2630 C C . SER A 1 349 ? 8.800 -4.192 -4.593 1.00 83.56 349 SER A C 1
ATOM 2632 O O . SER A 1 349 ? 9.473 -5.204 -4.393 1.00 83.56 349 SER A O 1
ATOM 2634 N N . SER A 1 350 ? 7.900 -3.768 -3.717 1.00 88.94 350 SER A N 1
ATOM 2635 C CA . SER A 1 350 ? 7.545 -4.536 -2.525 1.00 88.94 350 SER A CA 1
ATOM 2636 C C . SER A 1 350 ? 6.818 -5.821 -2.935 1.00 88.94 350 SER A C 1
ATOM 2638 O O . SER A 1 350 ? 5.881 -5.796 -3.739 1.00 88.94 350 SER A O 1
ATOM 2640 N N . SER A 1 351 ? 7.252 -6.959 -2.393 1.00 92.56 351 SER A N 1
ATOM 2641 C CA . SER A 1 351 ? 6.587 -8.249 -2.598 1.00 92.56 351 SER A CA 1
ATOM 2642 C C . SER A 1 351 ? 5.259 -8.319 -1.848 1.00 92.56 351 SER A C 1
ATOM 2644 O O . SER A 1 351 ? 5.084 -7.653 -0.828 1.00 92.56 351 SER A O 1
ATOM 2646 N N . ILE A 1 352 ? 4.355 -9.186 -2.299 1.00 94.94 352 ILE A N 1
ATOM 2647 C CA . ILE A 1 352 ? 3.120 -9.530 -1.580 1.00 94.94 352 ILE A CA 1
ATOM 2648 C C . ILE A 1 352 ? 2.997 -11.048 -1.438 1.00 94.94 352 ILE A C 1
ATOM 2650 O O . ILE A 1 352 ? 3.546 -11.794 -2.249 1.00 94.94 352 ILE A O 1
ATOM 2654 N N . ALA A 1 353 ? 2.257 -11.509 -0.435 1.00 95.25 353 ALA A N 1
ATOM 2655 C CA . ALA A 1 353 ? 1.937 -12.917 -0.233 1.00 95.25 353 ALA A CA 1
ATOM 2656 C C . ALA A 1 353 ? 0.418 -13.124 -0.257 1.00 95.25 353 ALA A C 1
ATOM 2658 O O . ALA A 1 353 ? -0.335 -12.401 0.392 1.00 95.25 353 ALA A O 1
ATOM 2659 N N . VAL A 1 354 ? -0.045 -14.118 -1.010 1.00 94.25 354 VAL A N 1
ATOM 2660 C CA . VAL A 1 354 ? -1.462 -14.480 -1.119 1.00 94.25 354 VAL A CA 1
ATOM 2661 C C . VAL A 1 354 ? -1.564 -15.992 -0.992 1.00 94.25 354 VAL A C 1
ATOM 2663 O O . VAL A 1 354 ? -1.036 -16.716 -1.840 1.00 94.25 354 VAL A O 1
ATOM 2666 N N . GLY A 1 355 ? -2.216 -16.459 0.070 1.00 91.00 355 GLY A N 1
ATOM 2667 C CA . GLY A 1 355 ? -2.234 -17.870 0.432 1.00 91.00 355 GLY A CA 1
ATOM 2668 C C . GLY A 1 355 ? -0.814 -18.430 0.523 1.00 91.00 355 GLY A C 1
ATOM 2669 O O . GLY A 1 355 ? 0.020 -17.937 1.278 1.00 91.00 355 GLY A O 1
ATOM 2670 N N . ASP A 1 356 ? -0.530 -19.436 -0.298 1.00 93.38 356 ASP A N 1
ATOM 2671 C CA . ASP A 1 356 ? 0.753 -20.139 -0.363 1.00 93.38 356 ASP A CA 1
ATOM 2672 C C . ASP A 1 356 ? 1.718 -19.589 -1.435 1.00 93.38 356 ASP A C 1
ATOM 2674 O O . ASP A 1 356 ? 2.715 -20.235 -1.769 1.00 93.38 356 ASP A O 1
ATOM 2678 N N . THR A 1 357 ? 1.421 -18.423 -2.018 1.00 95.62 357 THR A N 1
ATOM 2679 C CA . THR A 1 357 ? 2.190 -17.853 -3.132 1.00 95.62 357 THR A CA 1
ATOM 2680 C C . THR A 1 357 ? 2.727 -16.466 -2.799 1.00 95.62 357 THR A C 1
ATOM 2682 O O . THR A 1 357 ? 1.976 -15.571 -2.414 1.00 95.62 357 THR A O 1
ATOM 2685 N N . ALA A 1 358 ? 4.021 -16.256 -3.026 1.00 95.88 358 ALA A N 1
ATOM 2686 C CA . ALA A 1 358 ? 4.650 -14.943 -3.034 1.00 95.88 358 ALA A CA 1
ATOM 2687 C C . ALA A 1 358 ? 4.696 -14.374 -4.460 1.00 95.88 358 ALA A C 1
ATOM 2689 O O . ALA A 1 358 ? 5.089 -15.072 -5.397 1.00 95.88 358 ALA A O 1
ATOM 2690 N N . TYR A 1 359 ? 4.349 -13.099 -4.622 1.00 95.00 359 TYR A N 1
ATOM 2691 C CA . TYR A 1 359 ? 4.430 -12.379 -5.891 1.00 95.00 359 TYR A CA 1
ATOM 2692 C C . TYR A 1 359 ? 5.380 -11.194 -5.788 1.00 95.00 359 TYR A C 1
ATOM 2694 O O . TYR A 1 359 ? 5.387 -10.464 -4.795 1.00 95.00 359 TYR A O 1
ATOM 2702 N N . LEU A 1 360 ? 6.156 -10.984 -6.847 1.00 92.25 360 LEU A N 1
ATOM 2703 C CA . LEU A 1 360 ? 7.074 -9.859 -6.974 1.00 92.25 360 LEU A CA 1
ATOM 2704 C C . LEU A 1 360 ? 7.098 -9.373 -8.419 1.00 92.25 360 LEU A C 1
ATOM 2706 O O . LEU A 1 360 ? 7.210 -10.178 -9.343 1.00 92.25 360 LEU A O 1
ATOM 2710 N N . HIS A 1 361 ? 7.040 -8.059 -8.606 1.00 89.88 361 HIS A N 1
ATOM 2711 C CA . HIS A 1 361 ? 7.381 -7.433 -9.875 1.00 89.88 361 HIS A CA 1
ATOM 2712 C C . HIS A 1 361 ? 8.884 -7.129 -9.910 1.00 89.88 361 HIS A C 1
ATOM 2714 O O . HIS A 1 361 ? 9.385 -6.312 -9.131 1.00 89.88 361 HIS A O 1
ATOM 2720 N N . ASP A 1 362 ? 9.599 -7.796 -10.816 1.00 85.06 362 ASP A N 1
ATOM 2721 C CA . ASP A 1 362 ? 10.997 -7.505 -11.106 1.00 85.06 362 ASP A CA 1
ATOM 2722 C C . ASP A 1 362 ? 11.062 -6.320 -12.068 1.00 85.06 362 ASP A C 1
ATOM 2724 O O . ASP A 1 362 ? 10.924 -6.462 -13.287 1.00 85.06 362 ASP A O 1
ATOM 2728 N N . GLY A 1 363 ? 11.295 -5.138 -11.502 1.00 77.75 363 GLY A N 1
ATOM 2729 C CA . GLY A 1 363 ? 11.373 -3.911 -12.272 1.00 77.75 363 GLY A CA 1
ATOM 2730 C C . GLY A 1 363 ? 12.533 -3.883 -13.260 1.00 77.75 363 GLY A C 1
ATOM 2731 O O . GLY A 1 363 ? 12.465 -3.107 -14.204 1.00 77.75 363 GLY A O 1
ATOM 2732 N N . PHE A 1 364 ? 13.573 -4.718 -13.117 1.00 76.62 364 PHE A N 1
ATOM 2733 C CA . PHE A 1 364 ? 14.658 -4.795 -14.101 1.00 76.62 364 PHE A CA 1
ATOM 2734 C C . PHE A 1 364 ? 14.217 -5.484 -15.382 1.00 76.62 364 PHE A C 1
ATOM 2736 O O . PHE A 1 364 ? 14.502 -5.010 -16.475 1.00 76.62 364 PHE A O 1
ATOM 2743 N N . THR A 1 365 ? 13.559 -6.631 -15.254 1.00 77.81 365 THR A N 1
ATOM 2744 C CA . THR A 1 365 ? 13.159 -7.445 -16.406 1.00 77.81 365 THR A CA 1
ATOM 2745 C C . THR A 1 365 ? 11.772 -7.075 -16.921 1.00 77.81 365 THR A C 1
ATOM 2747 O O . THR A 1 365 ? 11.445 -7.394 -18.065 1.00 77.81 365 THR A O 1
ATOM 2750 N N . GLY A 1 366 ? 10.971 -6.377 -16.113 1.00 81.25 366 GLY A N 1
ATOM 2751 C CA . GLY A 1 366 ? 9.586 -6.057 -16.433 1.00 81.25 366 GLY A CA 1
ATOM 2752 C C . GLY A 1 366 ? 8.673 -7.272 -16.373 1.00 81.25 366 GLY A C 1
ATOM 2753 O O . GLY A 1 366 ? 7.732 -7.368 -17.167 1.00 81.25 366 GLY A O 1
ATOM 2754 N N . GLU A 1 367 ? 8.992 -8.242 -15.511 1.00 87.44 367 GLU A N 1
ATOM 2755 C CA . GLU A 1 367 ? 8.222 -9.471 -15.340 1.00 87.44 367 GLU A CA 1
ATOM 2756 C C . GLU A 1 367 ? 7.668 -9.595 -13.916 1.00 87.44 367 GLU A C 1
ATOM 2758 O O . GLU A 1 367 ? 8.286 -9.171 -12.940 1.00 87.44 367 GLU A O 1
ATOM 2763 N N . ILE A 1 368 ? 6.490 -10.202 -13.785 1.00 91.62 368 ILE A N 1
ATOM 2764 C CA . ILE A 1 368 ? 5.977 -10.665 -12.494 1.00 91.62 368 ILE A CA 1
ATOM 2765 C C . ILE A 1 368 ? 6.470 -12.093 -12.284 1.00 91.62 368 ILE A C 1
ATOM 2767 O O . ILE A 1 368 ? 6.280 -12.954 -13.147 1.00 91.62 368 ILE A O 1
ATOM 2771 N N . GLY A 1 369 ? 7.074 -12.359 -11.133 1.00 91.69 369 GLY A N 1
ATOM 2772 C CA . GLY A 1 369 ? 7.378 -13.701 -10.657 1.00 91.69 369 GLY A CA 1
ATOM 2773 C C . GLY A 1 369 ? 6.372 -14.152 -9.604 1.00 91.69 369 GLY A C 1
ATOM 2774 O O . GLY A 1 369 ? 6.036 -13.384 -8.704 1.00 91.69 369 GLY A O 1
ATOM 2775 N N . ALA A 1 370 ? 5.941 -15.409 -9.699 1.00 95.06 370 ALA A N 1
ATOM 2776 C CA . ALA A 1 370 ? 5.222 -16.097 -8.633 1.00 95.06 370 ALA A CA 1
ATOM 2777 C C . ALA A 1 370 ? 6.081 -17.221 -8.068 1.00 95.06 370 ALA A C 1
ATOM 2779 O O . ALA A 1 370 ? 6.638 -18.027 -8.821 1.00 95.06 370 ALA A O 1
ATOM 2780 N N . PHE A 1 371 ? 6.166 -17.286 -6.749 1.00 94.50 371 PHE A N 1
ATOM 2781 C CA . PHE A 1 371 ? 7.028 -18.198 -6.019 1.00 94.50 371 PHE A CA 1
ATOM 2782 C C . PHE A 1 371 ? 6.205 -18.946 -4.985 1.00 94.50 371 PHE A C 1
ATOM 2784 O O . PHE A 1 371 ? 5.333 -18.377 -4.336 1.00 94.50 371 PHE A O 1
ATOM 2791 N N . ASP A 1 372 ? 6.484 -20.230 -4.846 1.00 94.88 372 ASP A N 1
ATOM 2792 C CA . ASP A 1 372 ? 5.985 -21.013 -3.734 1.00 94.88 372 ASP A CA 1
ATOM 2793 C C . ASP A 1 372 ? 6.491 -20.416 -2.413 1.00 94.88 372 ASP A C 1
ATOM 2795 O O . ASP A 1 372 ? 7.693 -20.206 -2.248 1.00 94.88 372 ASP A O 1
ATOM 2799 N N . LEU A 1 373 ? 5.576 -20.095 -1.498 1.00 94.12 373 LEU A N 1
ATOM 2800 C CA . LEU A 1 373 ? 5.902 -19.378 -0.263 1.00 94.12 373 LEU A CA 1
ATOM 2801 C C . LEU A 1 373 ? 6.790 -20.208 0.676 1.00 94.12 373 LEU A C 1
ATOM 2803 O O . LEU A 1 373 ? 7.617 -19.655 1.403 1.00 94.12 373 LEU A O 1
ATOM 2807 N N . GLU A 1 374 ? 6.642 -21.533 0.658 1.00 95.12 374 GLU A N 1
ATOM 2808 C CA . GLU A 1 374 ? 7.386 -22.439 1.532 1.00 95.12 374 GLU A CA 1
ATOM 2809 C C . GLU A 1 374 ? 8.817 -22.670 1.032 1.00 95.12 374 GLU A C 1
ATOM 2811 O O . GLU A 1 374 ? 9.755 -22.676 1.829 1.00 95.12 374 GLU A O 1
ATOM 2816 N N . THR A 1 375 ? 8.995 -22.827 -0.280 1.00 95.06 375 THR A N 1
ATOM 2817 C CA . THR A 1 375 ? 10.261 -23.279 -0.882 1.00 95.06 375 THR A CA 1
ATOM 2818 C C . THR A 1 375 ? 11.020 -22.204 -1.658 1.00 95.06 375 THR A C 1
ATOM 2820 O O . THR A 1 375 ? 12.203 -22.385 -1.957 1.00 95.06 375 THR A O 1
ATOM 2823 N N . GLY A 1 376 ? 10.357 -21.110 -2.041 1.00 93.06 376 GLY A N 1
ATOM 2824 C CA . GLY A 1 376 ? 10.901 -20.097 -2.947 1.00 93.06 376 GLY A CA 1
ATOM 2825 C C . GLY A 1 376 ? 11.004 -20.561 -4.405 1.00 93.06 376 GLY A C 1
ATOM 2826 O O . GLY A 1 376 ? 11.565 -19.850 -5.248 1.00 93.06 376 GLY A O 1
ATOM 2827 N N . GLU A 1 377 ? 10.494 -21.752 -4.740 1.00 93.25 377 GLU A N 1
ATOM 2828 C CA . GLU A 1 377 ? 10.509 -22.254 -6.110 1.00 93.25 377 GLU A CA 1
ATOM 2829 C C . GLU A 1 377 ? 9.576 -21.423 -6.995 1.00 93.25 377 GLU A C 1
ATOM 2831 O O . GLU A 1 377 ? 8.395 -21.230 -6.707 1.00 93.25 377 GLU A O 1
ATOM 2836 N N . ARG A 1 378 ? 10.104 -20.920 -8.116 1.00 92.50 378 ARG A N 1
ATOM 2837 C CA . ARG A 1 378 ? 9.312 -20.115 -9.049 1.00 92.50 378 ARG A CA 1
ATOM 2838 C C . ARG A 1 378 ? 8.268 -20.985 -9.750 1.00 92.50 378 ARG A C 1
ATOM 2840 O O . ARG A 1 378 ? 8.630 -21.845 -10.553 1.00 92.50 378 ARG A O 1
ATOM 2847 N N . ARG A 1 379 ? 6.990 -20.692 -9.507 1.00 93.25 379 ARG A N 1
ATOM 2848 C CA . ARG A 1 379 ? 5.825 -21.335 -10.132 1.00 93.25 379 ARG A CA 1
ATOM 2849 C C . ARG A 1 379 ? 5.672 -20.893 -11.584 1.00 93.25 379 ARG A C 1
ATOM 2851 O O . ARG A 1 379 ? 5.542 -21.721 -12.483 1.00 93.25 379 ARG A O 1
ATOM 2858 N N . TRP A 1 380 ? 5.755 -19.588 -11.830 1.00 92.94 380 TRP A N 1
ATOM 2859 C CA . TRP A 1 380 ? 5.672 -19.014 -13.172 1.00 92.94 380 TRP A CA 1
ATOM 2860 C C . TRP A 1 380 ? 6.326 -17.630 -13.246 1.00 92.94 380 TRP A C 1
ATOM 2862 O O . TRP A 1 380 ? 6.735 -17.054 -12.236 1.00 92.94 380 TRP A O 1
ATOM 2872 N N . ARG A 1 381 ? 6.451 -17.115 -14.474 1.00 91.75 381 ARG A N 1
ATOM 2873 C CA . ARG A 1 381 ? 6.844 -15.731 -14.775 1.00 91.75 381 ARG A CA 1
ATOM 2874 C C . ARG A 1 381 ? 5.898 -15.140 -15.819 1.00 91.75 381 ARG A C 1
ATOM 2876 O O . ARG A 1 381 ? 5.434 -15.890 -16.680 1.00 91.75 381 ARG A O 1
ATOM 2883 N N . PHE A 1 382 ? 5.647 -13.839 -15.759 1.00 92.31 382 PHE A N 1
ATOM 2884 C CA . PHE A 1 382 ? 4.742 -13.155 -16.678 1.00 92.31 382 PHE A CA 1
ATOM 2885 C C . PHE A 1 382 ? 5.322 -11.817 -17.155 1.00 92.31 382 PHE A C 1
ATOM 2887 O O . PHE A 1 382 ? 5.438 -10.896 -16.345 1.00 92.31 382 PHE A O 1
ATOM 2894 N N . PRO A 1 383 ? 5.711 -11.689 -18.435 1.00 90.44 383 PRO A N 1
ATOM 2895 C CA . PRO A 1 383 ? 6.298 -10.460 -18.950 1.00 90.44 383 PRO A CA 1
ATOM 2896 C C . PRO A 1 383 ? 5.239 -9.381 -19.219 1.00 90.44 383 PRO A C 1
ATOM 2898 O O . PRO A 1 383 ? 4.183 -9.659 -19.789 1.00 90.44 383 PRO A O 1
ATOM 2901 N N . LEU A 1 384 ? 5.567 -8.133 -18.871 1.00 85.75 384 LEU A N 1
ATOM 2902 C CA . LEU A 1 384 ? 4.770 -6.924 -19.139 1.00 85.75 384 LEU A CA 1
ATOM 2903 C C . LEU A 1 384 ? 5.486 -5.931 -20.068 1.00 85.75 384 LEU A C 1
ATOM 2905 O O . LEU A 1 384 ? 4.976 -4.850 -20.363 1.00 85.75 384 LEU A O 1
ATOM 2909 N N . GLY A 1 385 ? 6.678 -6.301 -20.546 1.00 73.25 385 GLY A N 1
ATOM 2910 C CA . GLY A 1 385 ? 7.391 -5.603 -21.615 1.00 73.25 385 GLY A CA 1
ATOM 2911 C C . GLY A 1 385 ? 7.925 -4.222 -21.244 1.00 73.25 385 GLY A C 1
ATOM 2912 O O . GLY A 1 385 ? 8.357 -3.501 -22.136 1.00 73.25 385 GLY A O 1
ATOM 2913 N N . SER A 1 386 ? 7.925 -3.843 -19.964 1.00 73.25 386 SER A N 1
ATOM 2914 C CA . SER A 1 386 ? 8.483 -2.572 -19.485 1.00 73.25 386 SER A CA 1
ATOM 2915 C C . SER A 1 386 ? 9.568 -2.835 -18.454 1.00 73.25 386 SER A C 1
ATOM 2917 O O . SER A 1 386 ? 9.276 -3.284 -17.355 1.00 73.25 386 SER A O 1
ATOM 2919 N N . HIS A 1 387 ? 10.813 -2.551 -18.815 1.00 70.25 387 HIS A N 1
ATOM 2920 C CA . HIS A 1 387 ? 11.977 -2.733 -17.955 1.00 70.25 387 HIS A CA 1
ATOM 2921 C C . HIS A 1 387 ? 12.383 -1.407 -17.298 1.00 70.25 387 HIS A C 1
ATOM 2923 O O . HIS A 1 387 ? 12.052 -0.326 -17.784 1.00 70.25 387 HIS A O 1
ATOM 2929 N N . ASN A 1 388 ? 13.141 -1.497 -16.212 1.00 71.50 388 ASN A N 1
ATOM 2930 C CA . ASN A 1 388 ? 13.562 -0.392 -15.348 1.00 71.50 388 ASN A CA 1
ATOM 2931 C C . ASN A 1 388 ? 12.399 0.442 -14.776 1.00 71.50 388 ASN A C 1
ATOM 2933 O O . ASN A 1 388 ? 12.510 1.660 -14.651 1.00 71.50 388 ASN A O 1
ATOM 2937 N N . VAL A 1 389 ? 11.290 -0.209 -14.407 1.00 74.62 389 VAL A N 1
ATOM 2938 C CA . VAL A 1 389 ? 10.112 0.440 -13.803 1.00 74.62 389 VAL A CA 1
ATOM 2939 C C . VAL A 1 389 ? 9.798 -0.209 -12.458 1.00 74.62 389 VAL A C 1
ATOM 2941 O O . VAL A 1 389 ? 9.612 -1.418 -12.385 1.00 74.62 389 VAL A O 1
ATOM 2944 N N . ARG A 1 390 ? 9.690 0.588 -11.391 1.00 77.88 390 ARG A N 1
ATOM 2945 C CA . ARG A 1 390 ? 9.108 0.129 -10.122 1.00 77.88 390 ARG A CA 1
ATOM 2946 C C . ARG A 1 390 ? 7.584 0.106 -10.247 1.00 77.88 390 ARG A C 1
ATOM 2948 O O . ARG A 1 390 ? 7.004 1.097 -10.685 1.00 77.88 390 ARG A O 1
ATOM 2955 N N . ALA A 1 391 ? 6.946 -0.987 -9.833 1.00 84.25 391 ALA A N 1
ATOM 2956 C CA . ALA A 1 391 ? 5.490 -1.090 -9.793 1.00 84.25 391 ALA A CA 1
ATOM 2957 C C . ALA A 1 391 ? 5.058 -2.070 -8.699 1.00 84.25 391 ALA A C 1
ATOM 2959 O O . ALA A 1 391 ? 5.198 -3.284 -8.846 1.00 84.25 391 ALA A O 1
ATOM 2960 N N . ASP A 1 392 ? 4.537 -1.528 -7.601 1.00 88.50 392 ASP A N 1
ATOM 2961 C CA . ASP A 1 392 ? 4.042 -2.339 -6.492 1.00 88.50 392 ASP A CA 1
ATOM 2962 C C . ASP A 1 392 ? 2.721 -3.032 -6.874 1.00 88.50 392 ASP A C 1
ATOM 2964 O O . ASP A 1 392 ? 1.892 -2.480 -7.608 1.00 88.50 392 ASP A O 1
ATOM 2968 N N . LEU A 1 393 ? 2.558 -4.268 -6.399 1.00 92.75 393 LEU A N 1
ATOM 2969 C CA . LEU A 1 393 ? 1.406 -5.117 -6.693 1.00 92.75 393 LEU A CA 1
ATOM 2970 C C . LEU A 1 393 ? 0.266 -4.870 -5.704 1.00 92.75 393 LEU A C 1
ATOM 2972 O O . LEU A 1 393 ? 0.484 -4.703 -4.502 1.00 92.75 393 LEU A O 1
ATOM 2976 N N . SER A 1 394 ? -0.953 -4.977 -6.219 1.00 94.38 394 SER A N 1
ATOM 2977 C CA . SER A 1 394 ? -2.186 -5.029 -5.442 1.00 94.38 394 SER A CA 1
ATOM 2978 C C . SER A 1 394 ? -2.954 -6.305 -5.749 1.00 94.38 394 SER A C 1
ATOM 2980 O O . SER A 1 394 ? -2.867 -6.835 -6.857 1.00 94.38 394 SER A O 1
ATOM 2982 N N . PHE A 1 395 ? -3.716 -6.809 -4.781 1.00 93.38 395 PHE A N 1
ATOM 2983 C CA . PHE A 1 395 ? -4.487 -8.039 -4.936 1.00 93.38 395 PHE A CA 1
ATOM 2984 C C . PHE A 1 395 ? -5.962 -7.832 -4.601 1.00 93.38 395 PHE A C 1
ATOM 2986 O O . PHE A 1 395 ? -6.293 -7.258 -3.566 1.00 93.38 395 PHE A O 1
ATOM 2993 N N . HIS A 1 396 ? -6.850 -8.344 -5.452 1.00 91.69 396 HIS A N 1
ATOM 2994 C CA . HIS A 1 396 ? -8.285 -8.385 -5.180 1.00 91.69 396 HIS A CA 1
ATOM 2995 C C . HIS A 1 396 ? -8.946 -9.540 -5.932 1.00 91.69 396 HIS A C 1
ATOM 2997 O O . HIS A 1 396 ? -8.832 -9.614 -7.151 1.00 91.69 396 HIS A O 1
ATOM 3003 N N . ASP A 1 397 ? -9.661 -10.413 -5.219 1.00 87.38 397 ASP A N 1
ATOM 3004 C CA . ASP A 1 397 ? -10.521 -11.463 -5.795 1.00 87.38 397 ASP A CA 1
ATOM 3005 C C . ASP A 1 397 ? -9.878 -12.233 -6.971 1.00 87.38 397 ASP A C 1
ATOM 3007 O O . ASP A 1 397 ? -10.374 -12.251 -8.099 1.00 87.38 397 ASP A O 1
ATOM 3011 N N . GLY A 1 398 ? -8.691 -12.796 -6.727 1.00 90.44 398 GLY A N 1
ATOM 3012 C CA . GLY A 1 398 ? -7.944 -13.586 -7.714 1.00 90.44 398 GLY A CA 1
ATOM 3013 C C . GLY A 1 398 ? -7.181 -12.787 -8.773 1.00 90.44 398 GLY A C 1
ATOM 3014 O O . GLY A 1 398 ? -6.491 -13.389 -9.598 1.00 90.44 398 GLY A O 1
ATOM 3015 N N . ARG A 1 399 ? -7.251 -11.451 -8.737 1.00 94.12 399 ARG A N 1
ATOM 3016 C CA . ARG A 1 399 ? -6.541 -10.5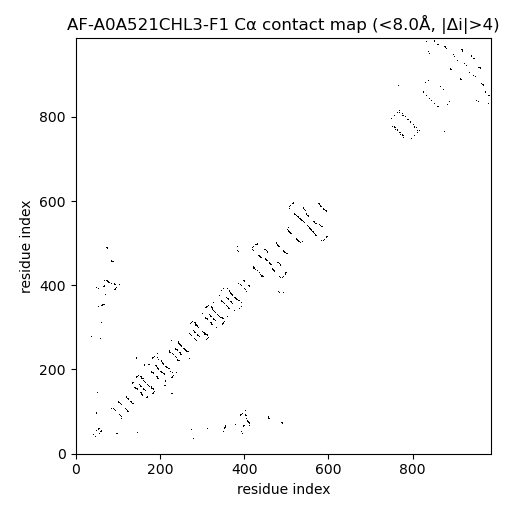49 -9.653 1.00 94.12 399 ARG A CA 1
ATOM 3017 C C . ARG A 1 399 ? -5.310 -9.954 -8.994 1.00 94.12 399 ARG A C 1
ATOM 3019 O O . ARG A 1 399 ? -5.385 -9.445 -7.877 1.00 94.12 399 ARG A O 1
ATOM 3026 N N . LEU A 1 400 ? -4.204 -9.947 -9.729 1.00 95.88 400 LEU A N 1
ATOM 3027 C CA . LEU A 1 400 ? -3.065 -9.073 -9.457 1.00 95.88 400 LEU A CA 1
ATOM 3028 C C . LEU A 1 400 ? -3.212 -7.797 -10.284 1.00 95.88 400 LEU A C 1
ATOM 3030 O O . LEU A 1 400 ? -3.463 -7.865 -11.486 1.00 95.88 400 LEU A O 1
ATOM 3034 N N . LEU A 1 401 ? -3.041 -6.648 -9.644 1.00 95.06 401 LEU A N 1
ATOM 3035 C CA . LEU A 1 401 ? -3.146 -5.328 -10.250 1.00 95.06 401 LEU A CA 1
ATOM 3036 C C . LEU A 1 401 ? -1.834 -4.579 -10.086 1.00 95.06 401 LEU A C 1
ATOM 3038 O O . LEU A 1 401 ? -1.243 -4.589 -9.010 1.00 95.06 401 LEU A O 1
ATOM 3042 N N . LEU A 1 402 ? -1.398 -3.897 -11.137 1.00 92.12 402 LEU A N 1
ATOM 3043 C CA . LEU A 1 402 ? -0.229 -3.028 -11.089 1.00 92.12 402 LEU A CA 1
ATOM 3044 C C . LEU A 1 402 ? -0.290 -1.960 -12.169 1.00 92.12 402 LEU A C 1
ATOM 3046 O O . LEU A 1 402 ? -0.871 -2.169 -13.235 1.00 92.12 402 LEU A O 1
ATOM 3050 N N . ASN A 1 403 ? 0.326 -0.820 -11.875 1.00 87.75 403 ASN A N 1
ATOM 3051 C CA . ASN A 1 403 ? 0.447 0.298 -12.794 1.00 87.75 403 ASN A CA 1
ATOM 3052 C C . ASN A 1 403 ? 1.877 0.352 -13.332 1.00 87.75 403 ASN A C 1
ATOM 3054 O O . ASN A 1 403 ? 2.814 0.609 -12.578 1.00 87.75 403 ASN A O 1
ATOM 3058 N N . VAL A 1 404 ? 2.037 0.069 -14.621 1.00 82.50 404 VAL A N 1
ATOM 3059 C CA . VAL A 1 404 ? 3.332 0.027 -15.298 1.00 82.50 404 VAL A CA 1
ATOM 3060 C C . VAL A 1 404 ? 3.277 0.947 -16.507 1.00 82.50 404 VAL A C 1
ATOM 3062 O O . VAL A 1 404 ? 2.505 0.742 -17.444 1.00 82.50 404 VAL A O 1
ATOM 3065 N N . ALA A 1 405 ? 4.118 1.976 -16.474 1.00 75.00 405 ALA A N 1
ATOM 3066 C CA . ALA A 1 405 ? 4.240 2.987 -17.517 1.00 75.00 405 ALA A CA 1
ATOM 3067 C C . ALA A 1 405 ? 2.905 3.618 -17.979 1.00 75.00 405 ALA A C 1
ATOM 3069 O O . ALA A 1 405 ? 2.663 3.787 -19.177 1.00 75.00 405 ALA A O 1
ATOM 3070 N N . GLY A 1 406 ? 2.036 3.959 -17.023 1.00 76.94 406 GLY A N 1
ATOM 3071 C CA . GLY A 1 406 ? 0.740 4.593 -17.281 1.00 76.94 406 GLY A CA 1
ATOM 3072 C C . GLY A 1 406 ? -0.342 3.614 -17.737 1.00 76.94 406 GLY A C 1
ATOM 3073 O O . GLY A 1 406 ? -1.355 4.020 -18.317 1.00 76.94 406 GLY A O 1
ATOM 3074 N N . ARG A 1 407 ? -0.141 2.319 -17.488 1.00 84.19 407 ARG A N 1
ATOM 3075 C CA . ARG A 1 407 ? -1.127 1.278 -17.758 1.00 84.19 407 ARG A CA 1
ATOM 3076 C C . ARG A 1 407 ? -1.393 0.449 -16.531 1.00 84.19 407 ARG A C 1
ATOM 3078 O O . ARG A 1 407 ? -0.469 -0.087 -15.930 1.00 84.19 407 ARG A O 1
ATOM 3085 N N . VAL A 1 408 ? -2.670 0.285 -16.231 1.00 90.88 408 VAL A N 1
ATOM 3086 C CA . VAL A 1 408 ? -3.121 -0.618 -15.185 1.00 90.88 408 VAL A CA 1
ATOM 3087 C C . VAL A 1 408 ? -3.420 -1.965 -15.822 1.00 90.88 408 VAL A C 1
ATOM 3089 O O . VAL A 1 408 ? -4.274 -2.062 -16.704 1.00 90.88 408 VAL A O 1
ATOM 3092 N N . PHE A 1 409 ? -2.698 -2.988 -15.384 1.00 92.69 409 PHE A N 1
ATOM 3093 C CA . PHE A 1 409 ? -2.905 -4.371 -15.794 1.00 92.69 409 PHE A CA 1
ATOM 3094 C C . PHE A 1 409 ? -3.682 -5.103 -14.705 1.00 92.69 409 PHE A C 1
ATOM 3096 O O . PHE A 1 409 ? -3.307 -4.999 -13.538 1.00 92.69 409 PHE A O 1
ATOM 3103 N N . ALA A 1 410 ? -4.702 -5.875 -15.085 1.00 96.00 410 ALA A N 1
ATOM 3104 C CA . ALA A 1 410 ? -5.290 -6.904 -14.232 1.00 96.00 410 ALA A CA 1
ATOM 3105 C C . ALA A 1 410 ? -4.904 -8.287 -14.751 1.00 96.00 410 ALA A C 1
ATOM 3107 O O . ALA A 1 410 ? -5.195 -8.636 -15.897 1.00 96.00 410 ALA A O 1
ATOM 3108 N N . ILE A 1 411 ? -4.231 -9.066 -13.908 1.00 96.44 411 ILE A N 1
ATOM 3109 C CA . ILE A 1 411 ? -3.693 -10.382 -14.242 1.00 96.44 411 ILE A CA 1
ATOM 3110 C C . ILE A 1 411 ? -4.438 -11.457 -13.457 1.00 96.44 411 ILE A C 1
ATOM 3112 O O . ILE A 1 411 ? -4.532 -11.383 -12.232 1.00 96.44 411 ILE A O 1
ATOM 3116 N N . VAL A 1 412 ? -4.914 -12.480 -14.165 1.00 95.88 412 VAL A N 1
ATOM 3117 C CA . VAL A 1 412 ? -5.638 -13.634 -13.608 1.00 95.88 412 VAL A CA 1
ATOM 3118 C C . VAL A 1 412 ? -4.989 -14.949 -14.027 1.00 95.88 412 VAL A C 1
ATOM 3120 O O . VAL A 1 412 ? -4.224 -15.002 -14.991 1.00 95.88 412 VAL A O 1
ATOM 3123 N N . GLY A 1 413 ? -5.314 -16.031 -13.316 1.00 92.56 413 GLY A N 1
ATOM 3124 C CA . GLY A 1 413 ? -4.928 -17.387 -13.713 1.00 92.56 413 GLY A CA 1
ATOM 3125 C C . GLY A 1 413 ? -5.711 -17.872 -14.936 1.00 92.56 413 GLY A C 1
ATOM 3126 O O . GLY A 1 413 ? -6.853 -17.463 -15.169 1.00 92.56 413 GLY A O 1
ATOM 3127 N N . GLY A 1 414 ? -5.113 -18.763 -15.726 1.00 85.38 414 GLY A N 1
ATOM 3128 C CA . GLY A 1 414 ? -5.729 -19.239 -16.961 1.00 85.38 414 GLY A CA 1
ATOM 3129 C C . GLY A 1 414 ? -5.469 -20.682 -17.352 1.00 85.38 414 GLY A C 1
ATOM 3130 O O . GLY A 1 414 ? -4.798 -21.451 -16.660 1.00 85.38 414 GLY A O 1
ATOM 3131 N N . ASP A 1 415 ? -6.054 -21.047 -18.492 1.00 81.94 415 ASP A N 1
ATOM 3132 C CA . ASP A 1 415 ? -5.951 -22.387 -19.057 1.00 81.94 415 ASP A CA 1
ATOM 3133 C C . ASP A 1 415 ? -4.583 -22.631 -19.707 1.00 81.94 415 ASP A C 1
ATOM 3135 O O . ASP A 1 415 ? -3.946 -21.716 -20.243 1.00 81.94 415 ASP A O 1
ATOM 3139 N N . VAL A 1 416 ? -4.158 -23.900 -19.684 1.00 72.81 416 VAL A N 1
ATOM 3140 C CA . VAL A 1 416 ? -2.901 -24.390 -20.267 1.00 72.81 416 VAL A CA 1
ATOM 3141 C C . VAL A 1 416 ? -3.008 -24.392 -21.796 1.00 72.81 416 VAL A C 1
ATOM 3143 O O . VAL A 1 416 ? -3.303 -25.416 -22.412 1.00 72.81 416 VAL A O 1
ATOM 3146 N N . GLU A 1 417 ? -2.764 -23.249 -22.423 1.00 74.88 417 GLU A N 1
ATOM 3147 C CA . GLU A 1 417 ? -2.585 -23.139 -23.874 1.00 74.88 417 GLU A CA 1
ATOM 3148 C C . GLU A 1 417 ? -1.210 -22.552 -24.205 1.00 74.88 417 GLU A C 1
ATOM 3150 O O . GLU A 1 417 ? -0.482 -22.076 -23.333 1.00 74.88 417 GLU A O 1
ATOM 3155 N N . SER A 1 418 ? -0.823 -22.632 -25.478 1.00 80.31 418 SER A N 1
ATOM 3156 C CA . SER A 1 418 ? 0.437 -22.066 -25.953 1.00 80.31 418 SER A CA 1
ATOM 3157 C C . SER A 1 418 ? 0.442 -20.547 -25.813 1.00 80.31 418 SER A C 1
ATOM 3159 O O . SER A 1 418 ? -0.479 -19.890 -26.287 1.00 80.31 418 SER A O 1
ATOM 3161 N N . THR A 1 419 ? 1.503 -20.000 -25.226 1.00 85.62 419 THR A N 1
ATOM 3162 C CA . THR A 1 419 ? 1.774 -18.560 -25.222 1.00 85.62 419 THR A CA 1
ATOM 3163 C C . THR A 1 419 ? 2.273 -18.103 -26.599 1.00 85.62 419 THR A C 1
ATOM 3165 O O . THR A 1 419 ? 2.894 -18.905 -27.312 1.00 85.62 419 THR A O 1
ATOM 3168 N N . PRO A 1 420 ? 2.048 -16.833 -26.983 1.00 92.88 420 PRO A N 1
ATOM 3169 C CA . PRO A 1 420 ? 2.694 -16.260 -28.160 1.00 92.88 420 PRO A CA 1
ATOM 3170 C C . PRO A 1 420 ? 4.222 -16.225 -27.989 1.00 92.88 420 PRO A C 1
ATOM 3172 O O . PRO A 1 420 ? 4.746 -16.462 -26.899 1.00 92.88 420 PRO A O 1
ATOM 3175 N N . THR A 1 421 ? 4.946 -15.939 -29.073 1.00 94.12 421 THR A N 1
ATOM 3176 C CA . THR A 1 421 ? 6.399 -15.708 -29.035 1.00 94.12 421 THR A CA 1
ATOM 3177 C C . THR A 1 421 ? 6.740 -14.353 -29.637 1.00 94.12 421 THR A C 1
ATOM 3179 O O . THR A 1 421 ? 6.446 -14.119 -30.813 1.00 94.12 421 THR A O 1
ATOM 3182 N N . ALA A 1 422 ? 7.393 -13.486 -28.869 1.00 92.81 422 ALA A N 1
ATOM 3183 C CA . ALA A 1 422 ? 7.804 -12.159 -29.304 1.00 92.81 422 ALA A CA 1
ATOM 3184 C C . ALA A 1 422 ? 9.083 -12.230 -30.147 1.00 92.81 422 ALA A C 1
ATOM 3186 O O . ALA A 1 422 ? 10.042 -12.933 -29.827 1.00 92.81 422 ALA A O 1
ATOM 3187 N N . THR A 1 423 ? 9.130 -11.479 -31.240 1.00 92.94 423 THR A N 1
ATOM 3188 C CA . THR A 1 423 ? 10.355 -11.252 -32.013 1.00 92.94 423 THR A CA 1
ATOM 3189 C C . THR A 1 423 ? 10.336 -9.826 -32.524 1.00 92.94 423 THR A C 1
ATOM 3191 O O . THR A 1 423 ? 9.314 -9.384 -33.031 1.00 92.94 423 THR A O 1
ATOM 3194 N N . ALA A 1 424 ? 11.459 -9.124 -32.398 1.00 89.56 424 ALA A N 1
ATOM 3195 C CA . ALA A 1 424 ? 11.607 -7.744 -32.833 1.00 89.56 424 ALA A CA 1
ATOM 3196 C C . ALA A 1 424 ? 12.941 -7.556 -33.557 1.00 89.56 424 ALA A C 1
ATOM 3198 O O . ALA A 1 424 ? 13.962 -8.122 -33.161 1.00 89.56 424 ALA A O 1
ATOM 3199 N N . THR A 1 425 ? 12.917 -6.750 -34.611 1.00 88.69 425 THR A N 1
ATOM 3200 C CA . THR A 1 425 ? 14.086 -6.309 -35.379 1.00 88.69 425 THR A CA 1
ATOM 3201 C C . THR A 1 425 ? 13.976 -4.813 -35.656 1.00 88.69 425 THR A C 1
ATOM 3203 O O . THR A 1 425 ? 12.900 -4.242 -35.481 1.00 88.69 425 THR A O 1
ATOM 3206 N N . HIS A 1 426 ? 15.069 -4.174 -36.069 1.00 84.81 426 HIS A N 1
ATOM 3207 C CA . HIS A 1 426 ? 15.056 -2.779 -36.501 1.00 84.81 426 HIS A CA 1
ATOM 3208 C C . HIS A 1 426 ? 15.955 -2.566 -37.725 1.00 84.81 426 HIS A C 1
ATOM 3210 O O . HIS A 1 426 ? 16.934 -3.286 -37.902 1.00 84.81 426 HIS A O 1
ATOM 3216 N N . ASP A 1 427 ? 15.616 -1.584 -38.560 1.00 80.31 427 ASP A N 1
ATOM 3217 C CA . ASP A 1 427 ? 16.401 -1.131 -39.712 1.00 80.31 427 ASP A CA 1
ATOM 3218 C C . ASP A 1 427 ? 16.455 0.409 -39.735 1.00 80.31 427 ASP A C 1
ATOM 3220 O O . ASP A 1 427 ? 15.418 1.052 -39.549 1.00 80.31 427 ASP A O 1
ATOM 3224 N N . PRO A 1 428 ? 17.624 1.027 -39.971 1.00 73.06 428 PRO A N 1
ATOM 3225 C CA . PRO A 1 428 ? 18.938 0.396 -40.125 1.00 73.06 428 PRO A CA 1
ATOM 3226 C C . PRO A 1 428 ? 19.463 -0.200 -38.808 1.00 73.06 428 PRO A C 1
ATOM 3228 O O . PRO A 1 428 ? 19.175 0.338 -37.745 1.00 73.06 428 PRO A O 1
ATOM 3231 N N . ASP A 1 429 ? 20.324 -1.228 -38.881 1.00 68.12 429 ASP A N 1
ATOM 3232 C CA . ASP A 1 429 ? 21.042 -1.820 -37.721 1.00 68.12 429 ASP A CA 1
ATOM 3233 C C . ASP A 1 429 ? 21.794 -0.771 -36.866 1.00 68.12 429 ASP A C 1
ATOM 3235 O O . ASP A 1 429 ? 22.194 -1.023 -35.729 1.00 68.12 429 ASP A O 1
ATOM 3239 N N . ARG A 1 430 ? 22.063 0.400 -37.456 1.00 66.19 430 ARG A N 1
ATOM 3240 C CA . ARG A 1 430 ? 22.657 1.573 -36.812 1.00 66.19 430 ARG A CA 1
ATOM 3241 C C . ARG A 1 430 ? 21.792 2.803 -37.112 1.00 66.19 430 ARG A C 1
ATOM 3243 O O . ARG A 1 430 ? 21.995 3.428 -38.157 1.00 66.19 430 ARG A O 1
ATOM 3250 N N . PR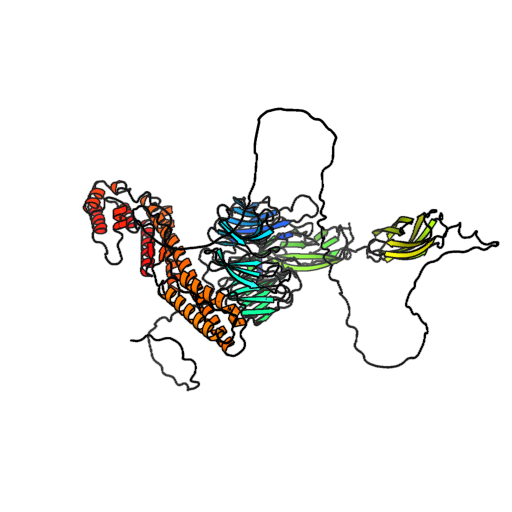O A 1 431 ? 20.815 3.122 -36.244 1.00 67.62 431 PRO A N 1
ATOM 3251 C CA . PRO A 1 431 ? 20.046 4.368 -36.273 1.00 67.62 431 PRO A CA 1
ATOM 3252 C C . PRO A 1 431 ? 20.910 5.620 -36.446 1.00 67.62 431 PRO A C 1
ATOM 3254 O O . PRO A 1 431 ? 22.078 5.605 -36.096 1.00 67.62 431 PRO A O 1
ATOM 3257 N N . ALA A 1 432 ? 20.353 6.735 -36.922 1.00 62.62 432 ALA A N 1
ATOM 3258 C CA . ALA A 1 432 ? 21.023 8.040 -36.882 1.00 62.62 432 ALA A CA 1
ATOM 3259 C C . ALA A 1 432 ? 20.056 9.107 -36.358 1.00 62.62 432 ALA A C 1
ATOM 3261 O O . ALA A 1 432 ? 18.854 9.019 -36.603 1.00 62.62 432 ALA A O 1
ATOM 3262 N N . ILE A 1 433 ? 20.580 10.117 -35.655 1.00 67.75 433 ILE A N 1
ATOM 3263 C CA . ILE A 1 433 ? 19.770 11.243 -35.168 1.00 67.75 433 ILE A CA 1
ATOM 3264 C C . ILE A 1 433 ? 19.101 11.934 -36.362 1.00 67.75 433 ILE A C 1
ATOM 3266 O O . ILE A 1 433 ? 19.745 12.191 -37.384 1.00 67.75 433 ILE A O 1
ATOM 3270 N N . GLY A 1 434 ? 17.810 12.230 -36.240 1.00 64.31 434 GLY A N 1
ATOM 3271 C CA . GLY A 1 434 ? 17.027 12.869 -37.293 1.00 64.31 434 GLY A CA 1
ATOM 3272 C C . GLY A 1 434 ? 16.766 11.973 -38.514 1.00 64.31 434 GLY A C 1
ATOM 3273 O O . GLY A 1 434 ? 16.513 12.469 -39.615 1.00 64.31 434 GLY A O 1
ATOM 3274 N N . ARG A 1 435 ? 16.935 10.649 -38.373 1.00 70.75 435 ARG A N 1
ATOM 3275 C CA . ARG A 1 435 ? 16.587 9.649 -39.390 1.00 70.75 435 ARG A CA 1
ATOM 3276 C C . ARG A 1 435 ? 15.612 8.630 -38.825 1.00 70.75 435 ARG A C 1
ATOM 3278 O O . ARG A 1 435 ? 15.725 8.204 -37.680 1.00 70.75 435 ARG A O 1
ATOM 3285 N N . GLU A 1 436 ? 14.688 8.223 -39.682 1.00 75.00 436 GLU A N 1
ATOM 3286 C CA . GLU A 1 436 ? 13.701 7.200 -39.374 1.00 75.00 436 GLU A CA 1
ATOM 3287 C C . GLU A 1 436 ? 14.365 5.824 -39.196 1.00 75.00 436 GLU A C 1
ATOM 3289 O O . GLU A 1 436 ? 15.185 5.399 -40.013 1.00 75.00 436 GLU A O 1
ATOM 3294 N N . VAL A 1 437 ? 13.981 5.141 -38.123 1.00 79.38 437 VAL A N 1
ATOM 3295 C CA . VAL A 1 437 ? 14.291 3.754 -37.784 1.00 79.38 437 VAL A CA 1
ATOM 3296 C C . VAL A 1 437 ? 12.986 2.982 -37.815 1.00 79.38 437 VAL A C 1
ATOM 3298 O O . VAL A 1 437 ? 12.029 3.345 -37.132 1.00 79.38 437 VAL A O 1
ATOM 3301 N N . THR A 1 438 ? 12.941 1.916 -38.600 1.00 85.19 438 THR A N 1
ATOM 3302 C CA . THR A 1 438 ? 11.785 1.027 -38.674 1.00 85.19 438 THR A CA 1
ATOM 3303 C C . THR A 1 438 ? 12.003 -0.171 -37.767 1.00 85.19 438 THR A C 1
ATOM 3305 O O . THR A 1 438 ? 12.926 -0.945 -37.984 1.00 85.19 438 THR A O 1
ATOM 3308 N N . PHE A 1 439 ? 11.135 -0.347 -36.782 1.00 86.38 439 PHE A N 1
ATOM 3309 C CA . PHE A 1 439 ? 11.024 -1.529 -35.938 1.00 86.38 439 PHE A CA 1
ATOM 3310 C C . PHE A 1 439 ? 10.010 -2.500 -36.546 1.00 86.38 439 PHE A C 1
ATOM 3312 O O . PHE A 1 439 ? 8.958 -2.070 -37.015 1.00 86.38 439 PHE A O 1
ATOM 3319 N N . ASP A 1 440 ? 10.309 -3.798 -36.546 1.00 88.19 440 ASP A N 1
ATOM 3320 C CA . ASP A 1 440 ? 9.473 -4.837 -37.154 1.00 88.19 440 ASP A CA 1
ATOM 3321 C C . ASP A 1 440 ? 9.342 -6.061 -36.234 1.00 88.19 440 ASP A C 1
ATOM 3323 O O . ASP A 1 440 ? 10.337 -6.705 -35.881 1.00 88.19 440 ASP A O 1
ATOM 3327 N N . ALA A 1 441 ? 8.096 -6.375 -35.867 1.00 91.19 441 ALA A N 1
ATOM 3328 C CA . ALA A 1 441 ? 7.685 -7.517 -35.055 1.00 91.19 441 ALA A CA 1
ATOM 3329 C C . ALA A 1 441 ? 6.945 -8.611 -35.835 1.00 91.19 441 ALA A C 1
ATOM 3331 O O . ALA A 1 441 ? 6.420 -9.553 -35.233 1.00 91.19 441 ALA A O 1
ATOM 3332 N N . SER A 1 442 ? 6.891 -8.527 -37.166 1.00 89.94 442 SER A N 1
ATOM 3333 C CA . SER A 1 442 ? 6.171 -9.475 -38.028 1.00 89.94 442 SER A CA 1
ATOM 3334 C C . SER A 1 442 ? 6.701 -10.912 -37.943 1.00 89.94 442 SER A C 1
ATOM 3336 O O . SER A 1 442 ? 6.006 -11.851 -38.325 1.00 89.94 442 SER A O 1
ATOM 3338 N N . GLY A 1 443 ? 7.911 -11.099 -37.404 1.00 90.56 443 GLY A N 1
ATOM 3339 C CA . GLY A 1 443 ? 8.478 -12.408 -37.077 1.00 90.56 443 GLY A CA 1
ATOM 3340 C C . GLY A 1 443 ? 7.896 -13.071 -35.821 1.00 90.56 443 GLY A C 1
ATOM 3341 O O . GLY A 1 443 ? 8.246 -14.218 -35.544 1.00 90.56 443 GLY A O 1
ATOM 3342 N N . SER A 1 444 ? 7.042 -12.376 -35.061 1.00 93.38 444 SER A N 1
ATOM 3343 C CA . SER A 1 444 ? 6.392 -12.923 -33.864 1.00 93.38 444 SER A CA 1
ATOM 3344 C C . SER A 1 444 ? 5.461 -14.088 -34.218 1.00 93.38 444 SER A C 1
ATOM 3346 O O . SER A 1 444 ? 4.856 -14.130 -35.290 1.00 93.38 444 SER A O 1
ATOM 3348 N N . GLY A 1 445 ? 5.367 -15.062 -33.316 1.00 90.94 445 GLY A N 1
ATOM 3349 C CA . GLY A 1 445 ? 4.640 -16.315 -33.518 1.00 90.94 445 GLY A CA 1
ATOM 3350 C C . GLY A 1 445 ? 3.379 -16.407 -32.662 1.00 90.94 445 GLY A C 1
ATOM 3351 O O . GLY A 1 445 ? 3.359 -15.925 -31.533 1.00 90.94 445 GLY A O 1
ATOM 3352 N N . GLY A 1 446 ? 2.350 -17.073 -33.191 1.00 89.25 446 GLY A N 1
ATOM 3353 C CA . GLY A 1 446 ? 1.012 -17.136 -32.589 1.00 89.25 446 GLY A CA 1
ATOM 3354 C C . GLY A 1 446 ? 0.017 -16.206 -33.289 1.00 89.25 446 GLY A C 1
ATOM 3355 O O . GLY A 1 446 ? 0.367 -15.530 -34.255 1.00 89.25 446 GLY A O 1
ATOM 3356 N N . GLU A 1 447 ? -1.234 -16.209 -32.829 1.00 88.94 447 GLU A N 1
ATOM 3357 C CA . GLU A 1 447 ? -2.251 -15.235 -33.242 1.00 88.94 447 GLU A CA 1
ATOM 3358 C C . GLU A 1 447 ? -2.153 -14.026 -32.307 1.00 88.94 447 GLU A C 1
ATOM 3360 O O . GLU A 1 447 ? -2.539 -14.103 -31.143 1.00 88.94 447 GLU A O 1
ATOM 3365 N N . ILE A 1 448 ? -1.528 -12.947 -32.787 1.00 91.62 448 ILE A N 1
ATOM 3366 C CA . ILE A 1 448 ? -1.271 -11.743 -31.991 1.00 91.62 448 ILE A CA 1
ATOM 3367 C C . ILE A 1 448 ? -2.431 -10.764 -32.171 1.00 91.62 448 ILE A C 1
ATOM 3369 O O . ILE A 1 448 ? -2.728 -10.368 -33.296 1.00 91.62 448 ILE A O 1
ATOM 3373 N N . ASP A 1 449 ? -3.049 -10.364 -31.062 1.00 89.56 449 ASP A N 1
ATOM 3374 C CA . ASP A 1 449 ? -4.094 -9.336 -31.011 1.00 89.56 449 ASP A CA 1
ATOM 3375 C C . ASP A 1 449 ? -3.484 -7.933 -30.892 1.00 89.56 449 ASP A C 1
ATOM 3377 O O . ASP A 1 449 ? -3.944 -6.982 -31.522 1.00 89.56 449 ASP A O 1
ATOM 3381 N N . ARG A 1 450 ? -2.402 -7.793 -30.110 1.00 89.69 450 ARG A N 1
ATOM 3382 C CA . ARG A 1 450 ? -1.803 -6.485 -29.823 1.00 89.69 450 ARG A CA 1
ATOM 3383 C C . ARG A 1 450 ? -0.282 -6.511 -29.764 1.00 89.69 450 ARG A C 1
ATOM 3385 O O . ARG A 1 450 ? 0.314 -7.383 -29.135 1.00 89.69 450 ARG A O 1
ATOM 3392 N N . TYR A 1 451 ? 0.325 -5.473 -30.335 1.00 88.50 451 TYR A N 1
ATOM 3393 C CA . TYR A 1 451 ? 1.736 -5.135 -30.183 1.00 88.50 451 TYR A CA 1
ATOM 3394 C C . TYR A 1 451 ? 1.860 -3.864 -29.332 1.00 88.50 451 TYR A C 1
ATOM 3396 O O . TYR A 1 451 ? 1.214 -2.848 -29.610 1.00 88.50 451 TYR A O 1
ATOM 3404 N N . LEU A 1 452 ? 2.684 -3.910 -28.282 1.00 84.94 452 LEU A N 1
ATOM 3405 C CA . LEU A 1 452 ? 3.057 -2.737 -27.487 1.00 84.94 452 LEU A CA 1
ATOM 3406 C C . LEU A 1 452 ? 4.561 -2.501 -27.613 1.00 84.94 452 LEU A C 1
ATOM 3408 O O . LEU A 1 452 ? 5.358 -3.271 -27.078 1.00 84.94 452 LEU A O 1
ATOM 3412 N N . TRP A 1 453 ? 4.940 -1.425 -28.296 1.00 80.88 453 TRP A N 1
ATOM 3413 C CA . TRP A 1 453 ? 6.336 -1.016 -28.458 1.00 80.88 453 TRP A CA 1
ATOM 3414 C C . TRP A 1 453 ? 6.709 0.077 -27.465 1.00 80.88 453 TRP A C 1
ATOM 3416 O O . TRP A 1 453 ? 5.954 1.033 -27.320 1.00 80.88 453 TRP A O 1
ATOM 3426 N N . ASN A 1 454 ? 7.894 -0.019 -26.864 1.00 76.06 454 ASN A N 1
ATOM 3427 C CA . ASN A 1 454 ? 8.536 1.019 -26.057 1.00 76.06 454 ASN A CA 1
ATOM 3428 C C . ASN A 1 454 ? 9.929 1.285 -26.639 1.00 76.06 454 ASN A C 1
ATOM 3430 O O . ASN A 1 454 ? 10.748 0.379 -26.641 1.00 76.06 454 ASN A O 1
ATOM 3434 N N . LEU A 1 455 ? 10.193 2.482 -27.174 1.00 70.12 455 LEU A N 1
ATOM 3435 C CA . LEU A 1 455 ? 11.372 2.735 -28.031 1.00 70.12 455 LEU A CA 1
ATOM 3436 C C . LEU A 1 455 ? 12.468 3.622 -27.414 1.00 70.12 455 LEU A C 1
ATOM 3438 O O . LEU A 1 455 ? 13.499 3.819 -28.058 1.00 70.12 455 LEU A O 1
ATOM 3442 N N . SER A 1 456 ? 12.219 4.143 -26.203 1.00 55.72 456 SER A N 1
ATOM 3443 C CA . SER A 1 456 ? 13.128 4.820 -25.254 1.00 55.72 456 SER A CA 1
ATOM 3444 C C . SER A 1 456 ? 12.396 5.996 -24.589 1.00 55.72 456 SER A C 1
ATOM 3446 O O . SER A 1 456 ? 11.986 6.921 -25.287 1.00 55.72 456 SER A O 1
ATOM 3448 N N . GLY A 1 457 ? 12.262 6.007 -23.258 1.00 51.41 457 GLY A N 1
ATOM 3449 C CA . GLY A 1 457 ? 11.764 7.178 -22.512 1.00 51.41 457 GLY A CA 1
ATOM 3450 C C . GLY A 1 457 ? 10.240 7.345 -22.427 1.00 51.41 457 GLY A C 1
ATOM 3451 O O . GLY A 1 457 ? 9.763 8.425 -22.096 1.00 51.41 457 GLY A O 1
ATOM 3452 N N . GLY A 1 458 ? 9.460 6.288 -22.673 1.00 48.56 458 GLY A N 1
ATOM 3453 C CA . GLY A 1 458 ? 8.039 6.264 -22.302 1.00 48.56 458 GLY A CA 1
ATOM 3454 C C . GLY A 1 458 ? 7.040 6.318 -23.451 1.00 48.56 458 GLY A C 1
ATOM 3455 O O . GLY A 1 458 ? 5.846 6.191 -23.183 1.00 48.56 458 GLY A O 1
ATOM 3456 N N . LEU A 1 459 ? 7.477 6.429 -24.711 1.00 46.03 459 LEU A N 1
ATOM 3457 C CA . LEU A 1 459 ? 6.550 6.324 -25.836 1.00 46.03 459 LEU A CA 1
ATOM 3458 C C . LEU A 1 459 ? 6.130 4.872 -26.016 1.00 46.03 459 LEU A C 1
ATOM 3460 O O . LEU A 1 459 ? 6.808 4.084 -26.673 1.00 46.03 459 LEU A O 1
ATOM 3464 N N . PHE A 1 460 ? 4.974 4.553 -25.445 1.00 57.41 460 PHE A N 1
ATOM 3465 C CA . PHE A 1 460 ? 4.259 3.337 -25.766 1.00 57.41 460 PHE A CA 1
ATOM 3466 C C . PHE A 1 460 ? 3.279 3.610 -26.889 1.00 57.41 460 PHE A C 1
ATOM 3468 O O . PHE A 1 460 ? 2.255 4.269 -26.690 1.00 57.41 460 PHE A O 1
ATOM 3475 N N . ARG A 1 461 ? 3.580 3.080 -28.066 1.00 59.56 461 ARG A N 1
ATOM 3476 C CA . ARG A 1 461 ? 2.605 3.015 -29.151 1.00 59.56 461 ARG A CA 1
ATOM 3477 C C . ARG A 1 461 ? 1.880 1.684 -29.030 1.00 59.56 461 ARG A C 1
ATOM 3479 O O . ARG A 1 461 ? 2.511 0.629 -28.986 1.00 59.56 461 ARG A O 1
ATOM 3486 N N . THR A 1 462 ? 0.561 1.764 -28.915 1.00 60.56 462 THR A N 1
ATOM 3487 C CA . THR A 1 462 ? -0.332 0.611 -28.847 1.00 60.56 462 THR A CA 1
ATOM 3488 C C . THR A 1 462 ? -1.011 0.452 -30.197 1.00 60.56 462 THR A C 1
ATOM 3490 O O . THR A 1 462 ? -1.502 1.427 -30.769 1.00 60.56 462 THR A O 1
ATOM 3493 N N . GLY A 1 463 ? -1.000 -0.759 -30.749 1.00 62.03 463 GLY A N 1
ATOM 3494 C CA . GLY A 1 463 ? -1.653 -1.009 -32.027 1.00 62.03 463 GLY A CA 1
ATOM 3495 C C . GLY A 1 463 ? -1.612 -2.466 -32.469 1.00 62.03 463 GLY A C 1
ATOM 3496 O O . GLY A 1 463 ? -0.924 -3.301 -31.885 1.00 62.03 463 GLY A O 1
ATOM 3497 N N . GLU A 1 464 ? -2.366 -2.749 -33.527 1.00 70.19 464 GLU A N 1
ATOM 3498 C CA . GLU A 1 464 ? -2.351 -4.030 -34.250 1.00 70.19 464 GLU A CA 1
ATOM 3499 C C . GLU A 1 464 ? -1.162 -4.113 -35.229 1.00 70.19 464 GLU A C 1
ATOM 3501 O O . GLU A 1 464 ? -0.865 -5.168 -35.787 1.00 70.19 464 GLU A O 1
ATOM 3506 N N . GLU A 1 465 ? -0.477 -2.990 -35.469 1.00 76.81 465 GLU A N 1
ATOM 3507 C CA . GLU A 1 465 ? 0.610 -2.907 -36.439 1.00 76.81 465 GLU A CA 1
ATOM 3508 C C . GLU A 1 465 ? 1.909 -3.490 -35.871 1.00 76.81 465 GLU A C 1
ATOM 3510 O O . GLU A 1 465 ? 2.471 -3.005 -34.888 1.00 76.81 465 GLU A O 1
ATOM 3515 N N . ALA A 1 466 ? 2.425 -4.516 -36.547 1.00 83.06 466 ALA A N 1
ATOM 3516 C CA . ALA A 1 466 ? 3.692 -5.147 -36.196 1.00 83.06 466 ALA A CA 1
ATOM 3517 C C . ALA A 1 466 ? 4.917 -4.266 -36.513 1.00 83.06 466 ALA A C 1
ATOM 3519 O O . ALA A 1 466 ? 6.000 -4.530 -36.000 1.00 83.06 466 ALA A O 1
ATOM 3520 N N . THR A 1 467 ? 4.772 -3.240 -37.357 1.00 83.38 467 THR A N 1
ATOM 3521 C CA . THR A 1 467 ? 5.876 -2.383 -37.812 1.00 83.38 467 THR A CA 1
ATOM 3522 C C . THR A 1 467 ? 5.683 -0.940 -37.380 1.00 83.38 467 THR A C 1
ATOM 3524 O O . THR A 1 467 ? 4.585 -0.410 -37.530 1.00 83.38 467 THR A O 1
ATOM 3527 N N . TYR A 1 468 ? 6.748 -0.280 -36.934 1.00 78.44 468 TYR A N 1
ATOM 3528 C CA . TYR A 1 468 ? 6.690 1.110 -36.493 1.00 78.44 468 TYR A CA 1
ATOM 3529 C C . TYR A 1 468 ? 7.928 1.904 -36.904 1.00 78.44 468 TYR A C 1
ATOM 3531 O O . TYR A 1 468 ? 9.049 1.436 -36.751 1.00 78.44 468 TYR A O 1
ATOM 3539 N N . ALA A 1 469 ? 7.723 3.129 -37.377 1.00 79.75 469 ALA A N 1
ATOM 3540 C CA . ALA A 1 469 ? 8.781 4.058 -37.748 1.00 79.75 469 ALA A CA 1
ATOM 3541 C C . ALA A 1 469 ? 8.984 5.124 -36.658 1.00 79.75 469 ALA A C 1
ATOM 3543 O O . ALA A 1 469 ? 8.023 5.762 -36.221 1.00 79.75 469 ALA A O 1
ATOM 3544 N N . TYR A 1 470 ? 10.227 5.330 -36.223 1.00 75.94 470 TYR A N 1
ATOM 3545 C CA . TYR A 1 470 ? 10.590 6.300 -35.190 1.00 75.94 470 TYR A CA 1
ATOM 3546 C C . TYR A 1 470 ? 11.832 7.101 -35.572 1.00 75.94 470 TYR A C 1
ATOM 3548 O O . TYR A 1 470 ? 12.777 6.551 -36.121 1.00 75.94 470 TYR A O 1
ATOM 3556 N N . GLU A 1 471 ? 11.863 8.386 -35.236 1.00 73.69 471 GLU A N 1
ATOM 3557 C CA . GLU A 1 471 ? 13.019 9.258 -35.445 1.00 73.69 471 GLU A CA 1
ATOM 3558 C C . GLU A 1 471 ? 13.607 9.643 -34.083 1.00 73.69 471 GLU A C 1
ATOM 3560 O O . GLU A 1 471 ? 12.891 10.115 -33.202 1.00 73.69 471 GLU A O 1
ATOM 3565 N N . TYR A 1 472 ? 14.906 9.403 -33.885 1.00 69.00 472 TYR A N 1
ATOM 3566 C CA . TYR A 1 472 ? 15.596 9.806 -32.659 1.00 69.00 472 TYR A CA 1
ATOM 3567 C C . TYR A 1 472 ? 16.071 11.257 -32.768 1.00 69.00 472 TYR A C 1
ATOM 3569 O O . TYR A 1 472 ? 16.856 11.577 -33.656 1.00 69.00 472 TYR A O 1
ATOM 3577 N N . ASP A 1 473 ? 15.683 12.109 -31.820 1.00 59.97 473 ASP A N 1
ATOM 3578 C CA . ASP A 1 473 ? 16.081 13.528 -31.807 1.00 59.97 473 ASP A CA 1
ATOM 3579 C C . ASP A 1 473 ? 17.413 13.791 -31.077 1.00 59.97 473 ASP A C 1
ATOM 3581 O O . ASP A 1 473 ? 17.993 14.871 -31.184 1.00 59.97 473 ASP A O 1
ATOM 3585 N N . THR A 1 474 ? 17.924 12.808 -30.327 1.00 58.84 474 THR A N 1
ATOM 3586 C CA . THR A 1 474 ? 19.167 12.901 -29.539 1.00 58.84 474 THR A CA 1
ATOM 3587 C C . THR A 1 474 ? 19.952 11.581 -29.574 1.00 58.84 474 THR A C 1
ATOM 3589 O O . THR A 1 474 ? 19.360 10.501 -29.629 1.00 58.84 474 THR A O 1
ATOM 3592 N N . GLY A 1 475 ? 21.288 11.650 -29.532 1.00 58.53 475 GLY A N 1
ATOM 3593 C CA . GLY A 1 475 ? 22.179 10.474 -29.531 1.00 58.53 475 GLY A CA 1
ATOM 3594 C C . GLY A 1 475 ? 22.136 9.679 -28.220 1.00 58.53 475 GLY A C 1
ATOM 3595 O O . GLY A 1 475 ? 21.500 10.115 -27.258 1.00 58.53 475 GLY A O 1
ATOM 3596 N N . GLY A 1 476 ? 22.775 8.505 -28.186 1.00 61.31 476 GLY A N 1
ATOM 3597 C CA . GLY A 1 476 ? 22.944 7.674 -26.986 1.00 61.31 476 GLY A CA 1
ATOM 3598 C C . GLY A 1 476 ? 22.436 6.238 -27.150 1.00 61.31 476 GLY A C 1
ATOM 3599 O O . GLY A 1 476 ? 21.800 5.897 -28.144 1.00 61.31 476 GLY A O 1
ATOM 3600 N N . ASN A 1 477 ? 22.697 5.369 -26.167 1.00 61.19 477 ASN A N 1
ATOM 3601 C CA . ASN A 1 477 ? 22.163 4.003 -26.202 1.00 61.19 477 ASN A CA 1
ATOM 3602 C C . ASN A 1 477 ? 20.631 4.044 -26.055 1.00 61.19 477 ASN A C 1
ATOM 3604 O O . ASN A 1 477 ? 20.124 4.536 -25.044 1.00 61.19 477 ASN A O 1
ATOM 3608 N N . ARG A 1 478 ? 19.886 3.566 -27.061 1.00 68.38 478 ARG A N 1
ATOM 3609 C CA . ARG A 1 478 ? 18.418 3.577 -27.059 1.00 68.38 478 ARG A CA 1
ATOM 3610 C C . ARG A 1 478 ? 17.915 2.160 -26.873 1.00 68.38 478 ARG A C 1
ATOM 3612 O O . ARG A 1 478 ? 18.013 1.305 -27.746 1.00 68.38 478 ARG A O 1
ATOM 3619 N N . GLN A 1 479 ? 17.384 1.914 -25.690 1.00 73.94 479 GLN A N 1
ATOM 3620 C CA . GLN A 1 479 ? 16.779 0.641 -25.348 1.00 73.94 479 GLN A CA 1
ATOM 3621 C C . GLN A 1 479 ? 15.347 0.602 -25.883 1.00 73.94 479 GLN A C 1
ATOM 3623 O O . GLN A 1 479 ? 14.625 1.598 -25.768 1.00 73.94 479 GLN A O 1
ATOM 3628 N N . TYR A 1 480 ? 14.948 -0.534 -26.455 1.00 78.00 480 TYR A N 1
ATOM 3629 C CA . TYR A 1 480 ? 13.568 -0.770 -26.846 1.00 78.00 480 TYR A CA 1
ATOM 3630 C C . TYR A 1 480 ? 13.054 -2.123 -26.360 1.00 78.00 480 TYR A C 1
ATOM 3632 O O . TYR A 1 480 ? 13.787 -3.110 -26.260 1.00 78.00 480 TYR A O 1
ATOM 3640 N N . SER A 1 481 ? 11.757 -2.180 -26.090 1.00 81.12 481 SER A N 1
ATOM 3641 C CA . SER A 1 481 ? 11.051 -3.406 -25.757 1.00 81.12 481 SER A CA 1
ATOM 3642 C C . SER A 1 481 ? 9.763 -3.544 -26.555 1.00 81.12 481 SER A C 1
ATOM 3644 O O . SER A 1 481 ? 9.143 -2.569 -26.984 1.00 81.12 481 SER A O 1
ATOM 3646 N N . LEU A 1 482 ? 9.378 -4.796 -26.763 1.00 87.81 482 LEU A N 1
ATOM 3647 C CA . LEU A 1 482 ? 8.127 -5.194 -27.382 1.00 87.81 482 LEU A CA 1
ATOM 3648 C C . LEU A 1 482 ? 7.414 -6.159 -26.438 1.00 87.81 482 LEU A C 1
ATOM 3650 O O . LEU A 1 482 ? 8.008 -7.157 -26.032 1.00 87.81 482 LEU A O 1
ATOM 3654 N N . LEU A 1 483 ? 6.139 -5.896 -26.161 1.00 89.56 483 LEU A N 1
ATOM 3655 C CA . LEU A 1 483 ? 5.193 -6.874 -25.627 1.00 89.56 483 LEU A CA 1
ATOM 3656 C C . LEU A 1 483 ? 4.247 -7.301 -26.749 1.00 89.56 483 LEU A C 1
ATOM 3658 O O . LEU A 1 483 ? 3.639 -6.447 -27.398 1.00 89.56 483 LEU A O 1
ATOM 3662 N N . VAL A 1 484 ? 4.089 -8.605 -26.949 1.00 92.12 484 VAL A N 1
ATOM 3663 C CA . VAL A 1 484 ? 3.011 -9.154 -27.780 1.00 92.12 484 VAL A CA 1
ATOM 3664 C C . VAL A 1 484 ? 1.939 -9.751 -26.882 1.00 92.12 484 VAL A C 1
ATOM 3666 O O . VAL A 1 484 ? 2.263 -10.371 -25.869 1.00 92.12 484 VAL A O 1
ATOM 3669 N N . ILE A 1 485 ? 0.676 -9.550 -27.246 1.00 92.19 485 ILE A N 1
ATOM 3670 C CA . ILE A 1 485 ? -0.490 -10.046 -26.510 1.00 92.19 485 ILE A CA 1
ATOM 3671 C C . ILE A 1 485 ? -1.389 -10.800 -27.494 1.00 92.19 485 ILE A C 1
ATOM 3673 O O . ILE A 1 485 ? -1.691 -10.273 -28.566 1.00 92.19 485 ILE A O 1
ATOM 3677 N N . ASP A 1 486 ? -1.791 -12.025 -27.158 1.00 92.44 486 ASP A N 1
ATOM 3678 C CA . ASP A 1 486 ? -2.785 -12.783 -27.933 1.00 92.44 486 ASP A CA 1
ATOM 3679 C C . ASP A 1 486 ? -4.233 -12.392 -27.563 1.00 92.44 486 ASP A C 1
ATOM 3681 O O . ASP A 1 486 ? -4.467 -11.658 -26.601 1.00 92.44 486 ASP A O 1
ATOM 3685 N N . GLU A 1 487 ? -5.226 -12.898 -28.303 1.00 90.69 487 GLU A N 1
ATOM 3686 C CA . GLU A 1 487 ? -6.657 -12.621 -28.046 1.00 90.69 487 GLU A CA 1
ATOM 3687 C C . GLU A 1 487 ? -7.141 -13.080 -26.654 1.00 90.69 487 GLU A C 1
ATOM 3689 O O . GLU A 1 487 ? -8.196 -12.664 -26.178 1.00 90.69 487 GLU A O 1
ATOM 3694 N N . ASN A 1 488 ? -6.364 -13.940 -25.992 1.00 90.19 488 ASN A N 1
ATOM 3695 C CA . ASN A 1 488 ? -6.637 -14.472 -24.665 1.00 90.19 488 ASN A CA 1
ATOM 3696 C C . ASN A 1 488 ? -5.803 -13.762 -23.585 1.00 90.19 488 ASN A C 1
ATOM 3698 O O . ASN A 1 488 ? -5.750 -14.239 -22.455 1.00 90.19 488 ASN A O 1
ATOM 3702 N N . GLY A 1 489 ? -5.118 -12.660 -23.900 1.00 91.12 489 GLY A N 1
ATOM 3703 C CA . GLY A 1 489 ? -4.336 -11.887 -22.937 1.00 91.12 489 GLY A CA 1
ATOM 3704 C C . GLY A 1 489 ? -3.014 -12.531 -22.505 1.00 91.12 489 GLY A C 1
ATOM 3705 O O . GLY A 1 489 ? -2.401 -12.073 -21.538 1.00 91.12 489 GLY A O 1
ATOM 3706 N N . ARG A 1 490 ? -2.551 -13.594 -23.169 1.00 93.19 490 ARG A N 1
ATOM 3707 C CA . ARG A 1 490 ? -1.236 -14.196 -22.899 1.00 93.19 490 ARG A CA 1
ATOM 3708 C C . ARG A 1 490 ? -0.152 -13.370 -23.557 1.00 93.19 490 ARG A C 1
ATOM 3710 O O . ARG A 1 490 ? -0.365 -12.808 -24.630 1.00 93.19 490 ARG A O 1
ATOM 3717 N N . THR A 1 491 ? 1.021 -13.338 -22.937 1.00 93.50 491 THR A N 1
ATOM 3718 C CA . THR A 1 491 ? 2.087 -12.436 -23.362 1.00 93.50 491 THR A CA 1
ATOM 3719 C C . THR A 1 491 ? 3.418 -13.129 -23.580 1.00 93.50 491 THR A C 1
ATOM 3721 O O . THR A 1 491 ? 3.723 -14.164 -22.987 1.00 93.50 491 THR A O 1
ATOM 3724 N N . ASP A 1 492 ? 4.224 -12.508 -24.431 1.00 92.94 492 ASP A N 1
ATOM 3725 C CA . ASP A 1 492 ? 5.669 -12.682 -24.457 1.00 92.94 492 ASP A CA 1
ATOM 3726 C C . ASP A 1 492 ? 6.314 -11.325 -24.738 1.00 92.94 492 ASP A C 1
ATOM 3728 O O . ASP A 1 492 ? 5.691 -10.443 -25.338 1.00 92.94 492 ASP A O 1
ATOM 3732 N N . ALA A 1 493 ? 7.549 -11.136 -24.288 1.00 90.75 493 ALA A N 1
ATOM 3733 C CA . ALA A 1 493 ? 8.256 -9.883 -24.489 1.00 90.75 493 ALA A CA 1
ATOM 3734 C C . ALA A 1 493 ? 9.685 -10.104 -24.958 1.00 90.75 493 ALA A C 1
ATOM 3736 O O . ALA A 1 493 ? 10.368 -11.040 -24.543 1.00 90.75 493 ALA A O 1
ATOM 3737 N N . VAL A 1 494 ? 10.155 -9.178 -25.786 1.00 89.50 494 VAL A N 1
ATOM 3738 C CA . VAL A 1 494 ? 11.560 -9.083 -26.163 1.00 89.50 494 VAL A CA 1
ATOM 3739 C C . VAL A 1 494 ? 12.085 -7.704 -25.807 1.00 89.50 494 VAL A C 1
ATOM 3741 O O . VAL A 1 494 ? 11.401 -6.691 -25.943 1.00 89.50 494 VAL A O 1
ATOM 3744 N N . TYR A 1 495 ? 13.321 -7.697 -25.339 1.00 82.19 495 TYR A N 1
ATOM 3745 C CA . TYR A 1 495 ? 14.076 -6.512 -24.995 1.00 82.19 495 TYR A CA 1
ATOM 3746 C C . TYR A 1 495 ? 15.355 -6.491 -25.830 1.00 82.19 495 TYR A C 1
ATOM 3748 O O . TYR A 1 495 ? 16.014 -7.524 -25.991 1.00 82.19 495 TYR A O 1
ATOM 3756 N N . SER A 1 496 ? 15.694 -5.334 -26.389 1.00 78.12 496 SER A N 1
ATOM 3757 C CA . SER A 1 496 ? 16.863 -5.168 -27.242 1.00 78.12 496 SER A CA 1
ATOM 3758 C C . SER A 1 496 ? 17.376 -3.727 -27.186 1.00 78.12 496 SER A C 1
ATOM 3760 O O . SER A 1 496 ? 16.715 -2.821 -26.684 1.00 78.12 496 SER A O 1
ATOM 3762 N N . GLU A 1 497 ? 18.588 -3.519 -27.686 1.00 68.31 497 GLU A N 1
ATOM 3763 C CA . GLU A 1 497 ? 19.223 -2.207 -27.749 1.00 68.31 497 GLU A CA 1
ATOM 3764 C C . GLU A 1 497 ? 19.413 -1.822 -29.217 1.00 68.31 497 GLU A C 1
ATOM 3766 O O . GLU A 1 497 ? 19.888 -2.624 -30.025 1.00 68.31 497 GLU A O 1
ATOM 3771 N N . ALA A 1 498 ? 19.023 -0.597 -29.556 1.00 60.88 498 ALA A N 1
ATOM 3772 C CA . ALA A 1 498 ? 19.337 0.057 -30.814 1.00 60.88 498 ALA A CA 1
ATOM 3773 C C . ALA A 1 498 ? 20.348 1.176 -30.509 1.00 60.88 498 ALA A C 1
ATOM 3775 O O . ALA A 1 498 ? 20.068 2.120 -29.770 1.00 60.88 498 ALA A O 1
ATOM 3776 N N . LEU A 1 499 ? 21.564 1.064 -31.040 1.00 57.72 499 LEU A N 1
ATOM 3777 C CA . LEU A 1 499 ? 22.615 2.057 -30.808 1.00 57.72 499 LEU A CA 1
ATOM 3778 C C . LEU A 1 499 ? 22.338 3.303 -31.659 1.00 57.72 499 LEU A C 1
ATOM 3780 O O . LEU A 1 499 ? 22.573 3.271 -32.866 1.00 57.72 499 LEU A O 1
ATOM 3784 N N . ALA A 1 500 ? 21.883 4.408 -31.055 1.00 54.44 500 ALA A N 1
ATOM 3785 C CA . ALA A 1 500 ? 21.942 5.705 -31.725 1.00 54.44 500 ALA A CA 1
ATOM 3786 C C . ALA A 1 500 ? 23.368 6.277 -31.546 1.00 54.44 500 ALA A C 1
ATOM 3788 O O . ALA A 1 500 ? 23.793 6.512 -30.413 1.00 54.44 500 ALA A O 1
ATOM 3789 N N . PRO A 1 501 ? 24.142 6.467 -32.627 1.00 55.09 501 PRO A N 1
ATOM 3790 C CA . PRO A 1 501 ? 25.543 6.847 -32.560 1.00 55.09 501 PRO A CA 1
ATOM 3791 C C . PRO A 1 501 ? 25.705 8.259 -31.979 1.00 55.09 501 PRO A C 1
ATOM 3793 O O . PRO A 1 501 ? 24.928 9.168 -32.281 1.00 55.09 501 PRO A O 1
ATOM 3796 N N . ASN A 1 502 ? 26.726 8.426 -31.137 1.00 62.03 502 ASN A N 1
ATOM 3797 C CA . ASN A 1 502 ? 27.160 9.700 -30.558 1.00 62.03 502 ASN A CA 1
ATOM 3798 C C . ASN A 1 502 ? 28.311 10.294 -31.381 1.00 62.03 502 ASN A C 1
ATOM 3800 O O . ASN A 1 502 ? 29.068 9.548 -31.995 1.00 62.03 502 ASN A O 1
ATOM 3804 N N . ALA A 1 503 ? 28.466 11.619 -31.358 1.00 65.75 503 ALA A N 1
ATOM 3805 C CA . ALA A 1 503 ? 29.683 12.293 -31.804 1.00 65.75 503 ALA A CA 1
ATOM 3806 C C . ALA A 1 503 ? 30.441 12.800 -30.570 1.00 65.75 503 ALA A C 1
ATOM 3808 O O . ALA A 1 503 ? 29.921 13.640 -29.833 1.00 65.75 503 ALA A O 1
ATOM 3809 N N . GLU A 1 504 ? 31.635 12.268 -30.337 1.00 77.19 504 GLU A N 1
ATOM 3810 C CA . GLU A 1 504 ? 32.546 12.673 -29.264 1.00 77.19 504 GLU A CA 1
ATOM 3811 C C . GLU A 1 504 ? 33.771 13.303 -29.914 1.00 77.19 504 GLU A C 1
ATOM 3813 O O . GLU A 1 504 ? 34.262 12.780 -30.908 1.00 77.19 504 GLU A O 1
ATOM 3818 N N . PHE A 1 505 ? 34.232 14.442 -29.399 1.00 85.38 505 PHE A N 1
ATOM 3819 C CA . PHE A 1 505 ? 35.361 15.161 -29.982 1.00 85.38 505 PHE A CA 1
ATOM 3820 C C . PHE A 1 505 ? 36.507 15.221 -28.978 1.00 85.38 505 PHE A C 1
ATOM 3822 O O . PHE A 1 505 ? 36.307 15.747 -27.882 1.00 85.38 505 PHE A O 1
ATOM 3829 N N . SER A 1 506 ? 37.682 14.728 -29.365 1.00 89.31 506 SER A N 1
ATOM 3830 C CA . SER A 1 506 ? 38.944 14.992 -28.671 1.00 89.31 506 SER A CA 1
ATOM 3831 C C . SER A 1 506 ? 39.738 16.084 -29.370 1.00 89.31 506 SER A C 1
ATOM 3833 O O . SER A 1 506 ? 39.596 16.323 -30.579 1.00 89.31 506 SER A O 1
ATOM 3835 N N . VAL A 1 507 ? 40.574 16.767 -28.594 1.00 95.00 507 VAL A N 1
ATOM 3836 C CA . VAL A 1 507 ? 41.465 17.816 -29.090 1.00 95.00 507 VAL A CA 1
ATOM 3837 C C . VAL A 1 507 ? 42.892 17.555 -28.640 1.00 95.00 507 VAL A C 1
ATOM 3839 O O . VAL A 1 507 ? 43.155 17.092 -27.536 1.00 95.00 507 VAL A O 1
ATOM 3842 N N . THR A 1 508 ? 43.852 17.841 -29.512 1.00 95.81 508 THR A N 1
ATOM 3843 C CA . THR A 1 508 ? 45.276 17.755 -29.174 1.00 95.81 508 THR A CA 1
ATOM 3844 C C . THR A 1 508 ? 46.005 18.945 -29.766 1.00 95.81 508 THR A C 1
ATOM 3846 O O . THR A 1 508 ? 45.984 19.161 -30.979 1.00 95.81 508 THR A O 1
ATOM 3849 N N . VAL A 1 509 ? 46.673 19.725 -28.924 1.00 94.62 509 VAL A N 1
ATOM 3850 C CA . VAL A 1 509 ? 47.460 20.875 -29.352 1.00 94.62 509 VAL A CA 1
ATOM 3851 C C . VAL A 1 509 ? 48.739 20.381 -30.021 1.00 94.62 509 VAL A C 1
ATOM 3853 O O . VAL A 1 509 ? 49.557 19.678 -29.432 1.00 94.62 509 VAL A O 1
ATOM 3856 N N . THR A 1 510 ? 48.931 20.758 -31.284 1.00 94.50 510 THR A N 1
ATOM 3857 C CA . THR A 1 510 ? 50.073 20.310 -32.096 1.00 94.50 510 THR A CA 1
ATOM 3858 C C . THR A 1 510 ? 51.221 21.315 -32.090 1.00 94.50 510 THR A C 1
ATOM 3860 O O . THR A 1 510 ? 52.373 20.939 -32.322 1.00 94.50 510 THR A O 1
ATOM 3863 N N . GLY A 1 511 ? 50.946 22.585 -31.779 1.00 91.25 511 GLY A N 1
ATOM 3864 C CA . GLY A 1 511 ? 51.979 23.587 -31.547 1.00 91.25 511 GLY A CA 1
ATOM 3865 C C . GLY A 1 511 ? 51.466 25.022 -31.556 1.00 91.25 511 GLY A C 1
ATOM 3866 O O . GLY A 1 511 ? 50.283 25.291 -31.758 1.00 91.25 511 GLY A O 1
ATOM 3867 N N . THR A 1 512 ? 52.394 25.955 -31.354 1.00 93.88 512 THR A N 1
ATOM 3868 C CA . THR A 1 512 ? 52.156 27.395 -31.504 1.00 93.88 512 THR A CA 1
ATOM 3869 C C . THR A 1 512 ? 53.263 28.037 -32.331 1.00 93.88 512 THR A C 1
ATOM 3871 O O . THR A 1 512 ? 54.339 27.459 -32.511 1.00 93.88 512 THR A O 1
ATOM 3874 N N . ASN A 1 513 ? 53.031 29.262 -32.805 1.00 90.19 513 ASN A N 1
ATOM 3875 C CA . ASN A 1 513 ? 54.067 30.083 -33.439 1.00 90.19 513 ASN A CA 1
ATOM 3876 C C . ASN A 1 513 ? 55.010 30.783 -32.433 1.00 90.19 513 ASN A C 1
ATOM 3878 O O . ASN A 1 513 ? 55.807 31.631 -32.836 1.00 90.19 513 ASN A O 1
ATOM 3882 N N . GLY A 1 514 ? 54.922 30.444 -31.141 1.00 81.06 514 GLY A N 1
ATOM 3883 C CA . GLY A 1 514 ? 55.699 31.067 -30.077 1.00 81.06 514 GLY A CA 1
ATOM 3884 C C . GLY A 1 514 ? 57.165 30.611 -29.996 1.00 81.06 514 GLY A C 1
ATOM 3885 O O . GLY A 1 514 ? 57.512 29.519 -30.454 1.00 81.06 514 GLY A O 1
ATOM 3886 N N . PRO A 1 515 ? 58.042 31.410 -29.358 1.00 84.62 515 PRO A N 1
ATOM 3887 C CA . PRO A 1 515 ? 57.753 32.692 -28.706 1.00 84.62 515 PRO A CA 1
ATOM 3888 C C . PRO A 1 515 ? 57.507 33.836 -29.707 1.00 84.62 515 PRO A C 1
ATOM 3890 O O . PRO A 1 515 ? 58.156 33.899 -30.750 1.00 84.62 515 PRO A O 1
ATOM 3893 N N . ILE A 1 516 ? 56.591 34.752 -29.371 1.00 88.50 516 ILE A N 1
ATOM 3894 C CA . ILE A 1 516 ? 56.212 35.914 -30.203 1.00 88.50 516 ILE A CA 1
ATOM 3895 C C . ILE A 1 516 ? 56.457 37.237 -29.463 1.00 88.50 516 ILE A C 1
ATOM 3897 O O . ILE A 1 516 ? 56.656 37.245 -28.250 1.00 88.50 516 ILE A O 1
ATOM 3901 N N . GLU A 1 517 ? 56.450 38.363 -30.176 1.00 87.62 517 GLU A N 1
ATOM 3902 C CA . GLU A 1 517 ? 56.506 39.702 -29.570 1.00 87.62 517 GLU A CA 1
ATOM 3903 C C . GLU A 1 517 ? 55.097 40.243 -29.299 1.00 87.62 517 GLU A C 1
ATOM 3905 O O . GLU A 1 517 ? 54.169 39.991 -30.070 1.00 87.62 517 GLU A O 1
ATOM 3910 N N . ALA A 1 518 ? 54.946 41.024 -28.228 1.00 84.94 518 ALA A N 1
ATOM 3911 C CA . ALA A 1 518 ? 53.703 41.720 -27.907 1.00 84.94 518 ALA A CA 1
ATOM 3912 C C . ALA A 1 518 ? 53.217 42.584 -29.090 1.00 84.94 518 ALA A C 1
ATOM 3914 O O . ALA A 1 518 ? 53.957 43.427 -29.604 1.00 84.94 518 ALA A O 1
ATOM 3915 N N . GLY A 1 519 ? 51.972 42.373 -29.529 1.00 81.69 519 GLY A N 1
ATOM 3916 C CA . GLY A 1 519 ? 51.402 42.993 -30.732 1.00 81.69 519 GLY A CA 1
ATOM 3917 C C . GLY A 1 519 ? 51.415 42.100 -31.980 1.00 81.69 519 GLY A C 1
ATOM 3918 O O . GLY A 1 519 ? 50.826 42.479 -32.994 1.00 81.69 519 GLY A O 1
ATOM 3919 N N . ALA A 1 520 ? 52.074 40.935 -31.933 1.00 87.31 520 ALA A N 1
ATOM 3920 C CA . ALA A 1 520 ? 51.977 39.905 -32.965 1.00 87.31 520 ALA A CA 1
ATOM 3921 C C . ALA A 1 520 ? 50.778 38.972 -32.719 1.00 87.31 520 ALA A C 1
ATOM 3923 O O . ALA A 1 520 ? 50.302 38.802 -31.597 1.00 87.31 520 ALA A O 1
ATOM 3924 N N . GLU A 1 521 ? 50.282 38.345 -33.780 1.00 89.56 521 GLU A N 1
ATOM 3925 C CA . GLU A 1 521 ? 49.210 37.357 -33.681 1.00 89.56 521 GLU A CA 1
ATOM 3926 C C . GLU A 1 521 ? 49.758 36.018 -33.166 1.00 89.56 521 GLU A C 1
ATOM 3928 O O . GLU A 1 521 ? 50.688 35.449 -33.746 1.00 89.56 521 GLU A O 1
ATOM 3933 N N . LEU A 1 522 ? 49.182 35.521 -32.070 1.00 91.19 522 LEU A N 1
ATOM 3934 C CA . LEU A 1 522 ? 49.465 34.196 -31.530 1.00 91.19 522 LEU A CA 1
ATOM 3935 C C . LEU A 1 522 ? 48.660 33.166 -32.314 1.00 91.19 522 LEU A C 1
ATOM 3937 O O . LEU A 1 522 ? 47.433 33.186 -32.278 1.00 91.19 522 LEU A O 1
ATOM 3941 N N . GLU A 1 523 ? 49.352 32.268 -33.004 1.00 93.94 523 GLU A N 1
ATOM 3942 C CA . GLU A 1 523 ? 48.756 31.170 -33.758 1.00 93.94 523 GLU A CA 1
ATOM 3943 C C . GLU A 1 523 ? 48.886 29.872 -32.958 1.00 93.94 523 GLU A C 1
ATOM 3945 O O . GLU A 1 523 ? 49.984 29.524 -32.511 1.00 93.94 523 GLU A O 1
ATOM 3950 N N . VAL A 1 524 ? 47.770 29.163 -32.784 1.00 95.88 524 VAL A N 1
ATOM 3951 C CA . VAL A 1 524 ? 47.700 27.860 -32.114 1.00 95.88 524 VAL A CA 1
ATOM 3952 C C . VAL A 1 524 ? 47.138 26.836 -33.084 1.00 95.88 524 VAL A C 1
ATOM 3954 O O . VAL A 1 524 ? 46.024 26.999 -33.584 1.00 95.88 524 VAL A O 1
ATOM 3957 N N . SER A 1 525 ? 47.910 25.784 -33.340 1.00 96.31 525 SER A N 1
ATOM 3958 C CA . SER A 1 525 ? 47.531 24.661 -34.195 1.00 96.31 525 SER A CA 1
ATOM 3959 C C . SER A 1 525 ? 47.128 23.470 -33.331 1.00 96.31 525 SER A C 1
ATOM 3961 O O . SER A 1 525 ? 47.812 23.138 -32.360 1.00 96.31 525 SER A O 1
ATOM 3963 N N . PHE A 1 526 ? 46.034 22.805 -33.683 1.00 97.06 526 PHE A N 1
ATOM 3964 C CA . PHE A 1 526 ? 45.500 21.664 -32.940 1.00 97.06 526 PHE A CA 1
ATOM 3965 C C . PHE A 1 526 ? 44.764 20.711 -33.878 1.00 97.06 526 PHE A C 1
ATOM 3967 O O . PHE A 1 526 ? 44.188 21.136 -34.878 1.00 97.06 526 PHE A O 1
ATOM 3974 N N . ASP A 1 527 ? 44.794 19.426 -33.550 1.00 96.62 527 ASP A N 1
ATOM 3975 C CA . ASP A 1 527 ? 44.000 18.409 -34.226 1.00 96.62 527 ASP A CA 1
ATOM 3976 C C . ASP A 1 527 ? 42.686 18.223 -33.464 1.00 96.62 527 ASP A C 1
ATOM 3978 O O . ASP A 1 527 ? 42.672 18.166 -32.233 1.00 96.62 527 ASP A O 1
ATOM 3982 N N . VAL A 1 528 ? 41.584 18.133 -34.203 1.00 94.81 528 VAL A N 1
ATOM 3983 C CA . VAL A 1 528 ? 40.256 17.790 -33.689 1.00 94.81 528 VAL A CA 1
ATOM 3984 C C . VAL A 1 528 ? 39.881 16.443 -34.277 1.00 94.81 528 VAL A C 1
ATOM 3986 O O . VAL A 1 528 ? 39.803 16.317 -35.500 1.00 94.81 528 VAL A O 1
ATOM 3989 N N . THR A 1 529 ? 39.636 15.448 -33.431 1.00 91.25 529 THR A N 1
ATOM 3990 C CA . THR A 1 529 ? 39.185 14.120 -33.867 1.00 91.25 529 THR A CA 1
ATOM 3991 C C . THR A 1 529 ? 37.761 13.898 -33.405 1.00 91.25 529 THR A C 1
ATOM 3993 O O . THR A 1 529 ? 37.446 14.153 -32.250 1.00 91.25 529 THR A O 1
ATOM 3996 N N . ASN A 1 530 ? 36.894 13.431 -34.301 1.00 87.81 530 ASN A N 1
ATOM 3997 C CA . ASN A 1 530 ? 35.605 12.881 -33.900 1.00 87.81 530 ASN A CA 1
ATOM 3998 C C . ASN A 1 530 ? 35.793 11.401 -33.545 1.00 87.81 530 ASN A C 1
ATOM 4000 O O . ASN A 1 530 ? 35.758 10.537 -34.421 1.00 87.81 530 ASN A O 1
ATOM 4004 N N . ASP A 1 531 ? 36.018 11.120 -32.264 1.00 79.50 531 ASP A N 1
ATOM 4005 C CA . ASP A 1 531 ? 36.119 9.766 -31.706 1.00 79.50 531 ASP A CA 1
ATOM 4006 C C . ASP A 1 531 ? 34.764 9.050 -31.642 1.00 79.50 531 ASP A C 1
ATOM 4008 O O . ASP A 1 531 ? 34.700 7.858 -31.342 1.00 79.50 531 ASP A O 1
ATOM 4012 N N . GLY A 1 532 ? 33.679 9.773 -31.935 1.00 69.31 532 GLY A N 1
ATOM 4013 C CA . GLY A 1 532 ? 32.341 9.218 -32.029 1.00 69.31 532 GLY A CA 1
ATOM 4014 C C . GLY A 1 532 ? 32.035 8.513 -33.352 1.00 69.31 532 GLY A C 1
ATOM 4015 O O . GLY A 1 532 ? 32.781 8.532 -34.333 1.00 69.31 532 GLY A O 1
ATOM 4016 N N . ASP A 1 533 ? 30.847 7.919 -33.387 1.00 67.19 533 ASP A N 1
ATOM 4017 C CA . ASP A 1 533 ? 30.341 7.063 -34.460 1.00 67.19 533 ASP A CA 1
ATOM 4018 C C . ASP A 1 533 ? 29.372 7.792 -35.421 1.00 67.19 533 ASP A C 1
ATOM 4020 O O . ASP A 1 533 ? 28.760 7.159 -36.286 1.00 67.19 533 ASP A O 1
ATOM 4024 N N . ALA A 1 534 ? 29.215 9.119 -35.289 1.00 66.06 534 ALA A N 1
ATOM 4025 C CA . ALA A 1 534 ? 28.303 9.949 -36.090 1.00 66.06 534 ALA A CA 1
ATOM 4026 C C . ALA A 1 534 ? 28.960 11.229 -36.633 1.00 66.06 534 ALA A C 1
ATOM 4028 O O . ALA A 1 534 ? 29.730 11.873 -35.927 1.00 66.06 534 ALA A O 1
ATOM 4029 N N . GLU A 1 535 ? 28.587 11.655 -37.849 1.00 77.19 535 GLU A N 1
ATOM 4030 C CA . GLU A 1 535 ? 28.965 12.973 -38.383 1.00 77.19 535 GLU A CA 1
ATOM 4031 C C . GLU A 1 535 ? 28.321 14.088 -37.547 1.00 77.19 535 GLU A C 1
ATOM 4033 O O . GLU A 1 535 ? 27.099 14.130 -37.377 1.00 77.19 535 GLU A O 1
ATOM 4038 N N . ALA A 1 536 ? 29.119 15.035 -37.062 1.00 75.62 536 ALA A N 1
ATOM 4039 C CA . ALA A 1 536 ? 28.601 16.194 -36.344 1.00 75.62 536 ALA A CA 1
ATOM 4040 C C . ALA A 1 536 ? 29.463 17.435 -36.562 1.00 75.62 536 ALA A C 1
ATOM 4042 O O . ALA A 1 536 ? 30.621 17.359 -36.965 1.00 75.62 536 ALA A O 1
ATOM 4043 N N . ALA A 1 537 ? 28.876 18.606 -36.295 1.00 81.25 537 ALA A N 1
ATOM 4044 C CA . ALA A 1 537 ? 29.611 19.863 -36.238 1.00 81.25 537 ALA A CA 1
ATOM 4045 C C . ALA A 1 537 ? 29.843 20.271 -34.782 1.00 81.25 537 ALA A C 1
ATOM 4047 O O . ALA A 1 537 ? 28.885 20.334 -34.009 1.00 81.25 537 ALA A O 1
ATOM 4048 N N . ARG A 1 538 ? 31.080 20.627 -34.441 1.00 86.69 538 ARG A N 1
ATOM 4049 C CA . ARG A 1 538 ? 31.487 21.062 -33.105 1.00 86.69 538 ARG A CA 1
ATOM 4050 C C . ARG A 1 538 ? 32.156 22.429 -33.170 1.00 86.69 538 ARG A C 1
ATOM 4052 O O . ARG A 1 538 ? 32.874 22.731 -34.120 1.00 86.69 538 ARG A O 1
ATOM 4059 N N . THR A 1 539 ? 31.874 23.266 -32.177 1.00 91.25 539 THR A N 1
ATOM 4060 C CA . THR A 1 539 ? 32.631 24.496 -31.928 1.00 91.25 539 THR A CA 1
ATOM 4061 C C . THR A 1 539 ? 33.710 24.171 -30.900 1.00 91.25 539 THR A C 1
ATOM 4063 O O . THR A 1 539 ? 33.385 23.597 -29.865 1.00 91.25 539 THR A O 1
ATOM 4066 N N . ILE A 1 540 ? 34.957 24.500 -31.220 1.00 95.19 540 ILE A N 1
ATOM 4067 C CA . ILE A 1 540 ? 36.136 24.334 -30.375 1.00 95.19 540 ILE A CA 1
ATOM 4068 C C . ILE A 1 540 ? 36.555 25.718 -29.895 1.00 95.19 540 ILE A C 1
ATOM 4070 O O . ILE A 1 540 ? 36.785 26.610 -30.719 1.00 95.19 540 ILE A O 1
ATOM 4074 N N . ASP A 1 541 ? 36.628 25.895 -28.585 1.00 95.69 541 ASP A N 1
ATOM 4075 C CA . ASP A 1 541 ? 36.998 27.152 -27.950 1.00 95.69 541 ASP A CA 1
ATOM 4076 C C . ASP A 1 541 ? 38.509 27.185 -27.699 1.00 95.69 541 ASP A C 1
ATOM 4078 O O . ASP A 1 541 ? 39.100 26.216 -27.231 1.00 95.69 541 ASP A O 1
ATOM 4082 N N . VAL A 1 542 ? 39.148 28.309 -28.024 1.00 95.81 542 VAL A N 1
ATOM 4083 C CA . VAL A 1 542 ? 40.581 28.541 -27.798 1.00 95.81 542 VAL A CA 1
ATOM 4084 C C . VAL A 1 542 ? 40.733 29.799 -26.965 1.00 95.81 542 VAL A C 1
ATOM 4086 O O . VAL A 1 542 ? 40.273 30.870 -27.365 1.00 95.81 542 VAL A O 1
ATOM 4089 N N . SER A 1 543 ? 41.365 29.693 -25.801 1.00 95.06 543 SER A N 1
ATOM 4090 C CA . SER A 1 543 ? 41.454 30.804 -24.853 1.00 95.06 543 SER A CA 1
ATOM 4091 C C . SER A 1 543 ? 42.780 30.843 -24.108 1.00 95.06 543 SER A C 1
ATOM 4093 O O . SER A 1 543 ? 43.391 29.810 -23.856 1.00 95.06 543 SER A O 1
ATOM 4095 N N . ALA A 1 544 ? 43.220 32.046 -23.750 1.00 91.81 544 ALA A N 1
ATOM 4096 C CA . ALA A 1 544 ? 44.355 32.269 -22.867 1.00 91.81 544 ALA A CA 1
ATOM 4097 C C . ALA A 1 544 ? 44.035 33.426 -21.915 1.00 91.81 544 ALA A C 1
ATOM 4099 O O . ALA A 1 544 ? 43.654 34.519 -22.356 1.00 91.81 544 ALA A O 1
ATOM 4100 N N . ASP A 1 545 ? 44.176 33.184 -20.611 1.00 86.62 545 ASP A N 1
ATOM 4101 C CA . ASP A 1 545 ? 43.888 34.191 -19.588 1.00 86.62 545 ASP A CA 1
ATOM 4102 C C . ASP A 1 545 ? 44.816 35.403 -19.756 1.00 86.62 545 ASP A C 1
ATOM 4104 O O . ASP A 1 545 ? 46.023 35.257 -19.929 1.00 86.62 545 ASP A O 1
ATOM 4108 N N . GLY A 1 546 ? 44.253 36.611 -19.771 1.00 82.56 546 GLY A N 1
ATOM 4109 C CA . GLY A 1 546 ? 44.997 37.846 -20.048 1.00 82.56 546 GLY A CA 1
ATOM 4110 C C . GLY A 1 546 ? 45.280 38.172 -21.526 1.00 82.56 546 GLY A C 1
ATOM 4111 O O . GLY A 1 546 ? 45.757 39.273 -21.782 1.00 82.56 546 GLY A O 1
ATOM 4112 N N . ILE A 1 547 ? 44.954 37.296 -22.491 1.00 87.44 547 ILE A N 1
ATOM 4113 C CA . ILE A 1 547 ? 45.020 37.594 -23.944 1.00 87.44 547 ILE A CA 1
ATOM 4114 C C . ILE A 1 547 ? 43.611 37.653 -24.556 1.00 87.44 547 ILE A C 1
ATOM 4116 O O . ILE A 1 547 ? 43.284 38.579 -25.296 1.00 87.44 547 ILE A O 1
ATOM 4120 N N . GLY A 1 548 ? 42.750 36.679 -24.242 1.00 87.50 548 GLY A N 1
ATOM 4121 C CA . GLY A 1 548 ? 41.377 36.601 -24.754 1.00 87.50 548 GLY A CA 1
ATOM 4122 C C . GLY A 1 548 ? 40.995 35.210 -25.261 1.00 87.50 548 GLY A C 1
ATOM 4123 O O . GLY A 1 548 ? 41.699 34.230 -25.019 1.00 87.50 548 GLY A O 1
ATOM 4124 N N . SER A 1 549 ? 39.864 35.119 -25.966 1.00 92.62 549 SER A N 1
ATOM 4125 C CA . SER A 1 549 ? 39.341 33.865 -26.521 1.00 92.62 549 SER A CA 1
ATOM 4126 C C . SER A 1 549 ? 38.818 34.012 -27.952 1.00 92.62 549 SER A C 1
ATOM 4128 O O . SER A 1 549 ? 38.435 35.095 -28.398 1.00 92.62 549 SER A O 1
ATOM 4130 N N . THR A 1 550 ? 38.810 32.899 -28.681 1.00 94.75 550 THR A N 1
ATOM 4131 C CA . THR A 1 550 ? 38.247 32.738 -30.026 1.00 94.75 550 THR A CA 1
ATOM 4132 C C . THR A 1 550 ? 37.670 31.326 -30.172 1.00 94.75 550 THR A C 1
ATOM 4134 O O . THR A 1 550 ? 37.820 30.504 -29.272 1.00 94.75 550 THR A O 1
ATOM 4137 N N . SER A 1 551 ? 37.008 31.022 -31.289 1.00 92.06 551 SER A N 1
ATOM 4138 C CA . SER A 1 551 ? 36.496 29.673 -31.552 1.00 92.06 551 SER A CA 1
ATOM 4139 C C . SER A 1 551 ? 36.593 29.275 -33.023 1.00 92.06 551 SER A C 1
ATOM 4141 O O . SER A 1 551 ? 36.519 30.114 -33.925 1.00 92.06 551 SER A O 1
ATOM 4143 N N . VAL A 1 552 ? 36.740 27.971 -33.263 1.00 93.50 552 VAL A N 1
ATOM 4144 C CA . VAL A 1 552 ? 36.733 27.349 -34.594 1.00 93.50 552 VAL A CA 1
ATOM 4145 C C . VAL A 1 552 ? 35.591 26.344 -34.652 1.00 93.50 552 VAL A C 1
ATOM 4147 O O . VAL A 1 552 ? 35.435 25.521 -33.757 1.00 93.50 552 VAL A O 1
ATOM 4150 N N . ARG A 1 553 ? 34.764 26.393 -35.701 1.00 90.44 553 ARG A N 1
ATOM 4151 C CA . ARG A 1 553 ? 33.682 25.421 -35.905 1.00 90.44 553 ARG A CA 1
ATOM 4152 C C . ARG A 1 553 ? 34.061 24.448 -37.012 1.00 90.44 553 ARG A C 1
ATOM 4154 O O . ARG A 1 553 ? 34.171 24.864 -38.162 1.00 90.44 553 ARG A O 1
ATOM 4161 N N . THR A 1 554 ? 34.173 23.169 -36.676 1.00 88.44 554 THR A N 1
ATOM 4162 C CA . THR A 1 554 ? 34.519 22.095 -37.615 1.00 88.44 554 THR A CA 1
ATOM 4163 C C . THR A 1 554 ? 33.388 21.071 -37.712 1.00 88.44 554 THR A C 1
ATOM 4165 O O . THR A 1 554 ? 32.543 20.988 -36.817 1.00 88.44 554 THR A O 1
ATOM 4168 N N . ARG A 1 555 ? 33.305 20.337 -38.823 1.00 86.38 555 ARG A N 1
ATOM 4169 C CA . ARG A 1 555 ? 32.334 19.254 -39.043 1.00 86.38 555 ARG A CA 1
ATOM 4170 C C . ARG A 1 555 ? 33.088 18.045 -39.565 1.00 86.38 555 ARG A C 1
ATOM 4172 O O . ARG A 1 555 ? 33.734 18.172 -40.598 1.00 86.38 555 ARG A O 1
ATOM 4179 N N . LEU A 1 556 ? 32.973 16.929 -38.856 1.00 85.44 556 LEU A N 1
ATOM 4180 C CA . LEU A 1 556 ? 33.763 15.725 -39.091 1.00 85.44 556 LEU A CA 1
ATOM 4181 C C . LEU A 1 556 ? 32.853 14.505 -39.151 1.00 85.44 556 LEU A C 1
ATOM 4183 O O . LEU A 1 556 ? 31.954 14.372 -38.312 1.00 85.44 556 LEU A O 1
ATOM 4187 N N . ASP A 1 557 ? 33.116 13.619 -40.110 1.00 81.38 557 ASP A N 1
ATOM 4188 C CA . ASP A 1 557 ? 32.587 12.255 -40.112 1.00 81.38 557 ASP A CA 1
ATOM 4189 C C . ASP A 1 557 ? 33.164 11.453 -38.924 1.00 81.38 557 ASP A C 1
ATOM 4191 O O . ASP A 1 557 ? 34.116 11.867 -38.261 1.00 81.38 557 ASP A O 1
ATOM 4195 N N . SER A 1 558 ? 32.582 10.288 -38.629 1.00 79.75 558 SER A N 1
ATOM 4196 C CA . SER A 1 558 ? 33.102 9.386 -37.589 1.00 79.75 558 SER A CA 1
ATOM 4197 C C . SER A 1 558 ? 34.545 8.954 -37.876 1.00 79.75 558 SER A C 1
ATOM 4199 O O . SER A 1 558 ? 34.857 8.500 -38.982 1.00 79.75 558 SER A O 1
ATOM 4201 N N . GLY A 1 559 ? 35.414 9.069 -36.868 1.00 78.50 559 GLY A N 1
ATOM 4202 C CA . GLY A 1 559 ? 36.833 8.722 -36.952 1.00 78.50 559 GLY A CA 1
ATOM 4203 C C . GLY A 1 559 ? 37.664 9.659 -37.832 1.00 78.50 559 GLY A C 1
ATOM 4204 O O . GLY A 1 559 ? 38.827 9.357 -38.110 1.00 78.50 559 GLY A O 1
ATOM 4205 N N . GLU A 1 560 ? 37.085 10.763 -38.314 1.00 90.94 560 GLU A N 1
ATOM 4206 C CA . GLU A 1 560 ? 37.806 11.782 -39.068 1.00 90.94 560 GLU A CA 1
ATOM 4207 C C . GLU A 1 560 ? 38.529 12.743 -38.114 1.00 90.94 560 GLU A C 1
ATOM 4209 O O . GLU A 1 560 ? 37.992 13.158 -37.084 1.00 90.94 560 GLU A O 1
ATOM 4214 N N . THR A 1 561 ? 39.755 13.112 -38.489 1.00 93.81 561 THR A N 1
ATOM 4215 C CA . THR A 1 561 ? 40.567 14.124 -37.807 1.00 93.81 561 THR A CA 1
ATOM 4216 C C . THR A 1 561 ? 40.794 15.299 -38.751 1.00 93.81 561 THR A C 1
ATOM 4218 O O . THR A 1 561 ? 41.223 15.099 -39.891 1.00 93.81 561 THR A O 1
ATOM 4221 N N . SER A 1 562 ? 40.562 16.520 -38.271 1.00 95.19 562 SER A N 1
ATOM 4222 C CA . SER A 1 562 ? 40.913 17.759 -38.974 1.00 95.19 562 SER A CA 1
ATOM 4223 C C . SER A 1 562 ? 41.962 18.538 -38.196 1.00 95.19 562 SER A C 1
ATOM 4225 O O . SER A 1 562 ? 41.861 18.684 -36.980 1.00 95.19 562 SER A O 1
ATOM 4227 N N . ALA A 1 563 ? 42.954 19.055 -38.917 1.00 95.31 563 ALA A N 1
ATOM 4228 C CA . ALA A 1 563 ? 43.931 19.986 -38.375 1.00 95.31 563 ALA A CA 1
ATOM 4229 C C . ALA A 1 563 ? 43.377 21.408 -38.491 1.00 95.31 563 ALA A C 1
ATOM 4231 O O . ALA A 1 563 ? 43.124 21.899 -39.595 1.00 95.31 563 ALA A O 1
ATOM 4232 N N . GLU A 1 564 ? 43.218 22.070 -37.355 1.00 96.62 564 GLU A N 1
ATOM 4233 C CA . GLU A 1 564 ? 42.660 23.410 -37.244 1.00 96.62 564 GLU A CA 1
ATOM 4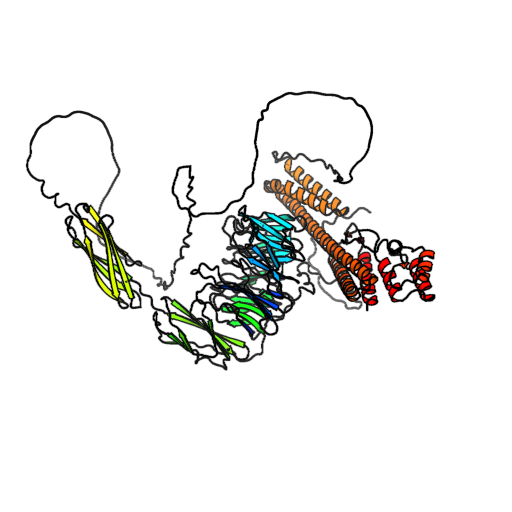234 C C . GLU A 1 564 ? 43.717 24.394 -36.732 1.00 96.62 564 GLU A C 1
ATOM 4236 O O . GLU A 1 564 ? 44.775 24.037 -36.204 1.00 96.62 564 GLU A O 1
ATOM 4241 N N . THR A 1 565 ? 43.462 25.683 -36.934 1.00 94.50 565 THR A N 1
ATOM 4242 C CA . THR A 1 565 ? 44.336 26.747 -36.442 1.00 94.50 565 THR A CA 1
ATOM 4243 C C . THR A 1 565 ? 43.505 27.938 -36.002 1.00 94.50 565 THR A C 1
ATOM 4245 O O . THR A 1 565 ? 42.630 28.402 -36.734 1.00 94.50 565 THR A O 1
ATOM 4248 N N . ALA A 1 566 ? 43.789 28.433 -34.802 1.00 94.00 566 ALA A N 1
ATOM 4249 C CA . ALA A 1 566 ? 43.145 29.598 -34.219 1.00 94.00 566 ALA A CA 1
ATOM 4250 C C . ALA A 1 566 ? 44.167 30.703 -33.951 1.00 94.00 566 ALA A C 1
ATOM 4252 O O . ALA A 1 566 ? 45.340 30.438 -33.686 1.00 94.00 566 ALA A O 1
ATOM 4253 N N . THR A 1 567 ? 43.699 31.949 -33.992 1.00 94.56 567 THR A N 1
ATOM 4254 C CA . THR A 1 567 ? 44.539 33.127 -33.778 1.00 94.56 567 THR A CA 1
ATOM 4255 C C . THR A 1 567 ? 43.995 33.975 -32.635 1.00 94.56 567 THR A C 1
ATOM 4257 O O . THR A 1 567 ? 42.817 34.337 -32.638 1.00 94.56 567 THR A O 1
ATOM 4260 N N . LEU A 1 568 ? 44.861 34.315 -31.681 1.00 91.38 568 LEU A N 1
ATOM 4261 C CA . LEU A 1 568 ? 44.594 35.261 -30.600 1.00 91.38 568 LEU A CA 1
ATOM 4262 C C . LEU A 1 568 ? 45.420 36.534 -30.829 1.00 91.38 568 LEU A C 1
ATOM 4264 O O . LEU A 1 568 ? 46.614 36.475 -31.129 1.00 91.38 568 LEU A O 1
ATOM 4268 N N . ALA A 1 569 ? 44.785 37.698 -30.701 1.00 89.75 569 ALA A N 1
ATOM 4269 C CA . ALA A 1 569 ? 45.476 38.976 -30.819 1.00 89.75 569 ALA A CA 1
ATOM 4270 C C . ALA A 1 569 ? 46.192 39.293 -29.504 1.00 89.75 569 ALA A C 1
ATOM 4272 O O . ALA A 1 569 ? 45.551 39.337 -28.459 1.00 89.75 569 ALA A O 1
ATOM 4273 N N . THR A 1 570 ? 47.500 39.542 -29.564 1.00 88.00 570 THR A N 1
ATOM 4274 C CA . THR A 1 570 ? 48.248 40.076 -28.421 1.00 88.00 570 THR A CA 1
ATOM 4275 C C . THR A 1 570 ? 48.423 41.581 -28.567 1.00 88.00 570 THR A C 1
ATOM 4277 O O . THR A 1 570 ? 48.440 42.120 -29.677 1.00 88.00 570 THR A O 1
ATOM 4280 N N . ASP A 1 571 ? 48.568 42.274 -27.447 1.00 84.94 571 ASP A N 1
ATOM 4281 C CA . ASP A 1 571 ? 48.844 43.706 -27.393 1.00 84.94 571 ASP A CA 1
ATOM 4282 C C . ASP A 1 571 ? 50.035 44.010 -26.477 1.00 84.94 571 ASP A C 1
ATOM 4284 O O . ASP A 1 571 ? 50.708 43.111 -25.977 1.00 84.94 571 ASP A O 1
ATOM 4288 N N . SER A 1 572 ? 50.317 45.295 -26.260 1.00 81.25 572 SER A N 1
ATOM 4289 C CA . SER A 1 572 ? 51.426 45.741 -25.412 1.00 81.25 572 SER A CA 1
ATOM 4290 C C . SER A 1 572 ? 51.304 45.340 -23.937 1.00 81.25 572 SER A C 1
ATOM 4292 O O . SER A 1 572 ? 52.285 45.466 -23.210 1.00 81.25 572 SER A O 1
ATOM 4294 N N . GLU A 1 573 ? 50.125 44.915 -23.479 1.00 80.75 573 GLU A N 1
ATOM 4295 C CA . GLU A 1 573 ? 49.887 44.461 -22.103 1.00 80.75 573 GLU A CA 1
ATOM 4296 C C . GLU A 1 573 ? 50.005 42.929 -21.985 1.00 80.75 573 GLU A C 1
ATOM 4298 O O . GLU A 1 573 ? 50.225 42.402 -20.895 1.00 80.75 573 GLU A O 1
ATOM 4303 N N . SER A 1 574 ? 49.972 42.222 -23.116 1.00 84.94 574 SER A N 1
ATOM 4304 C CA . SER A 1 574 ? 50.084 40.767 -23.241 1.00 84.94 574 SER A CA 1
ATOM 4305 C C . SER A 1 574 ? 51.540 40.269 -23.135 1.00 84.94 574 SER A C 1
ATOM 4307 O O . SER A 1 574 ? 52.002 39.528 -23.994 1.00 84.94 574 SER A O 1
ATOM 4309 N N . VAL A 1 575 ? 52.305 40.687 -22.119 1.00 85.62 575 VAL A N 1
ATOM 4310 C CA . VAL A 1 575 ? 53.719 40.288 -21.923 1.00 85.62 575 VAL A CA 1
ATOM 4311 C C . VAL A 1 575 ? 53.835 39.271 -20.789 1.00 85.62 575 VAL A C 1
ATOM 4313 O O . VAL A 1 575 ? 53.437 39.547 -19.659 1.00 85.62 575 VAL A O 1
ATOM 4316 N N . GLY A 1 576 ? 54.439 38.111 -21.056 1.00 86.94 576 GLY A N 1
ATOM 4317 C CA . GLY A 1 576 ? 54.575 37.044 -20.063 1.00 86.94 576 GLY A CA 1
ATOM 4318 C C . GLY A 1 576 ? 54.494 35.645 -20.663 1.00 86.94 576 GLY A C 1
ATOM 4319 O O . GLY A 1 576 ? 54.600 35.462 -21.872 1.00 86.94 576 GLY A O 1
ATOM 4320 N N . THR A 1 577 ? 54.345 34.639 -19.801 1.00 89.81 577 THR A N 1
ATOM 4321 C CA . THR A 1 577 ? 54.018 33.269 -20.222 1.00 89.81 577 THR A CA 1
ATOM 4322 C C . THR A 1 577 ? 52.543 33.022 -19.954 1.00 89.81 577 THR A C 1
ATOM 4324 O O . THR A 1 577 ? 52.079 33.299 -18.851 1.00 89.81 577 THR A O 1
ATOM 4327 N N . PHE A 1 578 ? 51.839 32.517 -20.960 1.00 89.94 578 PHE A N 1
ATOM 4328 C CA . PHE A 1 578 ? 50.402 32.281 -20.947 1.00 89.94 578 PHE A CA 1
ATOM 4329 C C . PHE A 1 578 ? 50.125 30.821 -21.284 1.00 89.94 578 PHE A C 1
ATOM 4331 O O . PHE A 1 578 ? 50.738 30.289 -22.208 1.00 89.94 578 PHE A O 1
ATOM 4338 N N . ASP A 1 579 ? 49.192 30.194 -20.574 1.00 93.50 579 ASP A N 1
ATOM 4339 C CA . ASP A 1 579 ? 48.684 28.872 -20.932 1.00 93.50 579 ASP A CA 1
ATOM 4340 C C . ASP A 1 579 ? 47.488 29.044 -21.864 1.00 93.50 579 ASP A C 1
ATOM 4342 O O . ASP A 1 579 ? 46.476 29.644 -21.497 1.00 93.50 579 ASP A O 1
ATOM 4346 N N . VAL A 1 580 ? 47.627 28.549 -23.091 1.00 94.62 580 VAL A N 1
ATOM 4347 C CA . VAL A 1 580 ? 46.552 28.563 -24.078 1.00 94.62 580 VAL A CA 1
ATOM 4348 C C . VAL A 1 580 ? 45.826 27.231 -24.010 1.00 94.62 580 VAL A C 1
ATOM 4350 O O . VAL A 1 580 ? 46.432 26.196 -24.274 1.00 94.62 580 VAL A O 1
ATOM 4353 N N . ALA A 1 581 ? 44.546 27.261 -23.658 1.00 95.25 581 ALA A N 1
ATOM 4354 C CA . ALA A 1 581 ? 43.672 26.099 -23.606 1.00 95.25 581 ALA A CA 1
ATOM 4355 C C . ALA A 1 581 ? 42.842 25.988 -24.891 1.00 95.25 581 ALA A C 1
ATOM 4357 O O . ALA A 1 581 ? 42.293 26.984 -25.372 1.00 95.25 581 ALA A O 1
ATOM 4358 N N . VAL A 1 582 ? 42.739 24.770 -25.416 1.00 96.88 582 VAL A N 1
ATOM 4359 C CA . VAL A 1 582 ? 41.849 24.368 -26.507 1.00 96.88 582 VAL A CA 1
ATOM 4360 C C . VAL A 1 582 ? 40.843 23.382 -25.925 1.00 96.88 582 VAL A C 1
ATOM 4362 O O . VAL A 1 582 ? 41.244 22.366 -25.366 1.00 96.88 582 VAL A O 1
ATOM 4365 N N . ASP A 1 583 ? 39.552 23.678 -26.041 1.00 92.19 583 ASP A N 1
ATOM 4366 C CA . ASP A 1 583 ? 38.479 22.911 -25.405 1.00 92.19 583 ASP A CA 1
ATOM 4367 C C . ASP A 1 583 ? 37.372 22.593 -26.415 1.00 92.19 583 ASP A C 1
ATOM 4369 O O . ASP A 1 583 ? 36.827 23.471 -27.091 1.00 92.19 583 ASP A O 1
ATOM 4373 N N . SER A 1 584 ? 37.038 21.312 -26.539 1.00 87.56 584 SER A N 1
ATOM 4374 C CA . SER A 1 584 ? 35.901 20.857 -27.339 1.00 87.56 584 SER A CA 1
ATOM 4375 C C . SER A 1 584 ? 34.583 20.927 -26.574 1.00 87.56 584 SER A C 1
ATOM 4377 O O . SER A 1 584 ? 33.530 20.845 -27.192 1.00 87.56 584 SER A O 1
ATOM 4379 N N . GLY A 1 585 ? 34.606 21.062 -25.250 1.00 80.81 585 GLY A N 1
ATOM 4380 C CA . GLY A 1 585 ? 33.514 20.946 -24.284 1.00 80.81 585 GLY A CA 1
ATOM 4381 C C . GLY A 1 585 ? 33.310 19.529 -23.731 1.00 80.81 585 GLY A C 1
ATOM 4382 O O . GLY A 1 585 ? 32.515 19.359 -22.809 1.00 80.81 585 GLY A O 1
ATOM 4383 N N . THR A 1 586 ? 33.989 18.522 -24.289 1.00 73.62 586 THR A N 1
ATOM 4384 C CA . THR A 1 586 ? 34.038 17.133 -23.778 1.00 73.62 586 THR A CA 1
ATOM 4385 C C . THR A 1 586 ? 35.458 16.660 -23.460 1.00 73.62 586 THR A C 1
ATOM 4387 O O . THR A 1 586 ? 35.626 15.720 -22.691 1.00 73.62 586 THR A O 1
ATOM 4390 N N . ASP A 1 587 ? 36.457 17.325 -24.033 1.00 89.88 587 ASP A N 1
ATOM 4391 C CA . ASP A 1 587 ? 37.889 17.058 -23.910 1.00 89.88 587 ASP A CA 1
ATOM 4392 C C . ASP A 1 587 ? 38.667 18.361 -24.151 1.00 89.88 587 ASP A C 1
ATOM 4394 O O . ASP A 1 587 ? 38.195 19.218 -24.910 1.00 89.88 587 ASP A O 1
ATOM 4398 N N . GLY A 1 588 ? 39.844 18.504 -23.540 1.00 91.75 588 GLY A N 1
ATOM 4399 C CA . GLY A 1 588 ? 40.642 19.725 -23.617 1.00 91.75 588 GLY A CA 1
ATOM 4400 C C . GLY A 1 588 ? 42.140 19.485 -23.447 1.00 91.75 588 GLY A C 1
ATOM 4401 O O . GLY A 1 588 ? 42.561 18.595 -22.710 1.00 91.75 588 GLY A O 1
ATOM 4402 N N . ASP A 1 589 ? 42.942 20.323 -24.099 1.00 96.38 589 ASP A N 1
ATOM 4403 C CA . ASP A 1 589 ? 44.406 20.285 -24.056 1.00 96.38 589 ASP A CA 1
ATOM 4404 C C . ASP A 1 589 ? 44.976 21.711 -23.981 1.00 96.38 589 ASP A C 1
ATOM 4406 O O . ASP A 1 589 ? 44.293 22.689 -24.302 1.00 96.38 589 ASP A O 1
ATOM 4410 N N . SER A 1 590 ? 46.212 21.869 -23.510 1.00 93.81 590 SER A N 1
ATOM 4411 C CA . SER A 1 590 ? 46.806 23.191 -23.308 1.00 93.81 590 SER A CA 1
ATOM 4412 C C . SER A 1 590 ? 48.300 23.256 -23.602 1.00 93.81 590 SER A C 1
ATOM 4414 O O . SER A 1 590 ? 49.037 22.276 -23.513 1.00 93.81 590 SER A O 1
ATOM 4416 N N . ILE A 1 591 ? 48.767 24.453 -23.964 1.00 94.62 591 ILE A N 1
ATOM 4417 C CA . ILE A 1 591 ? 50.180 24.717 -24.239 1.00 94.62 591 ILE A CA 1
ATOM 4418 C C . ILE A 1 591 ? 50.610 26.079 -23.695 1.00 94.62 591 ILE A C 1
ATOM 4420 O O . ILE A 1 591 ? 49.943 27.092 -23.905 1.00 94.62 591 ILE A O 1
ATOM 4424 N N . SER A 1 592 ? 51.762 26.121 -23.027 1.00 92.12 592 SER A N 1
ATOM 4425 C CA . SER A 1 592 ? 52.349 27.378 -22.563 1.00 92.12 592 SER A CA 1
ATOM 4426 C C . SER A 1 592 ? 53.067 28.098 -23.705 1.00 92.12 592 SER A C 1
ATOM 4428 O O . SER A 1 592 ? 53.889 27.509 -24.413 1.00 92.12 592 SER A O 1
ATOM 4430 N N . VAL A 1 593 ? 52.821 29.397 -23.853 1.00 91.19 593 VAL A N 1
ATOM 4431 C CA . VAL A 1 593 ? 53.487 30.259 -24.831 1.00 91.19 593 VAL A CA 1
ATOM 4432 C C . VAL A 1 593 ? 54.058 31.505 -24.169 1.00 91.19 593 VAL A C 1
ATOM 4434 O O . VAL A 1 593 ? 53.440 32.106 -23.294 1.00 91.19 593 VAL A O 1
ATOM 4437 N N . THR A 1 594 ? 55.251 31.916 -24.593 1.00 89.44 594 THR A N 1
ATOM 4438 C CA . THR A 1 594 ? 55.889 33.142 -24.104 1.00 89.44 594 THR A CA 1
ATOM 4439 C C . THR A 1 594 ? 55.714 34.276 -25.108 1.00 89.44 594 THR A C 1
ATOM 4441 O O . THR A 1 594 ? 56.115 34.153 -26.268 1.00 89.44 594 THR A O 1
ATOM 4444 N N . VAL A 1 595 ? 55.175 35.399 -24.635 1.00 87.94 595 VAL A N 1
ATOM 4445 C CA . VAL A 1 595 ? 55.093 36.664 -25.366 1.00 87.94 595 VAL A CA 1
ATOM 4446 C C . VAL A 1 595 ? 56.103 37.643 -24.770 1.00 87.94 595 VAL A C 1
ATOM 4448 O O . VAL A 1 595 ? 56.064 37.965 -23.581 1.00 87.94 595 VAL A O 1
ATOM 4451 N N . SER A 1 596 ? 57.049 38.077 -25.597 1.00 83.94 596 SER A N 1
ATOM 4452 C CA . SER A 1 596 ? 58.181 38.912 -25.194 1.00 83.94 596 SER A CA 1
ATOM 4453 C C . SER A 1 596 ? 57.897 40.393 -25.428 1.00 83.94 596 SER A C 1
ATOM 4455 O O . SER A 1 596 ? 57.261 40.769 -26.413 1.00 83.94 596 SER A O 1
ATOM 4457 N N . ASP A 1 597 ? 58.411 41.244 -24.541 1.00 77.12 597 ASP A N 1
ATOM 4458 C CA . ASP A 1 597 ? 58.378 42.693 -24.727 1.00 77.12 597 ASP A CA 1
ATOM 4459 C C . ASP A 1 597 ? 59.414 43.108 -25.793 1.00 77.12 597 ASP A C 1
ATOM 4461 O O . ASP A 1 597 ? 60.618 42.912 -25.571 1.00 77.12 597 ASP A O 1
ATOM 4465 N N . PRO A 1 598 ? 59.005 43.717 -26.924 1.00 63.09 598 PRO A N 1
ATOM 4466 C CA . PRO A 1 598 ? 59.937 44.199 -27.944 1.00 63.09 598 PRO A CA 1
ATOM 4467 C C . PRO A 1 598 ? 60.915 45.271 -27.418 1.00 63.09 598 PRO A C 1
ATOM 4469 O O . PRO A 1 598 ? 61.937 45.539 -28.054 1.00 63.09 598 PRO A O 1
ATOM 4472 N N . ALA A 1 599 ? 60.653 45.888 -26.257 1.00 60.09 599 ALA A N 1
ATOM 4473 C CA . ALA A 1 599 ? 61.531 46.883 -25.638 1.00 60.09 599 ALA A CA 1
ATOM 4474 C C . ALA A 1 599 ? 62.674 46.289 -24.783 1.00 60.09 599 ALA A C 1
ATOM 4476 O O . ALA A 1 599 ? 63.577 47.031 -24.380 1.00 60.09 599 ALA A O 1
ATOM 4477 N N . ALA A 1 600 ? 62.684 44.978 -24.514 1.00 54.28 600 ALA A N 1
ATOM 4478 C CA . ALA A 1 600 ? 63.669 44.357 -23.620 1.00 54.28 600 ALA A CA 1
ATOM 4479 C C . ALA A 1 600 ? 65.057 44.121 -24.265 1.00 54.28 600 ALA A C 1
ATOM 4481 O O . ALA A 1 600 ? 66.057 44.014 -23.555 1.00 54.28 600 ALA A O 1
ATOM 4482 N N . GLU A 1 601 ? 65.162 44.120 -25.599 1.00 47.06 601 GLU A N 1
ATOM 4483 C CA . GLU A 1 601 ? 66.409 43.838 -26.341 1.00 47.06 601 GLU A CA 1
ATOM 4484 C C . GLU A 1 601 ? 67.219 45.102 -26.728 1.00 47.06 601 GLU A C 1
ATOM 4486 O O . GLU A 1 601 ? 68.126 45.049 -27.561 1.00 47.06 601 GLU A O 1
ATOM 4491 N N . SER A 1 602 ? 66.968 46.262 -26.105 1.00 45.31 602 SER A N 1
ATOM 4492 C CA . SER A 1 602 ? 67.806 47.464 -26.286 1.00 45.31 602 SER A CA 1
ATOM 4493 C C . SER A 1 602 ? 68.278 48.060 -24.957 1.00 45.31 602 SER A C 1
ATOM 4495 O O . SER A 1 602 ? 67.810 49.112 -24.527 1.00 45.31 602 SER A O 1
ATOM 4497 N N . GLY A 1 603 ? 69.228 47.398 -24.289 1.00 43.16 603 GLY A N 1
ATOM 4498 C CA . GLY A 1 603 ? 69.698 47.857 -22.976 1.00 43.16 603 GLY A CA 1
ATOM 4499 C C . GLY A 1 603 ? 71.078 47.382 -22.527 1.00 43.16 603 GLY A C 1
ATOM 4500 O O . GLY A 1 603 ? 71.292 47.228 -21.331 1.00 43.16 603 GLY A O 1
ATOM 4501 N N . GLY A 1 604 ? 72.025 47.146 -23.441 1.00 36.56 604 GLY A N 1
ATOM 4502 C CA . GLY A 1 604 ? 73.418 46.839 -23.095 1.00 36.56 604 GLY A CA 1
ATOM 4503 C C . GLY A 1 604 ? 74.406 47.862 -23.657 1.00 36.56 604 GLY A C 1
ATOM 4504 O O . GLY A 1 604 ? 74.708 47.817 -24.847 1.00 36.56 604 GLY A O 1
ATOM 4505 N N . GLY A 1 605 ? 74.960 48.739 -22.806 1.00 33.22 605 GLY A N 1
ATOM 4506 C CA . GLY A 1 605 ? 76.197 49.464 -23.128 1.00 33.22 605 GLY A CA 1
ATOM 4507 C C . GLY A 1 605 ? 76.481 50.768 -22.368 1.00 33.22 605 GLY A C 1
ATOM 4508 O O . GLY A 1 605 ? 76.035 51.825 -22.791 1.00 33.22 605 GLY A O 1
ATOM 4509 N N . ASP A 1 606 ? 77.365 50.659 -21.368 1.00 33.47 606 ASP A N 1
ATOM 4510 C CA . ASP A 1 606 ? 78.290 51.681 -20.823 1.00 33.47 606 ASP A CA 1
ATOM 4511 C C . ASP A 1 606 ? 77.727 52.708 -19.807 1.00 33.47 606 ASP A C 1
ATOM 4513 O O . ASP A 1 606 ? 77.025 53.654 -20.144 1.00 33.47 606 ASP A O 1
ATOM 4517 N N . ALA A 1 607 ? 77.851 52.458 -18.497 1.00 35.62 607 ALA A N 1
ATOM 4518 C CA . ALA A 1 607 ? 79.019 52.663 -17.618 1.00 35.62 607 ALA A CA 1
ATOM 4519 C C . ALA A 1 607 ? 79.224 54.121 -17.161 1.00 35.62 607 ALA A C 1
ATOM 4521 O O . ALA A 1 607 ? 79.567 55.003 -17.939 1.00 35.62 607 ALA A O 1
ATOM 4522 N N . THR A 1 608 ? 79.115 54.364 -15.852 1.00 34.22 608 THR A N 1
ATOM 4523 C CA . THR A 1 608 ? 80.255 54.607 -14.943 1.00 34.22 608 THR A CA 1
ATOM 4524 C C . THR A 1 608 ? 79.841 55.370 -13.675 1.00 34.22 608 THR A C 1
ATOM 4526 O O . THR A 1 608 ? 79.140 56.372 -13.721 1.00 34.22 608 THR A O 1
ATOM 4529 N N . ASP A 1 609 ? 80.416 54.884 -12.572 1.00 32.66 609 ASP A N 1
ATOM 4530 C CA . ASP A 1 609 ? 80.942 55.618 -11.415 1.00 32.66 609 ASP A CA 1
ATOM 4531 C C . ASP A 1 609 ? 80.033 56.063 -10.252 1.00 32.66 609 ASP A C 1
ATOM 4533 O O . ASP A 1 609 ? 79.002 56.708 -10.410 1.00 32.66 609 ASP A O 1
ATOM 4537 N N . GLY A 1 610 ? 80.564 55.822 -9.045 1.00 30.89 610 GLY A N 1
ATOM 4538 C CA . GLY A 1 610 ? 80.536 56.837 -7.993 1.00 30.89 610 GLY A CA 1
ATOM 4539 C C . GLY A 1 610 ? 79.548 56.696 -6.835 1.00 30.89 610 GLY A C 1
ATOM 4540 O O . GLY A 1 610 ? 78.629 57.490 -6.718 1.00 30.89 610 GLY A O 1
ATOM 4541 N N . THR A 1 611 ? 79.874 55.813 -5.884 1.00 31.38 611 THR A N 1
ATOM 4542 C CA . THR A 1 611 ? 79.927 56.082 -4.421 1.00 31.38 611 THR A CA 1
ATOM 4543 C C . THR A 1 611 ? 78.764 56.771 -3.676 1.00 31.38 611 THR A C 1
ATOM 4545 O O . THR A 1 611 ? 78.480 57.944 -3.891 1.00 31.38 611 THR A O 1
ATOM 4548 N N . GLY A 1 612 ? 78.321 56.138 -2.576 1.00 29.14 612 GLY A N 1
ATOM 4549 C CA . GLY A 1 612 ? 77.850 56.844 -1.368 1.00 29.14 612 GLY A CA 1
ATOM 4550 C C . GLY A 1 612 ? 76.683 56.170 -0.642 1.00 29.14 612 GLY A C 1
ATOM 4551 O O . GLY A 1 612 ? 75.549 56.287 -1.079 1.00 29.14 612 GLY A O 1
ATOM 4552 N N . GLY A 1 613 ? 76.956 55.479 0.470 1.00 29.20 613 GLY A N 1
ATOM 4553 C CA . GLY A 1 613 ? 75.946 54.756 1.253 1.00 29.20 613 GLY A CA 1
ATOM 4554 C C . GLY A 1 613 ? 75.214 55.568 2.329 1.00 29.20 613 GLY A C 1
ATOM 4555 O O . GLY A 1 613 ? 75.591 56.696 2.630 1.00 29.20 613 GLY A O 1
ATOM 4556 N N . SER A 1 614 ? 74.194 54.957 2.948 1.00 30.69 614 SER A N 1
ATOM 4557 C CA . SER A 1 614 ? 74.054 54.736 4.409 1.00 30.69 614 SER A CA 1
ATOM 4558 C C . SER A 1 614 ? 72.645 54.239 4.802 1.00 30.69 614 SER A C 1
ATOM 4560 O O . SER A 1 614 ? 71.661 54.729 4.260 1.00 30.69 614 SER A O 1
ATOM 4562 N N . GLY A 1 615 ? 72.598 53.319 5.784 1.00 28.48 615 GLY A N 1
ATOM 4563 C CA . GLY A 1 615 ? 71.444 52.930 6.632 1.00 28.48 615 GLY A CA 1
ATOM 4564 C C . GLY A 1 615 ? 70.686 51.673 6.167 1.00 28.48 615 GLY A C 1
ATOM 4565 O O . GLY A 1 615 ? 70.049 51.739 5.127 1.00 28.48 615 GLY A O 1
ATOM 4566 N N . SER A 1 616 ? 70.870 50.467 6.745 1.00 32.25 616 SER A N 1
ATOM 4567 C CA . SER A 1 616 ? 70.377 49.950 8.060 1.00 32.25 616 SER A CA 1
ATOM 4568 C C . SER A 1 616 ? 68.839 49.902 8.108 1.00 32.25 616 SER A C 1
ATOM 4570 O O . SER A 1 616 ? 68.228 50.930 7.846 1.00 32.25 616 SER A O 1
ATOM 4572 N N . GLU A 1 617 ? 68.092 48.837 8.409 1.00 35.28 617 GLU A N 1
ATOM 4573 C CA . GLU A 1 617 ? 68.179 47.462 8.967 1.00 35.28 617 GLU A CA 1
ATOM 4574 C C . GLU A 1 617 ? 66.949 46.716 8.367 1.00 35.28 617 GLU A C 1
ATOM 4576 O O . GLU A 1 617 ? 66.050 47.390 7.866 1.00 35.28 617 GLU A O 1
ATOM 4581 N N . GLY A 1 618 ? 66.723 45.401 8.352 1.00 30.95 618 GLY A N 1
ATOM 4582 C CA . GLY A 1 618 ? 67.336 44.148 8.812 1.00 30.95 618 GLY A CA 1
ATOM 4583 C C . GLY A 1 618 ? 66.461 43.017 8.206 1.00 30.95 618 GLY A C 1
ATOM 4584 O O . GLY A 1 618 ? 65.288 43.260 7.921 1.00 30.95 618 GLY A O 1
ATOM 4585 N N . ASP A 1 619 ? 67.074 41.938 7.708 1.00 36.41 619 ASP A N 1
ATOM 4586 C CA . ASP A 1 619 ? 67.083 40.571 8.288 1.00 36.41 619 ASP A CA 1
ATOM 4587 C C . ASP A 1 619 ? 65.685 39.892 8.323 1.00 36.41 619 ASP A C 1
ATOM 4589 O O . ASP A 1 619 ? 64.728 40.469 8.823 1.00 36.41 619 ASP A O 1
ATOM 4593 N N . ASP A 1 620 ? 65.453 38.657 7.869 1.00 33.06 620 ASP A N 1
ATOM 4594 C CA . ASP A 1 620 ? 66.347 37.601 7.382 1.00 33.06 620 ASP A CA 1
ATOM 4595 C C . ASP A 1 620 ? 65.533 36.473 6.688 1.00 33.06 620 ASP A C 1
ATOM 4597 O O . ASP A 1 620 ? 64.349 36.297 6.979 1.00 33.06 620 ASP A O 1
ATOM 4601 N N . ALA A 1 621 ? 66.219 35.740 5.801 1.00 34.72 621 ALA A N 1
ATOM 4602 C CA . ALA A 1 621 ? 66.256 34.275 5.592 1.00 34.72 621 ALA A CA 1
ATOM 4603 C C . ALA A 1 621 ? 64.964 33.399 5.651 1.00 34.72 621 ALA A C 1
ATOM 4605 O O . ALA A 1 621 ? 64.245 33.408 6.641 1.00 34.72 621 ALA A O 1
ATOM 4606 N N . THR A 1 622 ? 64.578 32.613 4.619 1.00 34.75 622 THR A N 1
ATOM 4607 C CA . THR A 1 622 ? 65.180 31.359 4.043 1.00 34.75 622 THR A CA 1
ATOM 4608 C C . THR A 1 622 ? 65.222 30.180 5.034 1.00 34.75 622 THR A C 1
ATOM 4610 O O . THR A 1 622 ? 65.459 30.424 6.206 1.00 34.75 622 THR A O 1
ATOM 4613 N N . THR A 1 623 ? 65.140 28.876 4.733 1.00 38.62 623 THR A N 1
ATOM 4614 C CA . THR A 1 623 ? 64.948 27.980 3.564 1.00 38.62 623 THR A CA 1
ATOM 4615 C C . THR A 1 623 ? 65.143 26.550 4.119 1.00 38.62 623 THR A C 1
ATOM 4617 O O . THR A 1 623 ? 65.698 26.403 5.204 1.00 38.62 623 THR A O 1
ATOM 4620 N N . ASP A 1 624 ? 64.692 25.512 3.411 1.00 31.53 624 ASP A N 1
ATOM 4621 C CA . ASP A 1 624 ? 65.483 24.306 3.056 1.00 31.53 624 ASP A CA 1
ATOM 4622 C C . ASP A 1 624 ? 64.539 23.316 2.345 1.00 31.53 624 ASP A C 1
ATOM 4624 O O . ASP A 1 624 ? 63.455 23.036 2.837 1.00 31.53 624 ASP A O 1
ATOM 4628 N N . GLY A 1 625 ? 64.793 22.788 1.145 1.00 31.69 625 GLY A N 1
ATOM 4629 C CA . GLY A 1 625 ? 66.045 22.615 0.414 1.00 31.69 625 GLY A CA 1
ATOM 4630 C C . GLY A 1 625 ? 66.461 21.144 0.465 1.00 31.69 625 GLY A C 1
ATOM 4631 O O . GLY A 1 625 ? 66.871 20.665 1.514 1.00 31.69 625 GLY A O 1
ATOM 4632 N N . ASN A 1 626 ? 66.370 20.413 -0.649 1.00 29.78 626 ASN A N 1
ATOM 4633 C CA . ASN A 1 626 ? 67.556 20.003 -1.409 1.00 29.78 626 ASN A CA 1
ATOM 4634 C C . ASN A 1 626 ? 67.200 19.035 -2.554 1.00 29.78 626 ASN A C 1
ATOM 4636 O O . ASN A 1 626 ? 66.323 18.183 -2.437 1.00 29.78 626 ASN A O 1
ATOM 4640 N N . ALA A 1 627 ? 67.938 19.194 -3.648 1.00 33.03 627 ALA A N 1
ATOM 4641 C CA . ALA A 1 627 ? 67.822 18.505 -4.922 1.00 33.03 627 ALA A CA 1
ATOM 4642 C C . ALA A 1 627 ? 68.847 17.364 -5.082 1.00 33.03 627 ALA A C 1
ATOM 4644 O O . ALA A 1 627 ? 69.786 17.233 -4.292 1.00 33.03 627 ALA A O 1
ATOM 4645 N N . GLY A 1 628 ? 68.704 16.637 -6.195 1.00 29.64 628 GLY A N 1
ATOM 4646 C CA . GLY A 1 628 ? 69.729 15.807 -6.841 1.00 29.64 628 GLY A CA 1
ATOM 4647 C C . GLY A 1 628 ? 69.274 14.355 -6.998 1.00 29.64 628 GLY A C 1
ATOM 4648 O O . GLY A 1 628 ? 68.684 13.801 -6.081 1.00 29.64 628 GLY A O 1
ATOM 4649 N N . ASP A 1 629 ? 69.523 13.639 -8.085 1.00 30.08 629 ASP A N 1
ATOM 4650 C CA . ASP A 1 629 ? 70.250 13.864 -9.338 1.00 30.08 629 ASP A CA 1
ATOM 4651 C C . ASP A 1 629 ? 69.950 12.618 -10.201 1.00 30.08 629 ASP A C 1
ATOM 4653 O O . ASP A 1 629 ? 69.650 11.546 -9.664 1.00 30.08 629 ASP A O 1
ATOM 4657 N N . ASP A 1 630 ? 70.019 12.760 -11.519 1.00 32.81 630 ASP A N 1
ATOM 4658 C CA . ASP A 1 630 ? 69.807 11.705 -12.509 1.00 32.81 630 ASP A CA 1
ATOM 4659 C C . ASP A 1 630 ? 70.847 10.576 -12.404 1.00 32.81 630 ASP A C 1
ATOM 4661 O O . ASP A 1 630 ? 72.016 10.797 -12.096 1.00 32.81 630 ASP A O 1
ATOM 4665 N N . THR A 1 631 ? 70.465 9.348 -12.770 1.00 28.75 631 THR A N 1
ATOM 4666 C CA . THR A 1 631 ? 71.255 8.485 -13.675 1.00 28.75 631 THR A CA 1
ATOM 4667 C C . THR A 1 631 ? 70.490 7.219 -14.046 1.00 28.75 631 THR A C 1
ATOM 4669 O O . THR A 1 631 ? 69.826 6.580 -13.233 1.00 28.75 631 THR A O 1
ATOM 4672 N N . ALA A 1 632 ? 70.622 6.851 -15.317 1.00 29.39 632 ALA A N 1
ATOM 4673 C CA . ALA A 1 632 ? 69.910 5.769 -15.963 1.00 29.39 632 ALA A CA 1
ATOM 4674 C C . ALA A 1 632 ? 70.775 4.503 -16.181 1.00 29.39 632 ALA A C 1
ATOM 4676 O O . ALA A 1 632 ? 71.998 4.570 -16.291 1.00 29.39 632 ALA A O 1
ATOM 4677 N N . VAL A 1 633 ? 70.042 3.402 -16.400 1.00 28.70 633 VAL A N 1
ATOM 4678 C CA . VAL A 1 633 ? 70.308 2.174 -17.190 1.00 28.70 633 VAL A CA 1
ATOM 4679 C C . VAL A 1 633 ? 71.129 0.993 -16.613 1.00 28.70 633 VAL A C 1
ATOM 4681 O O . VAL A 1 633 ? 72.348 1.037 -16.485 1.00 28.70 633 VAL A O 1
ATOM 4684 N N . ASP A 1 634 ? 70.400 -0.128 -16.471 1.00 26.89 634 ASP A N 1
ATOM 4685 C CA . ASP A 1 634 ? 70.590 -1.467 -17.091 1.00 26.89 634 ASP A CA 1
ATOM 4686 C C . ASP A 1 634 ? 70.849 -2.679 -16.167 1.00 26.89 634 ASP A C 1
ATOM 4688 O O . ASP A 1 634 ? 71.709 -2.644 -15.289 1.00 26.89 634 ASP A O 1
ATOM 4692 N N . GLY A 1 635 ? 70.153 -3.801 -16.437 1.00 26.53 635 GLY A N 1
ATOM 4693 C CA . GLY A 1 635 ? 70.524 -5.131 -15.914 1.00 26.53 635 GLY A CA 1
ATOM 4694 C C . GLY A 1 635 ? 69.407 -6.075 -15.428 1.00 26.53 635 GLY A C 1
ATOM 4695 O O . GLY A 1 635 ? 69.166 -6.223 -14.237 1.00 26.53 635 GLY A O 1
ATOM 4696 N N . THR A 1 636 ? 68.815 -6.800 -16.378 1.00 26.08 636 THR A N 1
ATOM 4697 C CA . THR A 1 636 ? 67.996 -8.040 -16.329 1.00 26.08 636 THR A CA 1
ATOM 4698 C C . THR A 1 636 ? 68.282 -9.117 -15.245 1.00 26.08 636 THR A C 1
ATOM 4700 O O . THR A 1 636 ? 69.439 -9.494 -15.075 1.00 26.08 636 THR A O 1
ATOM 4703 N N . ALA A 1 637 ? 67.233 -9.768 -14.684 1.00 27.77 637 ALA A N 1
ATOM 4704 C CA . ALA A 1 637 ? 66.775 -11.158 -14.997 1.00 27.77 637 ALA A CA 1
ATOM 4705 C C . ALA A 1 637 ? 66.059 -11.943 -13.844 1.00 27.77 637 ALA A C 1
ATOM 4707 O O . ALA A 1 637 ? 66.644 -12.141 -12.786 1.00 27.77 637 ALA A O 1
ATOM 4708 N N . ALA A 1 638 ? 64.893 -12.542 -14.187 1.00 26.61 638 ALA A N 1
ATOM 4709 C CA . ALA A 1 638 ? 64.277 -13.819 -13.718 1.00 26.61 638 ALA A CA 1
ATOM 4710 C C . ALA A 1 638 ? 63.730 -13.941 -12.261 1.00 26.61 638 ALA A C 1
ATOM 4712 O O . ALA A 1 638 ? 64.395 -13.536 -11.324 1.00 26.61 638 ALA A O 1
ATOM 4713 N N . ALA A 1 639 ? 62.588 -14.579 -11.935 1.00 26.27 639 ALA A N 1
ATOM 4714 C CA . ALA A 1 639 ? 61.558 -15.339 -12.665 1.00 26.27 639 ALA A CA 1
ATOM 4715 C C . ALA A 1 639 ? 60.319 -15.637 -11.764 1.00 26.27 639 ALA A C 1
ATOM 4717 O O . ALA A 1 639 ? 60.480 -15.791 -10.557 1.00 26.27 639 ALA A O 1
ATOM 4718 N N . GLY A 1 640 ? 59.151 -15.859 -12.400 1.00 23.58 640 GLY A N 1
ATOM 4719 C CA . GLY A 1 640 ? 58.014 -16.706 -11.958 1.00 23.58 640 GLY A CA 1
ATOM 4720 C C . GLY A 1 640 ? 57.009 -16.052 -10.995 1.00 23.58 640 GLY A C 1
ATOM 4721 O O . GLY A 1 640 ? 57.382 -15.659 -9.905 1.00 23.58 640 GLY A O 1
ATOM 4722 N N . THR A 1 641 ? 55.700 -15.969 -11.260 1.00 25.77 641 THR A N 1
ATOM 4723 C CA . THR A 1 641 ? 54.807 -17.035 -11.753 1.00 25.77 641 THR A CA 1
ATOM 4724 C C . THR A 1 641 ? 53.507 -16.443 -12.330 1.00 25.77 641 THR A C 1
ATOM 4726 O O . THR A 1 641 ? 53.076 -15.362 -11.951 1.00 25.77 641 THR A O 1
ATOM 4729 N N . VAL A 1 642 ? 52.922 -17.192 -13.263 1.00 24.09 642 VAL A N 1
ATOM 4730 C CA . VAL A 1 642 ? 51.743 -16.941 -14.106 1.00 24.09 642 VAL A CA 1
ATOM 4731 C C . VAL A 1 642 ? 50.419 -16.938 -13.327 1.00 24.09 642 VAL A C 1
ATOM 4733 O O . VAL A 1 642 ? 50.137 -17.922 -12.649 1.00 24.09 642 VAL A O 1
ATOM 4736 N N . LEU A 1 643 ? 49.568 -15.928 -13.557 1.00 24.64 643 LEU A N 1
ATOM 4737 C CA . LEU A 1 643 ? 48.104 -16.055 -13.650 1.00 24.64 643 LEU A CA 1
ATOM 4738 C C . LEU A 1 643 ? 47.589 -15.135 -14.778 1.00 24.64 643 LEU A C 1
ATOM 4740 O O . LEU A 1 643 ? 48.075 -14.021 -14.951 1.00 24.64 643 LEU A O 1
ATOM 4744 N N . SER A 1 644 ? 46.671 -15.668 -15.584 1.00 26.62 644 SER A N 1
ATOM 4745 C CA . SER A 1 644 ? 46.085 -15.091 -16.804 1.00 26.62 644 SER A CA 1
ATOM 4746 C C . SER A 1 644 ? 45.212 -13.846 -16.551 1.00 26.62 644 SER A C 1
ATOM 4748 O O . SER A 1 644 ? 44.684 -13.710 -15.448 1.00 26.62 644 SER A O 1
ATOM 4750 N N . PRO A 1 645 ? 44.992 -12.976 -17.560 1.00 25.89 645 PRO A N 1
ATOM 4751 C CA . PRO A 1 645 ? 44.111 -11.819 -17.429 1.00 25.89 645 PRO A CA 1
ATOM 4752 C C . PRO A 1 645 ? 42.638 -12.249 -17.486 1.00 25.89 645 PRO A C 1
ATOM 4754 O O . PRO A 1 645 ? 42.229 -12.973 -18.395 1.00 25.89 645 PRO A O 1
ATOM 4757 N N . VAL A 1 646 ? 41.855 -11.800 -16.507 1.00 27.69 646 VAL A N 1
ATOM 4758 C CA . VAL A 1 646 ? 40.393 -11.727 -16.597 1.00 27.69 646 VAL A CA 1
ATOM 4759 C C . VAL A 1 646 ? 40.061 -10.390 -17.253 1.00 27.69 646 VAL A C 1
ATOM 4761 O O . VAL A 1 646 ? 40.610 -9.362 -16.860 1.00 27.69 646 VAL A O 1
ATOM 4764 N N . ASP A 1 647 ? 39.208 -10.444 -18.274 1.00 24.91 647 ASP A N 1
ATOM 4765 C CA . ASP A 1 647 ? 38.635 -9.309 -18.996 1.00 24.91 647 ASP A CA 1
ATOM 4766 C C . ASP A 1 647 ? 38.131 -8.219 -18.040 1.00 24.91 647 ASP A C 1
ATOM 4768 O O . ASP A 1 647 ? 37.133 -8.386 -17.340 1.00 24.91 647 ASP A O 1
ATOM 4772 N N . SER A 1 648 ? 38.803 -7.073 -18.047 1.00 25.42 648 SER A N 1
ATOM 4773 C CA . SER A 1 648 ? 38.308 -5.824 -17.482 1.00 25.42 648 SER A CA 1
ATOM 4774 C C . SER A 1 648 ? 37.462 -5.110 -18.537 1.00 25.42 648 SER A C 1
ATOM 4776 O O . SER A 1 648 ? 37.975 -4.333 -19.344 1.00 25.42 648 SER A O 1
ATOM 4778 N N . ARG A 1 649 ? 36.157 -5.392 -18.533 1.00 24.61 649 ARG A N 1
ATOM 4779 C CA . ARG A 1 649 ? 35.119 -4.515 -19.089 1.00 24.61 649 ARG A CA 1
ATOM 4780 C C . ARG A 1 649 ? 34.138 -4.178 -17.967 1.00 24.61 649 ARG A C 1
ATOM 4782 O O . ARG A 1 649 ? 33.785 -5.063 -17.195 1.00 24.61 649 ARG A O 1
ATOM 4789 N N . TYR A 1 650 ? 33.713 -2.915 -17.937 1.00 26.89 650 TYR A N 1
ATOM 4790 C CA . TYR A 1 650 ? 32.753 -2.293 -17.012 1.00 26.89 650 TYR A CA 1
ATOM 4791 C C . TYR A 1 650 ? 33.307 -1.836 -15.654 1.00 26.89 650 TYR A C 1
ATOM 4793 O O . TYR A 1 650 ? 32.947 -2.336 -14.594 1.00 26.89 650 TYR A O 1
ATOM 4801 N N . LEU A 1 651 ? 34.131 -0.787 -15.704 1.00 23.70 651 LEU A N 1
ATOM 4802 C CA . LEU A 1 651 ? 34.048 0.304 -14.734 1.00 23.70 651 LEU A CA 1
ATOM 4803 C C . LEU A 1 651 ? 33.170 1.390 -15.370 1.00 23.70 651 LEU A C 1
ATOM 4805 O O . LEU A 1 651 ? 33.655 2.161 -16.191 1.00 23.70 651 LEU A O 1
ATOM 4809 N N . LEU A 1 652 ? 31.879 1.417 -15.036 1.00 27.88 652 LEU A N 1
ATOM 4810 C CA . LEU A 1 652 ? 31.077 2.634 -15.155 1.00 27.88 652 LEU A CA 1
ATOM 4811 C C . LEU A 1 652 ? 30.985 3.218 -13.751 1.00 27.88 652 LEU A C 1
ATOM 4813 O O . LEU A 1 652 ? 30.521 2.564 -12.818 1.00 27.88 652 LEU A O 1
ATOM 4817 N N . GLY A 1 653 ? 31.582 4.399 -13.619 1.00 24.23 653 GLY A N 1
ATOM 4818 C CA . GLY A 1 653 ? 31.759 5.108 -12.369 1.00 24.23 653 GLY A CA 1
ATOM 4819 C C . GLY A 1 653 ? 30.439 5.555 -11.761 1.00 24.23 653 GLY A C 1
ATOM 4820 O O . GLY A 1 653 ? 29.460 5.825 -12.454 1.00 24.23 653 GLY A O 1
ATOM 4821 N N . ALA A 1 654 ? 30.468 5.651 -10.436 1.00 26.91 654 ALA A N 1
ATOM 4822 C CA . ALA A 1 654 ? 29.528 6.419 -9.650 1.00 26.91 654 ALA A CA 1
ATOM 4823 C C . ALA A 1 654 ? 29.360 7.817 -10.268 1.00 26.91 654 ALA A C 1
ATOM 4825 O O . ALA A 1 654 ? 30.308 8.601 -10.322 1.00 26.91 654 ALA A O 1
ATOM 4826 N N . GLY A 1 655 ? 28.155 8.105 -10.756 1.00 23.92 655 GLY A N 1
ATOM 4827 C CA . GLY A 1 655 ? 27.745 9.454 -11.103 1.00 23.92 655 GLY A CA 1
ATOM 4828 C C . GLY A 1 655 ? 27.584 10.259 -9.821 1.00 23.92 655 GLY A C 1
ATOM 4829 O O . GLY A 1 655 ? 26.698 9.991 -9.015 1.00 23.92 655 GLY A O 1
ATOM 4830 N N . THR A 1 656 ? 28.476 11.221 -9.630 1.00 23.83 656 THR A N 1
ATOM 4831 C CA . THR A 1 656 ? 28.405 12.267 -8.615 1.00 23.83 656 THR A CA 1
ATOM 4832 C C . THR A 1 656 ? 27.051 12.977 -8.689 1.00 23.83 656 THR A C 1
ATOM 4834 O O . THR A 1 656 ? 26.766 13.666 -9.667 1.00 23.83 656 THR A O 1
ATOM 4837 N N . LEU A 1 657 ? 26.227 12.847 -7.645 1.00 23.41 657 LEU A N 1
ATOM 4838 C CA . LEU A 1 657 ? 25.115 13.765 -7.406 1.00 23.41 657 LEU A CA 1
ATOM 4839 C C . LEU A 1 657 ? 25.718 15.145 -7.109 1.00 23.41 657 LEU A C 1
ATOM 4841 O O . LEU A 1 657 ? 26.299 15.370 -6.046 1.00 23.41 657 LEU A O 1
ATOM 4845 N N . ALA A 1 658 ? 25.611 16.075 -8.054 1.00 22.16 658 ALA A N 1
ATOM 4846 C CA . ALA A 1 658 ? 25.857 17.481 -7.780 1.00 22.16 658 ALA A CA 1
ATOM 4847 C C . ALA A 1 658 ? 24.694 18.015 -6.932 1.00 22.16 658 ALA A C 1
ATOM 4849 O O . ALA A 1 658 ? 23.635 18.374 -7.441 1.00 22.16 658 ALA A O 1
ATOM 4850 N N . VAL A 1 659 ? 24.898 18.051 -5.617 1.00 24.97 659 VAL A N 1
ATOM 4851 C CA . VAL A 1 659 ? 24.082 18.830 -4.685 1.00 24.97 659 VAL A CA 1
ATOM 4852 C C . VAL A 1 659 ? 24.262 20.306 -5.046 1.00 24.97 659 VAL A C 1
ATOM 4854 O O . VAL A 1 659 ? 25.328 20.880 -4.819 1.00 24.97 659 VAL A O 1
ATOM 4857 N N . LEU A 1 660 ? 23.232 20.943 -5.607 1.00 22.70 660 LEU A N 1
ATOM 4858 C CA . LEU A 1 660 ? 23.165 22.402 -5.652 1.00 22.70 660 LEU A CA 1
ATOM 4859 C C . LEU A 1 660 ? 22.917 22.911 -4.230 1.00 22.70 660 LEU A C 1
ATOM 4861 O O . LEU A 1 660 ? 21.785 23.065 -3.781 1.00 22.70 660 LEU A O 1
ATOM 4865 N N . ALA A 1 661 ? 24.007 23.179 -3.517 1.00 23.81 661 ALA A N 1
ATOM 4866 C CA . ALA A 1 661 ? 23.996 24.017 -2.334 1.00 23.81 661 ALA A CA 1
ATOM 4867 C C . ALA A 1 661 ? 23.674 25.460 -2.757 1.00 23.81 661 ALA A C 1
ATOM 4869 O O . ALA A 1 661 ? 24.561 26.216 -3.157 1.00 23.81 661 ALA A O 1
ATOM 4870 N N . THR A 1 662 ? 22.415 25.884 -2.659 1.00 25.47 662 THR A N 1
ATOM 4871 C CA . THR A 1 662 ? 22.097 27.314 -2.609 1.00 25.47 662 THR A CA 1
ATOM 4872 C C . THR A 1 662 ? 22.486 27.838 -1.232 1.00 25.47 662 THR A C 1
ATOM 4874 O O . THR A 1 662 ? 21.729 27.794 -0.266 1.00 25.47 662 THR A O 1
ATOM 4877 N N . GLY A 1 663 ? 23.723 28.328 -1.141 1.00 23.36 663 GLY A N 1
ATOM 4878 C CA . GLY A 1 663 ? 24.204 29.084 0.004 1.00 23.36 663 GLY A CA 1
ATOM 4879 C C . GLY A 1 663 ? 23.301 30.288 0.268 1.00 23.36 663 GLY A C 1
ATOM 4880 O O . GLY A 1 663 ? 23.212 31.208 -0.546 1.00 23.36 663 GLY A O 1
ATOM 4881 N N . GLY A 1 664 ? 22.655 30.288 1.434 1.00 25.52 664 GLY A N 1
ATOM 4882 C CA . GLY A 1 664 ? 21.994 31.454 2.001 1.00 25.52 664 GLY A CA 1
ATOM 4883 C C . GLY A 1 664 ? 23.017 32.553 2.281 1.00 25.52 664 GLY A C 1
ATOM 4884 O O . GLY A 1 664 ? 23.619 32.611 3.352 1.00 25.52 664 GLY A O 1
ATOM 4885 N N . ALA A 1 665 ? 23.218 33.441 1.311 1.00 24.02 665 ALA A N 1
ATOM 4886 C CA . ALA A 1 665 ? 23.939 34.682 1.522 1.00 24.02 665 ALA A CA 1
ATOM 4887 C C . ALA A 1 665 ? 23.013 35.689 2.220 1.00 24.02 665 ALA A C 1
ATOM 4889 O O . ALA A 1 665 ? 22.129 36.297 1.619 1.00 24.02 665 ALA A O 1
ATOM 4890 N N . LEU A 1 666 ? 23.258 35.857 3.519 1.00 28.47 666 LEU A N 1
ATOM 4891 C CA . LEU A 1 666 ? 22.857 36.996 4.339 1.00 28.47 666 LEU A CA 1
ATOM 4892 C C . LEU A 1 666 ? 22.982 38.321 3.566 1.00 28.47 666 LEU A C 1
ATOM 4894 O O . LEU A 1 666 ? 24.090 38.787 3.307 1.00 28.47 666 LEU A O 1
ATOM 4898 N N . PHE A 1 667 ? 21.860 38.995 3.313 1.00 22.86 667 PHE A N 1
ATOM 4899 C CA . PHE A 1 667 ? 21.856 40.430 3.034 1.00 22.86 667 PHE A CA 1
ATOM 4900 C C . PHE A 1 667 ? 20.921 41.157 4.002 1.00 22.86 667 PHE A C 1
ATOM 4902 O O . PHE A 1 667 ? 19.714 41.263 3.807 1.00 22.86 667 PHE A O 1
ATOM 4909 N N . ARG A 1 668 ? 21.527 41.725 5.054 1.00 26.34 668 ARG A N 1
ATOM 4910 C CA . ARG A 1 668 ? 20.991 42.917 5.721 1.00 26.34 668 ARG A CA 1
ATOM 4911 C C . ARG A 1 668 ? 20.896 44.024 4.676 1.00 26.34 668 ARG A C 1
ATOM 4913 O O . ARG A 1 668 ? 21.914 44.369 4.078 1.00 26.34 668 ARG A O 1
ATOM 4920 N N . ARG A 1 669 ? 19.734 44.664 4.537 1.00 24.06 669 ARG A N 1
ATOM 4921 C CA . ARG A 1 669 ? 19.658 45.986 3.908 1.00 24.06 669 ARG A CA 1
ATOM 4922 C C . ARG A 1 669 ? 19.117 47.013 4.890 1.00 24.06 669 ARG A C 1
ATOM 4924 O O . ARG A 1 669 ? 17.941 47.037 5.233 1.00 24.06 669 ARG A O 1
ATOM 4931 N N . SER A 1 670 ? 20.047 47.843 5.349 1.00 22.95 670 SER A N 1
ATOM 4932 C CA . SER A 1 670 ? 19.795 49.146 5.941 1.00 22.95 670 SER A CA 1
ATOM 4933 C C . SER A 1 670 ? 19.243 50.118 4.896 1.00 22.95 670 SER A C 1
ATOM 4935 O O . SER A 1 670 ? 19.555 50.017 3.712 1.00 22.95 670 SER A O 1
ATOM 4937 N N . GLN A 1 671 ? 18.472 51.075 5.403 1.00 27.38 671 GLN A N 1
ATOM 4938 C CA . GLN A 1 671 ? 17.903 52.263 4.766 1.00 27.38 671 GLN A CA 1
ATOM 4939 C C . GLN A 1 671 ? 18.729 52.927 3.650 1.00 27.38 671 GLN A C 1
ATOM 4941 O O . GLN A 1 671 ? 19.951 53.038 3.753 1.00 27.38 671 GLN A O 1
ATOM 4946 N N . GLY A 1 672 ? 18.015 53.537 2.693 1.00 25.89 672 GLY A N 1
ATOM 4947 C CA . GLY A 1 672 ? 18.504 54.706 1.958 1.00 25.89 672 GLY A CA 1
ATOM 4948 C C . GLY A 1 672 ? 17.811 54.985 0.620 1.00 25.89 672 GLY A C 1
ATOM 4949 O O . GLY A 1 672 ? 18.179 54.378 -0.373 1.00 25.89 672 GLY A O 1
ATOM 4950 N N . GLY A 1 673 ? 16.895 55.962 0.613 1.00 26.17 673 GLY A N 1
ATOM 4951 C CA . GLY A 1 673 ? 16.900 57.071 -0.358 1.00 26.17 673 GLY A CA 1
ATOM 4952 C C . GLY A 1 673 ? 16.314 56.879 -1.765 1.00 26.17 673 GLY A C 1
ATOM 4953 O O . GLY A 1 673 ? 16.992 56.389 -2.654 1.00 26.17 673 GLY A O 1
ATOM 4954 N N . ASP A 1 674 ? 15.110 57.435 -1.929 1.00 27.53 674 ASP A N 1
ATOM 4955 C CA . ASP A 1 674 ? 14.668 58.376 -2.977 1.00 27.53 674 ASP A CA 1
ATOM 4956 C C . ASP A 1 674 ? 14.609 58.019 -4.485 1.00 27.53 674 ASP A C 1
ATOM 4958 O O . ASP A 1 674 ? 15.608 57.772 -5.150 1.00 27.53 674 ASP A O 1
ATOM 4962 N N . ALA A 1 675 ? 13.388 58.266 -4.993 1.00 28.14 675 ALA A N 1
ATOM 4963 C CA . ALA A 1 675 ? 13.001 58.962 -6.234 1.00 28.14 675 ALA A CA 1
ATOM 4964 C C . ALA A 1 675 ? 13.098 58.250 -7.600 1.00 28.14 675 ALA A C 1
ATOM 4966 O O . ALA A 1 675 ? 14.171 58.117 -8.172 1.00 28.14 675 ALA A O 1
ATOM 4967 N N . ASP A 1 676 ? 11.935 57.872 -8.147 1.00 28.97 676 ASP A N 1
ATOM 4968 C CA . ASP A 1 676 ? 11.209 58.460 -9.308 1.00 28.97 676 ASP A CA 1
ATOM 4969 C C . ASP A 1 676 ? 10.174 57.390 -9.740 1.00 28.97 676 ASP A C 1
ATOM 4971 O O . ASP A 1 676 ? 10.514 56.223 -9.886 1.00 28.97 676 ASP A O 1
ATOM 4975 N N . GLY A 1 677 ? 8.867 57.622 -9.837 1.00 26.77 677 GLY A N 1
ATOM 4976 C CA . GLY A 1 677 ? 8.218 58.683 -10.592 1.00 26.77 677 GLY A CA 1
ATOM 4977 C C . GLY A 1 677 ? 7.558 58.060 -11.828 1.00 26.77 677 GLY A C 1
ATOM 4978 O O . GLY A 1 677 ? 8.161 58.011 -12.895 1.00 26.77 677 GLY A O 1
ATOM 4979 N N . THR A 1 678 ? 6.330 57.545 -11.708 1.00 30.27 678 THR A N 1
ATOM 4980 C CA . THR A 1 678 ? 5.413 57.440 -12.859 1.00 30.27 678 THR A CA 1
ATOM 4981 C C . THR A 1 678 ? 3.958 57.395 -12.400 1.00 30.27 678 THR A C 1
ATOM 4983 O O . THR A 1 678 ? 3.525 56.505 -11.673 1.00 30.27 678 THR A O 1
ATOM 4986 N N . GLU A 1 679 ? 3.244 58.435 -12.819 1.00 27.69 679 GLU A N 1
ATOM 4987 C CA . GLU A 1 679 ? 1.817 58.693 -12.661 1.00 27.69 679 GLU A CA 1
ATOM 4988 C C . GLU A 1 679 ? 0.955 57.644 -13.373 1.00 27.69 679 GLU A C 1
ATOM 4990 O O . GLU A 1 679 ? 1.212 57.345 -14.537 1.00 27.69 679 GLU A O 1
ATOM 4995 N N . VAL A 1 680 ? -0.147 57.224 -12.741 1.00 30.12 680 VAL A N 1
ATOM 4996 C CA . VAL A 1 680 ? -1.480 57.306 -13.366 1.00 30.12 680 VAL A CA 1
ATOM 4997 C C . VAL A 1 680 ? -2.590 57.356 -12.308 1.00 30.12 680 VAL A C 1
ATOM 4999 O O . VAL A 1 680 ? -2.561 56.648 -11.306 1.00 30.12 680 VAL A O 1
ATOM 5002 N N . ASP A 1 681 ? -3.539 58.252 -12.569 1.00 28.22 681 ASP A N 1
ATOM 5003 C CA . ASP A 1 681 ? -4.659 58.724 -11.754 1.00 28.22 681 ASP A CA 1
ATOM 5004 C C . ASP A 1 681 ? -5.672 57.673 -11.258 1.00 28.22 681 ASP A C 1
ATOM 5006 O O . ASP A 1 681 ? -6.145 56.831 -12.018 1.00 28.22 681 ASP A O 1
ATOM 5010 N N . GLY A 1 682 ? -6.181 57.929 -10.045 1.00 27.14 682 GLY A N 1
ATOM 5011 C CA . GLY A 1 682 ? -7.616 58.167 -9.850 1.00 27.14 682 GLY A CA 1
ATOM 5012 C C . GLY A 1 682 ? -8.444 57.067 -9.180 1.00 27.14 682 GLY A C 1
ATOM 5013 O O . GLY A 1 682 ? -8.943 56.177 -9.856 1.00 27.14 682 GLY A O 1
ATOM 5014 N N . LEU A 1 683 ? -8.741 57.229 -7.883 1.00 30.59 683 LEU A N 1
ATOM 5015 C CA . LEU A 1 683 ? -10.081 57.539 -7.337 1.00 30.59 683 LEU A CA 1
ATOM 5016 C C . LEU A 1 683 ? -10.104 57.359 -5.804 1.00 30.59 683 LEU A C 1
ATOM 5018 O O . LEU A 1 683 ? -9.516 56.436 -5.255 1.00 30.59 683 LEU A O 1
ATOM 5022 N N . ALA A 1 684 ? -10.766 58.310 -5.145 1.00 30.56 684 ALA A N 1
ATOM 5023 C CA . ALA A 1 684 ? -10.934 58.478 -3.701 1.00 30.56 684 ALA A CA 1
ATOM 5024 C C . ALA A 1 684 ? -11.796 57.380 -3.043 1.00 30.56 684 ALA A C 1
ATOM 5026 O O . ALA A 1 684 ? -12.676 56.846 -3.713 1.00 30.56 684 ALA A O 1
ATOM 5027 N N . ASP A 1 685 ? -11.620 57.106 -1.743 1.00 29.89 685 ASP A N 1
ATOM 5028 C CA . ASP A 1 685 ? -12.474 57.657 -0.667 1.00 29.89 685 ASP A CA 1
ATOM 5029 C C . ASP A 1 685 ? -11.994 57.216 0.743 1.00 29.89 685 ASP A C 1
ATOM 5031 O O . ASP A 1 685 ? -11.205 56.284 0.884 1.00 29.89 685 ASP A O 1
ATOM 5035 N N . ASP A 1 686 ? -12.459 57.961 1.744 1.00 30.16 686 ASP A N 1
ATOM 5036 C CA . ASP A 1 686 ? -11.984 58.213 3.115 1.00 30.16 686 ASP A CA 1
ATOM 5037 C C . ASP A 1 686 ? -12.065 57.098 4.197 1.00 30.16 686 ASP A C 1
ATOM 5039 O O . ASP A 1 686 ? -12.871 56.172 4.120 1.00 30.16 686 ASP A O 1
ATOM 5043 N N . GLY A 1 687 ? -11.324 57.314 5.307 1.00 29.34 687 GLY A N 1
ATOM 5044 C CA . GLY A 1 687 ? -11.687 56.872 6.675 1.00 29.34 687 GLY A CA 1
ATOM 5045 C C . GLY A 1 687 ? -10.574 56.147 7.460 1.00 29.34 687 GLY A C 1
ATOM 5046 O O . GLY A 1 687 ? -10.460 54.936 7.338 1.00 29.34 687 GLY A O 1
ATOM 5047 N N . ASP A 1 688 ? -9.623 56.803 8.148 1.00 29.27 688 ASP A N 1
ATOM 5048 C CA . ASP A 1 688 ? -9.737 57.378 9.517 1.00 29.27 688 ASP A CA 1
ATOM 5049 C C . ASP A 1 688 ? -9.952 56.273 10.592 1.00 29.27 688 ASP A C 1
ATOM 5051 O O . ASP A 1 688 ? -10.888 55.497 10.474 1.00 29.27 688 ASP A O 1
ATOM 5055 N N . SER A 1 689 ? -9.215 56.096 11.694 1.00 31.58 689 SER A N 1
ATOM 5056 C CA . SER A 1 689 ? -7.953 56.597 12.257 1.00 31.58 689 SER A CA 1
ATOM 5057 C C . SER A 1 689 ? -7.697 55.865 13.595 1.00 31.58 689 SER A C 1
ATOM 5059 O O . SER A 1 689 ? -8.636 55.374 14.208 1.00 31.58 689 SER A O 1
ATOM 5061 N N . ALA A 1 690 ? -6.423 55.849 14.024 1.00 31.27 690 ALA A N 1
ATOM 5062 C CA . ALA A 1 690 ? -5.887 55.895 15.403 1.00 31.27 690 ALA A CA 1
ATOM 5063 C C . ALA A 1 690 ? -6.420 54.913 16.486 1.00 31.27 690 ALA A C 1
ATOM 5065 O O . ALA A 1 690 ? -7.608 54.727 16.678 1.00 31.27 690 ALA A O 1
ATOM 5066 N N . GLY A 1 691 ? -5.603 54.328 17.362 1.00 28.81 691 GLY A N 1
ATOM 5067 C CA . GLY A 1 691 ? -4.200 54.556 17.678 1.00 28.81 691 GLY A CA 1
ATOM 5068 C C . GLY A 1 691 ? -3.828 53.812 18.970 1.00 28.81 691 GLY A C 1
ATOM 5069 O O . GLY A 1 691 ? -4.617 53.743 19.909 1.00 28.81 691 GLY A O 1
ATOM 5070 N N . ASP A 1 692 ? -2.616 53.268 18.983 1.00 31.45 692 ASP A N 1
ATOM 5071 C CA . ASP A 1 692 ? -1.809 52.941 20.170 1.00 31.45 692 ASP A CA 1
ATOM 5072 C C . ASP A 1 692 ? -1.327 54.273 20.823 1.00 31.45 692 ASP A C 1
ATOM 5074 O O . ASP A 1 692 ? -1.389 55.303 20.129 1.00 31.45 692 ASP A O 1
ATOM 5078 N N . PRO A 1 693 ? -0.846 54.360 22.093 1.00 48.47 693 PRO A N 1
ATOM 5079 C CA . PRO A 1 693 ? 0.480 53.811 22.432 1.00 48.47 693 PRO A CA 1
ATOM 5080 C C . PRO A 1 693 ? 0.726 53.376 23.908 1.00 48.47 693 PRO A C 1
ATOM 5082 O O . PRO A 1 693 ? 0.417 54.120 24.837 1.00 48.47 693 PRO A O 1
ATOM 5085 N N . SER A 1 694 ? 1.534 52.313 24.089 1.00 32.16 694 SER A N 1
ATOM 5086 C CA . SER A 1 694 ? 2.780 52.278 24.922 1.00 32.16 694 SER A CA 1
ATOM 5087 C C . SER A 1 694 ? 2.696 52.438 26.470 1.00 32.16 694 SER A C 1
ATOM 5089 O O . SER A 1 694 ? 1.812 53.104 26.986 1.00 32.16 694 SER A O 1
ATOM 5091 N N . THR A 1 695 ? 3.604 52.006 27.362 1.00 32.97 695 THR A N 1
ATOM 5092 C CA . THR A 1 695 ? 4.818 51.157 27.407 1.00 32.97 695 THR A CA 1
ATOM 5093 C C . THR A 1 695 ? 5.285 51.086 28.881 1.00 32.97 695 THR A C 1
ATOM 5095 O O . THR A 1 695 ? 5.241 52.102 29.568 1.00 32.97 695 THR A O 1
ATOM 5098 N N . ALA A 1 696 ? 5.833 49.926 29.272 1.00 33.16 696 ALA A N 1
ATOM 5099 C CA . ALA A 1 696 ? 7.053 49.680 30.074 1.00 33.16 696 ALA A CA 1
ATOM 5100 C C . ALA A 1 696 ? 7.242 50.174 31.534 1.00 33.16 696 ALA A C 1
ATOM 5102 O O . ALA A 1 696 ? 7.107 51.353 31.848 1.00 33.16 696 ALA A O 1
ATOM 5103 N N . GLY A 1 697 ? 7.816 49.276 32.359 1.00 28.20 697 GLY A N 1
ATOM 5104 C CA . GLY A 1 697 ? 8.901 49.637 33.289 1.00 28.20 697 GLY A CA 1
ATOM 5105 C C . GLY A 1 697 ? 8.903 48.970 34.673 1.00 28.20 697 GLY A C 1
ATOM 5106 O O . GLY A 1 697 ? 8.347 49.522 35.614 1.00 28.20 697 GLY A O 1
ATOM 5107 N N . ASP A 1 698 ? 9.607 47.841 34.792 1.00 33.41 698 ASP A N 1
ATOM 5108 C CA . ASP A 1 698 ? 10.109 47.197 36.029 1.00 33.41 698 ASP A CA 1
ATOM 5109 C C . ASP A 1 698 ? 11.106 48.126 36.788 1.00 33.41 698 ASP A C 1
ATOM 5111 O O . ASP A 1 698 ? 11.647 49.037 36.141 1.00 33.41 698 ASP A O 1
ATOM 5115 N N . PRO A 1 699 ? 11.406 47.966 38.107 1.00 46.00 699 PRO A N 1
ATOM 5116 C CA . PRO A 1 699 ? 12.348 46.921 38.562 1.00 46.00 699 PRO A CA 1
ATOM 5117 C C . PRO A 1 699 ? 12.177 46.372 40.015 1.00 46.00 699 PRO A C 1
ATOM 5119 O O . PRO A 1 699 ? 11.704 47.044 40.933 1.00 46.00 699 PRO A O 1
ATOM 5122 N N . SER A 1 700 ? 12.722 45.167 40.244 1.00 32.91 700 SER A N 1
ATOM 5123 C CA . SER A 1 700 ? 13.177 44.567 41.532 1.00 32.91 700 SER A CA 1
ATOM 5124 C C . SER A 1 700 ? 14.135 45.479 42.362 1.00 32.91 700 SER A C 1
ATOM 5126 O O . SER A 1 700 ? 14.646 46.431 41.765 1.00 32.91 700 SER A O 1
ATOM 5128 N N . PRO A 1 701 ? 14.499 45.227 43.666 1.00 49.75 701 PRO A N 1
ATOM 5129 C CA . PRO A 1 701 ? 14.761 43.901 44.282 1.00 49.75 701 PRO A CA 1
ATOM 5130 C C . PRO A 1 701 ? 14.545 43.700 45.826 1.00 49.75 701 PRO A C 1
ATOM 5132 O O . PRO A 1 701 ? 14.361 44.633 46.600 1.00 49.75 701 PRO A O 1
ATOM 5135 N N . ALA A 1 702 ? 14.740 42.438 46.253 1.00 29.50 702 ALA A N 1
ATOM 5136 C CA . ALA A 1 702 ? 15.465 41.951 47.453 1.00 29.50 702 ALA A CA 1
ATOM 5137 C C . ALA A 1 702 ? 14.874 41.946 48.899 1.00 29.50 702 ALA A C 1
ATOM 5139 O O . ALA A 1 702 ? 14.703 42.963 49.561 1.00 29.50 702 ALA A O 1
ATOM 5140 N N . THR A 1 703 ? 14.904 40.716 49.450 1.00 30.06 703 THR A N 1
ATOM 5141 C CA . THR A 1 703 ? 15.301 40.268 50.813 1.00 30.06 703 THR A CA 1
ATOM 5142 C C . THR A 1 703 ? 14.341 40.354 52.011 1.00 30.06 703 THR A C 1
ATOM 5144 O O . THR A 1 703 ? 13.981 41.430 52.467 1.00 30.06 703 THR A O 1
ATOM 5147 N N . GLY A 1 704 ? 14.154 39.195 52.668 1.00 26.73 704 GLY A N 1
ATOM 5148 C CA . GLY A 1 704 ? 14.398 39.093 54.116 1.00 26.73 704 GLY A CA 1
ATOM 5149 C C . GLY A 1 704 ? 13.272 38.577 55.022 1.00 26.73 704 GLY A C 1
ATOM 5150 O O . GLY A 1 704 ? 12.572 39.370 55.628 1.00 26.73 704 GLY A O 1
ATOM 5151 N N . ALA A 1 705 ? 13.246 37.253 55.211 1.00 27.88 705 ALA A N 1
ATOM 5152 C CA . ALA A 1 705 ? 13.135 36.523 56.486 1.00 27.88 705 ALA A CA 1
ATOM 5153 C C . ALA A 1 705 ? 11.961 36.727 57.484 1.00 27.88 705 ALA A C 1
ATOM 5155 O O . ALA A 1 705 ? 11.656 37.817 57.949 1.00 27.88 705 ALA A O 1
ATOM 5156 N N . SER A 1 706 ? 11.552 35.563 58.017 1.00 28.66 706 SER A N 1
ATOM 5157 C CA . SER A 1 706 ? 11.124 35.291 59.403 1.00 28.66 706 SER A CA 1
ATOM 5158 C C . SER A 1 706 ? 9.643 35.460 59.777 1.00 28.66 706 SER A C 1
ATOM 5160 O O . SER A 1 706 ? 9.181 36.545 60.103 1.00 28.66 706 SER A O 1
ATOM 5162 N N . GLY A 1 707 ? 9.002 34.311 60.024 1.00 27.78 707 GLY A N 1
ATOM 5163 C CA . GLY A 1 707 ? 8.718 33.947 61.416 1.00 27.78 707 GLY A CA 1
ATOM 5164 C C . GLY A 1 707 ? 7.269 34.026 61.900 1.00 27.78 707 GLY A C 1
ATOM 5165 O O . GLY A 1 707 ? 6.813 35.056 62.374 1.00 27.78 707 GLY A O 1
ATOM 5166 N N . SER A 1 708 ? 6.669 32.836 61.982 1.00 29.08 708 SER A N 1
ATOM 5167 C CA . SER A 1 708 ? 5.920 32.306 63.134 1.00 29.08 708 SER A CA 1
ATOM 5168 C C . SER A 1 708 ? 4.573 32.911 63.576 1.00 29.08 708 SER A C 1
ATOM 5170 O O . SER A 1 708 ? 4.491 34.032 64.059 1.00 29.08 708 SER A O 1
ATOM 5172 N N . HIS A 1 709 ? 3.614 31.977 63.666 1.00 29.61 709 HIS A N 1
ATOM 5173 C CA . HIS A 1 709 ? 2.642 31.764 64.753 1.00 29.61 709 HIS A CA 1
ATOM 5174 C C . HIS A 1 709 ? 1.299 32.531 64.762 1.00 29.61 709 HIS A C 1
ATOM 5176 O O . HIS A 1 709 ? 1.176 33.627 65.288 1.00 29.61 709 HIS A O 1
ATOM 5182 N N . ALA A 1 710 ? 0.279 31.772 64.336 1.00 29.17 710 ALA A N 1
ATOM 5183 C CA . ALA A 1 710 ? -0.865 31.283 65.125 1.00 29.17 710 ALA A CA 1
ATOM 5184 C C . ALA A 1 710 ? -2.027 32.222 65.528 1.00 29.17 710 ALA A C 1
ATOM 5186 O O . ALA A 1 710 ? -1.860 33.220 66.220 1.00 29.17 710 ALA A O 1
ATOM 5187 N N . GLY A 1 711 ? -3.237 31.717 65.237 1.00 27.44 711 GLY A N 1
ATOM 5188 C CA . GLY A 1 711 ? -4.544 32.131 65.768 1.00 27.44 711 GLY A CA 1
ATOM 5189 C C . GLY A 1 711 ? -5.386 32.815 64.688 1.00 27.44 711 GLY A C 1
ATOM 5190 O O . GLY A 1 711 ? -5.056 33.913 64.276 1.00 27.44 711 GLY A O 1
ATOM 5191 N N . GLY A 1 712 ? -6.441 32.233 64.118 1.00 27.38 712 GLY A N 1
ATOM 5192 C CA . GLY A 1 712 ? -7.502 31.429 64.721 1.00 27.38 712 GLY A CA 1
ATOM 5193 C C . GLY A 1 712 ? -8.794 32.252 64.656 1.00 27.38 712 GLY A C 1
ATOM 5194 O O . GLY A 1 712 ? -8.897 33.267 65.337 1.00 27.38 712 GLY A O 1
ATOM 5195 N N . GLY A 1 713 ? -9.768 31.847 63.837 1.00 27.67 713 GLY A N 1
ATOM 5196 C CA . GLY A 1 713 ? -11.049 32.553 63.730 1.00 27.67 713 GLY A CA 1
ATOM 5197 C C . GLY A 1 713 ? -11.934 32.025 62.605 1.00 27.67 713 GLY A C 1
ATOM 5198 O O . GLY A 1 713 ? -11.644 32.236 61.438 1.00 27.67 713 GLY A O 1
ATOM 5199 N N . ALA A 1 714 ? -12.992 31.322 62.997 1.00 28.88 714 ALA A N 1
ATOM 5200 C CA . ALA A 1 714 ? -13.988 30.659 62.167 1.00 28.88 714 ALA A CA 1
ATOM 5201 C C . ALA A 1 714 ? -14.888 31.616 61.360 1.00 28.88 714 ALA A C 1
ATOM 5203 O O . ALA A 1 714 ? -15.211 32.695 61.853 1.00 28.88 714 ALA A O 1
ATOM 5204 N N . ALA A 1 715 ? -15.395 31.151 60.209 1.00 29.69 715 ALA A N 1
ATOM 5205 C CA . ALA A 1 715 ? -16.814 30.813 59.976 1.00 29.69 715 ALA A CA 1
ATOM 5206 C C . ALA A 1 715 ? -17.219 30.944 58.491 1.00 29.69 715 ALA A C 1
ATOM 5208 O O . ALA A 1 715 ? -16.951 31.979 57.893 1.00 29.69 715 ALA A O 1
ATOM 5209 N N . SER A 1 716 ? -17.970 29.934 58.010 1.00 30.11 716 SER A N 1
ATOM 5210 C CA . SER A 1 716 ? -19.002 29.941 56.937 1.00 30.11 716 SER A CA 1
ATOM 5211 C C . SER A 1 716 ? -18.601 30.423 55.532 1.00 30.11 716 SER A C 1
ATOM 5213 O O . SER A 1 716 ? -18.045 31.499 55.405 1.00 30.11 716 SER A O 1
ATOM 5215 N N . GLY A 1 717 ? -18.920 29.778 54.410 1.00 28.28 717 GLY A N 1
ATOM 5216 C CA . GLY A 1 717 ? -19.847 28.696 54.061 1.00 28.28 717 GLY A CA 1
ATOM 5217 C C . GLY A 1 717 ? -20.270 28.897 52.588 1.00 28.28 717 GLY A C 1
ATOM 5218 O O . GLY A 1 717 ? -20.440 30.051 52.208 1.00 28.28 717 GLY A O 1
ATOM 5219 N N . GLY A 1 718 ? -20.445 27.805 51.824 1.00 27.75 718 GLY A N 1
ATOM 5220 C CA . GLY A 1 718 ? -20.996 27.749 50.445 1.00 27.75 718 GLY A CA 1
ATOM 5221 C C . GLY A 1 718 ? -20.042 28.265 49.355 1.00 27.75 718 GLY A C 1
ATOM 5222 O O . GLY A 1 718 ? -19.373 29.267 49.564 1.00 27.75 718 GLY A O 1
ATOM 5223 N N . ASP A 1 719 ? -19.862 27.661 48.185 1.00 30.55 719 ASP A N 1
ATOM 5224 C CA . ASP A 1 719 ? -20.406 26.472 47.526 1.00 30.55 719 ASP A CA 1
ATOM 5225 C C . ASP A 1 719 ? -19.261 25.911 46.660 1.00 30.55 719 ASP A C 1
ATOM 5227 O O . ASP A 1 719 ? -18.492 26.686 46.088 1.00 30.55 719 ASP A O 1
ATOM 5231 N N . ALA A 1 720 ? -19.103 24.587 46.633 1.00 28.86 720 ALA A N 1
ATOM 5232 C CA . ALA A 1 720 ? -18.078 23.899 45.854 1.00 28.86 720 ALA A CA 1
ATOM 5233 C C . ALA A 1 720 ? -18.648 23.466 44.498 1.00 28.86 720 ALA A C 1
ATOM 5235 O O . ALA A 1 720 ? -19.706 22.840 44.442 1.00 28.86 720 ALA A O 1
ATOM 5236 N N . ASP A 1 721 ? -17.908 23.816 43.452 1.00 30.25 721 ASP A N 1
ATOM 5237 C CA . ASP A 1 721 ? -17.977 23.291 42.088 1.00 30.25 721 ASP A CA 1
ATOM 5238 C C . ASP A 1 721 ? -17.423 21.847 42.082 1.00 30.25 721 ASP A C 1
ATOM 5240 O O . ASP A 1 721 ? -16.382 21.625 42.717 1.00 30.25 721 ASP A O 1
ATOM 5244 N N . PRO A 1 722 ? -18.070 20.844 41.460 1.00 33.44 722 PRO A N 1
ATOM 5245 C CA . PRO A 1 722 ? -17.589 19.471 41.482 1.00 33.44 722 PRO A CA 1
ATOM 5246 C C . PRO A 1 722 ? -16.799 19.169 40.203 1.00 33.44 722 PRO A C 1
ATOM 5248 O O . PRO A 1 722 ? -17.348 18.564 39.299 1.00 33.44 722 PRO A O 1
ATOM 5251 N N . ASP A 1 723 ? -15.529 19.572 40.133 1.00 29.62 723 ASP A N 1
ATOM 5252 C CA . ASP A 1 723 ? -14.619 19.150 39.046 1.00 29.62 723 ASP A CA 1
ATOM 5253 C C . ASP A 1 723 ? -13.143 19.110 39.484 1.00 29.62 723 ASP A C 1
ATOM 5255 O O . ASP A 1 723 ? -12.222 19.389 38.725 1.00 29.62 723 ASP A O 1
ATOM 5259 N N . ASP A 1 724 ? -12.894 18.742 40.743 1.00 31.22 724 ASP A N 1
ATOM 5260 C CA . ASP A 1 724 ? -11.531 18.481 41.217 1.00 31.22 724 ASP A CA 1
ATOM 5261 C C . ASP A 1 724 ? -11.539 17.329 42.231 1.00 31.22 724 ASP A C 1
ATOM 5263 O O . ASP A 1 724 ? -11.466 17.494 43.451 1.00 31.22 724 ASP A O 1
ATOM 5267 N N . ALA A 1 725 ? -11.709 16.118 41.703 1.00 27.67 725 ALA A N 1
ATOM 5268 C CA . ALA A 1 725 ? -11.521 14.873 42.437 1.00 27.67 725 ALA A CA 1
ATOM 5269 C C . ALA A 1 725 ? -10.513 13.976 41.708 1.00 27.67 725 ALA A C 1
ATOM 5271 O O . ALA A 1 725 ? -10.775 12.808 41.447 1.00 27.67 725 ALA A O 1
ATOM 5272 N N . ALA A 1 726 ? -9.325 14.517 41.425 1.00 30.16 726 ALA A N 1
ATOM 5273 C CA . ALA A 1 726 ? -8.130 13.688 41.379 1.00 30.16 726 ALA A CA 1
ATOM 5274 C C . ALA A 1 726 ? -7.817 13.273 42.824 1.00 30.16 726 ALA A C 1
ATOM 5276 O O . ALA A 1 726 ? -7.309 14.050 43.638 1.00 30.16 726 ALA A O 1
ATOM 5277 N N . SER A 1 727 ? -8.212 12.052 43.170 1.00 31.00 727 SER A N 1
ATOM 5278 C CA . SER A 1 727 ? -7.874 11.397 44.423 1.00 31.00 727 SER A CA 1
ATOM 5279 C C . SER A 1 727 ? -6.359 11.399 44.616 1.00 31.00 727 SER A C 1
ATOM 5281 O O . SER A 1 727 ? -5.593 10.742 43.919 1.00 31.00 727 SER A O 1
ATOM 5283 N N . SER A 1 728 ? -5.936 12.139 45.635 1.00 34.97 728 SER A N 1
ATOM 5284 C CA . SER A 1 728 ? -4.621 12.043 46.236 1.00 34.97 728 SER A CA 1
ATOM 5285 C C . SER A 1 728 ? -4.403 10.632 46.799 1.00 34.97 728 SER A C 1
ATOM 5287 O O . SER A 1 728 ? -4.849 10.335 47.910 1.00 34.97 728 SER A O 1
ATOM 5289 N N . SER A 1 729 ? -3.682 9.774 46.083 1.00 31.88 729 SER A N 1
ATOM 5290 C CA . SER A 1 729 ? -2.899 8.708 46.709 1.00 31.88 729 SER A CA 1
ATOM 5291 C C . SER A 1 729 ? -1.468 9.213 46.856 1.00 31.88 729 SER A C 1
ATOM 5293 O O . SER A 1 729 ? -0.634 9.104 45.959 1.00 31.88 729 SER A O 1
ATOM 5295 N N . SER A 1 730 ? -1.199 9.850 47.991 1.00 37.59 730 SER A N 1
ATOM 5296 C CA . SER A 1 730 ? 0.158 10.116 48.446 1.00 37.59 730 SER A CA 1
ATOM 5297 C C . SER A 1 730 ? 0.802 8.791 48.859 1.00 37.59 730 SER A C 1
ATOM 5299 O O . SER A 1 730 ? 0.727 8.422 50.033 1.00 37.59 730 SER A O 1
ATOM 5301 N N . ASP A 1 731 ? 1.401 8.077 47.910 1.00 38.50 731 ASP A N 1
ATOM 5302 C CA . ASP A 1 731 ? 2.426 7.091 48.247 1.00 38.50 731 ASP A CA 1
ATOM 5303 C C . ASP A 1 731 ? 3.738 7.835 48.542 1.00 38.50 731 ASP A C 1
ATOM 5305 O O . ASP A 1 731 ? 4.086 8.780 47.825 1.00 38.50 731 ASP A O 1
ATOM 5309 N N . PRO A 1 732 ? 4.446 7.497 49.632 1.00 36.06 732 PRO A N 1
ATOM 5310 C CA . PRO A 1 732 ? 5.679 8.174 49.997 1.00 36.06 732 PRO A CA 1
ATOM 5311 C C . PRO A 1 732 ? 6.793 7.814 49.006 1.00 36.06 732 PRO A C 1
ATOM 5313 O O . PRO A 1 732 ? 7.071 6.641 48.780 1.00 36.06 732 PRO A O 1
ATOM 5316 N N . GLU A 1 733 ? 7.469 8.826 48.460 1.00 43.31 733 GLU A N 1
ATOM 5317 C CA . GLU A 1 733 ? 8.753 8.649 47.773 1.00 43.31 733 GLU A CA 1
ATOM 5318 C C . GLU A 1 733 ? 9.763 7.943 48.699 1.00 43.31 733 GLU A C 1
ATOM 5320 O O . GLU A 1 733 ? 9.944 8.387 49.842 1.00 43.31 733 GLU A O 1
ATOM 5325 N N . PRO A 1 734 ? 10.513 6.925 48.239 1.00 40.38 734 PRO A N 1
ATOM 5326 C CA . PRO A 1 734 ? 11.822 6.663 48.800 1.00 40.38 734 PRO A CA 1
ATOM 5327 C C . PRO A 1 734 ? 12.824 7.624 48.133 1.00 40.38 734 PRO A C 1
ATOM 5329 O O . PRO A 1 734 ? 12.912 7.673 46.905 1.00 40.38 734 PRO A O 1
ATOM 5332 N N . PRO A 1 735 ? 13.608 8.399 48.899 1.00 39.69 735 PRO A N 1
ATOM 5333 C CA . PRO A 1 735 ? 14.701 9.165 48.326 1.00 39.69 735 PRO A CA 1
ATOM 5334 C C . PRO A 1 735 ? 15.819 8.175 47.991 1.00 39.69 735 PRO A C 1
ATOM 5336 O O . PRO A 1 735 ? 16.439 7.619 48.899 1.00 39.69 735 PRO A O 1
ATOM 5339 N N . VAL A 1 736 ? 16.071 7.923 46.708 1.00 47.31 736 VAL A N 1
ATOM 5340 C CA . VAL A 1 736 ? 17.223 7.115 46.291 1.00 47.31 736 VAL A CA 1
ATOM 5341 C C . VAL A 1 736 ? 18.328 8.069 45.852 1.00 47.31 736 VAL A C 1
ATOM 5343 O O . VAL A 1 736 ? 18.264 8.678 44.789 1.00 47.31 736 VAL A O 1
ATOM 5346 N N . ASP A 1 737 ? 19.315 8.245 46.726 1.00 46.62 737 ASP A N 1
ATOM 5347 C CA . ASP A 1 737 ? 20.546 8.983 46.446 1.00 46.62 737 ASP A CA 1
ATOM 5348 C C . ASP A 1 737 ? 21.473 8.051 45.639 1.00 46.62 737 ASP A C 1
ATOM 5350 O O . ASP A 1 737 ? 21.977 7.060 46.170 1.00 46.62 737 ASP A O 1
ATOM 5354 N N . LEU A 1 738 ? 21.621 8.303 44.334 1.00 50.19 738 LEU A N 1
ATOM 5355 C CA . LEU A 1 738 ? 22.267 7.392 43.370 1.00 50.19 738 LEU A CA 1
ATOM 5356 C C . LEU A 1 738 ? 23.813 7.431 43.393 1.00 50.19 738 LEU A C 1
ATOM 5358 O O . LEU A 1 738 ? 24.455 6.807 42.551 1.00 50.19 738 LEU A O 1
ATOM 5362 N N . ASP A 1 739 ? 24.420 8.109 44.370 1.00 52.53 739 ASP A N 1
ATOM 5363 C CA . ASP A 1 739 ? 25.875 8.310 44.465 1.00 52.53 739 ASP A CA 1
ATOM 5364 C C . ASP A 1 739 ? 26.628 7.267 45.345 1.00 52.53 739 ASP A C 1
ATOM 5366 O O . ASP A 1 739 ? 27.844 7.389 45.529 1.00 52.53 739 ASP A O 1
ATOM 5370 N N . ASP A 1 740 ? 25.970 6.217 45.877 1.00 49.75 740 ASP A N 1
ATOM 5371 C CA . ASP A 1 740 ? 26.612 5.134 46.670 1.00 49.75 740 ASP A CA 1
ATOM 5372 C C . ASP A 1 740 ? 26.311 3.704 46.135 1.00 49.75 740 ASP A C 1
ATOM 5374 O O . ASP A 1 740 ? 25.212 3.181 46.343 1.00 49.75 740 ASP A O 1
ATOM 5378 N N . PRO A 1 741 ? 27.283 3.009 45.499 1.00 45.12 741 PRO A N 1
ATOM 5379 C CA . PRO A 1 741 ? 27.060 1.739 44.797 1.00 45.12 741 PRO A CA 1
ATOM 5380 C C . PRO A 1 741 ? 26.925 0.492 45.697 1.00 45.12 741 PRO A C 1
ATOM 5382 O O . PRO A 1 741 ? 26.679 -0.597 45.185 1.00 45.12 741 PRO A O 1
ATOM 5385 N N . ALA A 1 742 ? 27.093 0.599 47.022 1.00 39.69 742 ALA A N 1
ATOM 5386 C CA . ALA A 1 742 ? 26.922 -0.537 47.945 1.00 39.69 742 ALA A CA 1
ATOM 5387 C C . ALA A 1 742 ? 25.610 -0.481 48.755 1.00 39.69 742 ALA A C 1
ATOM 5389 O O . ALA A 1 742 ? 25.215 -1.487 49.349 1.00 39.69 742 ALA A O 1
ATOM 5390 N N . GLY A 1 743 ? 24.929 0.672 48.767 1.00 50.62 743 GLY A N 1
ATOM 5391 C CA . GLY A 1 743 ? 23.568 0.846 49.298 1.00 50.62 743 GLY A CA 1
ATOM 5392 C C . GLY A 1 743 ? 22.466 0.742 48.233 1.00 50.62 743 GLY A C 1
ATOM 5393 O O . GLY A 1 743 ? 21.287 0.730 48.578 1.00 50.62 743 GLY A O 1
ATOM 5394 N N . SER A 1 744 ? 22.851 0.648 46.957 1.00 68.56 744 SER A N 1
ATOM 5395 C CA . SER A 1 744 ? 21.996 0.815 45.777 1.00 68.56 744 SER A CA 1
ATOM 5396 C C . SER A 1 744 ? 21.302 -0.464 45.294 1.00 68.56 744 SER A C 1
ATOM 5398 O O . SER A 1 744 ? 20.136 -0.407 44.927 1.00 68.56 744 SER A O 1
ATOM 5400 N N . VAL A 1 745 ? 21.954 -1.631 45.336 1.00 79.12 745 VAL A N 1
ATOM 5401 C CA . VAL A 1 745 ? 21.395 -2.883 44.773 1.00 79.12 745 VAL A CA 1
ATOM 5402 C C . VAL A 1 745 ? 20.148 -3.351 45.528 1.00 79.12 745 VAL A C 1
ATOM 5404 O O . VAL A 1 745 ? 19.129 -3.651 44.914 1.00 79.12 745 VAL A O 1
ATOM 5407 N N . GLU A 1 746 ? 20.192 -3.382 46.864 1.00 80.69 746 GLU A N 1
ATOM 5408 C CA . GLU A 1 746 ? 19.041 -3.812 47.675 1.00 80.69 746 GLU A CA 1
ATOM 5409 C C . GLU A 1 746 ? 17.888 -2.798 47.614 1.00 80.69 746 GLU A C 1
ATOM 5411 O O . GLU A 1 746 ? 16.722 -3.182 47.684 1.00 80.69 746 GLU A O 1
ATOM 5416 N N . ALA A 1 747 ? 18.203 -1.510 47.439 1.00 79.12 747 ALA A N 1
ATOM 5417 C CA . ALA A 1 747 ? 17.207 -0.461 47.244 1.00 79.12 747 ALA A CA 1
ATOM 5418 C C . ALA A 1 747 ? 16.507 -0.590 45.881 1.00 79.12 747 ALA A C 1
ATOM 5420 O O . ALA A 1 747 ? 15.284 -0.497 45.831 1.00 79.12 747 ALA A O 1
ATOM 5421 N N . ILE A 1 748 ? 17.252 -0.872 44.804 1.00 85.06 748 ILE A N 1
ATOM 5422 C CA . ILE A 1 748 ? 16.688 -1.156 43.474 1.00 85.06 748 ILE A CA 1
ATOM 5423 C C . ILE A 1 748 ? 15.841 -2.434 43.519 1.00 85.06 748 ILE A C 1
ATOM 5425 O O . ILE A 1 748 ? 14.699 -2.425 43.071 1.00 85.06 748 ILE A O 1
ATOM 5429 N N . ARG A 1 749 ? 16.354 -3.509 44.137 1.00 90.75 749 ARG A N 1
ATOM 5430 C CA . ARG A 1 749 ? 15.632 -4.783 44.312 1.00 90.75 749 ARG A CA 1
ATOM 5431 C C . ARG A 1 749 ? 14.302 -4.583 45.041 1.00 90.75 749 ARG A C 1
ATOM 5433 O O . ARG A 1 749 ? 13.266 -5.066 44.594 1.00 90.75 749 ARG A O 1
ATOM 5440 N N . THR A 1 750 ? 14.339 -3.863 46.163 1.00 88.00 750 THR A N 1
ATOM 5441 C CA . THR A 1 750 ? 13.144 -3.564 46.965 1.00 88.00 750 THR A CA 1
ATOM 5442 C C . THR A 1 750 ? 12.179 -2.676 46.188 1.00 88.00 750 THR A C 1
ATOM 5444 O O . THR A 1 750 ? 10.992 -2.971 46.149 1.00 88.00 750 THR A O 1
ATOM 5447 N N . GLY A 1 751 ? 12.685 -1.638 45.522 1.00 85.31 751 GLY A N 1
ATOM 5448 C CA . GLY A 1 751 ? 11.877 -0.694 44.759 1.00 85.31 751 GLY A CA 1
ATOM 5449 C C . GLY A 1 751 ? 11.156 -1.317 43.563 1.00 85.31 751 GLY A C 1
ATOM 5450 O O . GLY A 1 751 ? 9.960 -1.090 43.393 1.00 85.31 751 GLY A O 1
ATOM 5451 N N . LEU A 1 752 ? 11.838 -2.164 42.781 1.00 88.69 752 LEU A N 1
ATOM 5452 C CA . LEU A 1 752 ? 11.208 -2.939 41.704 1.00 88.69 752 LEU A CA 1
ATOM 5453 C C . LEU A 1 752 ? 10.108 -3.858 42.245 1.00 88.69 752 LEU A C 1
ATOM 5455 O O . LEU A 1 752 ? 9.009 -3.889 41.697 1.00 88.69 752 LEU A O 1
ATOM 5459 N N . ALA A 1 753 ? 10.376 -4.567 43.347 1.00 89.44 753 ALA A N 1
ATOM 5460 C CA . ALA A 1 753 ? 9.390 -5.449 43.963 1.00 89.44 753 ALA A CA 1
ATOM 5461 C C . ALA A 1 753 ? 8.177 -4.677 44.510 1.00 89.44 753 ALA A C 1
ATOM 5463 O O . ALA A 1 753 ? 7.041 -5.111 44.337 1.00 89.44 753 ALA A O 1
ATOM 5464 N N . GLU A 1 754 ? 8.384 -3.537 45.171 1.00 88.38 754 GLU A N 1
ATOM 5465 C CA . GLU A 1 754 ? 7.298 -2.687 45.671 1.00 88.38 754 GLU A CA 1
ATOM 5466 C C . GLU A 1 754 ? 6.449 -2.128 44.527 1.00 88.38 754 GLU A C 1
ATOM 5468 O O . GLU A 1 754 ? 5.221 -2.183 44.601 1.00 88.38 754 GLU A O 1
ATOM 5473 N N . ALA A 1 755 ? 7.082 -1.660 43.449 1.00 84.56 755 ALA A N 1
ATOM 5474 C CA . ALA A 1 755 ? 6.373 -1.150 42.283 1.00 84.56 755 ALA A CA 1
ATOM 5475 C C . ALA A 1 755 ? 5.554 -2.242 41.579 1.00 84.56 755 ALA A C 1
ATOM 5477 O O . ALA A 1 755 ? 4.390 -2.003 41.259 1.00 84.56 755 ALA A O 1
ATOM 5478 N N . ALA A 1 756 ? 6.119 -3.443 41.410 1.00 88.00 756 ALA A N 1
ATOM 5479 C CA . ALA A 1 756 ? 5.411 -4.583 40.832 1.00 88.00 756 ALA A CA 1
ATOM 5480 C C . ALA A 1 756 ? 4.192 -4.991 41.676 1.00 88.00 756 ALA A C 1
ATOM 5482 O O . ALA A 1 756 ? 3.097 -5.111 41.141 1.00 88.00 756 ALA A O 1
ATOM 5483 N N . ASN A 1 757 ? 4.341 -5.110 43.003 1.00 90.62 757 ASN A N 1
ATOM 5484 C CA . ASN A 1 757 ? 3.217 -5.436 43.894 1.00 90.62 757 ASN A CA 1
ATOM 5485 C C . ASN A 1 757 ? 2.123 -4.353 43.876 1.00 90.62 757 ASN A C 1
ATOM 5487 O O . ASN A 1 757 ? 0.934 -4.658 43.974 1.00 90.62 757 ASN A O 1
ATOM 5491 N N . ALA A 1 758 ? 2.510 -3.077 43.791 1.00 88.06 758 ALA A N 1
ATOM 5492 C CA . ALA A 1 758 ? 1.561 -1.971 43.729 1.00 88.06 758 ALA A CA 1
ATOM 5493 C C . ALA A 1 758 ? 0.803 -1.936 42.392 1.00 88.06 758 ALA A C 1
ATOM 5495 O O . ALA A 1 758 ? -0.372 -1.570 42.374 1.00 88.06 758 ALA A O 1
ATOM 5496 N N . ALA A 1 759 ? 1.462 -2.298 41.289 1.00 89.75 759 ALA A N 1
ATOM 5497 C CA . ALA A 1 759 ? 0.826 -2.437 39.985 1.00 89.75 759 ALA A CA 1
ATOM 5498 C C . ALA A 1 759 ? -0.133 -3.638 39.955 1.00 89.75 759 ALA A C 1
ATOM 5500 O O . ALA A 1 759 ? -1.298 -3.452 39.618 1.00 89.75 759 ALA A O 1
ATOM 5501 N N . GLU A 1 760 ? 0.300 -4.804 40.445 1.00 88.81 760 GLU A N 1
ATOM 5502 C CA . GLU A 1 760 ? -0.541 -6.005 40.573 1.00 88.81 760 GLU A CA 1
ATOM 5503 C C . GLU A 1 760 ? -1.792 -5.723 41.424 1.00 88.81 760 GLU A C 1
ATOM 5505 O O . GLU A 1 760 ? -2.904 -6.077 41.045 1.00 88.81 760 GLU A O 1
ATOM 5510 N N . SER A 1 761 ? -1.645 -4.984 42.531 1.00 88.19 761 SER A N 1
ATOM 5511 C CA . SER A 1 761 ? -2.790 -4.570 43.360 1.00 88.19 761 SER A CA 1
ATOM 5512 C C . SER A 1 761 ? -3.786 -3.691 42.589 1.00 88.19 761 SER A C 1
ATOM 5514 O O . SER A 1 761 ? -4.993 -3.819 42.770 1.00 88.19 761 SER A O 1
ATOM 5516 N N . ALA A 1 762 ? -3.301 -2.802 41.717 1.00 86.94 762 ALA A N 1
ATOM 5517 C CA . ALA A 1 762 ? -4.167 -1.962 40.892 1.00 86.94 762 ALA A CA 1
ATOM 5518 C C . ALA A 1 762 ? -4.902 -2.771 39.811 1.00 86.94 762 ALA A C 1
ATOM 5520 O O . ALA A 1 762 ? -6.070 -2.502 39.533 1.00 86.94 762 ALA A O 1
ATOM 5521 N N . GLU A 1 763 ? -4.259 -3.795 39.245 1.00 83.56 763 GLU A N 1
ATOM 5522 C CA . GLU A 1 763 ? -4.916 -4.739 38.335 1.00 83.56 763 GLU A CA 1
ATOM 5523 C C . GLU A 1 763 ? -6.010 -5.551 39.031 1.00 83.56 763 GLU A C 1
ATOM 5525 O O . GLU A 1 763 ? -7.101 -5.718 38.475 1.00 83.56 763 GLU A O 1
ATOM 5530 N N . GLU A 1 764 ? -5.745 -6.028 40.253 1.00 81.75 764 GLU A N 1
ATOM 5531 C CA . GLU A 1 764 ? -6.736 -6.726 41.081 1.00 81.75 764 GLU A CA 1
ATOM 5532 C C . GLU A 1 764 ? -7.963 -5.842 41.361 1.00 81.75 764 GLU A C 1
ATOM 5534 O O . GLU A 1 764 ? -9.095 -6.334 41.328 1.00 81.75 764 GLU A O 1
ATOM 5539 N N . ASP A 1 765 ? -7.753 -4.536 41.547 1.00 79.75 765 ASP A N 1
ATOM 5540 C CA . ASP A 1 765 ? -8.813 -3.532 41.701 1.00 79.75 765 ASP A CA 1
ATOM 5541 C C . ASP A 1 765 ? -9.492 -3.145 40.363 1.00 79.75 765 ASP A C 1
ATOM 5543 O O . ASP A 1 765 ? -10.511 -2.451 40.351 1.00 79.75 765 ASP A O 1
ATOM 5547 N N . GLY A 1 766 ? -8.970 -3.617 39.225 1.00 77.06 766 GLY A N 1
ATOM 5548 C CA . GLY A 1 766 ? -9.478 -3.332 37.877 1.00 77.06 766 GLY A CA 1
ATOM 5549 C C . GLY A 1 766 ? -9.100 -1.965 37.310 1.00 77.06 766 GLY A C 1
ATOM 5550 O O . GLY A 1 766 ? -9.647 -1.553 36.280 1.00 77.06 766 GLY A O 1
ATOM 5551 N N . ASP A 1 767 ? -8.151 -1.283 37.945 1.00 84.62 767 ASP A N 1
ATOM 5552 C CA . ASP A 1 767 ? -7.586 -0.011 37.508 1.00 84.62 767 ASP A CA 1
ATOM 5553 C C . ASP A 1 767 ? -6.328 -0.253 36.659 1.00 84.62 767 ASP A C 1
ATOM 5555 O O . ASP A 1 767 ? -5.185 -0.087 37.095 1.00 84.62 767 ASP A O 1
ATOM 5559 N N . LEU A 1 768 ? -6.561 -0.698 35.418 1.00 84.75 768 LEU A N 1
ATOM 5560 C CA . LEU A 1 768 ? -5.492 -0.988 34.458 1.00 84.75 768 LEU A CA 1
ATOM 5561 C C . LEU A 1 768 ? -4.662 0.261 34.122 1.00 84.75 768 LEU A C 1
ATOM 5563 O O . LEU A 1 768 ? -3.458 0.144 33.912 1.00 84.75 768 LEU A O 1
ATOM 5567 N N . ASP A 1 769 ? -5.270 1.451 34.116 1.00 82.56 769 ASP A N 1
ATOM 5568 C CA . ASP A 1 769 ? -4.560 2.715 33.891 1.00 82.56 769 ASP A CA 1
ATOM 5569 C C . ASP A 1 769 ? -3.536 2.968 35.003 1.00 82.56 769 ASP A C 1
ATOM 5571 O O . ASP A 1 769 ? -2.367 3.274 34.746 1.00 82.56 769 ASP A O 1
ATOM 5575 N N . ALA A 1 770 ? -3.946 2.780 36.258 1.00 87.31 770 ALA A N 1
ATOM 5576 C CA . ALA A 1 770 ? -3.054 2.961 37.388 1.00 87.31 770 ALA A CA 1
ATOM 5577 C C . ALA A 1 770 ? -2.014 1.831 37.511 1.00 87.31 770 ALA A C 1
ATOM 5579 O O . ALA A 1 770 ? -0.934 2.067 38.060 1.00 87.31 770 ALA A O 1
ATOM 5580 N N . ALA A 1 771 ? -2.294 0.625 37.011 1.00 88.06 771 ALA A N 1
ATOM 5581 C CA . ALA A 1 771 ? -1.303 -0.445 36.892 1.00 88.06 771 ALA A CA 1
ATOM 5582 C C . ALA A 1 771 ? -0.214 -0.097 35.862 1.00 88.06 771 ALA A C 1
ATOM 5584 O O . ALA A 1 771 ? 0.972 -0.099 36.207 1.00 88.06 771 ALA A O 1
ATOM 5585 N N . VAL A 1 772 ? -0.605 0.316 34.646 1.00 84.38 772 VAL A N 1
ATOM 5586 C CA . VAL A 1 772 ? 0.323 0.787 33.598 1.00 84.38 772 VAL A CA 1
ATOM 5587 C C . VAL A 1 772 ? 1.201 1.918 34.129 1.00 84.38 772 VAL A C 1
ATOM 5589 O O . VAL A 1 772 ? 2.427 1.828 34.068 1.00 84.38 772 VAL A O 1
ATOM 5592 N N . ALA A 1 773 ? 0.604 2.942 34.747 1.00 82.88 773 ALA A N 1
ATOM 5593 C CA . ALA A 1 773 ? 1.347 4.089 35.267 1.00 82.88 773 ALA A CA 1
ATOM 5594 C C . ALA A 1 773 ? 2.398 3.705 36.329 1.00 82.88 773 ALA A C 1
ATOM 5596 O O . ALA A 1 773 ? 3.457 4.339 36.423 1.00 82.88 773 ALA A O 1
ATOM 5597 N N . ARG A 1 774 ? 2.124 2.676 37.144 1.00 90.38 774 ARG A N 1
ATOM 5598 C CA . ARG A 1 774 ? 3.059 2.171 38.163 1.00 90.38 774 ARG A CA 1
ATOM 5599 C C . ARG A 1 774 ? 4.210 1.394 37.538 1.00 90.38 774 ARG A C 1
ATOM 5601 O O . ARG A 1 774 ? 5.360 1.658 37.892 1.00 90.38 774 ARG A O 1
ATOM 5608 N N . TYR A 1 775 ? 3.922 0.511 36.588 1.00 89.19 775 TYR A N 1
ATOM 5609 C CA . TYR A 1 775 ? 4.955 -0.219 35.863 1.00 89.19 775 TYR A CA 1
ATOM 5610 C C . TYR A 1 775 ? 5.851 0.713 35.030 1.00 89.19 775 TYR A C 1
ATOM 5612 O O . TYR A 1 775 ? 7.072 0.643 35.142 1.00 89.19 775 TYR A O 1
ATOM 5620 N N . GLU A 1 776 ? 5.289 1.673 34.291 1.00 83.62 776 GLU A N 1
ATOM 5621 C CA . GLU A 1 776 ? 6.069 2.674 33.541 1.00 83.62 776 GLU A CA 1
ATOM 5622 C C . GLU A 1 776 ? 6.956 3.533 34.443 1.00 83.62 776 GLU A C 1
ATOM 5624 O O . GLU A 1 776 ? 8.068 3.924 34.076 1.00 83.62 776 GLU A O 1
ATOM 5629 N N . ARG A 1 777 ? 6.463 3.881 35.638 1.00 84.00 777 ARG A N 1
ATOM 5630 C CA . ARG A 1 777 ? 7.276 4.586 36.631 1.00 84.00 777 ARG A CA 1
ATOM 5631 C C . ARG A 1 777 ? 8.442 3.714 37.089 1.00 84.00 777 ARG A C 1
ATOM 5633 O O . ARG A 1 777 ? 9.545 4.241 37.210 1.00 84.00 777 ARG A O 1
ATOM 5640 N N . ALA A 1 778 ? 8.219 2.421 37.321 1.00 84.50 778 ALA A N 1
ATOM 5641 C CA . ALA A 1 778 ? 9.268 1.486 37.715 1.00 84.50 778 ALA A CA 1
ATOM 5642 C C . ALA A 1 778 ? 10.358 1.388 36.641 1.00 84.50 778 ALA A C 1
ATOM 5644 O O . ALA A 1 778 ? 11.528 1.598 36.956 1.00 84.50 778 ALA A O 1
ATOM 5645 N N . VAL A 1 779 ? 9.965 1.176 35.379 1.00 82.50 779 VAL A N 1
ATOM 5646 C CA . VAL A 1 779 ? 10.896 1.099 34.243 1.00 82.50 779 VAL A CA 1
ATOM 5647 C C . VAL A 1 779 ? 11.735 2.374 34.157 1.00 82.50 779 VAL A C 1
ATOM 5649 O O . VAL A 1 779 ? 12.950 2.312 34.310 1.00 82.50 779 VAL A O 1
ATOM 5652 N N . ARG A 1 780 ? 11.105 3.555 34.078 1.00 78.62 780 ARG A N 1
ATOM 5653 C CA . ARG A 1 780 ? 11.832 4.840 33.997 1.00 78.62 780 ARG A CA 1
ATOM 5654 C C . ARG A 1 780 ? 12.771 5.112 35.175 1.00 78.62 780 ARG A C 1
ATOM 5656 O O . ARG A 1 780 ? 13.734 5.855 35.025 1.00 78.62 780 ARG A O 1
ATOM 5663 N N . THR A 1 781 ? 12.465 4.579 36.356 1.00 81.12 781 THR A N 1
ATOM 5664 C CA . THR A 1 781 ? 13.255 4.832 37.570 1.00 81.12 781 THR A CA 1
ATOM 5665 C C . THR A 1 781 ? 14.474 3.915 37.665 1.00 81.12 781 THR A C 1
ATOM 5667 O O . THR A 1 781 ? 15.503 4.339 38.191 1.00 81.12 781 THR A O 1
ATOM 5670 N N . TYR A 1 782 ? 14.368 2.669 37.190 1.00 85.06 782 TYR A N 1
ATOM 5671 C CA . TYR A 1 782 ? 15.355 1.620 37.470 1.00 85.06 782 TYR A CA 1
ATOM 5672 C C . TYR A 1 782 ? 16.144 1.114 36.256 1.00 85.06 782 TYR A C 1
ATOM 5674 O O . TYR A 1 782 ? 17.206 0.540 36.480 1.00 85.06 782 TYR A O 1
ATOM 5682 N N . ASP A 1 783 ? 15.708 1.380 35.021 1.00 82.88 783 ASP A N 1
ATOM 5683 C CA . ASP A 1 783 ? 16.399 0.981 33.777 1.00 82.88 783 ASP A CA 1
ATOM 5684 C C . ASP A 1 783 ? 17.845 1.517 33.739 1.00 82.88 783 ASP A C 1
ATOM 5686 O O . ASP A 1 783 ? 18.814 0.769 33.888 1.00 82.88 783 ASP A O 1
ATOM 5690 N N . ASP A 1 784 ? 17.985 2.840 33.753 1.00 76.44 784 ASP A N 1
ATOM 5691 C CA . ASP A 1 784 ? 19.254 3.571 33.767 1.00 76.44 784 ASP A CA 1
ATOM 5692 C C . ASP A 1 784 ? 20.224 3.166 34.911 1.00 76.44 784 ASP A C 1
ATOM 5694 O O . ASP A 1 784 ? 21.434 3.032 34.688 1.00 76.44 784 ASP A O 1
ATOM 5698 N N . PRO A 1 785 ? 19.788 3.050 36.186 1.00 80.62 785 PRO A N 1
ATOM 5699 C CA . PRO A 1 785 ? 20.663 2.582 37.262 1.00 80.62 785 PRO A CA 1
ATOM 5700 C C . PRO A 1 785 ? 21.138 1.135 37.107 1.00 80.62 785 PRO A C 1
ATOM 5702 O O . PRO A 1 785 ? 22.274 0.850 37.484 1.00 80.62 785 PRO A O 1
ATOM 5705 N N . ILE A 1 786 ? 20.301 0.232 36.584 1.00 82.81 786 ILE A N 1
ATOM 5706 C CA . ILE A 1 786 ? 20.634 -1.192 36.435 1.00 82.81 786 ILE A CA 1
ATOM 5707 C C . ILE A 1 786 ? 21.677 -1.398 35.337 1.00 82.81 786 ILE A C 1
ATOM 5709 O O . ILE A 1 786 ? 22.629 -2.146 35.558 1.00 82.81 786 ILE A O 1
ATOM 5713 N N . GLU A 1 787 ? 21.582 -0.673 34.218 1.00 77.94 787 GLU A N 1
ATOM 5714 C CA . GLU A 1 787 ? 22.572 -0.735 33.129 1.00 77.94 787 GLU A CA 1
ATOM 5715 C C . GLU A 1 787 ? 23.996 -0.354 33.565 1.00 77.94 787 GLU A C 1
ATOM 5717 O O . GLU A 1 787 ? 24.984 -0.791 32.974 1.00 77.94 787 GLU A O 1
ATOM 5722 N N . ARG A 1 788 ? 24.124 0.465 34.616 1.00 80.06 788 ARG A N 1
ATOM 5723 C CA . ARG A 1 788 ? 25.420 0.921 35.148 1.00 80.06 788 ARG A CA 1
ATOM 5724 C C . ARG A 1 788 ? 26.044 -0.054 36.152 1.00 80.06 788 ARG A C 1
ATOM 5726 O O . ARG A 1 788 ? 27.150 0.210 36.629 1.00 80.06 788 ARG A O 1
ATOM 5733 N N . LEU A 1 789 ? 25.348 -1.132 36.523 1.00 81.69 789 LEU A N 1
ATOM 5734 C CA . LEU A 1 789 ? 25.837 -2.129 37.476 1.00 81.69 789 LEU A CA 1
ATOM 5735 C C . LEU A 1 789 ? 26.636 -3.234 36.775 1.00 81.69 789 LEU A C 1
ATOM 5737 O O . LEU A 1 789 ? 26.267 -3.726 35.716 1.00 81.69 789 LEU A O 1
ATOM 5741 N N . ASP A 1 790 ? 27.694 -3.699 37.440 1.00 78.88 790 ASP A N 1
ATOM 5742 C CA . ASP A 1 790 ? 28.507 -4.833 36.998 1.00 78.88 790 ASP A CA 1
ATOM 5743 C C . ASP A 1 790 ? 28.384 -6.014 37.974 1.00 78.88 790 ASP A C 1
ATOM 5745 O O . ASP A 1 790 ? 28.396 -5.846 39.197 1.00 78.88 790 ASP A O 1
ATOM 5749 N N . GLY A 1 791 ? 28.376 -7.242 37.447 1.00 80.75 791 GLY A N 1
ATOM 5750 C CA . GLY A 1 791 ? 28.450 -8.474 38.241 1.00 80.75 791 GLY A CA 1
ATOM 5751 C C . GLY A 1 791 ? 27.119 -9.228 38.388 1.00 80.75 791 GLY A C 1
ATOM 5752 O O . GLY A 1 791 ? 26.160 -8.950 37.676 1.00 80.75 791 GLY A O 1
ATOM 5753 N N . PRO A 1 792 ? 27.053 -10.246 39.267 1.00 76.31 792 PRO A N 1
ATOM 5754 C CA . PRO A 1 792 ? 25.911 -11.163 39.336 1.00 76.31 792 PRO A CA 1
ATOM 5755 C C . PRO A 1 792 ? 24.608 -10.499 39.807 1.00 76.31 792 PRO A C 1
ATOM 5757 O O . PRO A 1 792 ? 23.543 -10.909 39.360 1.00 76.31 792 PRO A O 1
ATOM 5760 N N . ASP A 1 793 ? 24.688 -9.471 40.657 1.00 81.19 793 ASP A N 1
ATOM 5761 C CA . ASP A 1 793 ? 23.521 -8.691 41.086 1.00 81.19 793 ASP A CA 1
ATOM 5762 C C . ASP A 1 793 ? 22.925 -7.856 39.934 1.00 81.19 793 ASP A C 1
ATOM 5764 O O . ASP A 1 793 ? 21.716 -7.653 39.893 1.00 81.19 793 ASP A O 1
ATOM 5768 N N . ALA A 1 794 ? 23.745 -7.413 38.971 1.00 82.75 794 ALA A N 1
ATOM 5769 C CA . ALA A 1 794 ? 23.277 -6.668 37.799 1.00 82.75 794 ALA A CA 1
ATOM 5770 C C . ALA A 1 794 ? 22.413 -7.547 36.884 1.00 82.75 794 ALA A C 1
ATOM 5772 O O . ALA A 1 794 ? 21.340 -7.134 36.465 1.00 82.75 794 ALA A O 1
ATOM 5773 N N . ALA A 1 795 ? 22.839 -8.792 36.641 1.00 80.06 795 ALA A N 1
ATOM 5774 C CA . ALA A 1 795 ? 22.078 -9.746 35.834 1.00 80.06 795 ALA A CA 1
ATOM 5775 C C . ALA A 1 795 ? 20.752 -10.160 36.499 1.00 80.06 795 ALA A C 1
ATOM 5777 O O . ALA A 1 795 ? 19.754 -10.354 35.812 1.00 80.06 795 ALA A O 1
ATOM 5778 N N . GLU A 1 796 ? 20.734 -10.295 37.830 1.00 89.81 796 GLU A N 1
ATOM 5779 C CA . GLU A 1 796 ? 19.501 -10.558 38.585 1.00 89.81 796 GLU A CA 1
ATOM 5780 C C . GLU A 1 796 ? 18.513 -9.390 38.469 1.00 89.81 796 GLU A C 1
ATOM 5782 O O . GLU A 1 796 ? 17.335 -9.613 38.203 1.00 89.81 796 GLU A O 1
ATOM 5787 N N . LEU A 1 797 ? 18.988 -8.155 38.664 1.00 90.06 797 LEU A N 1
ATOM 5788 C CA . LEU A 1 797 ? 18.148 -6.961 38.592 1.00 90.06 797 LEU A CA 1
ATOM 5789 C C . LEU A 1 797 ? 17.663 -6.668 37.171 1.00 90.06 797 LEU A C 1
ATOM 5791 O O . LEU A 1 797 ? 16.511 -6.279 37.018 1.00 90.06 797 LEU A O 1
ATOM 5795 N N . ALA A 1 798 ? 18.496 -6.901 36.153 1.00 82.38 798 ALA A N 1
ATOM 5796 C CA . ALA A 1 798 ? 18.087 -6.818 34.753 1.00 82.38 798 ALA A CA 1
ATOM 5797 C C . ALA A 1 798 ? 16.951 -7.807 34.460 1.00 82.38 798 ALA A C 1
ATOM 5799 O O . ALA A 1 798 ? 15.895 -7.389 34.010 1.00 82.38 798 ALA A O 1
ATOM 5800 N N . ALA A 1 799 ? 17.089 -9.076 34.862 1.00 83.19 799 ALA A N 1
ATOM 5801 C CA . ALA A 1 799 ? 16.017 -10.059 34.697 1.00 83.19 799 ALA A CA 1
ATOM 5802 C C . ALA A 1 799 ? 14.731 -9.686 35.463 1.00 83.19 799 ALA A C 1
ATOM 5804 O O . ALA A 1 799 ? 13.629 -9.960 34.999 1.00 83.19 799 ALA A O 1
ATOM 5805 N N . ALA A 1 800 ? 14.848 -9.060 36.639 1.00 87.31 800 ALA A N 1
ATOM 5806 C CA . ALA A 1 800 ? 13.688 -8.570 37.385 1.00 87.31 800 ALA A CA 1
ATOM 5807 C C . ALA A 1 800 ? 13.017 -7.362 36.707 1.00 87.31 800 ALA A C 1
ATOM 5809 O O . ALA A 1 800 ? 11.796 -7.224 36.768 1.00 87.31 800 ALA A O 1
ATOM 5810 N N . LEU A 1 801 ? 13.801 -6.487 36.075 1.00 87.31 801 LEU A N 1
ATOM 5811 C CA . LEU A 1 801 ? 13.287 -5.388 35.269 1.00 87.31 801 LEU A CA 1
ATOM 5812 C C . LEU A 1 801 ? 12.632 -5.902 33.980 1.00 87.31 801 LEU A C 1
ATOM 5814 O O . LEU A 1 801 ? 11.578 -5.393 33.614 1.00 87.31 801 LEU A O 1
ATOM 5818 N N . ASP A 1 802 ? 13.192 -6.932 33.348 1.00 76.00 802 ASP A N 1
ATOM 5819 C CA . ASP A 1 802 ? 12.597 -7.601 32.187 1.00 76.00 802 ASP A CA 1
ATOM 5820 C C . ASP A 1 802 ? 11.253 -8.246 32.555 1.00 76.00 802 ASP A C 1
ATOM 5822 O O . ASP A 1 802 ? 10.274 -8.062 31.837 1.00 76.00 802 ASP A O 1
ATOM 5826 N N . ASP A 1 803 ? 11.160 -8.917 33.714 1.00 83.38 803 ASP A N 1
ATOM 5827 C CA . ASP A 1 803 ? 9.886 -9.416 34.261 1.00 83.38 803 ASP A CA 1
ATOM 5828 C C . ASP A 1 803 ? 8.873 -8.250 34.418 1.00 83.38 803 ASP A C 1
ATOM 5830 O O . ASP A 1 803 ? 7.704 -8.383 34.060 1.00 83.38 803 ASP A O 1
ATOM 5834 N N . VAL A 1 804 ? 9.309 -7.076 34.900 1.00 87.25 804 VAL A N 1
ATOM 5835 C CA . VAL A 1 804 ? 8.461 -5.872 35.026 1.00 87.25 804 VAL A CA 1
ATOM 5836 C C . VAL A 1 804 ? 8.030 -5.309 33.666 1.00 87.25 804 VAL A C 1
ATOM 5838 O O . VAL A 1 804 ? 6.868 -4.931 33.513 1.00 87.25 804 VAL A O 1
ATOM 5841 N N . LYS A 1 805 ? 8.928 -5.251 32.676 1.00 76.06 805 LYS A N 1
ATOM 5842 C CA . LYS A 1 805 ? 8.613 -4.825 31.302 1.00 76.06 805 LYS A CA 1
ATOM 5843 C C . LYS A 1 805 ? 7.626 -5.794 30.639 1.00 76.06 805 LYS A C 1
ATOM 5845 O O . LYS A 1 805 ? 6.683 -5.350 29.987 1.00 76.06 805 LYS A O 1
ATOM 5850 N N . ALA A 1 806 ? 7.790 -7.097 30.864 1.00 71.25 806 ALA A N 1
ATOM 5851 C CA . ALA A 1 806 ? 6.882 -8.126 30.370 1.00 71.25 806 ALA A CA 1
ATOM 5852 C C . ALA A 1 806 ? 5.478 -8.009 30.990 1.00 71.25 806 ALA A C 1
ATOM 5854 O O . ALA A 1 806 ? 4.479 -8.114 30.277 1.00 71.25 806 ALA A O 1
ATOM 5855 N N . GLU A 1 807 ? 5.372 -7.732 32.293 1.00 85.69 807 GLU A N 1
ATOM 5856 C CA . GLU A 1 807 ? 4.065 -7.482 32.912 1.00 85.69 807 GLU A CA 1
ATOM 5857 C C . GLU A 1 807 ? 3.459 -6.150 32.448 1.00 85.69 807 GLU A C 1
ATOM 5859 O O . GLU A 1 807 ? 2.280 -6.114 32.105 1.00 85.69 807 GLU A O 1
ATOM 5864 N N . LEU A 1 808 ? 4.250 -5.076 32.311 1.00 84.81 808 LEU A N 1
ATOM 5865 C CA . LEU A 1 808 ? 3.787 -3.814 31.712 1.00 84.81 808 LEU A CA 1
ATOM 5866 C C . LEU A 1 808 ? 3.144 -4.049 30.340 1.00 84.81 808 LEU A C 1
ATOM 5868 O O . LEU A 1 808 ? 2.043 -3.566 30.070 1.00 84.81 808 LEU A O 1
ATOM 5872 N N . HIS A 1 809 ? 3.824 -4.815 29.490 1.00 70.69 809 HIS A N 1
ATOM 5873 C CA . HIS A 1 809 ? 3.334 -5.234 28.185 1.00 70.69 809 HIS A CA 1
ATOM 5874 C C . HIS A 1 809 ? 2.009 -6.006 28.296 1.00 70.69 809 HIS A C 1
ATOM 5876 O O . HIS A 1 809 ? 1.041 -5.706 27.589 1.00 70.69 809 HIS A O 1
ATOM 5882 N N . ALA A 1 810 ? 1.924 -6.971 29.215 1.00 75.75 810 ALA A N 1
ATOM 5883 C CA . ALA A 1 810 ? 0.717 -7.765 29.421 1.00 75.75 810 ALA A CA 1
ATOM 5884 C C . ALA A 1 810 ? -0.471 -6.903 29.890 1.00 75.75 810 ALA A C 1
ATOM 5886 O O . ALA A 1 810 ? -1.594 -7.071 29.404 1.00 75.75 810 ALA A O 1
ATOM 5887 N N . VAL A 1 811 ? -0.239 -5.937 30.784 1.00 82.19 811 VAL A N 1
ATOM 5888 C CA . VAL A 1 811 ? -1.270 -4.992 31.240 1.00 82.19 811 VAL A CA 1
ATOM 5889 C C . VAL A 1 811 ? -1.699 -4.046 30.128 1.00 82.19 811 VAL A C 1
ATOM 5891 O O . VAL A 1 811 ? -2.900 -3.842 29.954 1.00 82.19 811 VAL A O 1
ATOM 5894 N N . ARG A 1 812 ? -0.762 -3.503 29.339 1.00 79.00 812 ARG A N 1
ATOM 5895 C CA . ARG A 1 812 ? -1.082 -2.671 28.164 1.00 79.00 812 ARG A CA 1
ATOM 5896 C C . ARG A 1 812 ? -1.960 -3.433 27.176 1.00 79.00 812 ARG A C 1
ATOM 5898 O O . ARG A 1 812 ? -2.987 -2.914 26.751 1.00 79.00 812 ARG A O 1
ATOM 5905 N N . THR A 1 813 ? -1.628 -4.693 26.906 1.00 69.31 813 THR A N 1
ATOM 5906 C CA . THR A 1 813 ? -2.434 -5.574 26.050 1.00 69.31 813 THR A CA 1
ATOM 5907 C C . THR A 1 813 ? -3.858 -5.738 26.593 1.00 69.31 813 THR A C 1
ATOM 5909 O O . THR A 1 813 ? -4.832 -5.540 25.865 1.00 69.31 813 THR A O 1
ATOM 5912 N N . ARG A 1 814 ? -4.009 -6.028 27.895 1.00 80.00 814 ARG A N 1
ATOM 5913 C CA . ARG A 1 814 ? -5.330 -6.150 28.547 1.00 80.00 814 ARG A CA 1
ATOM 5914 C C . ARG A 1 814 ? -6.113 -4.836 28.532 1.00 80.00 814 ARG A C 1
ATOM 5916 O O . ARG A 1 814 ? -7.326 -4.856 28.325 1.00 80.00 814 ARG A O 1
ATOM 5923 N N . ARG A 1 815 ? -5.434 -3.704 28.729 1.00 82.94 815 ARG A N 1
ATOM 5924 C CA . ARG A 1 815 ? -6.011 -2.355 28.660 1.00 82.94 815 ARG A CA 1
ATOM 5925 C C . ARG A 1 815 ? -6.567 -2.079 27.262 1.00 82.94 815 ARG A C 1
ATOM 5927 O O . ARG A 1 815 ? -7.772 -1.879 27.140 1.00 82.94 815 ARG A O 1
ATOM 5934 N N . ARG A 1 816 ? -5.752 -2.233 26.211 1.00 73.88 816 ARG A N 1
ATOM 5935 C CA . ARG A 1 816 ? -6.176 -2.045 24.810 1.00 73.88 816 ARG A CA 1
ATOM 5936 C C . ARG A 1 816 ? -7.335 -2.966 24.417 1.00 73.88 816 ARG A C 1
ATOM 5938 O O . ARG A 1 816 ? -8.279 -2.529 23.755 1.00 73.88 816 ARG A O 1
ATOM 5945 N N . ALA A 1 817 ? -7.311 -4.227 24.857 1.00 72.94 817 ALA A N 1
ATOM 5946 C CA . ALA A 1 817 ? -8.417 -5.159 24.638 1.00 72.94 817 ALA A CA 1
ATOM 5947 C C . ALA A 1 817 ? -9.716 -4.676 25.313 1.00 72.94 817 ALA A C 1
ATOM 5949 O O . ALA A 1 817 ? -10.788 -4.702 24.701 1.00 72.94 817 ALA A O 1
ATOM 5950 N N . ARG A 1 818 ? -9.629 -4.174 26.554 1.00 82.00 818 ARG A N 1
ATOM 5951 C CA . ARG A 1 818 ? -10.767 -3.604 27.290 1.00 82.00 818 ARG A CA 1
ATOM 5952 C C . ARG A 1 818 ? -11.305 -2.334 26.630 1.00 82.00 818 ARG A C 1
ATOM 5954 O O . ARG A 1 818 ? -12.524 -2.173 26.570 1.00 82.00 818 ARG A O 1
ATOM 5961 N N . ASP A 1 819 ? -10.441 -1.466 26.119 1.00 77.75 819 ASP A N 1
ATOM 5962 C CA . ASP A 1 819 ? -10.836 -0.216 25.459 1.00 77.75 819 ASP A CA 1
ATOM 5963 C C . ASP A 1 819 ? -11.494 -0.489 24.099 1.00 77.75 819 ASP A C 1
ATOM 5965 O O . ASP A 1 819 ? -12.579 0.025 23.812 1.00 77.75 819 ASP A O 1
ATOM 5969 N N . THR A 1 820 ? -10.938 -1.425 23.323 1.00 75.94 820 THR A N 1
ATOM 5970 C CA . THR A 1 820 ? -11.547 -1.932 22.080 1.00 75.94 820 THR A CA 1
ATOM 5971 C C . THR A 1 820 ? -12.940 -2.511 22.335 1.00 75.94 820 THR A C 1
ATOM 5973 O O . THR A 1 820 ? -13.898 -2.224 21.604 1.00 75.94 820 THR A O 1
ATOM 5976 N N . LEU A 1 821 ? -13.086 -3.307 23.399 1.00 83.94 821 LEU A N 1
ATOM 5977 C CA . LEU A 1 821 ? -14.375 -3.852 23.812 1.00 83.94 821 LEU A CA 1
ATOM 5978 C C . LEU A 1 821 ? -15.338 -2.737 24.251 1.00 83.94 821 LEU A C 1
ATOM 5980 O O . LEU A 1 821 ? -16.503 -2.758 23.851 1.00 83.94 821 LEU A O 1
ATOM 5984 N N . ARG A 1 822 ? -14.866 -1.735 25.008 1.00 87.25 822 ARG A N 1
ATOM 5985 C CA . ARG A 1 822 ? -15.665 -0.570 25.423 1.00 87.25 822 ARG A CA 1
ATOM 5986 C C . ARG A 1 822 ? -16.213 0.188 24.218 1.00 87.25 822 ARG A C 1
ATOM 5988 O O . ARG A 1 822 ? -17.413 0.458 24.185 1.00 87.25 822 ARG A O 1
ATOM 5995 N N . GLU A 1 823 ? -15.390 0.491 23.218 1.00 82.75 823 GLU A N 1
ATOM 5996 C CA . GLU A 1 823 ? -15.843 1.230 22.034 1.00 82.75 823 GLU A CA 1
ATOM 5997 C C . GLU A 1 823 ? -16.789 0.391 21.162 1.00 82.75 823 GLU A C 1
ATOM 5999 O O . GLU A 1 823 ? -17.826 0.875 20.698 1.00 82.75 823 GLU A O 1
ATOM 6004 N N . THR A 1 824 ? -16.518 -0.910 21.027 1.00 84.31 824 THR A N 1
ATOM 6005 C CA . THR A 1 824 ? -17.424 -1.840 20.334 1.00 84.31 824 THR A CA 1
ATOM 6006 C C . THR A 1 824 ? -18.799 -1.874 21.005 1.00 84.31 824 THR A C 1
ATOM 6008 O O . THR A 1 824 ? -19.824 -1.741 20.328 1.00 84.31 824 THR A O 1
ATOM 6011 N N . LEU A 1 825 ? -18.838 -1.989 22.338 1.00 91.31 825 LEU A N 1
ATOM 6012 C CA . LEU A 1 825 ? -20.070 -1.961 23.130 1.00 91.31 825 LEU A CA 1
ATOM 6013 C C . LEU A 1 825 ? -20.774 -0.602 23.041 1.00 91.31 825 LEU A C 1
ATOM 6015 O O . LEU A 1 825 ? -21.993 -0.562 22.871 1.00 91.31 825 LEU A O 1
ATOM 6019 N N . ARG A 1 826 ? -20.031 0.509 23.080 1.00 91.81 826 ARG A N 1
ATOM 6020 C CA . ARG A 1 826 ? -20.572 1.868 22.930 1.00 91.81 826 ARG A CA 1
ATOM 6021 C C . ARG A 1 826 ? -21.251 2.051 21.576 1.00 91.81 826 ARG A C 1
ATOM 6023 O O . ARG A 1 826 ? -22.383 2.537 21.507 1.00 91.81 826 ARG A O 1
ATOM 6030 N N . SER A 1 827 ? -20.592 1.626 20.501 1.00 88.06 827 SER A N 1
ATOM 6031 C CA . SER A 1 827 ? -21.109 1.690 19.131 1.00 88.06 827 SER A CA 1
ATOM 6032 C C . SER A 1 827 ? -22.317 0.768 18.918 1.00 88.06 827 SER A C 1
ATOM 6034 O O . SER A 1 827 ? -23.307 1.150 18.274 1.00 88.06 827 SER A O 1
ATOM 6036 N N . ALA A 1 828 ? -22.277 -0.441 19.489 1.00 90.94 828 ALA A N 1
ATOM 6037 C CA . ALA A 1 828 ? -23.395 -1.382 19.481 1.00 90.94 828 ALA A CA 1
ATOM 6038 C C . ALA A 1 828 ? -24.620 -0.799 20.199 1.00 90.94 828 ALA A C 1
ATOM 6040 O O . ALA A 1 828 ? -25.724 -0.803 19.647 1.00 90.94 828 ALA A O 1
ATOM 6041 N N . GLU A 1 829 ? -24.411 -0.221 21.381 1.00 92.56 829 GLU A N 1
ATOM 6042 C CA . GLU A 1 829 ? -25.464 0.380 22.190 1.00 92.56 829 GLU A CA 1
ATOM 6043 C C . GLU A 1 829 ? -26.069 1.622 21.528 1.00 92.56 829 GLU A C 1
ATOM 6045 O O . GLU A 1 829 ? -27.293 1.748 21.456 1.00 92.56 829 GLU A O 1
ATOM 6050 N N . LYS A 1 830 ? -25.240 2.505 20.958 1.00 90.25 830 LYS A N 1
ATOM 6051 C CA . LYS A 1 830 ? -25.714 3.642 20.152 1.00 90.25 830 LYS A CA 1
ATOM 6052 C C . LYS A 1 830 ? -26.624 3.168 19.018 1.00 90.25 830 LYS A C 1
ATOM 6054 O O . LYS A 1 830 ? -27.717 3.694 18.826 1.00 90.25 830 LYS A O 1
ATOM 6059 N N . SER A 1 831 ? -26.203 2.124 18.304 1.00 90.50 831 SER A N 1
ATOM 6060 C CA . SER A 1 831 ? -26.987 1.550 17.206 1.00 90.50 831 SER A CA 1
ATOM 6061 C C . SER A 1 831 ? -28.318 0.976 17.687 1.00 90.50 831 SER A C 1
ATOM 6063 O O . SER A 1 831 ? -29.326 1.127 17.001 1.00 90.50 831 SER A O 1
ATOM 6065 N N . LEU A 1 832 ? -28.342 0.334 18.859 1.00 91.81 832 LEU A N 1
ATOM 6066 C CA . LEU A 1 832 ? -29.568 -0.195 19.452 1.00 91.81 832 LEU A CA 1
ATOM 6067 C C . LEU A 1 832 ? -30.540 0.934 19.820 1.00 91.81 832 LEU A C 1
ATOM 6069 O O . LEU A 1 832 ? -31.721 0.843 19.482 1.00 91.81 832 LEU A O 1
ATOM 6073 N N . ARG A 1 833 ? -30.048 2.012 20.446 1.00 89.62 833 ARG A N 1
ATOM 6074 C CA . ARG A 1 833 ? -30.853 3.196 20.795 1.00 89.62 833 ARG A CA 1
ATOM 6075 C C . ARG A 1 833 ? -31.451 3.853 19.548 1.00 89.62 833 ARG A C 1
ATOM 6077 O O . ARG A 1 833 ? -32.666 4.018 19.471 1.00 89.62 833 ARG A O 1
ATOM 6084 N N . GLU A 1 834 ? -30.636 4.103 18.521 1.00 89.31 834 GLU A N 1
ATOM 6085 C CA . GLU A 1 834 ? -31.109 4.646 17.239 1.00 89.31 834 GLU A CA 1
ATOM 6086 C C . GLU A 1 834 ? -32.136 3.729 16.550 1.00 89.31 834 GLU A C 1
ATOM 6088 O O . GLU A 1 834 ? -33.064 4.209 15.893 1.00 89.31 834 GLU A O 1
ATOM 6093 N N . ALA A 1 835 ? -31.989 2.405 16.684 1.00 91.81 835 ALA A N 1
ATOM 6094 C CA . ALA A 1 835 ? -32.935 1.443 16.125 1.00 91.81 835 ALA A CA 1
ATOM 6095 C C . ALA A 1 835 ? -34.311 1.523 16.792 1.00 91.81 835 ALA A C 1
ATOM 6097 O O . ALA A 1 835 ? -35.324 1.473 16.087 1.00 91.81 835 ALA A O 1
ATOM 6098 N N . ILE A 1 836 ? -34.331 1.650 18.124 1.00 91.12 836 ILE A N 1
ATOM 6099 C CA . ILE A 1 836 ? -35.544 1.782 18.938 1.00 91.12 836 ILE A CA 1
ATOM 6100 C C . ILE A 1 836 ? -36.252 3.100 18.607 1.00 91.12 836 ILE A C 1
ATOM 6102 O O . ILE A 1 836 ? -37.439 3.074 18.283 1.00 91.12 836 ILE A O 1
ATOM 6106 N N . ASP A 1 837 ? -35.532 4.224 18.583 1.00 88.38 837 ASP A N 1
ATOM 6107 C CA . ASP A 1 837 ? -36.114 5.541 18.285 1.00 88.38 837 ASP A CA 1
ATOM 6108 C C . ASP A 1 837 ? -36.717 5.571 16.868 1.00 88.38 837 ASP A C 1
ATOM 6110 O O . ASP A 1 837 ? -37.883 5.925 16.669 1.00 88.38 837 ASP A O 1
ATOM 6114 N N . ALA A 1 838 ? -35.977 5.065 15.874 1.00 89.44 838 ALA A N 1
ATOM 6115 C CA . ALA A 1 838 ? -36.481 4.920 14.511 1.00 89.44 838 ALA A CA 1
ATOM 6116 C C . ALA A 1 838 ? -37.695 3.975 14.422 1.00 89.44 838 ALA A C 1
ATOM 6118 O O . ALA A 1 838 ? -38.579 4.194 13.588 1.00 89.44 838 ALA A O 1
ATOM 6119 N N . HIS A 1 839 ? -37.754 2.927 15.253 1.00 90.44 839 HIS A N 1
ATOM 6120 C CA . HIS A 1 839 ? -38.892 2.003 15.297 1.00 90.44 839 HIS A CA 1
ATOM 6121 C C . HIS A 1 839 ? -40.150 2.719 15.775 1.00 90.44 839 HIS A C 1
ATOM 6123 O O . HIS A 1 839 ? -41.192 2.649 15.120 1.00 90.44 839 HIS A O 1
ATOM 6129 N N . VAL A 1 840 ? -40.039 3.459 16.881 1.00 88.00 840 VAL A N 1
ATOM 6130 C CA . VAL A 1 840 ? -41.143 4.194 17.514 1.00 88.00 840 VAL A CA 1
ATOM 6131 C C . VAL A 1 840 ? -41.733 5.231 16.560 1.00 88.00 840 VAL A C 1
ATOM 6133 O O . VAL A 1 840 ? -42.948 5.239 16.335 1.00 88.00 840 VAL A O 1
ATOM 6136 N N . GLU A 1 841 ? -40.872 6.002 15.899 1.00 86.50 841 GLU A N 1
ATOM 6137 C CA . GLU A 1 841 ? -41.238 7.022 14.908 1.00 86.50 841 GLU A CA 1
ATOM 6138 C C . GLU A 1 841 ? -41.759 6.450 13.574 1.00 86.50 841 GLU A C 1
ATOM 6140 O O . GLU A 1 841 ? -42.221 7.192 12.706 1.00 86.50 841 GLU A O 1
ATOM 6145 N N . GLY A 1 842 ? -41.699 5.128 13.376 1.00 85.19 842 GLY A N 1
ATOM 6146 C CA . GLY A 1 842 ? -42.176 4.462 12.161 1.00 85.19 842 GLY A CA 1
ATOM 6147 C C . GLY A 1 842 ? -41.204 4.511 10.974 1.00 85.19 842 GLY A C 1
ATOM 6148 O O . GLY A 1 842 ? -41.597 4.209 9.842 1.00 85.19 842 GLY A O 1
ATOM 6149 N N . ARG A 1 843 ? -39.925 4.835 11.200 1.00 88.00 843 ARG A N 1
ATOM 6150 C CA . ARG A 1 843 ? -38.842 4.814 10.197 1.00 88.00 843 ARG A CA 1
ATOM 6151 C C . ARG A 1 843 ? -38.327 3.383 9.963 1.00 88.00 843 ARG A C 1
ATOM 6153 O O . ARG A 1 843 ? -37.173 3.063 10.244 1.00 88.00 843 ARG A O 1
ATOM 6160 N N . SER A 1 844 ? -39.180 2.518 9.408 1.00 83.56 844 SER A N 1
ATOM 6161 C CA . SER A 1 844 ? -38.946 1.062 9.269 1.00 83.56 844 SER A CA 1
ATOM 6162 C C . SER A 1 844 ? -37.608 0.665 8.621 1.00 83.56 844 SER A C 1
ATOM 6164 O O . SER A 1 844 ? -36.908 -0.196 9.151 1.00 83.56 844 SER A O 1
ATOM 6166 N N . THR A 1 845 ? -37.208 1.298 7.512 1.00 85.94 845 THR A N 1
ATOM 6167 C CA . THR A 1 845 ? -35.933 0.992 6.831 1.00 85.94 845 THR A CA 1
ATOM 6168 C C . THR A 1 845 ? -34.722 1.276 7.718 1.00 85.94 845 THR A C 1
ATOM 6170 O O . THR A 1 845 ? -33.806 0.456 7.791 1.00 85.94 845 THR A O 1
ATOM 6173 N N . LEU A 1 846 ? -34.723 2.423 8.403 1.00 84.56 846 LEU A N 1
ATOM 6174 C CA . LEU A 1 846 ? -33.628 2.822 9.283 1.00 84.56 846 LEU A CA 1
ATOM 6175 C C . LEU A 1 846 ? -33.584 1.940 10.533 1.00 84.56 846 LEU A C 1
ATOM 6177 O O . LEU A 1 846 ? -32.519 1.437 10.878 1.00 84.56 846 LEU A O 1
ATOM 6181 N N . SER A 1 847 ? -34.739 1.692 11.154 1.00 90.62 847 SER A N 1
ATOM 6182 C CA . SER A 1 847 ? -34.851 0.818 12.324 1.00 90.62 847 SER A CA 1
ATOM 6183 C C . SER A 1 847 ? -34.289 -0.579 12.039 1.00 90.62 847 SER A C 1
ATOM 6185 O O . SER A 1 847 ? -33.413 -1.063 12.756 1.00 90.62 847 SER A O 1
ATOM 6187 N N . LYS A 1 848 ? -34.682 -1.186 10.912 1.00 88.75 848 LYS A N 1
ATOM 6188 C CA . LYS A 1 848 ? -34.184 -2.499 10.486 1.00 88.75 848 LYS A CA 1
ATOM 6189 C C . LYS A 1 848 ? -32.669 -2.520 10.263 1.00 88.75 848 LYS A C 1
ATOM 6191 O O . LYS A 1 848 ? -32.000 -3.478 10.654 1.00 88.75 848 LYS A O 1
ATOM 6196 N N . LEU A 1 849 ? -32.121 -1.484 9.623 1.00 86.81 849 LEU A N 1
ATOM 6197 C CA . LEU A 1 849 ? -30.678 -1.354 9.411 1.00 86.81 849 LEU A CA 1
ATOM 6198 C C . LEU A 1 849 ? -29.932 -1.275 10.749 1.00 86.81 849 LEU A C 1
ATOM 6200 O O . LEU A 1 849 ? -28.949 -1.990 10.944 1.00 86.81 849 LEU A O 1
ATOM 6204 N N . ARG A 1 850 ? -30.409 -0.432 11.668 1.00 90.88 850 ARG A N 1
ATOM 6205 C CA . ARG A 1 850 ? -29.762 -0.192 12.961 1.00 90.88 850 ARG A CA 1
ATOM 6206 C C . ARG A 1 850 ? -29.864 -1.384 13.910 1.00 90.88 850 ARG A C 1
ATOM 6208 O O . ARG A 1 850 ? -28.858 -1.721 14.525 1.00 90.88 850 ARG A O 1
ATOM 6215 N N . TYR A 1 851 ? -30.989 -2.103 13.946 1.00 93.56 851 TYR A N 1
ATOM 6216 C CA . TYR A 1 851 ? -31.093 -3.345 14.724 1.00 93.56 851 TYR A CA 1
ATOM 6217 C C . TYR A 1 851 ? -30.118 -4.421 14.240 1.00 93.56 851 TYR A C 1
ATOM 6219 O O . TYR A 1 851 ? -29.460 -5.065 15.056 1.00 93.56 851 TYR A O 1
ATOM 6227 N N . ARG A 1 852 ? -29.976 -4.595 12.916 1.00 91.56 852 ARG A N 1
ATOM 6228 C CA . ARG A 1 852 ? -28.981 -5.521 12.357 1.00 91.56 852 ARG A CA 1
ATOM 6229 C C . ARG A 1 852 ? -27.566 -5.115 12.766 1.00 91.56 852 ARG A C 1
ATOM 6231 O O . ARG A 1 852 ? -26.811 -5.955 13.235 1.00 91.56 852 ARG A O 1
ATOM 6238 N N . GLN A 1 853 ? -27.231 -3.835 12.619 1.00 84.81 853 GLN A N 1
ATOM 6239 C CA . GLN A 1 853 ? -25.925 -3.308 13.009 1.00 84.81 853 GLN A CA 1
ATOM 6240 C C . GLN A 1 853 ? -25.629 -3.508 14.501 1.00 84.81 853 GLN A C 1
ATOM 6242 O O . GLN A 1 853 ? -24.530 -3.930 14.842 1.00 84.81 853 GLN A O 1
ATOM 6247 N N . ALA A 1 854 ? -26.598 -3.244 15.381 1.00 93.00 854 ALA A N 1
ATOM 6248 C CA . ALA A 1 854 ? -26.458 -3.475 16.815 1.00 93.00 854 ALA A CA 1
ATOM 6249 C C . ALA A 1 854 ? -26.220 -4.960 17.126 1.00 93.00 854 ALA A C 1
ATOM 6251 O O . ALA A 1 854 ? -25.276 -5.294 17.835 1.00 93.00 854 ALA A O 1
ATOM 6252 N N . ARG A 1 855 ? -27.031 -5.859 16.548 1.00 95.88 855 ARG A N 1
ATOM 6253 C CA . ARG A 1 855 ? -26.885 -7.314 16.710 1.00 95.88 855 ARG A CA 1
ATOM 6254 C C . ARG A 1 855 ? -25.497 -7.790 16.290 1.00 95.88 855 ARG A C 1
ATOM 6256 O O . ARG A 1 855 ? -24.871 -8.537 17.031 1.00 95.88 855 ARG A O 1
ATOM 6263 N N . ASP A 1 856 ? -25.046 -7.373 15.110 1.00 82.38 856 ASP A N 1
ATOM 6264 C CA . ASP A 1 856 ? -23.770 -7.818 14.551 1.00 82.38 856 ASP A CA 1
ATOM 6265 C C . ASP A 1 856 ? -22.599 -7.313 15.420 1.00 82.38 856 ASP A C 1
ATOM 6267 O O . ASP A 1 856 ? -21.722 -8.097 15.765 1.00 82.38 856 ASP A O 1
ATOM 6271 N N . ARG A 1 857 ? -22.638 -6.055 15.892 1.00 90.19 857 ARG A N 1
ATOM 6272 C CA . ARG A 1 857 ? -21.605 -5.491 16.784 1.00 90.19 857 ARG A CA 1
ATOM 6273 C C . ARG A 1 857 ? -21.585 -6.112 18.180 1.00 90.19 857 ARG A C 1
ATOM 6275 O O . ARG A 1 857 ? -20.508 -6.354 18.711 1.00 90.19 857 ARG A O 1
ATOM 6282 N N . PHE A 1 858 ? -22.746 -6.404 18.771 1.00 93.69 858 PHE A N 1
ATOM 6283 C CA . PHE A 1 858 ? -22.779 -7.182 20.013 1.00 93.69 858 PHE A CA 1
ATOM 6284 C C . PHE A 1 858 ? -22.257 -8.609 19.798 1.00 93.69 858 PHE A C 1
ATOM 6286 O O . PHE A 1 858 ? -21.664 -9.168 20.709 1.00 93.69 858 PHE A O 1
ATOM 6293 N N . GLY A 1 859 ? -22.437 -9.187 18.604 1.00 87.75 859 GLY A N 1
ATOM 6294 C CA . GLY A 1 859 ? -21.775 -10.432 18.205 1.00 87.75 859 GLY A CA 1
ATOM 6295 C C . GLY A 1 859 ? -20.253 -10.305 18.252 1.00 87.75 859 GLY A C 1
ATOM 6296 O O . GLY A 1 859 ? -19.614 -11.049 18.980 1.00 87.75 859 GLY A O 1
ATOM 6297 N N . THR A 1 860 ? -19.696 -9.286 17.594 1.00 82.38 860 THR A N 1
ATOM 6298 C CA . THR A 1 860 ? -18.251 -9.000 17.627 1.00 82.38 860 THR A CA 1
ATOM 6299 C C . THR A 1 860 ? -17.718 -8.798 19.048 1.00 82.38 860 THR A C 1
ATOM 6301 O O . THR A 1 860 ? -16.645 -9.291 19.375 1.00 82.38 860 THR A O 1
ATOM 6304 N N . ALA A 1 861 ? -18.469 -8.112 19.916 1.00 86.31 861 ALA A N 1
ATOM 6305 C CA . ALA A 1 861 ? -18.092 -7.956 21.320 1.00 86.31 861 ALA A CA 1
ATOM 6306 C C . ALA A 1 861 ? -18.046 -9.300 22.073 1.00 86.31 861 ALA A C 1
ATOM 6308 O O . ALA A 1 861 ? -17.187 -9.489 22.928 1.00 86.31 861 ALA A O 1
ATOM 6309 N N . LEU A 1 862 ? -18.952 -10.236 21.767 1.00 87.06 862 LEU A N 1
ATOM 6310 C CA . LEU A 1 862 ? -18.955 -11.576 22.364 1.00 87.06 862 LEU A CA 1
ATOM 6311 C C . LEU A 1 862 ? -17.804 -12.443 21.869 1.00 87.06 862 LEU A C 1
ATOM 6313 O O . LEU A 1 862 ? -17.266 -13.203 22.669 1.00 87.06 862 LEU A O 1
ATOM 6317 N N . ASP A 1 863 ? -17.446 -12.319 20.593 1.00 80.38 863 ASP A N 1
ATOM 6318 C CA . ASP A 1 863 ? -16.292 -13.009 20.018 1.00 80.38 863 ASP A CA 1
ATOM 6319 C C . ASP A 1 863 ? -15.003 -12.503 20.693 1.00 80.38 863 ASP A C 1
ATOM 6321 O O . ASP A 1 863 ? -14.228 -13.293 21.219 1.00 80.38 863 ASP A O 1
ATOM 6325 N N . ALA A 1 864 ? -14.850 -11.179 20.837 1.00 76.38 864 ALA A N 1
ATOM 6326 C CA . ALA A 1 864 ? -13.719 -10.577 21.551 1.00 76.38 864 ALA A CA 1
ATOM 6327 C C . ALA A 1 864 ? -13.636 -11.001 23.033 1.00 76.38 864 ALA A C 1
ATOM 6329 O O . ALA A 1 864 ? -12.547 -11.172 23.575 1.00 76.38 864 ALA A O 1
ATOM 6330 N N . ILE A 1 865 ? -14.786 -11.183 23.693 1.00 79.25 865 ILE A N 1
ATOM 6331 C CA . ILE A 1 865 ? -14.859 -11.721 25.059 1.00 79.25 865 ILE A CA 1
ATOM 6332 C C . ILE A 1 865 ? -14.414 -13.192 25.118 1.00 79.25 865 ILE A C 1
ATOM 6334 O O . ILE A 1 865 ? -13.834 -13.599 26.122 1.00 79.25 865 ILE A O 1
ATOM 6338 N N . ASP A 1 866 ? -14.708 -13.991 24.088 1.00 72.88 866 ASP A N 1
ATOM 6339 C CA . ASP A 1 866 ? -14.334 -15.410 24.034 1.00 72.88 866 ASP A CA 1
ATOM 6340 C C . ASP A 1 866 ? -12.856 -15.626 23.686 1.00 72.88 866 ASP A C 1
ATOM 6342 O O . ASP A 1 866 ? -12.267 -16.600 24.154 1.00 72.88 866 ASP A O 1
ATOM 6346 N N . ASP A 1 867 ? -12.265 -14.721 22.905 1.00 66.44 867 ASP A N 1
ATOM 6347 C CA . ASP A 1 867 ? -10.863 -14.793 22.475 1.00 66.44 867 ASP A CA 1
ATOM 6348 C C . ASP A 1 867 ? -9.873 -14.331 23.565 1.00 66.44 867 ASP A C 1
ATOM 6350 O O . ASP A 1 867 ? -8.712 -14.745 23.576 1.00 66.44 867 ASP A O 1
ATOM 6354 N N . ALA A 1 868 ? -10.311 -13.496 24.512 1.00 59.78 868 ALA A N 1
ATOM 6355 C CA . ALA A 1 868 ? -9.486 -13.035 25.627 1.00 59.78 868 ALA A CA 1
ATOM 6356 C C . ALA A 1 868 ? -9.357 -14.127 26.711 1.00 59.78 868 ALA A C 1
ATOM 6358 O O . ALA A 1 868 ? -10.161 -14.209 27.644 1.00 59.78 868 ALA A O 1
ATOM 6359 N N . ASP A 1 869 ? -8.334 -14.979 26.605 1.00 46.41 869 ASP A N 1
ATOM 6360 C CA . ASP A 1 869 ? -8.017 -15.994 27.617 1.00 46.41 869 ASP A CA 1
ATOM 6361 C C . ASP A 1 869 ? -7.642 -15.301 28.955 1.00 46.41 869 ASP A C 1
ATOM 6363 O O . ASP A 1 869 ? -6.522 -14.830 29.154 1.00 46.41 869 ASP A O 1
ATOM 6367 N N . ALA A 1 870 ? -8.631 -15.249 29.861 1.00 42.78 870 ALA A N 1
ATOM 6368 C CA . ALA A 1 870 ? -8.677 -14.690 31.225 1.00 42.78 870 ALA A CA 1
ATOM 6369 C C . ALA A 1 870 ? -9.280 -13.269 31.404 1.00 42.78 870 ALA A C 1
ATOM 6371 O O . ALA A 1 870 ? -8.584 -12.259 31.396 1.00 42.78 870 ALA A O 1
ATOM 6372 N N . ASN A 1 871 ? -10.570 -13.269 31.782 1.00 46.25 871 ASN A N 1
ATOM 6373 C CA . ASN A 1 871 ? -11.391 -12.199 32.380 1.00 46.25 871 ASN A CA 1
ATOM 6374 C C . ASN A 1 871 ? -11.946 -11.095 31.455 1.00 46.25 871 ASN A C 1
ATOM 6376 O O . ASN A 1 871 ? -11.355 -10.036 31.263 1.00 46.25 871 ASN A O 1
ATOM 6380 N N . VAL A 1 872 ? -13.229 -11.262 31.103 1.00 49.91 872 VAL A N 1
ATOM 6381 C CA . VAL A 1 872 ? -14.221 -10.166 31.153 1.00 49.91 872 VAL A CA 1
ATOM 6382 C C . VAL A 1 872 ? -13.993 -9.384 32.460 1.00 49.91 872 VAL A C 1
ATOM 6384 O O . VAL A 1 872 ? -13.779 -10.020 33.494 1.00 49.91 872 VAL A O 1
ATOM 6387 N N . PRO A 1 873 ? -13.936 -8.045 32.421 1.00 48.78 873 PRO A N 1
ATOM 6388 C CA . PRO A 1 873 ? -13.094 -7.255 33.315 1.00 48.78 873 PRO A CA 1
ATOM 6389 C C . PRO A 1 873 ? -13.397 -7.447 34.801 1.00 48.78 873 PRO A C 1
ATOM 6391 O O . PRO A 1 873 ? -14.536 -7.670 35.202 1.00 48.78 873 PRO A O 1
ATOM 6394 N N . SER A 1 874 ? -12.373 -7.265 35.639 1.00 55.94 874 SER A N 1
ATOM 6395 C CA . SER A 1 874 ? -12.486 -7.221 37.108 1.00 55.94 874 SER A CA 1
ATOM 6396 C C . SER A 1 874 ? -13.475 -6.155 37.615 1.00 55.94 874 SER A C 1
ATOM 6398 O O . SER A 1 874 ? -13.858 -6.186 38.782 1.00 55.94 874 SER A O 1
ATOM 6400 N N . SER A 1 875 ? -13.938 -5.259 36.732 1.00 67.38 875 SER A N 1
ATOM 6401 C CA . SER A 1 875 ? -14.989 -4.263 36.956 1.00 67.38 875 SER A CA 1
ATOM 6402 C C . SER A 1 875 ? -15.884 -4.081 35.715 1.00 67.38 875 SER A C 1
ATOM 6404 O O . SER A 1 875 ? -15.370 -4.161 34.599 1.00 67.38 875 SER A O 1
ATOM 6406 N N . PRO A 1 876 ? -17.187 -3.760 35.868 1.00 80.75 876 PRO A N 1
ATOM 6407 C CA . PRO A 1 876 ? -18.099 -3.519 34.744 1.00 80.75 876 PRO A CA 1
ATOM 6408 C C . PRO A 1 876 ? -17.579 -2.493 33.721 1.00 80.75 876 PRO A C 1
ATOM 6410 O O . PRO A 1 876 ? -16.940 -1.501 34.082 1.00 80.75 876 PRO A O 1
ATOM 6413 N N . ILE A 1 877 ? -17.864 -2.716 32.433 1.00 85.25 877 ILE A N 1
ATOM 6414 C CA . ILE A 1 877 ? -17.596 -1.747 31.362 1.00 85.25 877 ILE A CA 1
ATOM 6415 C C . ILE A 1 877 ? -18.783 -0.799 31.255 1.00 85.25 877 ILE A C 1
ATOM 6417 O O . ILE A 1 877 ? -19.851 -1.179 30.779 1.00 85.25 877 ILE A O 1
ATOM 6421 N N . GLU A 1 878 ? -18.578 0.446 31.663 1.00 87.00 878 GLU A N 1
ATOM 6422 C CA . GLU A 1 878 ? -19.531 1.527 31.433 1.00 87.00 878 GLU A CA 1
ATOM 6423 C C . GLU A 1 878 ? -19.327 2.116 30.033 1.00 87.00 878 GLU A C 1
ATOM 6425 O O . GLU A 1 878 ? -18.204 2.459 29.648 1.00 87.00 878 GLU A O 1
ATOM 6430 N N . VAL A 1 879 ? -20.413 2.263 29.275 1.00 89.19 879 VAL A N 1
ATOM 6431 C CA . VAL A 1 879 ? -20.415 2.975 27.992 1.00 89.19 879 VAL A CA 1
ATOM 6432 C C . VAL A 1 879 ? -21.431 4.106 28.000 1.00 89.19 879 VAL A C 1
ATOM 6434 O O . VAL A 1 879 ? -22.566 3.921 28.434 1.00 89.19 879 VAL A O 1
ATOM 6437 N N . SER A 1 880 ? -21.036 5.257 27.457 1.00 86.44 880 SER A N 1
ATOM 6438 C CA . SER A 1 880 ? -21.900 6.433 27.286 1.00 86.44 880 SER A CA 1
ATOM 6439 C C . SER A 1 880 ? -22.157 6.680 25.795 1.00 86.44 880 SER A C 1
ATOM 6441 O O . SER A 1 880 ? -21.417 7.431 25.142 1.00 86.44 880 SER A O 1
ATOM 6443 N N . PRO A 1 881 ? -23.137 6.000 25.183 1.00 79.19 881 PRO A N 1
ATOM 6444 C CA . PRO A 1 881 ? -23.516 6.245 23.794 1.00 79.19 881 PRO A CA 1
ATOM 6445 C C . PRO A 1 881 ? -24.145 7.644 23.676 1.00 79.19 881 PRO A C 1
ATOM 6447 O O . PRO A 1 881 ? -25.118 7.958 24.356 1.00 79.19 881 PRO A O 1
ATOM 6450 N N . ALA A 1 882 ? -23.590 8.498 22.816 1.00 61.00 882 ALA A N 1
ATOM 6451 C CA . ALA A 1 882 ? -24.089 9.861 22.631 1.00 61.00 882 ALA A CA 1
ATOM 6452 C C . ALA A 1 882 ? -25.521 9.877 22.055 1.00 61.00 882 ALA A C 1
ATOM 6454 O O . ALA A 1 882 ? -25.797 9.163 21.087 1.00 61.00 882 ALA A O 1
ATOM 6455 N N . GLY A 1 883 ? -26.394 10.723 22.620 1.00 59.41 883 GLY A N 1
ATOM 6456 C CA . GLY A 1 883 ? -27.737 11.023 22.108 1.00 59.41 883 GLY A CA 1
ATOM 6457 C C . GLY A 1 883 ? -28.811 11.085 23.200 1.00 59.41 883 GLY A C 1
ATOM 6458 O O . GLY A 1 883 ? -29.229 10.045 23.716 1.00 59.41 883 GLY A O 1
ATOM 6459 N N . GLU A 1 884 ? -29.295 12.293 23.509 1.00 58.41 884 GLU A N 1
ATOM 6460 C CA . GLU A 1 884 ? -30.532 12.485 24.277 1.00 58.41 884 GLU A CA 1
ATOM 6461 C C . GLU A 1 884 ? -31.731 11.981 23.457 1.00 58.41 884 GLU A C 1
ATOM 6463 O O . GLU A 1 884 ? -31.765 12.098 22.231 1.00 58.41 884 GLU A O 1
ATOM 6468 N N . SER A 1 885 ? -32.710 11.369 24.126 1.00 66.62 885 SER A N 1
ATOM 6469 C CA . SER A 1 885 ? -33.975 11.008 23.486 1.00 66.62 885 SER A CA 1
ATOM 6470 C C . SER A 1 885 ? -34.946 12.169 23.601 1.00 66.62 885 SER A C 1
ATOM 6472 O O . SER A 1 885 ? -35.383 12.479 24.707 1.00 66.62 885 SER A O 1
ATOM 6474 N N . ASP A 1 886 ? -35.409 12.701 22.473 1.00 68.19 886 ASP A N 1
ATOM 6475 C CA . ASP A 1 886 ? -36.565 13.610 22.460 1.00 68.19 886 ASP A CA 1
ATOM 6476 C C . ASP A 1 886 ? -37.856 12.924 22.967 1.00 68.19 886 ASP A C 1
ATOM 6478 O O . ASP A 1 886 ? -38.873 13.581 23.191 1.00 68.19 886 ASP A O 1
ATOM 6482 N N . LEU A 1 887 ? -37.837 11.593 23.132 1.00 73.62 887 LEU A N 1
ATOM 6483 C CA . LEU A 1 887 ? -38.983 10.784 23.541 1.00 73.62 887 LEU A CA 1
ATOM 6484 C C . LEU A 1 887 ? -39.038 10.501 25.046 1.00 73.62 887 LEU A C 1
ATOM 6486 O O . LEU A 1 887 ? -40.073 10.012 25.484 1.00 73.62 887 LEU A O 1
ATOM 6490 N N . ALA A 1 888 ? -37.985 10.766 25.831 1.00 72.25 888 ALA A N 1
ATOM 6491 C CA . ALA A 1 888 ? -37.908 10.333 27.237 1.00 72.25 888 ALA A CA 1
ATOM 6492 C C . ALA A 1 888 ? -39.089 10.840 28.091 1.00 72.25 888 ALA A C 1
ATOM 6494 O O . ALA A 1 888 ? -39.705 10.067 28.824 1.00 72.25 888 ALA A O 1
ATOM 6495 N N . ASP A 1 889 ? -39.483 12.101 27.898 1.00 76.50 889 ASP A N 1
ATOM 6496 C CA . ASP A 1 889 ? -40.592 12.735 28.622 1.00 76.50 889 ASP A CA 1
ATOM 6497 C C . ASP A 1 889 ? -41.954 12.612 27.911 1.00 76.50 889 ASP A C 1
ATOM 6499 O O . ASP A 1 889 ? -42.953 13.187 28.356 1.00 76.50 889 ASP A O 1
ATOM 6503 N N . ALA A 1 890 ? -42.029 11.898 26.783 1.00 84.81 890 ALA A N 1
ATOM 6504 C CA . ALA A 1 890 ? -43.259 11.818 26.004 1.00 84.81 890 ALA A CA 1
ATOM 6505 C C . ALA A 1 890 ? -44.344 11.010 26.755 1.00 84.81 890 ALA A C 1
ATOM 6507 O O . ALA A 1 890 ? -44.085 9.880 27.191 1.00 84.81 890 ALA A O 1
ATOM 6508 N N . PRO A 1 891 ? -45.582 11.530 26.882 1.00 89.25 891 PRO A N 1
ATOM 6509 C CA . PRO A 1 891 ? -46.716 10.749 27.364 1.00 89.25 891 PRO A CA 1
ATOM 6510 C C . PRO A 1 891 ? -46.979 9.548 26.453 1.00 89.25 891 PRO A C 1
ATOM 6512 O O . PRO A 1 891 ? -46.975 9.679 25.227 1.00 89.25 891 PRO A O 1
ATOM 6515 N N . LEU A 1 892 ? -47.306 8.383 27.021 1.00 86.25 892 LEU A N 1
ATOM 6516 C CA . LEU A 1 892 ? -47.564 7.183 26.207 1.00 86.25 892 LEU A CA 1
ATOM 6517 C C . LEU A 1 892 ? -48.757 7.343 25.253 1.00 86.25 892 LEU A C 1
ATOM 6519 O O . LEU A 1 892 ? -48.800 6.695 24.209 1.00 86.25 892 LEU A O 1
ATOM 6523 N N . ALA A 1 893 ? -49.708 8.221 25.587 1.00 86.00 893 ALA A N 1
ATOM 6524 C CA . ALA A 1 893 ? -50.854 8.554 24.741 1.00 86.00 893 ALA A CA 1
ATOM 6525 C C . ALA A 1 893 ? -50.463 9.248 23.423 1.00 86.00 893 ALA A C 1
ATOM 6527 O O . ALA A 1 893 ? -51.210 9.165 22.449 1.00 86.00 893 ALA A O 1
ATOM 6528 N N . ASP A 1 894 ? -49.299 9.901 23.377 1.00 86.94 894 ASP A N 1
ATOM 6529 C CA . ASP A 1 894 ? -48.816 10.605 22.187 1.00 86.94 894 ASP A CA 1
ATOM 6530 C C . ASP A 1 894 ? -48.062 9.668 21.225 1.00 86.94 894 ASP A C 1
ATOM 6532 O O . ASP A 1 894 ? -47.737 10.049 20.096 1.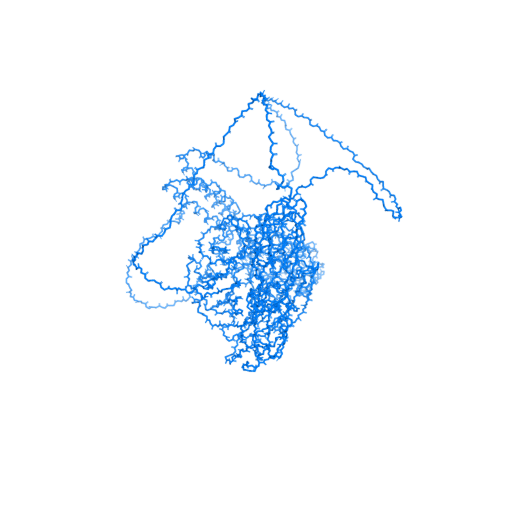00 86.94 894 ASP A O 1
ATOM 6536 N N . LEU A 1 895 ? -47.810 8.417 21.634 1.00 85.94 895 LEU A N 1
ATOM 6537 C CA . LEU A 1 895 ? -47.119 7.437 20.805 1.00 85.94 895 LEU A CA 1
ATOM 6538 C C . LEU A 1 895 ? -48.037 6.863 19.706 1.00 85.94 895 LEU A C 1
ATOM 6540 O O . LEU A 1 895 ? -49.190 6.495 19.960 1.00 85.94 895 LEU A O 1
ATOM 6544 N N . PRO A 1 896 ? -47.535 6.694 18.468 1.00 82.19 896 PRO A N 1
ATOM 6545 C CA . PRO A 1 896 ? -48.344 6.183 17.368 1.00 82.19 896 PRO A CA 1
ATOM 6546 C C . PRO A 1 896 ? -48.895 4.772 17.629 1.00 82.19 896 PRO A C 1
ATOM 6548 O O . PRO A 1 896 ? -48.143 3.822 17.843 1.00 82.19 896 PRO A O 1
ATOM 6551 N N . GLY A 1 897 ? -50.216 4.614 17.504 1.00 80.81 897 GLY A N 1
ATOM 6552 C CA . GLY A 1 897 ? -50.895 3.320 17.660 1.00 80.81 897 GLY A CA 1
ATOM 6553 C C . GLY A 1 897 ? -51.293 2.976 19.099 1.00 80.81 897 GLY A C 1
ATOM 6554 O O . GLY A 1 897 ? -51.795 1.874 19.331 1.00 80.81 897 GLY A O 1
ATOM 6555 N N . VAL A 1 898 ? -51.112 3.909 20.040 1.00 86.62 898 VAL A N 1
ATOM 6556 C CA . VAL A 1 898 ? -51.668 3.843 21.396 1.00 86.62 898 VAL A CA 1
ATOM 6557 C C . VAL A 1 898 ? -52.972 4.645 21.423 1.00 86.62 898 VAL A C 1
ATOM 6559 O O . VAL A 1 898 ? -53.000 5.819 21.071 1.00 86.62 898 VAL A O 1
ATOM 6562 N N . SER A 1 899 ? -54.086 4.003 21.777 1.00 86.50 899 SER A N 1
ATOM 6563 C CA . SER A 1 899 ? -55.377 4.685 21.949 1.00 86.50 899 SER A CA 1
ATOM 6564 C C . SER A 1 899 ? -55.520 5.271 23.359 1.00 86.50 899 SER A C 1
ATOM 6566 O O . SER A 1 899 ? -54.875 4.789 24.286 1.00 86.50 899 SER A O 1
ATOM 6568 N N . ASP A 1 900 ? -56.430 6.234 23.564 1.00 84.94 900 ASP A N 1
ATOM 6569 C CA . ASP A 1 900 ? -56.741 6.772 24.905 1.00 84.94 900 ASP A CA 1
ATOM 6570 C C . ASP A 1 900 ? -57.112 5.665 25.915 1.00 84.94 900 ASP A C 1
ATOM 6572 O O . ASP A 1 900 ? -56.790 5.756 27.099 1.00 84.94 900 ASP A O 1
ATOM 6576 N N . GLY A 1 901 ? -57.776 4.599 25.448 1.00 83.06 901 GLY A N 1
ATOM 6577 C CA . GLY A 1 901 ? -58.117 3.431 26.266 1.00 83.06 901 GLY A CA 1
ATOM 6578 C C . GLY A 1 901 ? -56.887 2.612 26.662 1.00 83.06 901 GLY A C 1
ATOM 6579 O O . GLY A 1 901 ? -56.734 2.253 27.828 1.00 83.06 901 GLY A O 1
ATOM 6580 N N . ALA A 1 902 ? -55.973 2.381 25.715 1.00 84.50 902 ALA A N 1
ATOM 6581 C CA . ALA A 1 902 ? -54.697 1.717 25.968 1.00 84.50 902 ALA A CA 1
ATOM 6582 C C . ALA A 1 902 ? -53.782 2.531 26.895 1.00 84.50 902 ALA A C 1
ATOM 6584 O O . ALA A 1 902 ? -53.199 1.964 27.816 1.00 84.50 902 ALA A O 1
ATOM 6585 N N . ALA A 1 903 ? -53.689 3.847 26.690 1.00 87.25 903 ALA A N 1
ATOM 6586 C CA . ALA A 1 903 ? -52.931 4.742 27.559 1.00 87.25 903 ALA A CA 1
ATOM 6587 C C . ALA A 1 903 ? -53.498 4.748 28.988 1.00 87.25 903 ALA A C 1
ATOM 6589 O O . ALA A 1 903 ? -52.739 4.682 29.950 1.00 87.25 903 ALA A O 1
ATOM 6590 N N . GLY A 1 904 ? -54.829 4.737 29.134 1.00 85.50 904 GLY A N 1
ATOM 6591 C CA . GLY A 1 904 ? -55.485 4.586 30.434 1.00 85.50 904 GLY A CA 1
ATOM 6592 C C . GLY A 1 904 ? -55.147 3.260 31.124 1.00 85.50 904 GLY A C 1
ATOM 6593 O O . GLY A 1 904 ? -54.818 3.259 32.305 1.00 85.50 904 GLY A O 1
ATOM 6594 N N . ALA A 1 905 ? -55.163 2.142 30.392 1.00 84.69 905 ALA A N 1
ATOM 6595 C CA . ALA A 1 905 ? -54.816 0.827 30.939 1.00 84.69 905 ALA A CA 1
ATOM 6596 C C . ALA A 1 905 ? -53.337 0.718 31.359 1.00 84.69 905 ALA A C 1
ATOM 6598 O O . ALA A 1 905 ? -53.032 0.097 32.375 1.00 84.69 905 ALA A O 1
ATOM 6599 N N . LEU A 1 906 ? -52.424 1.329 30.595 1.00 85.94 906 LEU A N 1
ATOM 6600 C CA . LEU A 1 906 ? -50.999 1.403 30.934 1.00 85.94 906 LEU A CA 1
ATOM 6601 C C . LEU A 1 906 ? -50.756 2.307 32.151 1.00 85.94 906 LEU A C 1
ATOM 6603 O O . LEU A 1 906 ? -50.021 1.913 33.053 1.00 85.94 906 LEU A O 1
ATOM 6607 N N . SER A 1 907 ? -51.451 3.444 32.241 1.00 88.38 907 SER A N 1
ATOM 6608 C CA . SER A 1 907 ? -51.402 4.343 33.402 1.00 88.38 907 SER A CA 1
ATOM 6609 C C . SER A 1 907 ? -51.952 3.677 34.672 1.00 88.38 907 SER A C 1
ATOM 6611 O O . SER A 1 907 ? -51.345 3.792 35.734 1.00 88.38 907 SER A O 1
ATOM 6613 N N . GLU A 1 908 ? -53.029 2.885 34.579 1.00 85.81 908 GLU A N 1
ATOM 6614 C CA . GLU A 1 908 ? -53.524 2.068 35.703 1.00 85.81 908 GLU A CA 1
ATOM 6615 C C . GLU A 1 908 ? -52.505 1.016 36.174 1.00 85.81 908 GLU A C 1
ATOM 6617 O O . GLU A 1 908 ? -52.502 0.648 37.351 1.00 85.81 908 GLU A O 1
ATOM 6622 N N . ALA A 1 909 ? -51.634 0.553 35.271 1.00 84.44 909 ALA A N 1
ATOM 6623 C CA . ALA A 1 909 ? -50.517 -0.338 35.572 1.00 84.44 909 ALA A CA 1
ATOM 6624 C C . ALA A 1 909 ? -49.237 0.403 36.014 1.00 84.44 909 ALA A C 1
ATOM 6626 O O . ALA A 1 909 ? -48.241 -0.249 36.312 1.00 84.44 909 ALA A O 1
ATOM 6627 N N . GLY A 1 910 ? -49.269 1.739 36.101 1.00 86.19 910 GLY A N 1
ATOM 6628 C CA . GLY A 1 910 ? -48.154 2.569 36.562 1.00 86.19 910 GLY A CA 1
ATOM 6629 C C . GLY A 1 910 ? -47.227 3.101 35.466 1.00 86.19 910 GLY A C 1
ATOM 6630 O O . GLY A 1 910 ? -46.167 3.614 35.803 1.00 86.19 910 GLY A O 1
ATOM 6631 N N . PHE A 1 911 ? -47.603 3.001 34.187 1.00 87.94 911 PHE A N 1
ATOM 6632 C CA . PHE A 1 911 ? -46.830 3.529 33.057 1.00 87.94 911 PHE A CA 1
ATOM 6633 C C . PHE A 1 911 ? -47.562 4.723 32.428 1.00 87.94 911 PHE A C 1
ATOM 6635 O O . PHE A 1 911 ? -48.530 4.541 31.688 1.00 87.94 911 PHE A O 1
ATOM 6642 N N . GLU A 1 912 ? -47.133 5.950 32.725 1.00 85.75 912 GLU A N 1
ATOM 6643 C CA . GLU A 1 912 ? -47.734 7.185 32.192 1.00 85.75 912 GLU A CA 1
ATOM 6644 C C . GLU A 1 912 ? -46.896 7.789 31.052 1.00 85.75 912 GLU A C 1
ATOM 6646 O O . GLU A 1 912 ? -47.436 8.353 30.093 1.00 85.75 912 GLU A O 1
ATOM 6651 N N . THR A 1 913 ? -45.578 7.621 31.128 1.00 88.19 913 THR A N 1
ATOM 6652 C CA . THR A 1 913 ? -44.569 8.222 30.249 1.00 88.19 913 THR A CA 1
ATOM 6653 C C . THR A 1 913 ? -43.613 7.175 29.675 1.00 88.19 913 THR A C 1
ATOM 6655 O O . THR A 1 913 ? -43.567 6.026 30.119 1.00 88.19 913 THR A O 1
ATOM 6658 N N . VAL A 1 914 ? -42.830 7.566 28.668 1.00 85.56 914 VAL A N 1
ATOM 6659 C CA . VAL A 1 914 ? -41.739 6.735 28.137 1.00 85.56 914 VAL A CA 1
ATOM 6660 C C . VAL A 1 914 ? -40.660 6.470 29.197 1.00 85.56 914 VAL A C 1
ATOM 6662 O O . VAL A 1 914 ? -40.167 5.344 29.268 1.00 85.56 914 VAL A O 1
ATOM 6665 N N . ALA A 1 915 ? -40.356 7.434 30.069 1.00 82.44 915 ALA A N 1
ATOM 6666 C CA . ALA A 1 915 ? -39.452 7.241 31.205 1.00 82.44 915 ALA A CA 1
ATOM 6667 C C . ALA A 1 915 ? -39.907 6.097 32.134 1.00 82.44 915 ALA A C 1
ATOM 6669 O O . ALA A 1 915 ? -39.086 5.289 32.573 1.00 82.44 915 ALA A O 1
ATOM 6670 N N . ASP A 1 916 ? -41.219 5.936 32.353 1.00 83.19 916 ASP A N 1
ATOM 6671 C CA . ASP A 1 916 ? -41.747 4.810 33.140 1.00 83.19 916 ASP A CA 1
ATOM 6672 C C . ASP A 1 916 ? -41.463 3.454 32.467 1.00 83.19 916 ASP A C 1
ATOM 6674 O O . ASP A 1 916 ? -41.243 2.453 33.150 1.00 83.19 916 ASP A O 1
ATOM 6678 N N . LEU A 1 917 ? -41.414 3.405 31.127 1.00 82.62 917 LEU A N 1
ATOM 6679 C CA . LEU A 1 917 ? -41.016 2.202 30.385 1.00 82.62 917 LEU A CA 1
ATOM 6680 C C . LEU A 1 917 ? -39.513 1.930 30.493 1.00 82.62 917 LEU A C 1
ATOM 6682 O O . LEU A 1 917 ? -39.124 0.767 30.586 1.00 82.62 917 LEU A O 1
ATOM 6686 N N . TYR A 1 918 ? -38.674 2.970 30.501 1.00 79.44 918 TYR A N 1
ATOM 6687 C CA . TYR A 1 918 ? -37.230 2.828 30.722 1.00 79.44 918 TYR A CA 1
ATOM 6688 C C . TYR A 1 918 ? -36.929 2.318 32.134 1.00 79.44 918 TYR A C 1
ATOM 6690 O O . TYR A 1 918 ? -36.077 1.447 32.318 1.00 79.44 918 TYR A O 1
ATOM 6698 N N . ALA A 1 919 ? -37.668 2.802 33.134 1.00 75.06 919 ALA A N 1
ATOM 6699 C CA . ALA A 1 919 ? -37.569 2.333 34.514 1.00 75.06 919 ALA A CA 1
ATOM 6700 C C . ALA A 1 919 ? -38.057 0.882 34.684 1.00 75.06 919 ALA A C 1
ATOM 6702 O O . ALA A 1 919 ? -37.589 0.169 35.571 1.00 75.06 919 ALA A O 1
ATOM 6703 N N . ALA A 1 920 ? -38.960 0.426 33.812 1.00 72.75 920 ALA A N 1
ATOM 6704 C CA . ALA A 1 920 ? -39.452 -0.948 33.776 1.00 72.75 920 ALA A CA 1
ATOM 6705 C C . ALA A 1 920 ? -38.449 -1.957 33.195 1.00 72.75 920 ALA A C 1
ATOM 6707 O O . ALA A 1 920 ? -38.773 -3.146 33.143 1.00 72.75 920 ALA A O 1
ATOM 6708 N N . ASN A 1 921 ? -37.280 -1.498 32.717 1.00 65.50 921 ASN A N 1
ATOM 6709 C CA . ASN A 1 921 ? -36.284 -2.328 32.043 1.00 65.50 921 ASN A CA 1
ATOM 6710 C C . ASN A 1 921 ? -36.010 -3.597 32.866 1.00 65.50 921 ASN A C 1
ATOM 6712 O O . ASN A 1 921 ? -35.491 -3.508 33.983 1.00 65.50 921 ASN A O 1
ATOM 6716 N N . PRO A 1 922 ? -36.369 -4.784 32.353 1.00 54.81 922 PRO A N 1
ATOM 6717 C CA . PRO A 1 922 ? -36.316 -5.997 33.147 1.00 54.81 922 PRO A CA 1
ATOM 6718 C C . PRO A 1 922 ? -34.851 -6.348 33.419 1.00 54.81 922 PRO A C 1
ATOM 6720 O O . PRO A 1 922 ? -34.107 -6.714 32.501 1.00 54.81 922 PRO A O 1
ATOM 6723 N N . ALA A 1 923 ? -34.432 -6.214 34.679 1.00 48.38 923 ALA A N 1
ATOM 6724 C CA . ALA A 1 923 ? -33.204 -6.817 35.178 1.00 48.38 923 ALA A CA 1
ATOM 6725 C C . ALA A 1 923 ? -33.368 -8.348 35.221 1.00 48.38 923 ALA A C 1
ATOM 6727 O O . ALA A 1 923 ? -34.481 -8.858 35.336 1.00 48.38 923 ALA A O 1
ATOM 6728 N N . ALA A 1 924 ? -32.246 -9.062 35.114 1.00 44.78 924 ALA A N 1
ATOM 6729 C CA . ALA A 1 924 ? -32.090 -10.445 34.648 1.00 44.78 924 ALA A CA 1
ATOM 6730 C C . ALA A 1 924 ? -32.927 -11.575 35.304 1.00 44.78 924 ALA A C 1
ATOM 6732 O O . ALA A 1 924 ? -32.834 -12.701 34.829 1.00 44.78 924 ALA A O 1
ATOM 6733 N N . ASP A 1 925 ? -33.766 -11.310 36.309 1.00 42.34 925 ASP A N 1
ATOM 6734 C CA . ASP A 1 925 ? -34.500 -12.343 37.057 1.00 42.34 925 ASP A CA 1
ATOM 6735 C C . ASP A 1 925 ? -36.021 -12.121 37.173 1.00 42.34 925 ASP A C 1
ATOM 6737 O O . ASP A 1 925 ? -36.705 -12.960 37.762 1.00 42.34 925 ASP A O 1
ATOM 6741 N N . ASP A 1 926 ? -36.579 -11.043 36.609 1.00 42.41 926 ASP A N 1
ATOM 6742 C CA . ASP A 1 926 ? -38.028 -10.787 36.645 1.00 42.41 926 ASP A CA 1
ATOM 6743 C C . ASP A 1 926 ? -38.602 -10.780 35.222 1.00 42.41 926 ASP A C 1
ATOM 6745 O O . ASP A 1 926 ? -38.880 -9.741 34.617 1.00 42.41 926 ASP A O 1
ATOM 6749 N N . GLU A 1 927 ? -38.736 -11.976 34.636 1.00 42.66 927 GLU A N 1
ATOM 6750 C CA . GLU A 1 927 ? -39.591 -12.154 33.465 1.00 42.66 927 GLU A CA 1
ATOM 6751 C C . GLU A 1 927 ? -41.018 -11.723 33.836 1.00 42.66 927 GLU A C 1
ATOM 6753 O O . GLU A 1 927 ? -41.815 -12.494 34.367 1.00 42.66 927 GLU A O 1
ATOM 6758 N N . SER A 1 928 ? -41.377 -10.505 33.431 1.00 54.16 928 SER A N 1
ATOM 6759 C CA . SER A 1 928 ? -42.749 -10.107 33.107 1.00 54.16 928 SER A CA 1
ATOM 6760 C C . SER A 1 928 ? -43.781 -10.228 34.238 1.00 54.16 928 SER A C 1
ATOM 6762 O O . SER A 1 928 ? -44.606 -11.141 34.256 1.00 54.16 928 SER A O 1
ATOM 6764 N N . GLY A 1 929 ? -43.821 -9.233 35.122 1.00 57.69 929 GLY A N 1
ATOM 6765 C CA . GLY A 1 929 ? -44.983 -9.005 35.985 1.00 57.69 929 GLY A CA 1
ATOM 6766 C C . GLY A 1 929 ? -45.998 -8.066 35.338 1.00 57.69 929 GLY A C 1
ATOM 6767 O O . GLY A 1 929 ? -47.053 -8.491 34.868 1.00 57.69 929 GLY A O 1
ATOM 6768 N N . ASP A 1 930 ? -45.647 -6.782 35.276 1.00 69.38 930 ASP A N 1
ATOM 6769 C CA . ASP A 1 930 ? -46.659 -5.735 35.113 1.00 69.38 930 ASP A CA 1
ATOM 6770 C C . ASP A 1 930 ? -46.732 -5.158 33.692 1.00 69.38 930 ASP A C 1
ATOM 6772 O O . ASP A 1 930 ? -47.828 -5.070 33.141 1.00 69.38 930 ASP A O 1
ATOM 6776 N N . LEU A 1 931 ? -45.603 -4.855 33.030 1.00 79.44 931 LEU A N 1
ATOM 6777 C CA . LEU A 1 931 ? -45.631 -4.280 31.673 1.00 79.44 931 LEU A CA 1
ATOM 6778 C C . LEU A 1 931 ? -46.168 -5.271 30.631 1.00 79.44 931 LEU A C 1
ATOM 6780 O O . LEU A 1 931 ? -47.045 -4.932 29.840 1.00 79.44 931 LEU A O 1
ATOM 6784 N N . ALA A 1 932 ? -45.679 -6.513 30.634 1.00 77.94 932 ALA A N 1
ATOM 6785 C CA . ALA A 1 932 ? -46.150 -7.532 29.696 1.00 77.94 932 ALA A CA 1
ATOM 6786 C C . ALA A 1 932 ? -47.637 -7.858 29.913 1.00 77.94 932 ALA A C 1
ATOM 6788 O O . ALA A 1 932 ? -48.391 -7.945 28.946 1.00 77.94 932 ALA A O 1
ATOM 6789 N N . ALA A 1 933 ? -48.079 -7.966 31.174 1.00 79.38 933 ALA A N 1
ATOM 6790 C CA . ALA A 1 933 ? -49.482 -8.193 31.505 1.00 79.38 933 ALA A CA 1
ATOM 6791 C C . ALA A 1 933 ? -50.370 -7.002 31.109 1.00 79.38 933 ALA A C 1
ATOM 6793 O O . ALA A 1 933 ? -51.479 -7.209 30.608 1.00 79.38 933 ALA A O 1
ATOM 6794 N N . ALA A 1 934 ? -49.889 -5.767 31.282 1.00 83.00 934 ALA A N 1
ATOM 6795 C CA . ALA A 1 934 ? -50.589 -4.562 30.851 1.00 83.00 934 ALA A CA 1
ATOM 6796 C C . ALA A 1 934 ? -50.713 -4.494 29.320 1.00 83.00 934 ALA A C 1
ATOM 6798 O O . ALA A 1 934 ? -51.812 -4.269 28.805 1.00 83.00 934 ALA A O 1
ATOM 6799 N N . LEU A 1 935 ? -49.629 -4.777 28.586 1.00 85.50 935 LEU A N 1
ATOM 6800 C CA . LEU A 1 935 ? -49.625 -4.834 27.121 1.00 85.50 935 LEU A CA 1
ATOM 6801 C C . LEU A 1 935 ? -50.555 -5.936 26.587 1.00 85.50 935 LEU A C 1
ATOM 6803 O O . LEU A 1 935 ? -51.339 -5.680 25.671 1.00 85.50 935 LEU A O 1
ATOM 6807 N N . ASP A 1 936 ? -50.529 -7.136 27.175 1.00 84.31 936 ASP A N 1
ATOM 6808 C CA . ASP A 1 936 ? -51.412 -8.243 26.788 1.00 84.31 936 ASP A CA 1
ATOM 6809 C C . ASP A 1 936 ? -52.883 -7.958 27.116 1.00 84.31 936 ASP A C 1
ATOM 6811 O O . ASP A 1 936 ? -53.770 -8.274 26.317 1.00 84.31 936 ASP A O 1
ATOM 6815 N N . SER A 1 937 ? -53.159 -7.324 28.260 1.00 83.81 937 SER A N 1
ATOM 6816 C CA . SER A 1 937 ? -54.510 -6.906 28.646 1.00 83.81 937 SER A CA 1
ATOM 6817 C C . SER A 1 937 ? -55.073 -5.869 27.672 1.00 83.81 937 SER A C 1
ATOM 6819 O O . SER A 1 937 ? -56.173 -6.057 27.144 1.00 83.81 937 SER A O 1
ATOM 6821 N N . ALA A 1 938 ? -54.308 -4.817 27.363 1.00 82.31 938 ALA A N 1
ATOM 6822 C CA . ALA A 1 938 ? -54.724 -3.769 26.432 1.00 82.31 938 ALA A CA 1
ATOM 6823 C C . ALA A 1 938 ? -54.891 -4.305 24.998 1.00 82.31 938 ALA A C 1
ATOM 6825 O O . ALA A 1 938 ? -55.861 -3.983 24.305 1.00 82.31 938 ALA A O 1
ATOM 6826 N N . ARG A 1 939 ? -54.007 -5.213 24.565 1.00 84.62 939 ARG A N 1
ATOM 6827 C CA . ARG A 1 939 ? -54.144 -5.925 23.287 1.00 84.62 939 ARG A CA 1
ATOM 6828 C C . ARG A 1 939 ? -55.390 -6.814 23.258 1.00 84.62 939 ARG A C 1
ATOM 6830 O O . ARG A 1 939 ? -56.100 -6.840 22.253 1.00 84.62 939 ARG A O 1
ATOM 6837 N N . GLY A 1 940 ? -55.674 -7.538 24.341 1.00 82.94 940 GLY A N 1
ATOM 6838 C CA . GLY A 1 940 ? -56.838 -8.421 24.469 1.00 82.94 940 GLY A CA 1
ATOM 6839 C C . GLY A 1 940 ? -58.179 -7.682 24.444 1.00 82.94 940 GLY A C 1
ATOM 6840 O O . GLY A 1 940 ? -59.179 -8.243 23.993 1.00 82.94 940 GLY A O 1
ATOM 6841 N N . GLN A 1 941 ? -58.191 -6.418 24.876 1.00 83.38 941 GLN A N 1
ATOM 6842 C CA . GLN A 1 941 ? -59.350 -5.521 24.807 1.00 83.38 941 GLN A CA 1
ATOM 6843 C C . GLN A 1 941 ? -59.524 -4.864 23.424 1.00 83.38 941 GLN A C 1
ATOM 6845 O O . GLN A 1 941 ? -60.597 -4.345 23.124 1.00 83.38 941 GLN A O 1
ATOM 6850 N N . GLY A 1 942 ? -58.526 -4.985 22.540 1.00 80.50 942 GLY A N 1
ATOM 6851 C CA . GLY A 1 942 ? -58.542 -4.419 21.188 1.00 80.50 942 GLY A CA 1
ATOM 6852 C C . GLY A 1 942 ? -58.099 -2.957 21.116 1.00 80.50 942 GLY A C 1
ATOM 6853 O O . GLY A 1 942 ? -58.229 -2.348 20.057 1.00 80.50 942 GLY A O 1
ATOM 6854 N N . ASP A 1 943 ? -57.560 -2.416 22.209 1.00 82.38 943 ASP A N 1
ATOM 6855 C CA . ASP A 1 943 ? -57.174 -1.007 22.338 1.00 82.38 943 ASP A CA 1
ATOM 6856 C C . ASP A 1 943 ? -55.726 -0.735 21.891 1.00 82.38 943 ASP A C 1
ATOM 6858 O O . ASP A 1 943 ? -55.320 0.426 21.787 1.00 82.38 943 ASP A O 1
ATOM 6862 N N . LEU A 1 944 ? -54.953 -1.795 21.614 1.00 84.75 944 LEU A N 1
ATOM 6863 C CA . LEU A 1 944 ? -53.525 -1.741 21.291 1.00 84.75 944 LEU A CA 1
ATOM 6864 C C . LEU A 1 944 ? -53.188 -2.635 20.085 1.00 84.75 944 LEU A C 1
ATOM 6866 O O . LEU A 1 944 ? -53.436 -3.846 20.089 1.00 84.75 944 LEU A O 1
ATOM 6870 N N . GLU A 1 945 ? -52.615 -2.044 19.033 1.00 86.19 945 GLU A N 1
ATOM 6871 C CA . GLU A 1 945 ? -52.188 -2.780 17.839 1.00 86.19 945 GLU A CA 1
ATOM 6872 C C . GLU A 1 945 ? -50.914 -3.600 18.093 1.00 86.19 945 GLU A C 1
ATOM 6874 O O . GLU A 1 945 ? -50.053 -3.219 18.884 1.00 86.19 945 GLU A O 1
ATOM 6879 N N . ALA A 1 946 ? -50.718 -4.695 17.348 1.00 83.50 946 ALA A N 1
ATOM 6880 C CA . ALA A 1 946 ? -49.501 -5.511 17.458 1.00 83.50 946 ALA A CA 1
ATOM 6881 C C . ALA A 1 946 ? -48.209 -4.712 17.174 1.00 83.50 946 ALA A C 1
ATOM 6883 O O . ALA A 1 946 ? -47.176 -4.975 17.787 1.00 83.50 946 ALA A O 1
ATOM 6884 N N . SER A 1 947 ? -48.280 -3.715 16.283 1.00 82.62 947 SER A N 1
ATOM 6885 C CA . SER A 1 947 ? -47.158 -2.818 15.978 1.00 82.62 947 SER A CA 1
ATOM 6886 C C . SER A 1 947 ? -46.829 -1.871 17.140 1.00 82.62 947 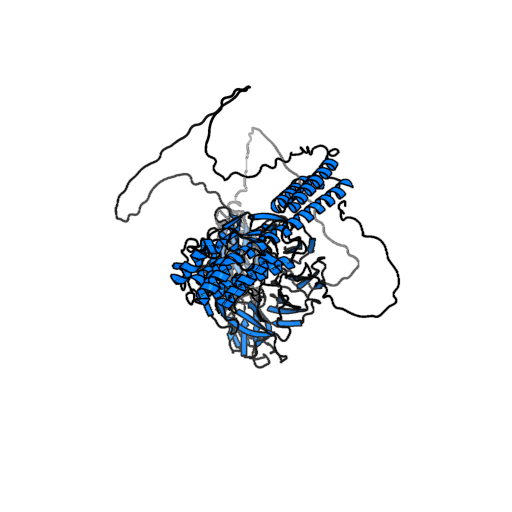SER A C 1
ATOM 6888 O O . SER A 1 947 ? -45.667 -1.529 17.343 1.00 82.62 947 SER A O 1
ATOM 6890 N N . ALA A 1 948 ? -47.834 -1.462 17.918 1.00 85.12 948 ALA A N 1
ATOM 6891 C CA . ALA A 1 948 ? -47.662 -0.614 19.092 1.00 85.12 948 ALA A CA 1
ATOM 6892 C C . ALA A 1 948 ? -47.132 -1.422 20.285 1.00 85.12 948 ALA A C 1
ATOM 6894 O O . ALA A 1 948 ? -46.219 -0.959 20.959 1.00 85.12 948 ALA A O 1
ATOM 6895 N N . VAL A 1 949 ? -47.585 -2.672 20.469 1.00 87.06 949 VAL A N 1
ATOM 6896 C CA . VAL A 1 949 ? -46.991 -3.597 21.457 1.00 87.06 949 VAL A CA 1
ATOM 6897 C C . VAL A 1 949 ? -45.492 -3.761 21.201 1.00 87.06 949 VAL A C 1
ATOM 6899 O O . VAL A 1 949 ? -44.697 -3.584 22.114 1.00 87.06 949 VAL A O 1
ATOM 6902 N N . SER A 1 950 ? -45.094 -4.021 19.950 1.00 86.81 950 SER A N 1
ATOM 6903 C CA . SER A 1 950 ? -43.677 -4.157 19.589 1.00 86.81 950 SER A CA 1
ATOM 6904 C C . SER A 1 950 ? -42.855 -2.904 19.914 1.00 86.81 950 SER A C 1
ATOM 6906 O O . SER A 1 950 ? -41.753 -3.029 20.445 1.00 86.81 950 SER A O 1
ATOM 6908 N N . ARG A 1 951 ? -43.382 -1.708 19.625 1.00 88.44 951 ARG A N 1
ATOM 6909 C CA . ARG A 1 951 ? -42.702 -0.435 19.911 1.00 88.44 951 ARG A CA 1
ATOM 6910 C C . ARG A 1 951 ? -42.558 -0.171 21.409 1.00 88.44 951 ARG A C 1
ATOM 6912 O O . ARG A 1 951 ? -41.480 0.210 21.848 1.00 88.44 951 ARG A O 1
ATOM 6919 N N . LEU A 1 952 ? -43.604 -0.430 22.193 1.00 87.75 952 LEU A N 1
ATOM 6920 C CA . LEU A 1 952 ? -43.579 -0.260 23.650 1.00 87.75 952 LEU A CA 1
ATOM 6921 C C . LEU A 1 952 ? -42.620 -1.256 24.322 1.00 87.75 952 LEU A C 1
ATOM 6923 O O . LEU A 1 952 ? -41.869 -0.882 25.219 1.00 87.75 952 LEU A O 1
ATOM 6927 N N . THR A 1 953 ? -42.574 -2.506 23.849 1.00 87.50 953 THR A N 1
ATOM 6928 C CA . THR A 1 953 ? -41.577 -3.487 24.308 1.00 87.50 953 THR A CA 1
ATOM 6929 C C . THR A 1 953 ? -40.155 -3.053 23.950 1.00 87.50 953 THR A C 1
ATOM 6931 O O . THR A 1 953 ? -39.267 -3.151 24.791 1.00 87.50 953 THR A O 1
ATOM 6934 N N . ALA A 1 954 ? -39.934 -2.521 22.744 1.00 88.50 954 ALA A N 1
ATOM 6935 C CA . ALA A 1 954 ? -38.624 -2.025 22.332 1.00 88.50 954 ALA A CA 1
ATOM 6936 C C . ALA A 1 954 ? -38.150 -0.838 23.187 1.00 88.50 954 ALA A C 1
ATOM 6938 O O . ALA A 1 954 ? -36.984 -0.798 23.571 1.00 88.50 954 ALA A O 1
ATOM 6939 N N . LEU A 1 955 ? -39.054 0.084 23.539 1.00 87.00 955 LEU A N 1
ATOM 6940 C CA . LEU A 1 955 ? -38.757 1.200 24.443 1.00 87.00 955 LEU A CA 1
ATOM 6941 C C . LEU A 1 955 ? -38.296 0.716 25.823 1.00 87.00 955 LEU A C 1
ATOM 6943 O O . LEU A 1 955 ? -37.314 1.238 26.335 1.00 87.00 955 LEU A O 1
ATOM 6947 N N . SER A 1 956 ? -38.905 -0.337 26.382 1.00 85.31 956 SER A N 1
ATOM 6948 C CA . SER A 1 956 ? -38.474 -0.880 27.685 1.00 85.31 956 SER A CA 1
ATOM 6949 C C . SER A 1 956 ? -37.072 -1.499 27.700 1.00 85.31 956 SER A C 1
ATOM 6951 O O . SER A 1 956 ? -36.545 -1.825 28.759 1.00 85.31 956 SER A O 1
ATOM 6953 N N . TRP A 1 957 ? -36.445 -1.702 26.538 1.00 85.56 957 TRP A N 1
ATOM 6954 C CA . TRP A 1 957 ? -35.075 -2.214 26.472 1.00 85.56 957 TRP A CA 1
ATOM 6955 C C . TRP A 1 957 ? -34.017 -1.138 26.703 1.00 85.56 957 TRP A C 1
ATOM 6957 O O . TRP A 1 957 ? -32.852 -1.492 26.908 1.00 85.56 957 TRP A O 1
ATOM 6967 N N . ARG A 1 958 ? -34.408 0.139 26.648 1.00 80.50 958 ARG A N 1
ATOM 6968 C CA . ARG A 1 958 ? -33.540 1.293 26.875 1.00 80.50 958 ARG A CA 1
ATOM 6969 C C . ARG A 1 958 ? -33.459 1.604 28.374 1.00 80.50 958 ARG A C 1
ATOM 6971 O O . ARG A 1 958 ? -34.410 1.375 29.114 1.00 80.50 958 ARG A O 1
ATOM 6978 N N . SER A 1 959 ? -32.308 2.103 28.822 1.00 69.69 959 SER A N 1
ATOM 6979 C CA . SER A 1 959 ? -32.134 2.655 30.169 1.00 69.69 959 SER A CA 1
ATOM 6980 C C . SER A 1 959 ? -32.388 4.159 30.169 1.00 69.69 959 SER A C 1
ATOM 6982 O O . SER A 1 959 ? -32.037 4.835 29.205 1.00 69.69 959 SER A O 1
ATOM 6984 N N . ASP A 1 960 ? -32.920 4.675 31.276 1.00 63.44 960 ASP A N 1
ATOM 6985 C CA . ASP A 1 960 ? -33.127 6.117 31.494 1.00 63.44 960 ASP A CA 1
ATOM 6986 C C . ASP A 1 960 ? -31.800 6.877 31.716 1.00 63.44 960 ASP A C 1
ATOM 6988 O O . ASP A 1 960 ? -31.738 8.095 31.635 1.00 63.44 960 ASP A O 1
ATOM 6992 N N . GLY A 1 961 ? -30.708 6.147 31.983 1.00 65.56 961 GLY A N 1
ATOM 6993 C CA . GLY A 1 961 ? -29.371 6.707 32.173 1.00 65.56 961 GLY A CA 1
ATOM 6994 C C . GLY A 1 961 ? -28.567 6.890 30.880 1.00 65.56 961 GLY A C 1
ATOM 6995 O O . GLY A 1 961 ? -28.643 6.083 29.941 1.00 65.56 961 GLY A O 1
ATOM 6996 N N . ASP A 1 962 ? -27.710 7.913 30.891 1.00 71.56 962 ASP A N 1
ATOM 6997 C CA . ASP A 1 962 ? -26.724 8.195 29.839 1.00 71.56 962 ASP A CA 1
ATOM 6998 C C . ASP A 1 962 ? -25.691 7.076 29.680 1.00 71.56 962 ASP A C 1
ATOM 7000 O O . ASP A 1 962 ? -25.169 6.866 28.585 1.00 71.56 962 ASP A O 1
ATOM 7004 N N . THR A 1 963 ? -25.443 6.316 30.749 1.00 79.25 963 THR A N 1
ATOM 7005 C CA . THR A 1 963 ? -24.502 5.198 30.781 1.00 79.25 963 THR A CA 1
ATOM 7006 C C . THR A 1 963 ? -25.205 3.844 30.726 1.00 79.25 963 THR A C 1
ATOM 7008 O O . THR A 1 963 ? -26.358 3.668 31.125 1.00 79.25 963 THR A O 1
ATOM 7011 N N . THR A 1 964 ? -24.505 2.845 30.203 1.00 85.50 964 THR A N 1
ATOM 7012 C CA . THR A 1 964 ? -24.896 1.440 30.273 1.00 85.50 964 THR A CA 1
ATOM 7013 C C . THR A 1 964 ? -23.716 0.609 30.751 1.00 85.50 964 THR A C 1
ATOM 7015 O O . THR A 1 964 ? -22.660 0.621 30.123 1.00 85.50 964 THR A O 1
ATOM 7018 N N . ALA A 1 965 ? -23.938 -0.134 31.832 1.00 86.81 965 ALA A N 1
ATOM 7019 C CA . ALA A 1 965 ? -22.980 -1.059 32.414 1.00 86.81 965 ALA A CA 1
ATOM 7020 C C . ALA A 1 965 ? -23.072 -2.442 31.759 1.00 86.81 965 ALA A C 1
ATOM 7022 O O . ALA A 1 965 ? -24.167 -2.995 31.623 1.00 86.81 965 ALA A O 1
ATOM 7023 N N . PHE A 1 966 ? -21.924 -3.023 31.424 1.00 87.12 966 PHE A N 1
ATOM 7024 C CA . PHE A 1 966 ? -21.776 -4.425 31.044 1.00 87.12 966 PHE A CA 1
ATOM 7025 C C . PHE A 1 966 ? -20.870 -5.109 32.068 1.00 87.12 966 PHE A C 1
ATOM 7027 O O . PHE A 1 966 ? -19.655 -4.908 32.061 1.00 87.12 966 PHE A O 1
ATOM 7034 N N . GLY A 1 967 ? -21.469 -5.861 32.990 1.00 81.25 967 GLY A N 1
ATOM 7035 C CA . GLY A 1 967 ? -20.761 -6.550 34.068 1.00 81.25 967 GLY A CA 1
ATOM 7036 C C . GLY A 1 967 ? -20.267 -7.934 33.667 1.00 81.25 967 GLY A C 1
ATOM 7037 O O . GLY A 1 967 ? -19.225 -8.373 34.147 1.00 81.25 967 GLY A O 1
ATOM 7038 N N . ASP A 1 968 ? -20.990 -8.619 32.783 1.00 82.88 968 ASP A N 1
ATOM 7039 C CA . ASP A 1 968 ? -20.603 -9.941 32.306 1.00 82.88 968 ASP A CA 1
ATOM 7040 C C . ASP A 1 968 ? -20.983 -10.198 30.840 1.00 82.88 968 ASP A C 1
ATOM 7042 O O . ASP A 1 968 ? -21.663 -9.416 30.173 1.00 82.88 968 ASP A O 1
ATOM 7046 N N . ARG A 1 969 ? -20.539 -11.347 30.321 1.00 86.62 969 ARG A N 1
ATOM 7047 C CA . ARG A 1 969 ? -20.896 -11.823 28.980 1.00 86.62 969 ARG A CA 1
ATOM 7048 C C . ARG A 1 969 ? -22.415 -11.886 28.768 1.00 86.62 969 ARG A C 1
ATOM 7050 O O . ARG A 1 969 ? -22.898 -11.580 27.678 1.00 86.62 969 ARG A O 1
ATOM 7057 N N . ALA A 1 970 ? -23.174 -12.279 29.789 1.00 84.62 970 ALA A N 1
ATOM 7058 C CA . ALA A 1 970 ? -24.616 -12.443 29.674 1.00 84.62 970 ALA A CA 1
ATOM 7059 C C . ALA A 1 970 ? -25.332 -11.091 29.494 1.00 84.62 970 ALA A C 1
ATOM 7061 O O . ALA A 1 970 ? -26.372 -11.050 28.835 1.00 84.62 970 ALA A O 1
ATOM 7062 N N . ASP A 1 971 ? -24.784 -9.979 30.003 1.00 86.56 971 ASP A N 1
ATOM 7063 C CA . ASP A 1 971 ? -25.265 -8.626 29.679 1.00 86.56 971 ASP A CA 1
ATOM 7064 C C . ASP A 1 971 ? -25.204 -8.352 28.173 1.00 86.56 971 ASP A C 1
ATOM 7066 O O . ASP A 1 971 ? -26.185 -7.892 27.576 1.00 86.56 971 ASP A O 1
ATOM 7070 N N . VAL A 1 972 ? -24.074 -8.681 27.546 1.00 90.44 972 VAL A N 1
ATOM 7071 C CA . VAL A 1 972 ? -23.835 -8.466 26.112 1.00 90.44 972 VAL A CA 1
ATOM 7072 C C . VAL A 1 972 ? -24.737 -9.373 25.266 1.00 90.44 972 VAL A C 1
ATOM 7074 O O . VAL A 1 972 ? -25.394 -8.899 24.333 1.00 90.44 972 VAL A O 1
ATOM 7077 N N . GLU A 1 973 ? -24.861 -10.656 25.629 1.00 90.31 973 GLU A N 1
ATOM 7078 C CA . GLU A 1 973 ? -25.766 -11.605 24.960 1.00 90.31 973 GLU A CA 1
ATOM 7079 C C . GLU A 1 973 ? -27.224 -11.129 25.008 1.00 90.31 973 GLU A C 1
ATOM 7081 O O . GLU A 1 973 ? -27.914 -11.132 23.985 1.00 90.31 973 GLU A O 1
ATOM 7086 N N . ARG A 1 974 ? -27.685 -10.624 26.161 1.00 87.75 974 ARG A N 1
ATOM 7087 C CA . ARG A 1 974 ? -29.039 -10.067 26.299 1.00 87.75 974 ARG A CA 1
ATOM 7088 C C . ARG A 1 974 ? -29.278 -8.893 25.355 1.00 87.75 974 ARG A C 1
ATOM 7090 O O . ARG A 1 974 ? -30.345 -8.813 24.739 1.00 87.75 974 ARG A O 1
ATOM 7097 N N . ARG A 1 975 ? -28.318 -7.970 25.224 1.00 91.75 975 ARG A N 1
ATOM 7098 C CA . ARG A 1 975 ? -28.455 -6.832 24.296 1.00 91.75 975 ARG A CA 1
ATOM 7099 C C . ARG A 1 975 ? -28.476 -7.286 22.840 1.00 91.75 975 ARG A C 1
ATOM 7101 O O . ARG A 1 975 ? -29.325 -6.815 22.078 1.00 91.75 975 ARG A O 1
ATOM 7108 N N . ARG A 1 976 ? -27.629 -8.251 22.467 1.00 94.69 976 ARG A N 1
ATOM 7109 C CA . ARG A 1 976 ? -27.645 -8.876 21.134 1.00 94.69 976 ARG A CA 1
ATOM 7110 C C . ARG A 1 976 ? -29.011 -9.484 20.812 1.00 94.69 976 ARG A C 1
ATOM 7112 O O . ARG A 1 976 ? -29.542 -9.267 19.722 1.00 94.69 976 ARG A O 1
ATOM 7119 N N . ASP A 1 977 ? -29.593 -10.220 21.754 1.00 92.19 977 ASP A N 1
ATOM 7120 C CA . ASP A 1 977 ? -30.864 -10.921 21.555 1.00 92.19 977 ASP A CA 1
ATOM 7121 C C . ASP A 1 977 ? -32.051 -9.950 21.465 1.00 92.19 977 ASP A C 1
ATOM 7123 O O . ASP A 1 977 ? -32.948 -10.135 20.636 1.00 92.19 977 ASP A O 1
ATOM 7127 N N . ARG A 1 978 ? -32.028 -8.853 22.235 1.00 92.00 978 ARG A N 1
ATOM 7128 C CA . ARG A 1 978 ? -32.977 -7.735 22.081 1.00 92.00 978 ARG A CA 1
ATOM 7129 C C . ARG A 1 978 ? -32.855 -7.091 20.697 1.00 92.00 978 ARG A C 1
ATOM 7131 O O . ARG A 1 978 ? -33.868 -6.874 20.035 1.00 92.00 978 ARG A O 1
ATOM 7138 N N . ALA A 1 979 ? -31.632 -6.860 20.213 1.00 93.06 979 ALA A N 1
ATOM 7139 C CA . ALA A 1 979 ? -31.404 -6.326 18.871 1.00 93.06 979 ALA A CA 1
ATOM 7140 C C . ALA A 1 979 ? -31.924 -7.268 17.767 1.00 93.06 979 ALA A C 1
ATOM 7142 O O . ALA A 1 979 ? -32.566 -6.816 16.818 1.00 93.06 979 ALA A O 1
ATOM 7143 N N . ALA A 1 980 ? -31.710 -8.580 17.909 1.00 90.25 980 ALA A N 1
ATOM 7144 C CA . ALA A 1 980 ? -32.249 -9.587 16.994 1.00 90.25 980 ALA A CA 1
ATOM 7145 C C . ALA A 1 980 ? -33.788 -9.632 17.020 1.00 90.25 980 ALA A C 1
ATOM 7147 O O . ALA A 1 980 ? -34.426 -9.649 15.968 1.00 90.25 980 ALA A O 1
ATOM 7148 N N . THR A 1 981 ? -34.387 -9.569 18.211 1.00 90.31 981 THR A N 1
ATOM 7149 C CA . THR A 1 981 ? -35.847 -9.542 18.384 1.00 90.31 981 THR A CA 1
ATOM 7150 C C . THR A 1 981 ? -36.461 -8.289 17.751 1.00 90.31 981 THR A C 1
ATOM 7152 O O . THR A 1 981 ? -37.468 -8.380 17.050 1.00 90.31 981 THR A O 1
ATOM 7155 N N . GLY A 1 982 ? -35.840 -7.120 17.944 1.00 88.38 982 GLY A N 1
ATOM 7156 C CA . GLY A 1 982 ? -36.248 -5.871 17.297 1.00 88.38 982 GLY A CA 1
ATOM 7157 C C . GLY A 1 982 ? -36.143 -5.940 15.772 1.00 88.38 982 GLY A C 1
ATOM 7158 O O . GLY A 1 982 ? -37.082 -5.566 15.068 1.00 88.38 982 GLY A O 1
ATOM 7159 N N . PHE A 1 983 ? -35.052 -6.512 15.251 1.00 89.12 983 PHE A N 1
ATOM 7160 C CA . PHE A 1 983 ? -34.891 -6.751 13.816 1.00 89.12 983 PHE A CA 1
ATOM 7161 C C . PHE A 1 983 ? -36.045 -7.585 13.243 1.00 89.12 983 PHE A C 1
ATOM 7163 O O . PHE A 1 983 ? -36.641 -7.193 12.238 1.00 89.12 983 PHE A O 1
ATOM 7170 N N . ASP A 1 984 ? -36.400 -8.695 13.892 1.00 86.06 984 ASP A N 1
ATOM 7171 C CA . ASP A 1 984 ? -37.488 -9.564 13.439 1.00 86.06 984 ASP A CA 1
ATOM 7172 C C . ASP A 1 984 ? -38.863 -8.892 13.545 1.00 86.06 984 ASP A C 1
ATOM 7174 O O . ASP A 1 984 ? -39.711 -9.100 12.679 1.00 86.06 984 ASP A O 1
ATOM 7178 N N . ALA A 1 985 ? -39.081 -8.038 14.547 1.00 82.50 985 ALA A N 1
ATOM 7179 C CA . ALA A 1 985 ? -40.333 -7.303 14.712 1.00 82.50 985 ALA A CA 1
ATOM 7180 C C . ALA A 1 985 ? -40.535 -6.169 13.684 1.00 82.50 985 ALA A C 1
ATOM 7182 O O . ALA A 1 985 ? -41.664 -5.732 13.460 1.00 82.50 985 ALA A O 1
ATOM 7183 N N . THR A 1 986 ? -39.457 -5.696 13.047 1.00 80.50 986 THR A N 1
ATOM 7184 C CA . THR A 1 986 ? -39.505 -4.699 11.954 1.00 80.50 986 THR A CA 1
ATOM 7185 C C . THR A 1 986 ? -39.691 -5.315 10.561 1.00 80.50 986 THR A C 1
ATOM 7187 O O . THR A 1 986 ? -39.767 -4.584 9.568 1.00 80.50 986 THR A O 1
ATOM 7190 N N . ARG A 1 987 ? -39.728 -6.649 10.467 1.00 69.75 987 ARG A N 1
ATOM 7191 C CA . ARG A 1 987 ? -39.892 -7.412 9.224 1.00 69.75 987 ARG A CA 1
ATOM 7192 C C . ARG A 1 987 ? -41.359 -7.671 8.903 1.00 69.75 987 ARG A C 1
ATOM 7194 O O . ARG A 1 987 ? -41.669 -7.614 7.689 1.00 69.75 987 ARG A O 1
#

Secondary structure (DSSP, 8-state):
---------------------------PPP-----TTSPPPPPTTTTT-B-STTSSTT---EETT-----SS-EEEEEEE-S---SSS-EEE-PPEEETTEEEEEEEE--SSSSS---EEEEEEETTT--EEEEE--S-S-B-S--EE-SSEEEEEETTEEEEEETTT--EEEEE-SEEE-S--EEETTEEEEEEEETTT--EEEEEEETTT--EEEEEEES---S----EEETTEEEEEETBTTEEEEEETTTTEEEEEEESSSSSB--PPPPEEETTEEEEE-SSEEEEEETTT--EEEEEE-SS--PPPEE-SSEEEEEETTEEEEEETTT--EEEE-PPP-SPBPPPEEETTEEEEEETTTTEEEEEETTT--EEEEEE-S--S-----EEETTEEEEEETTEEEEEE-----PPPB---EEESSS--TTSEEEEE-TT-BS-EEEEEEE-SSS-EEEES-SEEEEE-SS-EEEEEEEEEEETTS-EEEEEEEEEEPP--EEEEEEEES-SEETTSEEEEEEEEEE-SSS-EEEEEEEEETTTEEEEEEEEE-TT-EEEEEEEEE--TT--EEEEEEEE-SS-EEEEEEEEE-TTTTS-----------------------------------------PPP---------------------------------------------------------------------------S--------PPPP---TT-TTTHHHHHHHHHHHHHHHHHHHHHTT-HHHHHHHHHHHHHHHHHHHHT--SHHHHHHHHHHHHHHHHHHHHHHHHHHHHHHHHHHHHHHHHHHHHHHHHHTT-HHHHHHHHHHHHHHHHHHHHHHHHSSS-S-SS-EEE------TTTT-BGGGSTTB-HHHHHHHHHTT--BHHHHHHT---TT---SHHHHHHHHHHHHT-B-HHHHHHHHHHTTS-SSS-EEE-SHHHHHHHHHHHHHHHHHT-

Nearest PDB structures (foldseek):
  6lys-assembly1_B  TM=7.985E-01  e=1.399E-16  Escherichia coli K-12
  7cqy-assembly2_B  TM=7.514E-01  e=4.111E-17  Acidithiobacillus ferrooxidans
  6l8a-assembly1_C  TM=7.404E-01  e=4.111E-17  Acidithiobacillus ferrooxidans
  7cqy-assembly3_F  TM=7.606E-01  e=9.599E-17  Acidithiobacillus ferrooxidans
  3nom-assembly2_B  TM=4.841E-01  e=1.614E-08  Zymomonas mobilis subsp. mobilis ATCC 10988

Foldseek 3Di:
DDDDDDDDDDDDDDDDDDDDDDDDDDDDDDDDPPPLLDFPDDPPQLQQWQFWALRDLLNQLEAAAFDAFLDDKFFPDKEFLVCQDDFFDKDWAWWGDHPQKTKTKIWDCDPPDPPQIWIKIFIARNNRRHTQEMDGDPFHAFQEIWGDDPFWIWTAGQQAIFTAGPRYRHTQDGDRQWRFHAYWYDDDQKIWTWTQGPPPRWIKIWIAGNRYRHTPDIDTDHRANAHWYWHDDLQWIWTFHFAQTKIWTARNPVRDTQDIEGDPGGDRWHWAYWRDGSQWIWTDTQFKIFIAGNRLRHTQDMDTAQGDSAYWNDDSFWTWDQGQAAIWIAGNRRRHTQDGDGGQHADWEHWHYYNQWIWTQRQAQQKIWIAGNRYRHTSDIAHPFHHRDYWYWDDGRNWIWTAGLSMITTMHHDDPDDFKFWDKDKPPLAAEAQDKIKMAGVVIGDAFPWKWKDWANRNTDIDPDRMDIDHHNDADWIKMKMWTAHPRRGIDMDIDIHHHKDWDKEKDWPDWPDPEAAQDKIKTKMKIFRCIQAWDKFKKKKDKPPQGIDIDIDIDHHGDMDIDMDITGGHQRNAAKIWIKIGRPRYIDIDIGGYHYPVPPPDDDDDDDDDDDDDDDDDDDDDDDDDDDDDDDDDDDDDDDDDDDDDDDDPPDDDDDPDPPPDPDDDDDDDDDDDDDDDDDDDDDDDDDDDDDYDDDDDDDDDDDDDDDDDDDDDDDDDDDPDDPPPDPPDDDDDDPLPDPVVHLVVLVVLLVVLQVQLVVCQLVLNLVVSLVSLVVNCVVRVVSLVPDDDDSSVVSVVSNVVSSVVSSVSVVVVSLLVVLLVLLLQLVLLLVQLLLCLQVVVLVSNLVSLVVSLVSLVVSLVSVVPPPDDPTSAWRKHQRDDDDPQLFPFLCPTPQADPQLCVLVVVLVRGGLVSLLVLQDDDPDDDDGLVVSLVVCVVVVRGDPSRSLSSPSSSNHHPDSMDIDGDSVSSVVSSVSSVSSSVSSD

pLDDT: mean 73.18, std 23.28, range [22.16, 97.06]

Radius of gyration: 41.11 Å; Cα contacts (8 Å, |Δi|>4): 2026; chains: 1; bounding box: 140×110×106 Å